Protein AF-0000000068879615 (afdb_homodimer)

Structure (mmCIF, N/CA/C/O backbone):
data_AF-0000000068879615-model_v1
#
loop_
_entity.id
_entity.type
_entity.pdbx_description
1 polymer 'Siderophore biosynthesis protein'
#
loop_
_atom_site.group_PDB
_atom_site.id
_atom_site.type_symbol
_atom_site.label_atom_id
_atom_site.label_alt_id
_atom_site.label_comp_id
_atom_site.label_asym_id
_atom_site.label_entity_id
_atom_site.label_seq_id
_atom_site.pdbx_PDB_ins_code
_atom_site.Cartn_x
_atom_site.Cartn_y
_atom_site.Cartn_z
_atom_site.occupancy
_atom_site.B_iso_or_equiv
_atom_site.auth_seq_id
_atom_site.auth_comp_id
_atom_site.auth_asym_id
_atom_site.auth_atom_id
_atom_site.pdbx_PDB_model_num
ATOM 1 N N . MET A 1 1 ? -31.531 -17.812 -1.772 1 46.62 1 MET A N 1
ATOM 2 C CA . MET A 1 1 ? -30.391 -17.125 -2.373 1 46.62 1 MET A CA 1
ATOM 3 C C . MET A 1 1 ? -29.141 -17.984 -2.314 1 46.62 1 MET A C 1
ATOM 5 O O . MET A 1 1 ? -28.875 -18.625 -1.299 1 46.62 1 MET A O 1
ATOM 9 N N . ALA A 1 2 ? -28.531 -18.219 -3.391 1 58.19 2 ALA A N 1
ATOM 10 C CA . ALA A 1 2 ? -27.438 -19.172 -3.559 1 58.19 2 ALA A CA 1
ATOM 11 C C . ALA A 1 2 ? -26.344 -18.922 -2.525 1 58.19 2 ALA A C 1
ATOM 13 O O . ALA A 1 2 ? -25.938 -17.766 -2.297 1 58.19 2 ALA A O 1
ATOM 14 N N . GLY A 1 3 ? -26.172 -19.922 -1.649 1 75.56 3 GLY A N 1
ATOM 15 C CA . GLY A 1 3 ? -24.969 -20.031 -0.838 1 75.56 3 GLY A CA 1
ATOM 16 C C . GLY A 1 3 ? -25.188 -19.641 0.61 1 75.56 3 GLY A C 1
ATOM 17 O O . GLY A 1 3 ? -24.234 -19.516 1.381 1 75.56 3 GLY A O 1
ATOM 18 N N . THR A 1 4 ? -26.547 -19.422 0.999 1 88.5 4 THR A N 1
ATOM 19 C CA . THR A 1 4 ? -26.797 -19.047 2.391 1 88.5 4 THR A CA 1
ATOM 20 C C . THR A 1 4 ? -26.781 -20.297 3.283 1 88.5 4 THR A C 1
ATOM 22 O O . THR A 1 4 ? -27.312 -21.328 2.912 1 88.5 4 THR A O 1
ATOM 25 N N . ILE A 1 5 ? -26.141 -20.188 4.406 1 91.69 5 ILE A N 1
ATOM 26 C CA . ILE A 1 5 ? -26.078 -21.25 5.395 1 91.69 5 ILE A CA 1
ATOM 27 C C . ILE A 1 5 ? -26.984 -20.922 6.578 1 91.69 5 ILE A C 1
ATOM 29 O O . ILE A 1 5 ? -26.859 -19.844 7.18 1 91.69 5 ILE A O 1
ATOM 33 N N . ASP A 1 6 ? -27.922 -21.766 6.887 1 92.88 6 ASP A N 1
ATOM 34 C CA . ASP A 1 6 ? -28.797 -21.609 8.047 1 92.88 6 ASP A CA 1
ATOM 35 C C . ASP A 1 6 ? -28.094 -22.062 9.328 1 92.88 6 ASP A C 1
ATOM 37 O O . ASP A 1 6 ? -27.859 -23.25 9.523 1 92.88 6 ASP A O 1
ATOM 41 N N . LEU A 1 7 ? -27.844 -21.188 10.195 1 93.69 7 LEU A N 1
ATOM 42 C CA . LEU A 1 7 ? -27.125 -21.469 11.43 1 93.69 7 LEU A CA 1
ATOM 43 C C . LEU A 1 7 ? -27.875 -22.469 12.281 1 93.69 7 LEU A C 1
ATOM 45 O O . LEU A 1 7 ? -27.266 -23.266 13.008 1 93.69 7 LEU A O 1
ATOM 49 N N . THR A 1 8 ? -29.156 -22.422 12.227 1 91 8 THR A N 1
ATOM 50 C CA . THR A 1 8 ? -30 -23.297 13.055 1 91 8 THR A CA 1
ATOM 51 C C . THR A 1 8 ? -29.906 -24.734 12.562 1 91 8 THR A C 1
ATOM 53 O O . THR A 1 8 ? -30.219 -25.672 13.305 1 91 8 THR A O 1
ATOM 56 N N . ALA A 1 9 ? -29.578 -24.875 11.352 1 90.81 9 ALA A N 1
ATOM 57 C CA . ALA A 1 9 ? -29.516 -26.203 10.75 1 90.81 9 ALA A CA 1
ATOM 58 C C . ALA A 1 9 ? -28.141 -26.844 10.938 1 90.81 9 ALA A C 1
ATOM 60 O O . ALA A 1 9 ? -27.953 -28.016 10.625 1 90.81 9 ALA A O 1
ATOM 61 N N . LEU A 1 10 ? -27.188 -26.109 11.484 1 91.5 10 LEU A N 1
ATOM 62 C CA . LEU A 1 10 ? -25.828 -26.625 11.641 1 91.5 10 LEU A CA 1
ATOM 63 C C . LEU A 1 10 ? -25.719 -27.484 12.891 1 91.5 10 LEU A C 1
ATOM 65 O O . LEU A 1 10 ? -26.219 -27.125 13.953 1 91.5 10 LEU A O 1
ATOM 69 N N . ALA A 1 11 ? -25.062 -28.625 12.734 1 91.62 11 ALA A N 1
ATOM 70 C CA . ALA A 1 11 ? -24.719 -29.422 13.906 1 91.62 11 ALA A CA 1
ATOM 71 C C . ALA A 1 11 ? -23.578 -28.766 14.695 1 91.62 11 ALA A C 1
ATOM 73 O O . ALA A 1 11 ? -22.781 -28.016 14.133 1 91.62 11 ALA A O 1
ATOM 74 N N . PRO A 1 12 ? -23.531 -29.031 15.969 1 88.69 12 PRO A N 1
ATOM 75 C CA . PRO A 1 12 ? -22.5 -28.422 16.812 1 88.69 12 PRO A CA 1
ATOM 76 C C . PRO A 1 12 ? -21.078 -28.75 16.344 1 88.69 12 PRO A C 1
ATOM 78 O O . PRO A 1 12 ? -20.125 -28.031 16.672 1 88.69 12 PRO A O 1
ATOM 81 N N . THR A 1 13 ? -20.938 -29.797 15.586 1 92.12 13 THR A N 1
ATOM 82 C CA . THR A 1 13 ? -19.609 -30.234 15.164 1 92.12 13 THR A CA 1
ATOM 83 C C . THR A 1 13 ? -19.312 -29.734 13.75 1 92.12 13 THR A C 1
ATOM 85 O O . THR A 1 13 ? -18.188 -29.875 13.266 1 92.12 13 THR A O 1
ATOM 88 N N . ASP A 1 14 ? -20.25 -29.141 13.141 1 94.81 14 ASP A N 1
ATOM 89 C CA . ASP A 1 14 ? -20.062 -28.688 11.766 1 94.81 14 ASP A CA 1
ATOM 90 C C . ASP A 1 14 ? -19.156 -27.469 11.719 1 94.81 14 ASP A C 1
ATOM 92 O O . ASP A 1 14 ? -19.359 -26.5 12.453 1 94.81 14 ASP A O 1
ATOM 96 N N . THR A 1 15 ? -18.172 -27.547 10.891 1 96.56 15 THR A N 1
ATOM 97 C CA . THR A 1 15 ? -17.312 -26.391 10.664 1 96.56 15 THR A CA 1
ATOM 98 C C . THR A 1 15 ? -18.031 -25.312 9.875 1 96.56 15 THR A C 1
ATOM 100 O O . THR A 1 15 ? -18.578 -25.578 8.797 1 96.56 15 THR A O 1
ATOM 103 N N . VAL A 1 16 ? -18.094 -24.141 10.422 1 96.56 16 VAL A N 1
ATOM 104 C CA . VAL A 1 16 ? -18.703 -23.031 9.703 1 96.56 16 VAL A CA 1
ATOM 105 C C . VAL A 1 16 ? -17.625 -22.281 8.914 1 96.56 16 VAL A C 1
ATOM 107 O O . VAL A 1 16 ? -17.859 -21.875 7.777 1 96.56 16 VAL A O 1
ATOM 110 N N . ILE A 1 17 ? -16.484 -22.047 9.539 1 97.56 17 ILE A N 1
ATOM 111 C CA . ILE A 1 17 ? -15.352 -21.469 8.828 1 97.56 17 ILE A CA 1
ATOM 112 C C . ILE A 1 17 ? -14.07 -22.172 9.266 1 97.56 17 ILE A C 1
ATOM 114 O O . ILE A 1 17 ? -14.023 -22.797 10.336 1 97.56 17 ILE A O 1
ATOM 118 N N . LYS A 1 18 ? -13.141 -22.094 8.477 1 98.31 18 LYS A N 1
ATOM 119 C CA . LYS A 1 18 ? -11.773 -22.547 8.711 1 98.31 18 LYS A CA 1
ATOM 120 C C . LYS A 1 18 ? -10.773 -21.438 8.367 1 98.31 18 LYS A C 1
ATOM 122 O O . LYS A 1 18 ? -10.867 -20.812 7.305 1 98.31 18 LYS A O 1
ATOM 127 N N . LEU A 1 19 ? -9.875 -21.078 9.32 1 98.38 19 LEU A N 1
ATOM 128 C CA . LEU A 1 19 ? -8.859 -20.062 9.047 1 98.38 19 LEU A CA 1
ATOM 129 C C . LEU A 1 19 ? -7.906 -20.531 7.953 1 98.38 19 LEU A C 1
ATOM 131 O O . LEU A 1 19 ? -7.703 -21.734 7.77 1 98.38 19 LEU A O 1
ATOM 135 N N . PRO A 1 20 ? -7.359 -19.625 7.199 1 97.88 20 PRO A N 1
ATOM 136 C CA . PRO A 1 20 ? -6.363 -19.984 6.188 1 97.88 20 PRO A CA 1
ATOM 137 C C . PRO A 1 20 ? -5.07 -20.516 6.797 1 97.88 20 PRO A C 1
ATOM 139 O O . PRO A 1 20 ? -4.902 -20.484 8.023 1 97.88 20 PRO A O 1
ATOM 142 N N . HIS A 1 21 ? -4.246 -21.125 5.941 1 97.25 21 HIS A N 1
ATOM 143 C CA . HIS A 1 21 ? -2.871 -21.422 6.32 1 97.25 21 HIS A CA 1
ATOM 144 C C . HIS A 1 21 ? -2.199 -20.219 6.973 1 97.25 21 HIS A C 1
ATOM 146 O O . HIS A 1 21 ? -2.457 -19.078 6.586 1 97.25 21 HIS A O 1
ATOM 152 N N . PRO A 1 22 ? -1.321 -20.469 7.957 1 96.44 22 PRO A N 1
ATOM 153 C CA . PRO A 1 22 ? -0.826 -21.781 8.375 1 96.44 22 PRO A CA 1
ATOM 154 C C . PRO A 1 22 ? -1.655 -22.391 9.508 1 96.44 22 PRO A C 1
ATOM 156 O O . PRO A 1 22 ? -1.322 -23.469 10.008 1 96.44 22 PRO A O 1
ATOM 159 N N . TYR A 1 23 ? -2.725 -21.766 9.93 1 97.5 23 TYR A N 1
ATOM 160 C CA . TYR A 1 23 ? -3.424 -22.172 11.148 1 97.5 23 TYR A CA 1
ATOM 161 C C . TYR A 1 23 ? -4.406 -23.297 10.867 1 97.5 23 TYR A C 1
ATOM 163 O O . TYR A 1 23 ? -4.355 -24.359 11.508 1 97.5 23 TYR A O 1
ATOM 171 N N . LEU A 1 24 ? -5.262 -23.094 9.891 1 97.88 24 LEU A N 1
ATOM 172 C CA . LEU A 1 24 ? -6.297 -24.031 9.477 1 97.88 24 LEU A CA 1
ATOM 173 C C . LEU A 1 24 ? -7.223 -24.375 10.641 1 97.88 24 LEU A C 1
ATOM 175 O O . LEU A 1 24 ? -7.668 -25.516 10.773 1 97.88 24 LEU A O 1
ATOM 179 N N . THR A 1 25 ? -7.34 -23.422 11.508 1 97.94 25 THR A N 1
ATOM 180 C CA . THR A 1 25 ? -8.203 -23.562 12.68 1 97.94 25 THR A CA 1
ATOM 181 C C . THR A 1 25 ? -9.68 -23.547 12.266 1 97.94 25 THR A C 1
ATOM 183 O O . THR A 1 25 ? -10.102 -22.656 11.516 1 97.94 25 THR A O 1
ATOM 186 N N . GLU A 1 26 ? -10.438 -24.438 12.773 1 98.25 26 GLU A N 1
ATOM 187 C CA . GLU A 1 26 ? -11.852 -24.531 12.453 1 98.25 26 GLU A CA 1
ATOM 188 C C . GLU A 1 26 ? -12.719 -23.984 13.578 1 98.25 26 GLU A C 1
ATOM 190 O O . GLU A 1 26 ? -12.406 -24.172 14.758 1 98.25 26 GLU A O 1
ATOM 195 N N . TYR A 1 27 ? -13.742 -23.328 13.195 1 98 27 TYR A N 1
ATOM 196 C CA . TYR A 1 27 ? -14.711 -22.812 14.164 1 98 27 TYR A CA 1
ATOM 197 C C . TYR A 1 27 ? -16.109 -23.359 13.883 1 98 27 TYR A C 1
ATOM 199 O O . TYR A 1 27 ? -16.469 -23.594 12.727 1 98 27 TYR A O 1
ATOM 207 N N . THR A 1 28 ? -16.859 -23.578 14.922 1 97.06 28 THR A N 1
ATOM 208 C CA . THR A 1 28 ? -18.25 -24.047 14.898 1 97.06 28 THR A CA 1
ATOM 209 C C . THR A 1 28 ? -19.156 -23.031 15.578 1 97.06 28 THR A C 1
ATOM 211 O O . THR A 1 28 ? -18.688 -22.031 16.125 1 97.06 28 THR A O 1
ATOM 214 N N . VAL A 1 29 ? -20.453 -23.25 15.383 1 95.38 29 VAL A N 1
ATOM 215 C CA . VAL A 1 29 ? -21.438 -22.359 16 1 95.38 29 VAL A CA 1
ATOM 216 C C . VAL A 1 29 ? -22.312 -23.156 16.969 1 95.38 29 VAL A C 1
ATOM 218 O O . VAL A 1 29 ? -22.734 -24.266 16.672 1 95.38 29 VAL A O 1
ATOM 221 N N . LYS A 1 30 ? -22.469 -22.609 18.125 1 93.62 30 LYS A N 1
ATOM 222 C CA . LYS A 1 30 ? -23.344 -23.188 19.156 1 93.62 30 LYS A CA 1
ATOM 223 C C . LYS A 1 30 ? -24.516 -22.25 19.469 1 93.62 30 LYS A C 1
ATOM 225 O O . LYS A 1 30 ? -24.344 -21.031 19.531 1 93.62 30 LYS A O 1
ATOM 230 N N . ARG A 1 31 ? -25.625 -22.875 19.641 1 93.12 31 ARG A N 1
ATOM 231 C CA . ARG A 1 31 ? -26.797 -22.094 20.031 1 93.12 31 ARG A CA 1
ATOM 232 C C . ARG A 1 31 ? -26.75 -21.734 21.5 1 93.12 31 ARG A C 1
ATOM 234 O O . ARG A 1 31 ? -26.578 -22.609 22.359 1 93.12 31 ARG A O 1
ATOM 241 N N . ALA A 1 32 ? -26.797 -20.5 21.812 1 89.56 32 ALA A N 1
ATOM 242 C CA . ALA A 1 32 ? -26.781 -20.031 23.188 1 89.56 32 ALA A CA 1
ATOM 243 C C . ALA A 1 32 ? -28.203 -19.891 23.719 1 89.56 32 ALA A C 1
ATOM 245 O O . ALA A 1 32 ? -28.484 -20.25 24.875 1 89.56 32 ALA A O 1
ATOM 246 N N . ASP A 1 33 ? -29.016 -19.312 22.953 1 85.12 33 ASP A N 1
ATOM 247 C CA . ASP A 1 33 ? -30.438 -19.156 23.25 1 85.12 33 ASP A CA 1
ATOM 248 C C . ASP A 1 33 ? -31.281 -19.25 21.984 1 85.12 33 ASP A C 1
ATOM 250 O O . ASP A 1 33 ? -30.797 -19.719 20.938 1 85.12 33 ASP A O 1
ATOM 254 N N . ASP A 1 34 ? -32.562 -18.844 22.047 1 81.88 34 ASP A N 1
ATOM 255 C CA . ASP A 1 34 ? -33.5 -19.062 20.938 1 81.88 34 ASP A CA 1
ATOM 256 C C . ASP A 1 34 ? -33 -18.375 19.672 1 81.88 34 ASP A C 1
ATOM 258 O O . ASP A 1 34 ? -33.062 -18.953 18.578 1 81.88 34 ASP A O 1
ATOM 262 N N . ASN A 1 35 ? -32.312 -17.25 19.734 1 88.62 35 ASN A N 1
ATOM 263 C CA . ASN A 1 35 ? -31.938 -16.578 18.5 1 88.62 35 ASN A CA 1
ATOM 264 C C . ASN A 1 35 ? -30.5 -16.078 18.547 1 88.62 35 ASN A C 1
ATOM 266 O O . ASN A 1 35 ? -30.109 -15.203 17.766 1 88.62 35 ASN A O 1
ATOM 270 N N . LEU A 1 36 ? -29.766 -16.609 19.516 1 94.69 36 LEU A N 1
ATOM 271 C CA . LEU A 1 36 ? -28.391 -16.156 19.641 1 94.69 36 LEU A CA 1
ATOM 272 C C . LEU A 1 36 ? -27.422 -17.328 19.531 1 94.69 36 LEU A C 1
ATOM 274 O O . LEU A 1 36 ? -27.719 -18.422 19.984 1 94.69 36 LEU A O 1
ATOM 278 N N . PHE A 1 37 ? -26.344 -17.016 18.984 1 96.31 37 PHE A N 1
ATOM 279 C CA . PHE A 1 37 ? -25.297 -18.016 18.734 1 96.31 37 PHE A CA 1
ATOM 280 C C . PHE A 1 37 ? -23.969 -17.562 19.297 1 96.31 37 PHE A C 1
ATOM 282 O O . PHE A 1 37 ? -23.781 -16.375 19.609 1 96.31 37 PHE A O 1
ATOM 289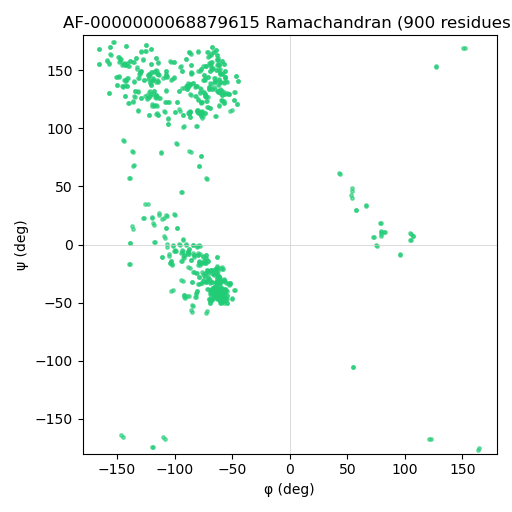 N N . GLN A 1 38 ? -23.094 -18.5 19.516 1 95.5 38 GLN A N 1
ATOM 290 C CA . GLN A 1 38 ? -21.719 -18.266 19.906 1 95.5 38 GLN A CA 1
ATOM 291 C C . GLN A 1 38 ? -20.75 -19.047 19.031 1 95.5 38 GLN A C 1
ATOM 293 O O . GLN A 1 38 ? -21.094 -20.109 18.516 1 95.5 38 GLN A O 1
ATOM 298 N N . LEU A 1 39 ? -19.562 -18.469 18.828 1 96.06 39 LEU A N 1
ATOM 299 C CA . LEU A 1 39 ? -18.531 -19.172 18.078 1 96.06 39 LEU A CA 1
ATOM 300 C C . LEU A 1 39 ? -17.672 -20.016 19.016 1 96.06 39 LEU A C 1
ATOM 302 O O . LEU A 1 39 ? -17.297 -19.562 20.109 1 96.06 39 LEU A O 1
ATOM 306 N N . ASP A 1 40 ? -17.406 -21.219 18.562 1 95.5 40 ASP A N 1
ATOM 307 C CA . ASP A 1 40 ? -16.578 -22.141 19.328 1 95.5 40 ASP A CA 1
ATOM 308 C C . ASP A 1 40 ? -15.43 -22.672 18.484 1 95.5 40 ASP A C 1
ATOM 310 O O . ASP A 1 40 ? -15.602 -22.969 17.297 1 95.5 40 ASP A O 1
ATOM 314 N N . LEU A 1 41 ? -14.312 -22.781 19.172 1 96.25 41 LEU A N 1
ATOM 315 C CA . LEU A 1 41 ? -13.172 -23.438 18.547 1 96.25 41 LEU A CA 1
ATOM 316 C C . LEU A 1 41 ? -13.391 -24.953 18.453 1 96.25 41 LEU A C 1
ATOM 318 O O . LEU A 1 41 ? -13.797 -25.578 19.422 1 96.25 41 LEU A O 1
ATOM 322 N N . LYS A 1 42 ? -13.234 -25.484 17.281 1 96.12 42 LYS A N 1
ATOM 323 C CA . LYS A 1 42 ? -13.25 -26.938 17.141 1 96.12 42 LYS A CA 1
ATOM 324 C C . LYS A 1 42 ? -11.961 -27.547 17.688 1 96.12 42 LYS A C 1
ATOM 326 O O . LYS A 1 42 ? -10.898 -27.422 17.062 1 96.12 42 LYS A O 1
ATOM 331 N N . LYS A 1 43 ? -12.047 -28.25 18.703 1 92.38 43 LYS A N 1
ATOM 332 C CA . LYS A 1 43 ? -10.883 -28.766 19.406 1 92.38 43 LYS A CA 1
ATOM 333 C C . LYS A 1 43 ? -10.039 -29.656 18.516 1 92.38 43 LYS A C 1
ATOM 335 O O . LYS A 1 43 ? -10.57 -30.516 17.797 1 92.38 43 LYS A O 1
ATOM 340 N N . GLY A 1 44 ? -8.742 -29.438 18.547 1 91.88 44 GLY A N 1
ATOM 341 C CA . GLY A 1 44 ? -7.785 -30.266 17.828 1 91.88 44 GLY A CA 1
ATOM 342 C C . GLY A 1 44 ? -7.699 -29.938 16.359 1 91.88 44 GLY A C 1
ATOM 343 O O . GLY A 1 44 ? -7 -30.609 15.602 1 91.88 44 GLY A O 1
ATOM 344 N N . SER A 1 45 ? -8.344 -28.891 15.945 1 91.88 45 SER A N 1
ATOM 345 C CA . SER A 1 45 ? -8.422 -28.609 14.516 1 91.88 45 SER A CA 1
ATOM 346 C C . SER A 1 45 ? -7.223 -27.797 14.047 1 91.88 45 SER A C 1
ATOM 348 O O . SER A 1 45 ? -6.863 -27.828 12.867 1 91.88 45 SER A O 1
ATOM 350 N N . SER A 1 46 ? -6.531 -27.125 14.891 1 90.94 46 SER A N 1
ATOM 351 C CA . SER A 1 46 ? -5.477 -26.203 14.492 1 90.94 46 SER A CA 1
ATOM 352 C C . SER A 1 46 ? -4.199 -26.953 14.117 1 90.94 46 SER A C 1
ATOM 354 O O . SER A 1 46 ? -3.715 -27.781 14.883 1 90.94 46 SER A O 1
ATOM 356 N N . VAL A 1 47 ? -3.697 -26.609 13.008 1 93.69 47 VAL A N 1
ATOM 357 C CA . VAL A 1 47 ? -2.416 -27.172 12.594 1 93.69 47 VAL A CA 1
ATOM 358 C C . VAL A 1 47 ? -1.276 -26.406 13.266 1 93.69 47 VAL A C 1
ATOM 360 O O . VAL A 1 47 ? -0.323 -27 13.758 1 93.69 47 VAL A O 1
ATOM 363 N N . GLN A 1 48 ? -1.332 -25.094 13.281 1 95.06 48 GLN A N 1
ATOM 364 C CA . GLN A 1 48 ? -0.441 -24.219 14.039 1 95.06 48 GLN A CA 1
ATOM 365 C C . GLN A 1 48 ? -1.203 -23.453 15.117 1 95.06 48 GLN A C 1
ATOM 367 O O . GLN A 1 48 ? -2.328 -23 14.891 1 95.06 48 GLN A O 1
ATOM 372 N N . PRO A 1 49 ? -0.539 -23.312 16.234 1 95 49 PRO A N 1
ATOM 373 C CA . PRO A 1 49 ? -1.208 -22.562 17.312 1 95 49 PRO A CA 1
ATOM 374 C C . PRO A 1 49 ? -1.443 -21.094 16.938 1 95 49 PRO A C 1
ATOM 376 O O . PRO A 1 49 ? -0.599 -20.484 16.297 1 95 49 PRO A O 1
ATOM 379 N N . LEU A 1 50 ? -2.553 -20.594 17.312 1 95.69 50 LEU A N 1
ATOM 380 C CA . LEU A 1 50 ? -2.857 -19.172 17.109 1 95.69 50 LEU A CA 1
ATOM 381 C C . LEU A 1 50 ? -2.064 -18.312 18.078 1 95.69 50 LEU A C 1
ATOM 383 O O . LEU A 1 50 ? -1.884 -18.672 19.25 1 95.69 50 LEU A O 1
ATOM 387 N N . PRO A 1 51 ? -1.602 -17.141 17.656 1 94.38 51 PRO A N 1
ATOM 388 C CA . PRO A 1 51 ? -0.87 -16.25 18.562 1 94.38 51 PRO A CA 1
ATOM 389 C C . PRO A 1 51 ? -1.752 -15.664 19.656 1 94.38 51 PRO A C 1
ATOM 391 O O . PRO A 1 51 ? -1.243 -15.203 20.688 1 94.38 51 PRO A O 1
ATOM 394 N N . PHE A 1 52 ? -3.031 -15.602 19.5 1 94.88 52 PHE A N 1
ATOM 395 C CA . PHE A 1 52 ? -4.02 -15.156 20.484 1 94.88 52 PHE A CA 1
ATOM 396 C C . PHE A 1 52 ? -5.387 -15.758 20.172 1 94.88 52 PHE A C 1
ATOM 398 O O . PHE A 1 52 ? -5.613 -16.266 19.078 1 94.88 52 PHE A O 1
ATOM 405 N N . GLU A 1 53 ? -6.238 -15.695 21.141 1 93.75 53 GLU A N 1
ATOM 406 C CA . GLU A 1 53 ? -7.57 -16.281 21 1 93.75 53 GLU A CA 1
ATOM 407 C C . GLU A 1 53 ? -8.461 -15.406 20.109 1 93.75 53 GLU A C 1
ATOM 409 O O . GLU A 1 53 ? -8.586 -14.203 20.359 1 93.75 53 GLU A O 1
ATOM 414 N N . LEU A 1 54 ? -9.117 -16 19.141 1 95.62 54 LEU A N 1
ATOM 415 C CA . LEU A 1 54 ? -9.945 -15.258 18.188 1 95.62 54 LEU A CA 1
ATOM 416 C C . LEU A 1 54 ? -11.422 -15.398 18.531 1 95.62 54 LEU A C 1
ATOM 418 O O . LEU A 1 54 ? -12.258 -14.641 18.016 1 95.62 54 LEU A O 1
ATOM 422 N N . HIS A 1 55 ? -11.812 -16.359 19.328 1 94.25 55 HIS A N 1
ATOM 423 C CA . HIS A 1 55 ? -13.203 -16.516 19.75 1 94.25 55 HIS A CA 1
ATOM 424 C C . HIS A 1 55 ? -13.398 -16.031 21.188 1 94.25 55 HIS A C 1
ATOM 426 O O . HIS A 1 55 ? -12.43 -15.844 21.922 1 94.25 55 HIS A O 1
ATOM 432 N N . SER A 1 56 ? -14.648 -15.695 21.484 1 92.25 56 SER A N 1
ATOM 433 C CA . SER A 1 56 ? -15.039 -15.312 22.828 1 92.25 56 SER A CA 1
ATOM 434 C C . SER A 1 56 ? -16.328 -16 23.25 1 92.25 56 SER A C 1
ATOM 436 O O . SER A 1 56 ? -17.328 -15.93 22.531 1 92.25 56 SER A O 1
ATOM 438 N N . SER A 1 57 ? -16.312 -16.562 24.438 1 89.06 57 SER A N 1
ATOM 439 C CA . SER A 1 57 ? -17.5 -17.234 24.953 1 89.06 57 SER A CA 1
ATOM 440 C C . SER A 1 57 ? -18.547 -16.219 25.391 1 89.06 57 SER A C 1
ATOM 442 O O . SER A 1 57 ? -19.719 -16.578 25.594 1 89.06 57 SER A O 1
ATOM 444 N N . GLN A 1 58 ? -18.125 -15.016 25.5 1 91.56 58 GLN A N 1
ATOM 445 C CA . GLN A 1 58 ? -19.047 -13.984 25.984 1 91.56 58 GLN A CA 1
ATOM 446 C C . GLN A 1 58 ? -19.719 -13.266 24.812 1 91.56 58 GLN A C 1
ATOM 448 O O . GLN A 1 58 ? -20.672 -12.5 25 1 91.56 58 GLN A O 1
ATOM 453 N N . LEU A 1 59 ? -19.188 -13.453 23.641 1 95 59 LEU A N 1
ATOM 454 C CA . LEU A 1 59 ? -19.703 -12.766 22.469 1 95 59 LEU A CA 1
ATOM 455 C C . LEU A 1 59 ? -20.844 -13.555 21.828 1 95 59 LEU A C 1
ATOM 457 O O . LEU A 1 59 ? -20.641 -14.672 21.359 1 95 59 LEU A O 1
ATOM 461 N N . LEU A 1 60 ? -22.016 -13 21.906 1 96.12 60 LEU A N 1
ATOM 462 C CA . LEU A 1 60 ? -23.219 -13.609 21.312 1 96.12 60 LEU A CA 1
ATOM 463 C C . LEU A 1 60 ? -23.672 -12.828 20.094 1 96.12 60 LEU A C 1
ATOM 465 O O . LEU A 1 60 ? -23.531 -11.602 20.031 1 96.12 60 LEU A O 1
ATOM 469 N N . PHE A 1 61 ? -24.172 -13.523 19.094 1 97.38 61 PHE A N 1
ATOM 470 C CA . PHE A 1 61 ? -24.641 -12.852 17.891 1 97.38 61 PHE A CA 1
ATOM 471 C C . PHE A 1 61 ? -25.875 -13.555 17.328 1 97.38 61 PHE A C 1
ATOM 473 O O . PHE A 1 61 ? -26.125 -14.719 17.625 1 97.38 61 PHE A O 1
ATOM 480 N N . SER A 1 62 ? -26.703 -12.891 16.594 1 97.5 62 SER A N 1
ATOM 481 C CA . SER A 1 62 ? -27.844 -13.477 15.891 1 97.5 62 SER A CA 1
ATOM 482 C C . SER A 1 62 ? -27.531 -13.703 14.414 1 97.5 62 SER A C 1
ATOM 484 O O . SER A 1 62 ? -26.594 -13.094 13.875 1 97.5 62 SER A O 1
ATOM 486 N N . ALA A 1 63 ? -28.25 -14.617 13.812 1 96.06 63 ALA A N 1
ATOM 487 C CA . ALA A 1 63 ? -28.203 -14.695 12.359 1 96.06 63 ALA A CA 1
ATOM 488 C C . ALA A 1 63 ? -28.656 -13.383 11.727 1 96.06 63 ALA A C 1
ATOM 490 O O . ALA A 1 63 ? -29.5 -12.672 12.281 1 96.06 63 ALA A O 1
ATOM 491 N N . PRO A 1 64 ? -28.078 -13.039 10.578 1 96.75 64 PRO A N 1
ATOM 492 C CA . PRO A 1 64 ? -28.531 -11.82 9.914 1 96.75 64 PRO A CA 1
ATOM 493 C C . PRO A 1 64 ? -30.016 -11.852 9.578 1 96.75 64 PRO A C 1
ATOM 495 O O . PRO A 1 64 ? -30.516 -12.852 9.055 1 96.75 64 PRO A O 1
ATOM 498 N N . ALA A 1 65 ? -30.656 -10.852 9.961 1 95.38 65 ALA A N 1
ATOM 499 C CA . ALA A 1 65 ? -32.094 -10.742 9.711 1 95.38 65 ALA A CA 1
ATOM 500 C C . ALA A 1 65 ? -32.406 -9.5 8.875 1 95.38 65 ALA A C 1
ATOM 502 O O . ALA A 1 65 ? -31.719 -8.492 8.961 1 95.38 65 ALA A O 1
ATOM 503 N N . ASP A 1 66 ? -33.438 -9.633 8.086 1 94.69 66 ASP A N 1
ATOM 504 C CA . ASP A 1 66 ? -33.906 -8.5 7.289 1 94.69 66 ASP A CA 1
ATOM 505 C C . ASP A 1 66 ? -35.031 -7.746 8.008 1 94.69 66 ASP A C 1
ATOM 507 O O . ASP A 1 66 ? -35.75 -8.32 8.828 1 94.69 66 ASP A O 1
ATOM 511 N N . LEU A 1 67 ? -35.125 -6.516 7.688 1 92.31 67 LEU A N 1
ATOM 512 C CA . LEU A 1 67 ? -36.25 -5.754 8.18 1 92.31 67 LEU A CA 1
ATOM 513 C C . LEU A 1 67 ? -37.531 -6.207 7.496 1 92.31 67 LEU A C 1
ATOM 515 O O . LEU A 1 67 ? -37.5 -6.715 6.375 1 92.31 67 LEU A O 1
ATOM 519 N N . LYS A 1 68 ? -38.656 -5.957 8.203 1 93.25 68 LYS A N 1
ATOM 520 C CA . LYS A 1 68 ? -39.938 -6.211 7.598 1 93.25 68 LYS A CA 1
ATOM 521 C C . LYS A 1 68 ? -40.219 -5.25 6.441 1 93.25 68 LYS A C 1
ATOM 523 O O . LYS A 1 68 ? -39.688 -4.133 6.422 1 93.25 68 LYS A O 1
ATOM 528 N N . SER A 1 69 ? -40.969 -5.719 5.531 1 91.75 69 SER A N 1
ATOM 529 C CA . SER A 1 69 ? -41.281 -4.93 4.344 1 91.75 69 SER A CA 1
ATOM 530 C C . SER A 1 69 ? -41.812 -3.555 4.719 1 91.75 69 SER A C 1
ATOM 532 O O . SER A 1 69 ? -41.531 -2.562 4.043 1 91.75 69 SER A O 1
ATOM 534 N N . SER A 1 70 ? -42.562 -3.514 5.832 1 91.56 70 SER A N 1
ATOM 535 C CA . SER A 1 70 ? -43.188 -2.268 6.266 1 91.56 70 SER A CA 1
ATOM 536 C C . SER A 1 70 ? -42.156 -1.3 6.832 1 91.56 70 SER A C 1
ATOM 538 O O . SER A 1 70 ? -42.406 -0.1 6.945 1 91.56 70 SER A O 1
ATOM 540 N N . GLU A 1 71 ? -41 -1.803 7.145 1 89.88 71 GLU A N 1
ATOM 541 C CA . GLU A 1 71 ? -39.969 -0.987 7.789 1 89.88 71 GLU A CA 1
ATOM 542 C C . GLU A 1 71 ? -38.906 -0.522 6.785 1 89.88 71 GLU A C 1
ATOM 544 O O . GLU A 1 71 ? -38.031 0.275 7.121 1 89.88 71 GLU A O 1
ATOM 549 N N . LEU A 1 72 ? -39.031 -1.008 5.586 1 91.06 72 LEU A N 1
ATOM 550 C CA . LEU A 1 72 ? -38 -0.712 4.578 1 91.06 72 LEU A CA 1
ATOM 551 C C . LEU A 1 72 ? -38.281 0.64 3.926 1 91.06 72 LEU A C 1
ATOM 553 O O . LEU A 1 72 ? -39.438 0.995 3.664 1 91.06 72 LEU A O 1
ATOM 557 N N . PRO A 1 73 ? -37.188 1.341 3.736 1 89.19 73 PRO A N 1
ATOM 558 C CA . PRO A 1 73 ? -37.375 2.539 2.91 1 89.19 73 PRO A CA 1
ATOM 559 C C . PRO A 1 73 ? -37.844 2.215 1.495 1 89.19 73 PRO A C 1
ATOM 561 O O . PRO A 1 73 ? -37.688 1.088 1.025 1 89.19 73 PRO A O 1
ATOM 564 N N . GLU A 1 74 ? -38.438 3.205 0.838 1 89.62 74 GLU A N 1
ATOM 565 C CA . GLU A 1 74 ? -38.906 3.037 -0.533 1 89.62 74 GLU A CA 1
ATOM 566 C C . GLU A 1 74 ? -37.781 2.582 -1.454 1 89.62 74 GLU A C 1
ATOM 568 O O . GLU A 1 74 ? -36.625 3.027 -1.312 1 89.62 74 GLU A O 1
ATOM 573 N N . SER A 1 75 ? -38.156 1.774 -2.342 1 89.12 75 SER A N 1
ATOM 574 C CA . SER A 1 75 ? -37.156 1.209 -3.252 1 89.12 75 SER A CA 1
ATOM 575 C C . SER A 1 75 ? -36.5 2.295 -4.094 1 89.12 75 SER A C 1
ATOM 577 O O . SER A 1 75 ? -35.344 2.15 -4.512 1 89.12 75 SER A O 1
ATOM 579 N N . ALA A 1 76 ? -37.188 3.395 -4.293 1 91.25 76 ALA A N 1
ATOM 580 C CA . ALA A 1 76 ? -36.688 4.484 -5.121 1 91.25 76 ALA A CA 1
ATOM 581 C C . ALA A 1 76 ? -35.688 5.328 -4.348 1 91.25 76 ALA A C 1
ATOM 583 O O . ALA A 1 76 ? -34.938 6.109 -4.941 1 91.25 76 ALA A O 1
ATOM 584 N N . ASN A 1 77 ? -35.688 5.223 -3.025 1 89.94 77 ASN A N 1
ATOM 585 C CA . ASN A 1 77 ? -34.688 5.906 -2.205 1 89.94 77 ASN A CA 1
ATOM 586 C C . ASN A 1 77 ? -33.375 5.133 -2.152 1 89.94 77 ASN A C 1
ATOM 588 O O . ASN A 1 77 ? -33.25 4.156 -1.413 1 89.94 77 ASN A O 1
ATOM 592 N N . ASN A 1 78 ? -32.438 5.578 -2.906 1 91.56 78 ASN A N 1
ATOM 593 C CA . ASN A 1 78 ? -31.141 4.879 -2.969 1 91.56 78 ASN A CA 1
ATOM 594 C C . ASN A 1 78 ? -30.047 5.652 -2.24 1 91.56 78 ASN A C 1
ATOM 596 O O . ASN A 1 78 ? -28.875 5.539 -2.584 1 91.56 78 ASN A O 1
ATOM 600 N N . SER A 1 79 ? -30.453 6.492 -1.27 1 89.38 79 SER A N 1
ATOM 601 C CA . SER A 1 79 ? -29.484 7.188 -0.433 1 89.38 79 SER A CA 1
ATOM 602 C C . SER A 1 79 ? -28.656 6.203 0.382 1 89.38 79 SER A C 1
ATOM 604 O O . SER A 1 79 ? -29.047 5.055 0.569 1 89.38 79 SER A O 1
ATOM 606 N N . PRO A 1 80 ? -27.516 6.672 0.839 1 90.38 80 PRO A N 1
ATOM 607 C CA . PRO A 1 80 ? -26.719 5.793 1.696 1 90.38 80 PRO A CA 1
ATOM 608 C C . PRO A 1 80 ? -27.484 5.289 2.91 1 90.38 80 PRO A C 1
ATOM 610 O O . PRO A 1 80 ? -27.344 4.133 3.307 1 90.38 80 PRO A O 1
ATOM 613 N N . TRP A 1 81 ? -28.281 6.129 3.477 1 91.81 81 TRP A N 1
ATOM 614 C CA . TRP A 1 81 ? -29.109 5.73 4.617 1 91.81 81 TRP A CA 1
ATOM 615 C C . TRP A 1 81 ? -30.062 4.605 4.234 1 91.81 81 TRP A C 1
ATOM 617 O O . TRP A 1 81 ? -30.156 3.6 4.938 1 91.81 81 TRP A O 1
ATOM 627 N N . ALA A 1 82 ? -30.719 4.781 3.125 1 92.06 82 ALA A N 1
ATOM 628 C CA . ALA A 1 82 ? -31.719 3.809 2.691 1 92.06 82 ALA A CA 1
ATOM 629 C C . ALA A 1 82 ? -31.062 2.465 2.373 1 92.06 82 ALA A C 1
ATOM 631 O O . ALA A 1 82 ? -31.609 1.409 2.701 1 92.06 82 ALA A O 1
ATOM 632 N N . ARG A 1 83 ? -29.922 2.504 1.75 1 93.31 83 ARG A N 1
ATOM 633 C CA . ARG A 1 83 ? -29.203 1.271 1.428 1 93.31 83 ARG A CA 1
ATOM 634 C C . ARG A 1 83 ? -28.781 0.537 2.693 1 93.31 83 ARG A C 1
ATOM 636 O O . ARG A 1 83 ? -28.906 -0.687 2.779 1 93.31 83 ARG A O 1
ATOM 643 N N . ALA A 1 84 ? -28.281 1.322 3.682 1 93.38 84 ALA A N 1
ATOM 644 C CA . ALA A 1 84 ? -27.891 0.721 4.957 1 93.38 84 ALA A CA 1
ATOM 645 C C . ALA A 1 84 ? -29.109 0.111 5.66 1 93.38 84 ALA A C 1
ATOM 647 O O . ALA A 1 84 ? -29.031 -1.012 6.164 1 93.38 84 ALA A O 1
ATOM 648 N N . ARG A 1 85 ? -30.203 0.773 5.605 1 92.62 85 ARG A N 1
ATOM 649 C CA . ARG A 1 85 ? -31.422 0.316 6.277 1 92.62 85 ARG A CA 1
ATOM 650 C C . ARG A 1 85 ? -31.953 -0.958 5.629 1 92.62 85 ARG A C 1
ATOM 652 O O . ARG A 1 85 ? -32.531 -1.812 6.309 1 92.62 85 ARG A O 1
ATOM 659 N N . ARG A 1 86 ? -31.734 -1.046 4.352 1 93.44 86 ARG A N 1
ATOM 660 C CA . ARG A 1 86 ? -32.219 -2.217 3.637 1 93.44 86 ARG A CA 1
ATOM 661 C C . ARG A 1 86 ? -31.328 -3.424 3.867 1 93.44 86 ARG A C 1
ATOM 663 O O . ARG A 1 86 ? -31.703 -4.555 3.559 1 93.44 86 ARG A O 1
ATOM 670 N N . SER A 1 87 ? -30.141 -3.182 4.367 1 95.25 87 SER A N 1
ATOM 671 C CA . SER A 1 87 ? -29.234 -4.293 4.629 1 95.25 87 SER A CA 1
ATOM 672 C C . SER A 1 87 ? -29.688 -5.105 5.84 1 95.25 87 SER A C 1
ATOM 674 O O . SER A 1 87 ? -30.406 -4.594 6.695 1 95.25 87 SER A O 1
ATOM 676 N N . PRO A 1 88 ? -29.328 -6.375 5.879 1 96.81 88 PRO A N 1
ATOM 677 C CA . PRO A 1 88 ? -29.625 -7.152 7.082 1 96.81 88 PRO A CA 1
ATOM 678 C C . PRO A 1 88 ? -28.906 -6.629 8.32 1 96.81 88 PRO A C 1
ATOM 680 O O . PRO A 1 88 ? -28.016 -5.785 8.203 1 96.81 88 PRO A O 1
ATOM 683 N N . PHE A 1 89 ? -29.391 -7.047 9.492 1 96.31 89 PHE A N 1
ATOM 684 C CA . PHE A 1 89 ? -28.719 -6.672 10.734 1 96.31 89 PHE A CA 1
ATOM 685 C C . PHE A 1 89 ? -28.469 -7.895 11.602 1 96.31 89 PHE A C 1
ATOM 687 O O . PHE A 1 89 ? -29.156 -8.914 11.469 1 96.31 89 PHE A O 1
ATOM 694 N N . SER A 1 90 ? -27.484 -7.914 12.352 1 97.44 90 SER A N 1
ATOM 695 C CA . SER A 1 90 ? -27.156 -8.898 13.375 1 97.44 90 SER A CA 1
ATOM 696 C C . SER A 1 90 ? -27.016 -8.242 14.75 1 97.44 90 SER A C 1
ATOM 698 O O . SER A 1 90 ? -26.328 -7.23 14.891 1 97.44 90 SER A O 1
ATOM 700 N N . ASN A 1 91 ? -27.734 -8.773 15.695 1 95.88 91 ASN A N 1
ATOM 70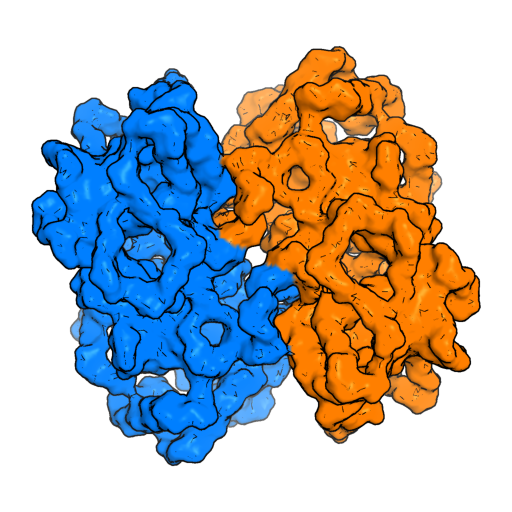1 C CA . ASN A 1 91 ? -27.547 -8.344 17.078 1 95.88 91 ASN A CA 1
ATOM 702 C C . ASN A 1 91 ? -26.328 -9 17.703 1 95.88 91 ASN A C 1
ATOM 704 O O . ASN A 1 91 ? -26.188 -10.227 17.672 1 95.88 91 ASN A O 1
ATOM 708 N N . VAL A 1 92 ? -25.453 -8.242 18.203 1 96.38 92 VAL A N 1
ATOM 709 C CA . VAL A 1 92 ? -24.219 -8.711 18.828 1 96.38 92 VAL A CA 1
ATOM 710 C C . VAL A 1 92 ? -24.125 -8.164 20.25 1 96.38 92 VAL A C 1
ATOM 712 O O . VAL A 1 92 ? -24.219 -6.953 20.469 1 96.38 92 VAL A O 1
ATOM 715 N N . SER A 1 93 ? -23.953 -9.039 21.219 1 95 93 SER A N 1
ATOM 716 C CA . SER A 1 93 ? -23.953 -8.594 22.609 1 95 93 SER A CA 1
ATOM 717 C C . SER A 1 93 ? -22.938 -9.375 23.438 1 95 93 SER A C 1
ATOM 719 O O . SER A 1 93 ? -22.547 -10.477 23.062 1 95 93 SER A O 1
ATOM 721 N N . TRP A 1 94 ? -22.469 -8.789 24.484 1 93.19 94 TRP A N 1
ATOM 722 C CA . TRP A 1 94 ? -21.594 -9.438 25.453 1 93.19 94 TRP A CA 1
ATOM 723 C C . TRP A 1 94 ? -21.891 -8.938 26.859 1 93.19 94 TRP A C 1
ATOM 725 O O . TRP A 1 94 ? -22.422 -7.84 27.047 1 93.19 94 TRP A O 1
ATOM 735 N N . GLY A 1 95 ? -21.969 -9.82 27.875 1 78.06 95 GLY A N 1
ATOM 736 C CA . GLY A 1 95 ? -22.531 -9.656 29.203 1 78.06 95 GLY A CA 1
ATOM 737 C C . GLY A 1 95 ? -21.703 -8.766 30.109 1 78.06 95 GLY A C 1
ATOM 738 O O . GLY A 1 95 ? -22.234 -7.844 30.734 1 78.06 95 GLY A O 1
ATOM 739 N N . ASP A 1 96 ? -20.422 -9.133 30.312 1 71.62 96 ASP A N 1
ATOM 740 C CA . ASP A 1 96 ? -19.656 -8.586 31.438 1 71.62 96 ASP A CA 1
ATOM 741 C C . ASP A 1 96 ? -18.859 -7.363 31.016 1 71.62 96 ASP A C 1
ATOM 743 O O . ASP A 1 96 ? -18.5 -7.219 29.844 1 71.62 96 ASP A O 1
ATOM 747 N N . ALA A 1 97 ? -18.672 -6.461 31.984 1 62.88 97 ALA A N 1
ATOM 748 C CA . ALA A 1 97 ? -17.969 -5.191 31.812 1 62.88 97 ALA A CA 1
ATOM 749 C C . ALA A 1 97 ? -16.594 -5.41 31.219 1 62.88 97 ALA A C 1
ATOM 751 O O . ALA A 1 97 ? -16.125 -4.613 30.391 1 62.88 97 ALA A O 1
ATOM 752 N N . ASP A 1 98 ? -15.992 -6.48 31.547 1 70.06 98 ASP A N 1
ATOM 753 C CA . ASP A 1 98 ? -14.602 -6.691 31.141 1 70.06 98 ASP A CA 1
ATOM 754 C C . ASP A 1 98 ? -14.516 -7.59 29.922 1 70.06 98 ASP A C 1
ATOM 756 O O . ASP A 1 98 ? -13.445 -8.102 29.594 1 70.06 98 ASP A O 1
ATOM 760 N N . SER A 1 99 ? -15.648 -7.523 29.203 1 81.75 99 SER A N 1
ATOM 761 C CA . SER A 1 99 ? -15.68 -8.539 28.156 1 81.75 99 SER A CA 1
ATOM 762 C C . SER A 1 99 ? -15.773 -7.914 26.766 1 81.75 99 SER A C 1
ATOM 764 O O . SER A 1 99 ? -16.281 -8.531 25.828 1 81.75 99 SER A O 1
ATOM 766 N N . THR A 1 100 ? -15.32 -6.629 26.641 1 89.69 100 THR A N 1
ATOM 767 C CA . THR A 1 100 ? -15.375 -6.035 25.297 1 89.69 100 THR A CA 1
ATOM 768 C C . THR A 1 100 ? -14.57 -6.863 24.312 1 89.69 100 THR A C 1
ATOM 770 O O . THR A 1 100 ? -13.398 -7.152 24.531 1 89.69 100 THR A O 1
ATOM 773 N N . PRO A 1 101 ? -15.25 -7.285 23.234 1 94.44 101 PRO A N 1
ATOM 774 C CA . PRO A 1 101 ? -14.508 -8.062 22.25 1 94.44 101 PRO A CA 1
ATOM 775 C C . PRO A 1 101 ? -13.359 -7.281 21.625 1 94.44 101 PRO A C 1
ATOM 777 O O . PRO A 1 101 ? -13.461 -6.066 21.438 1 94.44 101 PRO A O 1
ATOM 780 N N . THR A 1 102 ? -12.297 -7.977 21.406 1 95.19 102 THR A N 1
ATOM 781 C CA . THR A 1 102 ? -11.195 -7.383 20.641 1 95.19 102 THR A CA 1
ATOM 782 C C . THR A 1 102 ? -11.57 -7.223 19.172 1 95.19 102 THR A C 1
ATOM 784 O O . THR A 1 102 ? -12.539 -7.832 18.703 1 95.19 102 THR A O 1
ATOM 787 N N . LEU A 1 103 ? -10.859 -6.414 18.5 1 96.81 103 LEU A N 1
ATOM 788 C CA . LEU A 1 103 ? -11.055 -6.242 17.062 1 96.81 103 LEU A CA 1
ATOM 789 C C . LEU A 1 103 ? -10.906 -7.574 16.328 1 96.81 103 LEU A C 1
ATOM 791 O O . LEU A 1 103 ? -11.641 -7.848 15.383 1 96.81 103 LEU A O 1
ATOM 795 N N . ALA A 1 104 ? -9.969 -8.422 16.75 1 97.75 104 ALA A N 1
ATOM 796 C CA . ALA A 1 104 ? -9.742 -9.734 16.156 1 97.75 104 ALA A CA 1
ATOM 797 C C . ALA A 1 104 ? -10.969 -10.633 16.312 1 97.75 104 ALA A C 1
ATOM 799 O O . ALA A 1 104 ? -11.328 -11.367 15.391 1 97.75 104 ALA A O 1
ATOM 800 N N . GLN A 1 105 ? -11.547 -10.602 17.453 1 97.31 105 GLN A N 1
ATOM 801 C CA . GLN A 1 105 ? -12.742 -11.383 17.719 1 97.31 105 GLN A CA 1
ATOM 802 C C . GLN A 1 105 ? -13.914 -10.906 16.859 1 97.31 105 GLN A C 1
ATOM 804 O O . GLN A 1 105 ? -14.68 -11.719 16.344 1 97.31 105 GLN A O 1
ATOM 809 N N . ALA A 1 106 ? -14.055 -9.57 16.781 1 97.69 106 ALA A N 1
ATOM 810 C CA . ALA A 1 106 ? -15.07 -9.016 15.883 1 97.69 106 ALA A CA 1
ATOM 811 C C . ALA A 1 106 ? -14.82 -9.438 14.438 1 97.69 106 ALA A C 1
ATOM 813 O O . ALA A 1 106 ? -15.758 -9.766 13.711 1 97.69 106 ALA A O 1
ATOM 814 N N . TRP A 1 107 ? -13.555 -9.422 14.016 1 98.44 107 TRP A N 1
ATOM 815 C CA . TRP A 1 107 ? -13.18 -9.828 12.664 1 98.44 107 TRP A CA 1
ATOM 816 C C . TRP A 1 107 ? -13.625 -11.258 12.391 1 98.44 107 TRP A C 1
ATOM 818 O O . TRP A 1 107 ? -14.156 -11.555 11.32 1 98.44 107 TRP A O 1
ATOM 828 N N . LEU A 1 108 ? -13.391 -12.164 13.297 1 98.56 108 LEU A N 1
ATOM 829 C CA . LEU A 1 108 ? -13.797 -13.555 13.141 1 98.56 108 LEU A CA 1
ATOM 830 C C . LEU A 1 108 ? -15.305 -13.664 12.945 1 98.56 108 LEU A C 1
ATOM 832 O O . LEU A 1 108 ? -15.773 -14.43 12.094 1 98.56 108 LEU A O 1
ATOM 836 N N . LEU A 1 109 ? -16.047 -12.953 13.773 1 98.25 109 LEU A N 1
ATOM 837 C CA . LEU A 1 109 ? -17.5 -12.945 13.641 1 98.25 109 LEU A CA 1
ATOM 838 C C . LEU A 1 109 ? -17.906 -12.5 12.234 1 98.25 109 LEU A C 1
ATOM 840 O O . LEU A 1 109 ? -18.781 -13.109 11.617 1 98.25 109 LEU A O 1
ATOM 844 N N . LEU A 1 110 ? -17.281 -11.438 11.758 1 98.5 110 LEU A N 1
ATOM 845 C CA . LEU A 1 110 ? -17.609 -10.922 10.43 1 98.5 110 LEU A CA 1
ATOM 846 C C . LEU A 1 110 ? -17.266 -11.945 9.352 1 98.5 110 LEU A C 1
ATOM 848 O O . LEU A 1 110 ? -17.984 -12.062 8.352 1 98.5 110 LEU A O 1
ATOM 852 N N . TYR A 1 111 ? -16.141 -12.688 9.531 1 98.56 111 TYR A N 1
ATOM 853 C CA . TYR A 1 111 ? -15.797 -13.773 8.617 1 98.56 111 TYR A CA 1
ATOM 854 C C . TYR A 1 111 ? -16.922 -14.789 8.547 1 98.56 111 TYR A C 1
ATOM 856 O O . TYR A 1 111 ? -17.328 -15.219 7.461 1 98.56 111 TYR A O 1
ATOM 864 N N . VAL A 1 112 ? -17.516 -15.094 9.656 1 98 112 VAL A N 1
ATOM 865 C CA . VAL A 1 112 ? -18.625 -16.047 9.719 1 98 112 VAL A CA 1
ATOM 866 C C . VAL A 1 112 ? -19.859 -15.453 9.023 1 98 112 VAL A C 1
ATOM 868 O O . VAL A 1 112 ? -20.484 -16.109 8.195 1 98 112 VAL A O 1
ATOM 871 N N . LEU A 1 113 ? -20.188 -14.227 9.328 1 98.06 113 LEU A N 1
ATOM 872 C CA . LEU A 1 113 ? -21.391 -13.609 8.773 1 98.06 113 LEU A CA 1
ATOM 873 C C . LEU A 1 113 ? -21.312 -13.547 7.254 1 98.06 113 LEU A C 1
ATOM 875 O O . LEU A 1 113 ? -22.297 -13.867 6.57 1 98.06 113 LEU A O 1
ATOM 879 N N . PHE A 1 114 ? -20.156 -13.172 6.695 1 97.62 114 PHE A N 1
ATOM 880 C CA . PHE A 1 114 ? -20.031 -13.055 5.25 1 97.62 114 PHE A CA 1
ATOM 881 C C . PHE A 1 114 ? -19.859 -14.43 4.609 1 97.62 114 PHE A C 1
ATOM 883 O O . PHE A 1 114 ? -19.984 -14.57 3.389 1 97.62 114 PHE A O 1
ATOM 890 N N . THR A 1 115 ? -19.531 -15.453 5.43 1 96.69 115 THR A N 1
ATOM 891 C CA . THR A 1 115 ? -19.469 -16.812 4.922 1 96.69 115 THR A CA 1
ATOM 892 C C . THR A 1 115 ? -20.875 -17.422 4.836 1 96.69 115 THR A C 1
ATOM 894 O O . THR A 1 115 ? -21.203 -18.094 3.85 1 96.69 115 THR A O 1
ATOM 897 N N . ILE A 1 116 ? -21.734 -17.188 5.801 1 95.81 116 ILE A N 1
ATOM 898 C CA . ILE A 1 116 ? -23.031 -17.859 5.848 1 95.81 116 ILE A CA 1
ATOM 899 C C . ILE A 1 116 ? -24 -17.141 4.91 1 95.81 116 ILE A C 1
ATOM 901 O O . ILE A 1 116 ? -24.984 -17.734 4.457 1 95.81 116 ILE A O 1
ATOM 905 N N . ARG A 1 117 ? -23.766 -15.883 4.645 1 95.81 117 ARG A N 1
ATOM 906 C CA . ARG A 1 117 ? -24.547 -15.125 3.676 1 95.81 117 ARG A CA 1
ATOM 907 C C . ARG A 1 117 ? -23.656 -14.266 2.787 1 95.81 117 ARG A C 1
ATOM 909 O O . ARG A 1 117 ? -23.625 -13.039 2.912 1 95.81 117 ARG A O 1
ATOM 916 N N . PRO A 1 118 ? -23.062 -14.875 1.801 1 94.81 118 PRO A N 1
ATOM 917 C CA . PRO A 1 118 ? -22.047 -14.188 1.002 1 94.81 118 PRO A CA 1
ATOM 918 C C . PRO A 1 118 ? -22.625 -13.102 0.108 1 94.81 118 PRO A C 1
ATOM 920 O O . PRO A 1 118 ? -21.906 -12.227 -0.371 1 94.81 118 PRO A O 1
ATOM 923 N N . GLY A 1 119 ? -23.906 -13.07 -0.076 1 92.38 119 GLY A N 1
ATOM 924 C CA . GLY A 1 119 ? -24.547 -12.109 -0.966 1 92.38 119 GLY A CA 1
ATOM 925 C C . GLY A 1 119 ? -24.781 -10.766 -0.315 1 92.38 119 GLY A C 1
ATOM 926 O O . GLY A 1 119 ? -25.109 -9.789 -0.998 1 92.38 119 GLY A O 1
ATOM 927 N N . MET A 1 120 ? -24.594 -10.664 1.025 1 94.31 120 MET A N 1
ATOM 928 C CA . MET A 1 120 ? -24.797 -9.398 1.725 1 94.31 120 MET A CA 1
ATOM 929 C C . MET A 1 120 ? -23.688 -8.406 1.374 1 94.31 120 MET A C 1
ATOM 931 O O . MET A 1 120 ? -22.516 -8.641 1.67 1 94.31 120 MET A O 1
ATOM 935 N N . GLU A 1 121 ? -24.078 -7.316 0.79 1 95.5 121 GLU A N 1
ATOM 936 C CA . GLU A 1 121 ? -23.094 -6.285 0.495 1 95.5 121 GLU A CA 1
ATOM 937 C C . GLU A 1 121 ? -22.656 -5.566 1.766 1 95.5 121 GLU A C 1
ATOM 939 O O . GLU A 1 121 ? -21.516 -5.082 1.85 1 95.5 121 GLU A O 1
ATOM 944 N N . MET A 1 122 ? -23.594 -5.492 2.695 1 97.31 122 MET A N 1
ATOM 945 C CA . MET A 1 122 ? -23.375 -4.879 4.004 1 97.31 122 MET A CA 1
ATOM 946 C C . MET A 1 122 ? -24.203 -5.582 5.078 1 97.31 122 MET A C 1
ATOM 948 O O . MET A 1 122 ? -25.188 -6.266 4.766 1 97.31 122 MET A O 1
ATOM 952 N N . VAL A 1 123 ? -23.812 -5.418 6.266 1 98 123 VAL A N 1
ATOM 953 C CA . VAL A 1 123 ? -24.594 -5.902 7.402 1 98 123 VAL A CA 1
ATOM 954 C C . VAL A 1 123 ? -24.5 -4.914 8.562 1 98 123 VAL A C 1
ATOM 956 O O . VAL A 1 123 ? -23.406 -4.406 8.852 1 98 123 VAL A O 1
ATOM 959 N N . ARG A 1 124 ? -25.625 -4.508 9.094 1 96.81 124 ARG A N 1
ATOM 960 C CA . ARG A 1 124 ? -25.625 -3.639 10.266 1 96.81 124 ARG A CA 1
ATOM 961 C C . ARG A 1 124 ? -25.406 -4.438 11.539 1 96.81 124 ARG A C 1
ATOM 963 O O . ARG A 1 124 ? -26.203 -5.316 11.883 1 96.81 124 ARG A O 1
ATOM 970 N N . LEU A 1 125 ? -24.359 -4.215 12.203 1 96.75 125 LEU A N 1
ATOM 971 C CA . LEU A 1 125 ? -24.078 -4.816 13.5 1 96.75 125 LEU A CA 1
ATOM 972 C C . LEU A 1 125 ? -24.656 -3.973 14.625 1 96.75 125 LEU A C 1
ATOM 974 O O . LEU A 1 125 ? -24.25 -2.826 14.828 1 96.75 125 LEU A O 1
ATOM 978 N N . GLN A 1 126 ? -25.578 -4.504 15.258 1 95.62 126 GLN A N 1
ATOM 979 C CA . GLN A 1 126 ? -26.141 -3.855 16.438 1 95.62 126 GLN A CA 1
ATOM 980 C C . GLN A 1 126 ? -25.438 -4.324 17.703 1 95.62 126 GLN A C 1
ATOM 982 O O . GLN A 1 126 ? -25.75 -5.398 18.234 1 95.62 126 GLN A O 1
ATOM 987 N N . LEU A 1 127 ? -24.562 -3.504 18.203 1 95.38 127 LEU A N 1
ATOM 988 C CA . LEU A 1 127 ? -23.672 -3.859 19.312 1 95.38 127 LEU A CA 1
ATOM 989 C C . LEU A 1 127 ? -24.281 -3.449 20.641 1 95.38 127 LEU A C 1
ATOM 991 O O . LEU A 1 127 ? -24.828 -2.354 20.766 1 95.38 127 LEU A O 1
ATOM 995 N N . THR A 1 128 ? -24.234 -4.297 21.578 1 94.44 128 THR A N 1
ATOM 996 C CA . THR A 1 128 ? -24.672 -4.023 22.953 1 94.44 128 THR A CA 1
ATOM 997 C C . THR A 1 128 ? -23.672 -4.574 23.969 1 94.44 128 THR A C 1
ATOM 999 O O . THR A 1 128 ? -23.359 -5.766 23.938 1 94.44 128 THR A O 1
ATOM 1002 N N . GLY A 1 129 ? -23.188 -3.793 24.766 1 93.62 129 GLY A N 1
ATOM 1003 C CA . GLY A 1 129 ? -22.234 -4.164 25.797 1 93.62 129 GLY A CA 1
ATOM 1004 C C . GLY A 1 129 ? -21.312 -3.027 26.188 1 93.62 129 GLY A C 1
ATOM 1005 O O . GLY A 1 129 ? -21.297 -1.979 25.547 1 93.62 129 GLY A O 1
ATOM 1006 N N . ASN A 1 130 ? -20.578 -3.217 27.266 1 91.62 130 ASN A N 1
ATOM 1007 C CA . ASN A 1 130 ? -19.609 -2.215 27.688 1 91.62 130 ASN A CA 1
ATOM 1008 C C . ASN A 1 130 ? -18.469 -2.074 26.672 1 91.62 130 ASN A C 1
ATOM 1010 O O . ASN A 1 130 ? -18 -3.07 26.109 1 91.62 130 ASN A O 1
ATOM 1014 N N . GLY A 1 131 ? -18.062 -0.827 26.438 1 91.5 131 GLY A N 1
ATOM 1015 C CA . GLY A 1 131 ? -16.953 -0.59 25.531 1 91.5 131 GLY A CA 1
ATOM 1016 C C . GLY A 1 131 ? -17.359 -0.584 24.078 1 91.5 131 GLY A C 1
ATOM 1017 O O . GLY A 1 131 ? -16.5 -0.615 23.188 1 91.5 131 GLY A O 1
ATOM 1018 N N . THR A 1 132 ? -18.625 -0.563 23.844 1 92.75 132 THR A N 1
ATOM 1019 C CA . THR A 1 132 ? -19.156 -0.563 22.5 1 92.75 132 THR A CA 1
ATOM 1020 C C . THR A 1 132 ? -18.625 0.617 21.703 1 92.75 132 THR A C 1
ATOM 1022 O O . THR A 1 132 ? -18.328 0.486 20.5 1 92.75 132 THR A O 1
ATOM 1025 N N . ASN A 1 133 ? -18.516 1.705 22.328 1 91.19 133 ASN A N 1
ATOM 1026 C CA . ASN A 1 133 ? -18 2.896 21.656 1 91.19 133 ASN A CA 1
ATOM 1027 C C . ASN A 1 133 ? -16.578 2.688 21.156 1 91.19 133 ASN A C 1
ATOM 1029 O O . ASN A 1 133 ? -16.25 3.068 20.031 1 91.19 133 ASN A O 1
ATOM 1033 N N . VAL A 1 134 ? -15.781 2.07 21.953 1 92.62 134 VAL A N 1
ATOM 1034 C CA . VAL A 1 134 ? -14.391 1.826 21.578 1 92.62 134 VAL A CA 1
ATOM 1035 C C . VAL A 1 134 ? -14.32 0.832 20.422 1 92.62 134 VAL A C 1
ATOM 1037 O O . VAL A 1 134 ? -13.625 1.066 19.438 1 92.62 134 VAL A O 1
ATOM 1040 N N . LEU A 1 135 ? -15.039 -0.252 20.516 1 95.12 135 LEU A N 1
ATOM 1041 C CA . LEU A 1 135 ? -15.047 -1.256 19.453 1 95.12 135 LEU A CA 1
ATOM 1042 C C . LEU A 1 135 ? -15.562 -0.665 18.156 1 95.12 135 LEU A C 1
ATOM 1044 O O . LEU A 1 135 ? -15 -0.922 17.078 1 95.12 135 LEU A O 1
ATOM 1048 N N . SER A 1 136 ? -16.625 0.104 18.281 1 95.75 136 SER A N 1
ATOM 1049 C CA . SER A 1 136 ? -17.188 0.75 17.094 1 95.75 136 SER A CA 1
ATOM 1050 C C . SER A 1 136 ? -16.156 1.626 16.406 1 95.75 136 SER A C 1
ATOM 1052 O O . SER A 1 136 ? -16 1.553 15.18 1 95.75 136 SER A O 1
ATOM 1054 N N . LYS A 1 137 ? -15.469 2.414 17.156 1 95.56 137 LYS A N 1
ATOM 1055 C CA . LYS A 1 137 ? -14.438 3.291 16.609 1 95.56 137 LYS A CA 1
ATOM 1056 C C . LYS A 1 137 ? -13.32 2.482 15.953 1 95.56 137 LYS A C 1
ATOM 1058 O O . LYS A 1 137 ? -12.812 2.85 14.891 1 95.56 137 LYS A O 1
ATOM 1063 N N . GLN A 1 138 ? -12.93 1.419 16.562 1 97.56 138 GLN A N 1
ATOM 1064 C CA . GLN A 1 138 ? -11.883 0.562 16.016 1 97.56 138 GLN A CA 1
ATOM 1065 C C . GLN A 1 138 ? -12.312 -0.042 14.68 1 97.56 138 GLN A C 1
ATOM 1067 O O . GLN A 1 138 ? -11.531 -0.072 13.727 1 97.56 138 GLN A O 1
ATOM 1072 N N . LEU A 1 139 ? -13.562 -0.51 14.625 1 98.12 139 LEU A N 1
ATOM 1073 C CA . LEU A 1 139 ? -14.109 -1.057 13.391 1 98.12 139 LEU A CA 1
ATOM 1074 C C . LEU A 1 139 ? -14.078 -0.015 12.273 1 98.12 139 LEU A C 1
ATOM 1076 O O . LEU A 1 139 ? -13.758 -0.336 11.125 1 98.12 139 LEU A O 1
ATOM 1080 N N . HIS A 1 140 ? -14.352 1.22 12.617 1 97.5 140 HIS A N 1
ATOM 1081 C CA . HIS A 1 140 ? -14.305 2.314 11.656 1 97.5 140 HIS A CA 1
ATOM 1082 C C . HIS A 1 140 ? -12.875 2.588 11.203 1 97.5 140 HIS A C 1
ATOM 1084 O O . HIS A 1 140 ? -12.617 2.754 10.008 1 97.5 140 HIS A O 1
ATOM 1090 N N . ASN A 1 141 ? -11.977 2.547 12.133 1 97.56 141 ASN A N 1
ATOM 1091 C CA . ASN A 1 141 ? -10.617 3.027 11.891 1 97.56 141 ASN A CA 1
ATOM 1092 C C . ASN A 1 141 ? -9.828 2.051 11.023 1 97.56 141 ASN A C 1
ATOM 1094 O O . ASN A 1 141 ? -8.914 2.457 10.297 1 97.56 141 ASN A O 1
ATOM 1098 N N . VAL A 1 142 ? -10.18 0.759 11.062 1 98.25 142 VAL A N 1
ATOM 1099 C CA . VAL A 1 142 ? -9.531 -0.2 10.172 1 98.25 142 VAL A CA 1
ATOM 1100 C C . VAL A 1 142 ? -10.383 -0.401 8.922 1 98.25 142 VAL A C 1
ATOM 1102 O O . VAL A 1 142 ? -10.086 -1.268 8.094 1 98.25 142 VAL A O 1
ATOM 1105 N N . LEU A 1 143 ? -11.531 0.278 8.812 1 98.38 143 LEU A N 1
ATOM 1106 C CA . LEU A 1 143 ? -12.477 0.347 7.703 1 98.38 143 LEU A CA 1
ATOM 1107 C C . LEU A 1 143 ? -13.141 -1.004 7.477 1 98.38 143 LEU A C 1
ATOM 1109 O O . LEU A 1 143 ? -13.352 -1.414 6.332 1 98.38 143 LEU A O 1
ATOM 1113 N N . LEU A 1 144 ? -13.367 -1.739 8.516 1 98.5 144 LEU A N 1
ATOM 1114 C CA . LEU A 1 144 ? -14.281 -2.873 8.445 1 98.5 144 LEU A CA 1
ATOM 1115 C C . LEU A 1 144 ? -15.727 -2.398 8.32 1 98.5 144 LEU A C 1
ATOM 1117 O O . LEU A 1 144 ? -16.562 -3.105 7.762 1 98.5 144 LEU A O 1
ATOM 1121 N N . GLY A 1 145 ? -15.922 -1.263 8.844 1 97.88 145 GLY A N 1
ATOM 1122 C CA . GLY A 1 145 ? -17.266 -0.688 8.797 1 97.88 145 GLY A CA 1
ATOM 1123 C C . GLY A 1 145 ? -17.25 0.829 8.844 1 97.88 145 GLY A C 1
ATOM 1124 O O . GLY A 1 145 ? -16.203 1.451 8.961 1 97.88 145 GLY A O 1
ATOM 1125 N N . ILE A 1 146 ? -18.391 1.396 8.688 1 96.56 146 ILE A N 1
ATOM 1126 C CA . ILE A 1 146 ? -18.594 2.84 8.742 1 96.56 146 ILE A CA 1
ATOM 1127 C C . ILE A 1 146 ? -19.734 3.166 9.711 1 96.56 146 ILE A C 1
ATOM 1129 O O . ILE A 1 146 ? -20.469 2.273 10.133 1 96.56 146 ILE A O 1
ATOM 1133 N N . GLU A 1 147 ? -19.797 4.441 10.047 1 93.12 147 GLU A N 1
ATOM 1134 C CA . GLU A 1 147 ? -20.953 4.906 10.797 1 93.12 147 GLU A CA 1
ATOM 1135 C C . GLU A 1 147 ? -22.234 4.785 9.977 1 93.12 147 GLU A C 1
ATOM 1137 O O . GLU A 1 147 ? -22.203 4.953 8.75 1 93.12 147 GLU A O 1
ATOM 1142 N N . HIS A 1 148 ? -23.312 4.441 10.656 1 92.94 148 HIS A N 1
ATOM 1143 C CA . HIS A 1 148 ? -24.594 4.438 9.961 1 92.94 148 HIS A CA 1
ATOM 1144 C C . HIS A 1 148 ? -24.891 5.805 9.359 1 92.94 148 HIS A C 1
ATOM 1146 O O . HIS A 1 148 ? -24.906 6.812 10.07 1 92.94 148 HIS A O 1
ATOM 1152 N N . PRO A 1 149 ? -25.078 5.832 8.078 1 90.69 149 PRO A N 1
ATOM 1153 C CA . PRO A 1 149 ? -25.344 7.121 7.441 1 90.69 149 PRO A CA 1
ATOM 1154 C C . PRO A 1 149 ? -26.625 7.777 7.969 1 90.69 149 PRO A C 1
ATOM 1156 O O . PRO A 1 149 ? -27.562 7.086 8.344 1 90.69 149 PRO A O 1
ATOM 1159 N N . LYS A 1 150 ? -26.578 9.078 7.93 1 86.56 150 LYS A N 1
ATOM 1160 C CA . LYS A 1 150 ? -27.734 9.844 8.391 1 86.56 150 LYS A CA 1
ATOM 1161 C C . LYS A 1 150 ? -28.766 10.016 7.273 1 86.56 150 LYS A C 1
ATOM 1163 O O . LYS A 1 150 ? -28.406 10.062 6.094 1 86.56 150 LYS A O 1
ATOM 1168 N N . SER A 1 151 ? -30.016 10.031 7.723 1 86 151 SER A N 1
ATOM 1169 C CA . SER A 1 151 ? -31.062 10.312 6.75 1 86 151 SER A CA 1
ATOM 1170 C C . SER A 1 151 ? -31.156 11.805 6.438 1 86 151 SER A C 1
ATOM 1172 O O . SER A 1 151 ? -30.797 12.633 7.27 1 86 151 SER A O 1
ATOM 1174 N N . ALA A 1 152 ? -31.562 12.094 5.172 1 77.56 152 ALA A N 1
ATOM 1175 C CA . ALA A 1 152 ? -31.703 13.492 4.781 1 77.56 152 ALA A CA 1
ATOM 1176 C C . ALA A 1 152 ? -32.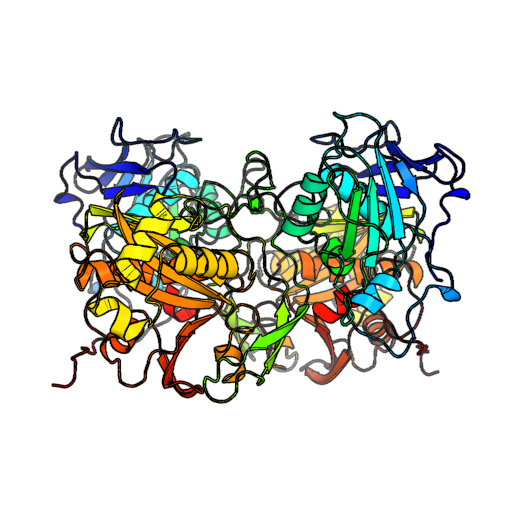688 14.219 5.707 1 77.56 152 ALA A C 1
ATOM 1178 O O . ALA A 1 152 ? -32.5 15.414 5.977 1 77.56 152 ALA A O 1
ATOM 1179 N N . ASN A 1 153 ? -33.625 13.531 6.203 1 74.62 153 ASN A N 1
ATOM 1180 C CA . ASN A 1 153 ? -34.656 14.148 7.031 1 74.62 153 ASN A CA 1
ATOM 1181 C C . ASN A 1 153 ? -34.375 13.977 8.516 1 74.62 153 ASN A C 1
ATOM 1183 O O . ASN A 1 153 ? -35.219 14.227 9.367 1 74.62 153 ASN A O 1
ATOM 1187 N N . GLY A 1 154 ? -33.125 13.578 8.82 1 68 154 GLY A N 1
ATOM 1188 C CA . GLY A 1 154 ? -32.656 13.5 10.195 1 68 154 GLY A CA 1
ATOM 1189 C C . GLY A 1 154 ? -33.125 12.242 10.914 1 68 154 GLY A C 1
ATOM 1190 O O . GLY A 1 154 ? -33.156 12.195 12.141 1 68 154 GLY A O 1
ATOM 1191 N N . ALA A 1 155 ? -33.656 11.344 10.227 1 63.16 155 ALA A N 1
ATOM 1192 C CA . ALA A 1 155 ? -34.094 10.094 10.852 1 63.16 155 ALA A CA 1
ATOM 1193 C C . ALA A 1 155 ? -32.938 9.391 11.531 1 63.16 155 ALA A C 1
ATOM 1195 O O . ALA A 1 155 ? -31.828 9.344 10.992 1 63.16 155 ALA A O 1
ATOM 1196 N N . ALA A 1 156 ? -33.094 9.117 12.859 1 60.84 156 ALA A N 1
ATOM 1197 C CA . ALA A 1 156 ? -32.062 8.438 13.648 1 60.84 156 ALA A CA 1
ATOM 1198 C C . ALA A 1 156 ? -31.891 6.988 13.203 1 60.84 156 ALA A C 1
ATOM 1200 O O . ALA A 1 156 ? -32.812 6.395 12.648 1 60.84 156 ALA A O 1
ATOM 1201 N N . PRO A 1 157 ? -30.625 6.5 13.406 1 65.06 157 PRO A N 1
ATOM 1202 C CA . PRO A 1 157 ? -30.5 5.051 13.227 1 65.06 157 PRO A CA 1
ATOM 1203 C C . PRO A 1 157 ? -31.438 4.262 14.125 1 65.06 157 PRO A C 1
ATOM 1205 O O . PRO A 1 157 ? -32 4.812 15.07 1 65.06 157 PRO A O 1
ATOM 1208 N N . GLU A 1 158 ? -31.766 3.105 13.742 1 66.12 158 GLU A N 1
ATOM 1209 C CA . GLU A 1 158 ? -32.688 2.242 14.484 1 66.12 158 GLU A CA 1
ATOM 1210 C C . GLU A 1 158 ? -32.312 2.178 15.961 1 66.12 158 GLU A C 1
ATOM 1212 O O . GLU A 1 158 ? -33.188 2.195 16.828 1 66.12 158 GLU A O 1
ATOM 1217 N N . ILE A 1 159 ? -30.969 2.137 16.125 1 68.81 159 ILE A N 1
ATOM 1218 C CA . ILE A 1 159 ? -30.484 2.115 17.5 1 68.81 159 ILE A CA 1
ATOM 1219 C C . ILE A 1 159 ? -29.609 3.34 17.766 1 68.81 159 ILE A C 1
ATOM 1221 O O . ILE A 1 159 ? -28.641 3.588 17.047 1 68.81 159 ILE A O 1
ATOM 1225 N N . ALA A 1 160 ? -30.141 4.043 18.703 1 66.75 160 ALA A N 1
ATOM 1226 C CA . ALA A 1 160 ? -29.344 5.207 19.094 1 66.75 160 ALA A CA 1
ATOM 1227 C C . ALA A 1 160 ? -27.984 4.781 19.656 1 66.75 160 ALA A C 1
ATOM 1229 O O . ALA A 1 160 ? -27.906 3.793 20.391 1 66.75 160 ALA A O 1
ATOM 1230 N N . SER A 1 161 ? -27.016 5.414 19.156 1 70.5 161 SER A N 1
ATOM 1231 C CA . SER A 1 161 ? -25.672 5.121 19.656 1 70.5 161 SER A CA 1
ATOM 1232 C C . SER A 1 161 ? -25.438 5.73 21.031 1 70.5 161 SER A C 1
ATOM 1234 O O . SER A 1 161 ? -25.531 6.945 21.203 1 70.5 161 SER A O 1
ATOM 1236 N N . ILE A 1 162 ? -25.344 4.938 22.016 1 77.5 162 ILE A N 1
ATOM 1237 C CA . ILE A 1 162 ? -24.906 5.328 23.359 1 77.5 162 ILE A CA 1
ATOM 1238 C C . ILE A 1 162 ? -23.656 4.547 23.75 1 77.5 162 ILE A C 1
ATOM 1240 O O . ILE A 1 162 ? -23.062 3.865 22.922 1 77.5 162 ILE A O 1
ATOM 1244 N N . ASP A 1 163 ? -23.219 4.695 24.938 1 78 163 ASP A N 1
ATOM 1245 C CA . ASP A 1 163 ? -21.953 4.102 25.359 1 78 163 ASP A CA 1
ATOM 1246 C C . ASP A 1 163 ? -22.031 2.578 25.312 1 78 163 ASP A C 1
ATOM 1248 O O . ASP A 1 163 ? -21.016 1.917 25.062 1 78 163 ASP A O 1
ATOM 1252 N N . THR A 1 164 ? -23.203 2.119 25.578 1 85.56 164 THR A N 1
ATOM 1253 C CA . THR A 1 164 ? -23.328 0.67 25.703 1 85.56 164 THR A CA 1
ATOM 1254 C C . THR A 1 164 ? -24.047 0.079 24.5 1 85.56 164 THR A C 1
ATOM 1256 O O . THR A 1 164 ? -24.281 -1.127 24.438 1 85.56 164 THR A O 1
ATOM 1259 N N . ARG A 1 165 ? -24.438 0.882 23.531 1 90.81 165 ARG A N 1
ATOM 1260 C CA . ARG A 1 165 ? -25.125 0.414 22.328 1 90.81 165 ARG A CA 1
ATOM 1261 C C . ARG A 1 165 ? -24.703 1.23 21.109 1 90.81 165 ARG A C 1
ATOM 1263 O O . ARG A 1 165 ? -24.547 2.449 21.203 1 90.81 165 ARG A O 1
ATOM 1270 N N . SER A 1 166 ? -24.453 0.595 20.016 1 91.88 166 SER A N 1
ATOM 1271 C CA . SER A 1 166 ? -24.109 1.285 18.766 1 91.88 166 SER A CA 1
ATOM 1272 C C . SER A 1 166 ? -24.406 0.415 17.547 1 91.88 166 SER A C 1
ATOM 1274 O O . SER A 1 166 ? -24.578 -0.798 17.672 1 91.88 166 SER A O 1
ATOM 1276 N N . THR A 1 167 ? -24.594 1.061 16.469 1 94.12 167 THR A N 1
ATOM 1277 C CA . THR A 1 167 ? -24.734 0.373 15.188 1 94.12 167 THR A CA 1
ATOM 1278 C C . THR A 1 167 ? -23.562 0.687 14.273 1 94.12 167 THR A C 1
ATOM 1280 O O . THR A 1 167 ? -23.203 1.852 14.094 1 94.12 167 THR A O 1
ATOM 1283 N N . VAL A 1 168 ? -22.938 -0.305 13.805 1 96.19 168 VAL A N 1
ATOM 1284 C CA . VAL A 1 168 ? -21.891 -0.167 12.812 1 96.19 168 VAL A CA 1
ATOM 1285 C C . VAL A 1 168 ? -22.297 -0.847 11.508 1 96.19 168 VAL A C 1
ATOM 1287 O O . VAL A 1 168 ? -22.797 -1.977 11.523 1 96.19 168 VAL A O 1
ATOM 1290 N N . VAL A 1 169 ? -22.203 -0.141 10.359 1 97.31 169 VAL A N 1
ATOM 1291 C CA . VAL A 1 169 ? -22.469 -0.744 9.055 1 97.31 169 VAL A CA 1
ATOM 1292 C C . VAL A 1 169 ? -21.188 -1.399 8.516 1 97.31 169 VAL A C 1
ATOM 1294 O O . VAL A 1 169 ? -20.25 -0.709 8.117 1 97.31 169 VAL A O 1
ATOM 1297 N N . ILE A 1 170 ? -21.188 -2.689 8.492 1 98.5 170 ILE A N 1
ATOM 1298 C CA . ILE A 1 170 ? -20.031 -3.461 8.078 1 98.5 170 ILE A CA 1
ATOM 1299 C C . ILE A 1 170 ? -20.047 -3.645 6.562 1 98.5 170 ILE A C 1
ATOM 1301 O O . ILE A 1 170 ? -21.094 -3.926 5.977 1 98.5 170 ILE A O 1
ATOM 1305 N N . LEU A 1 171 ? -18.891 -3.506 5.922 1 98.62 171 LEU A N 1
ATOM 1306 C CA . LEU A 1 171 ? -18.781 -3.549 4.469 1 98.62 171 LEU A CA 1
ATOM 1307 C C . LEU A 1 171 ? -18.125 -4.848 4.012 1 98.62 171 LEU A C 1
ATOM 1309 O O . LEU A 1 171 ? -16.984 -5.125 4.371 1 98.62 171 LEU A O 1
ATOM 1313 N N . ARG A 1 172 ? -18.797 -5.605 3.178 1 98.44 172 ARG A N 1
ATOM 1314 C CA . ARG A 1 172 ? -18.25 -6.855 2.652 1 98.44 172 ARG A CA 1
ATOM 1315 C C . ARG A 1 172 ? -17.016 -6.598 1.801 1 98.44 172 ARG A C 1
ATOM 1317 O O . ARG A 1 172 ? -16.016 -7.324 1.899 1 98.44 172 ARG A O 1
ATOM 1324 N N . SER A 1 173 ? -17.094 -5.566 1.015 1 98.44 173 SER A N 1
ATOM 1325 C CA . SER A 1 173 ? -16 -5.23 0.094 1 98.44 173 SER A CA 1
ATOM 1326 C C . SER A 1 173 ? -14.688 -5.023 0.837 1 98.44 173 SER A C 1
ATOM 1328 O O . SER A 1 173 ? -13.664 -5.602 0.469 1 98.44 173 SER A O 1
ATOM 1330 N N . THR A 1 174 ? -14.719 -4.234 1.902 1 98.69 174 THR A N 1
ATOM 1331 C CA . THR A 1 174 ? -13.484 -3.949 2.635 1 98.69 174 THR A CA 1
ATOM 1332 C C . THR A 1 174 ? -13.031 -5.172 3.43 1 98.69 174 THR A C 1
ATOM 1334 O O . THR A 1 174 ? -11.836 -5.406 3.584 1 98.69 174 THR A O 1
ATOM 1337 N N . PHE A 1 175 ? -14.016 -6 3.928 1 98.75 175 PHE A N 1
ATOM 1338 C CA . PHE A 1 175 ? -13.672 -7.23 4.629 1 98.75 175 PHE A CA 1
ATOM 1339 C C . PHE A 1 175 ? -12.828 -8.141 3.74 1 98.75 175 PHE A C 1
ATOM 1341 O O . PHE A 1 175 ? -11.75 -8.586 4.145 1 98.75 175 PHE A O 1
ATOM 1348 N N . TRP A 1 176 ? -13.242 -8.344 2.531 1 98.75 176 TRP A N 1
ATOM 1349 C CA . TRP A 1 176 ? -12.586 -9.305 1.657 1 98.75 176 TRP A CA 1
ATOM 1350 C C . TRP A 1 176 ? -11.328 -8.719 1.044 1 98.75 176 TRP A C 1
ATOM 1352 O O . TRP A 1 176 ? -10.531 -9.43 0.424 1 98.75 176 TRP A O 1
ATOM 1362 N N . GLN A 1 177 ? -11.133 -7.43 1.237 1 98.62 177 GLN A N 1
ATOM 1363 C CA . GLN A 1 177 ? -9.859 -6.832 0.857 1 98.62 177 GLN A CA 1
ATOM 1364 C C . GLN A 1 177 ? -8.844 -6.934 1.992 1 98.62 177 GLN A C 1
ATOM 1366 O O . GLN A 1 177 ? -7.699 -6.496 1.85 1 98.62 177 GLN A O 1
ATOM 1371 N N . GLY A 1 178 ? -9.281 -7.457 3.125 1 98.38 178 GLY A N 1
ATOM 1372 C CA . GLY A 1 178 ? -8.352 -7.754 4.203 1 98.38 178 GLY A CA 1
ATOM 1373 C C . GLY A 1 178 ? -8.461 -6.789 5.371 1 98.38 178 GLY A C 1
ATOM 1374 O O . GLY A 1 178 ? -7.688 -6.871 6.324 1 98.38 178 GLY A O 1
ATOM 1375 N N . ALA A 1 179 ? -9.461 -5.887 5.387 1 98.56 179 ALA A N 1
ATOM 1376 C CA . ALA A 1 179 ? -9.617 -4.918 6.469 1 98.56 179 ALA A CA 1
ATOM 1377 C C . ALA A 1 179 ? -9.633 -5.613 7.828 1 98.56 179 ALA A C 1
ATOM 1379 O O . ALA A 1 179 ? -10.367 -6.582 8.031 1 98.56 179 ALA A O 1
ATOM 1380 N N . GLY A 1 180 ? -8.812 -5.137 8.742 1 97.94 180 GLY A N 1
ATOM 1381 C CA . GLY A 1 180 ? -8.844 -5.598 10.125 1 97.94 180 GLY A CA 1
ATOM 1382 C C . GLY A 1 180 ? -8.289 -6.996 10.297 1 97.94 180 GLY A C 1
ATOM 1383 O O . GLY A 1 180 ? -8.352 -7.562 11.398 1 97.94 180 GLY A O 1
ATOM 1384 N N . SER A 1 181 ? -7.688 -7.656 9.234 1 97.19 181 SER A N 1
ATOM 1385 C CA . SER A 1 181 ? -7.062 -8.969 9.391 1 97.19 181 SER A CA 1
ATOM 1386 C C . SER A 1 181 ? -6.129 -8.992 10.602 1 97.19 181 SER A C 1
ATOM 1388 O O . SER A 1 181 ? -5.289 -8.109 10.758 1 97.19 181 SER A O 1
ATOM 1390 N N . PRO A 1 182 ? -6.191 -9.945 11.461 1 96.5 182 PRO A N 1
ATOM 1391 C CA . PRO A 1 182 ? -5.594 -9.836 12.789 1 96.5 182 PRO A CA 1
ATOM 1392 C C . PRO A 1 182 ? -4.145 -10.32 12.828 1 96.5 182 PRO A C 1
ATOM 1394 O O . PRO A 1 182 ? -3.492 -10.25 13.875 1 96.5 182 PRO A O 1
ATOM 1397 N N . PHE A 1 183 ? -3.51 -10.781 11.75 1 95.62 183 PHE A N 1
ATOM 1398 C CA . PHE A 1 183 ? -2.229 -11.461 11.859 1 95.62 183 PHE A CA 1
ATOM 1399 C C . PHE A 1 183 ? -1.119 -10.648 11.203 1 95.62 183 PHE A C 1
ATOM 1401 O O . PHE A 1 183 ? -0.152 -11.211 10.688 1 95.62 183 PHE A O 1
ATOM 1408 N N . GLY A 1 184 ? -1.291 -9.305 11.148 1 94.19 184 GLY A N 1
ATOM 1409 C CA . GLY A 1 184 ? -0.224 -8.492 10.594 1 94.19 184 GLY A CA 1
ATOM 1410 C C . GLY A 1 184 ? -0.662 -7.668 9.398 1 94.19 184 GLY A C 1
ATOM 1411 O O . GLY A 1 184 ? -1.856 -7.566 9.109 1 94.19 184 GLY A O 1
ATOM 1412 N N . PRO A 1 185 ? 0.336 -7.113 8.688 1 95.5 185 PRO A N 1
ATOM 1413 C CA . PRO A 1 185 ? 0.041 -6.117 7.656 1 95.5 185 PRO A CA 1
ATOM 1414 C C . PRO A 1 185 ? -0.455 -6.746 6.355 1 95.5 185 PRO A C 1
ATOM 1416 O O . PRO A 1 185 ? -0.771 -6.035 5.402 1 95.5 185 PRO A O 1
ATOM 1419 N N . ARG A 1 186 ? -0.55 -8.055 6.289 1 96.5 186 ARG A N 1
ATOM 1420 C CA . ARG A 1 186 ? -1.088 -8.727 5.105 1 96.5 186 ARG A CA 1
ATOM 1421 C C . ARG A 1 186 ? -2.477 -9.289 5.383 1 96.5 186 ARG A C 1
ATOM 1423 O O . ARG A 1 186 ? -2.779 -9.688 6.512 1 96.5 186 ARG A O 1
ATOM 1430 N N . PRO A 1 187 ? -3.316 -9.336 4.34 1 97.81 187 PRO A N 1
ATOM 1431 C CA . PRO A 1 187 ? -4.586 -10.039 4.527 1 97.81 187 PRO A CA 1
ATOM 1432 C C . PRO A 1 187 ? -4.391 -11.5 4.93 1 97.81 187 PRO A C 1
ATOM 1434 O O . PRO A 1 187 ? -3.449 -12.156 4.469 1 97.81 187 PRO A O 1
ATOM 1437 N N . VAL A 1 188 ? -5.25 -12.031 5.707 1 97.88 188 VAL A N 1
ATOM 1438 C CA . VAL A 1 188 ? -5.121 -13.359 6.305 1 97.88 188 VAL A CA 1
ATOM 1439 C C . VAL A 1 188 ? -5.055 -14.414 5.203 1 97.88 188 VAL A C 1
ATOM 1441 O O . VAL A 1 188 ? -4.426 -15.461 5.375 1 97.88 188 VAL A O 1
ATOM 1444 N N . TRP A 1 189 ? -5.637 -14.164 4.039 1 98.69 189 TRP A N 1
ATOM 1445 C CA . TRP A 1 189 ? -5.707 -15.156 2.971 1 98.69 189 TRP A CA 1
ATOM 1446 C C . TRP A 1 189 ? -4.387 -15.242 2.219 1 98.69 189 TRP A C 1
ATOM 1448 O O . TRP A 1 189 ? -4.18 -16.156 1.412 1 98.69 189 TRP A O 1
ATOM 1458 N N . CYS A 1 190 ? -3.469 -14.266 2.402 1 98.19 190 CYS A N 1
ATOM 1459 C CA . CYS A 1 190 ? -2.133 -14.258 1.819 1 98.19 190 CYS A CA 1
ATOM 1460 C C . CYS A 1 190 ? -1.066 -14.422 2.896 1 98.19 190 CYS A C 1
ATOM 1462 O O . CYS A 1 190 ? -0.367 -13.469 3.232 1 98.19 190 CYS A O 1
ATOM 1464 N N . PRO A 1 191 ? -0.831 -15.625 3.383 1 94.69 191 PRO A N 1
ATOM 1465 C CA . PRO A 1 191 ? -0.026 -15.844 4.586 1 94.69 191 PRO A CA 1
ATOM 1466 C C . PRO A 1 191 ? 1.451 -15.523 4.375 1 94.69 191 PRO A C 1
ATOM 1468 O O . PRO A 1 191 ? 2.137 -15.109 5.312 1 94.69 191 PRO A O 1
ATOM 1471 N N . THR A 1 192 ? 1.994 -15.75 3.105 1 92.44 192 THR A N 1
ATOM 1472 C CA . THR A 1 192 ? 3.424 -15.516 2.928 1 92.44 192 THR A CA 1
ATOM 1473 C C . THR A 1 192 ? 3.709 -14.93 1.547 1 92.44 192 THR A C 1
ATOM 1475 O O . THR A 1 192 ? 3.029 -15.266 0.574 1 92.44 192 THR A O 1
ATOM 1478 N N . GLU A 1 193 ? 4.648 -14.008 1.516 1 92.38 193 GLU A N 1
ATOM 1479 C CA . GLU A 1 193 ? 5.156 -13.477 0.254 1 92.38 193 GLU A CA 1
ATOM 1480 C C . GLU A 1 193 ? 6.672 -13.305 0.299 1 92.38 193 GLU A C 1
ATOM 1482 O O . GLU A 1 193 ? 7.285 -12.891 -0.689 1 92.38 193 GLU A O 1
ATOM 1487 N N . SER A 1 194 ? 7.293 -13.664 1.421 1 95.56 194 SER A N 1
ATOM 1488 C CA . SER A 1 194 ? 8.695 -13.352 1.687 1 95.56 194 SER A CA 1
ATOM 1489 C C . SER A 1 194 ? 9.625 -14.281 0.924 1 95.56 194 SER A C 1
ATOM 1491 O O . SER A 1 194 ? 9.383 -15.492 0.855 1 95.56 194 SER A O 1
ATOM 1493 N N . PRO A 1 195 ? 10.625 -13.672 0.304 1 96.5 195 PRO A N 1
ATOM 1494 C CA . PRO A 1 195 ? 11.641 -14.516 -0.342 1 96.5 195 PRO A CA 1
ATOM 1495 C C . PRO A 1 195 ? 12.469 -15.312 0.66 1 96.5 195 PRO A C 1
ATOM 1497 O O . PRO A 1 195 ? 12.43 -15.039 1.862 1 96.5 195 PRO A O 1
ATOM 1500 N N . SER A 1 196 ? 13.234 -16.219 0.162 1 93.94 196 SER A N 1
ATOM 1501 C CA . SER A 1 196 ? 14.016 -17.109 1.013 1 93.94 196 SER A CA 1
ATOM 1502 C C . SER A 1 196 ? 15.18 -16.375 1.672 1 93.94 196 SER A C 1
ATOM 1504 O O . SER A 1 196 ? 15.664 -16.797 2.725 1 93.94 196 SER A O 1
ATOM 1506 N N . SER A 1 197 ? 15.578 -15.281 1.098 1 93.81 197 SER A N 1
ATOM 1507 C CA . SER A 1 197 ? 16.766 -14.594 1.583 1 93.81 197 SER A CA 1
ATOM 1508 C C . SER A 1 197 ? 16.484 -13.836 2.877 1 93.81 197 SER A C 1
ATOM 1510 O O . SER A 1 197 ? 17.406 -13.531 3.641 1 93.81 197 SER A O 1
ATOM 1512 N N . LEU A 1 198 ? 15.25 -13.484 3.119 1 95.94 198 LEU A N 1
ATOM 1513 C CA . LEU A 1 198 ? 14.883 -12.797 4.352 1 95.94 198 LEU A CA 1
ATOM 1514 C C . LEU A 1 198 ? 14.539 -13.797 5.449 1 95.94 198 LEU A C 1
ATOM 1516 O O . LEU A 1 198 ? 13.898 -14.82 5.191 1 95.94 198 LEU A O 1
ATOM 1520 N N . PRO A 1 199 ? 15 -13.531 6.602 1 93.88 199 PRO A N 1
ATOM 1521 C CA . PRO A 1 199 ? 14.703 -14.453 7.695 1 93.88 199 PRO A CA 1
ATOM 1522 C C . PRO A 1 199 ? 13.227 -14.461 8.078 1 93.88 199 PRO A C 1
ATOM 1524 O O . PRO A 1 199 ? 12.523 -13.469 7.879 1 93.88 199 PRO A O 1
ATOM 1527 N N . ALA A 1 200 ? 12.766 -15.531 8.695 1 91.94 200 ALA A N 1
ATOM 1528 C CA . ALA A 1 200 ? 11.383 -15.688 9.117 1 91.94 200 ALA A CA 1
ATOM 1529 C C . ALA A 1 200 ? 11 -14.633 10.148 1 91.94 200 ALA A C 1
ATOM 1531 O O . ALA A 1 200 ? 9.844 -14.219 10.234 1 91.94 200 ALA A O 1
ATOM 1532 N N . SER A 1 201 ? 11.977 -14.164 10.875 1 92.31 201 SER A N 1
ATOM 1533 C CA . SER A 1 201 ? 11.734 -13.164 11.914 1 92.31 201 SER A CA 1
ATOM 1534 C C . SER A 1 201 ? 11.445 -11.797 11.312 1 92.31 201 SER A C 1
ATOM 1536 O O . SER A 1 201 ? 10.805 -10.953 11.945 1 92.31 201 SER A O 1
ATOM 1538 N N . ASN A 1 202 ? 11.914 -11.562 10.109 1 94.5 202 ASN A N 1
ATOM 1539 C CA . ASN A 1 202 ? 11.703 -10.305 9.406 1 94.5 202 ASN A CA 1
ATOM 1540 C C . ASN A 1 202 ? 11.312 -10.539 7.945 1 94.5 202 ASN A C 1
ATOM 1542 O O . ASN A 1 202 ? 12.055 -10.172 7.035 1 94.5 202 ASN A O 1
ATOM 1546 N N . PRO A 1 203 ? 10.102 -11.086 7.832 1 96.5 203 PRO A N 1
ATOM 1547 C CA . PRO A 1 203 ? 9.648 -11.305 6.453 1 96.5 203 PRO A CA 1
ATOM 1548 C C . PRO A 1 203 ? 9.469 -10.008 5.676 1 96.5 203 PRO A C 1
ATOM 1550 O O . PRO A 1 203 ? 9.562 -8.922 6.258 1 96.5 203 PRO A O 1
ATOM 1553 N N . LEU A 1 204 ? 9.312 -10.102 4.414 1 97.25 204 LEU A N 1
ATOM 1554 C CA . LEU A 1 204 ? 9.211 -8.953 3.527 1 97.25 204 LEU A CA 1
ATOM 1555 C C . LEU A 1 204 ? 8.148 -7.973 4.027 1 97.25 204 LEU A C 1
ATOM 1557 O O . LEU A 1 204 ? 8.32 -6.754 3.908 1 97.25 204 LEU A O 1
ATOM 1561 N N . SER A 1 205 ? 7.07 -8.461 4.645 1 95.75 205 SER A N 1
ATOM 1562 C CA . SER A 1 205 ? 5.969 -7.633 5.125 1 95.75 205 SER A CA 1
ATOM 1563 C C . SER A 1 205 ? 6.375 -6.84 6.359 1 95.75 205 SER A C 1
ATOM 1565 O O . SER A 1 205 ? 5.633 -5.969 6.816 1 95.75 205 SER A O 1
ATOM 1567 N N . SER A 1 206 ? 7.531 -7.113 6.93 1 95.31 206 SER A N 1
ATOM 1568 C CA . SER A 1 206 ? 8.07 -6.355 8.055 1 95.31 206 SER A CA 1
ATOM 1569 C C . SER A 1 206 ? 8.734 -5.066 7.586 1 95.31 206 SER A C 1
ATOM 1571 O O . SER A 1 206 ? 9.25 -4.297 8.398 1 95.31 206 SER A O 1
ATOM 1573 N N . TYR A 1 207 ? 8.789 -4.809 6.34 1 97.06 207 TYR A N 1
ATOM 1574 C CA . TYR A 1 207 ? 9.32 -3.6 5.727 1 97.06 207 TYR A CA 1
ATOM 1575 C C . TYR A 1 207 ? 8.227 -2.832 4.992 1 97.06 207 TYR A C 1
ATOM 1577 O O . TYR A 1 207 ? 7.152 -3.375 4.727 1 97.06 207 TYR A O 1
ATOM 1585 N N . PRO A 1 208 ? 8.484 -1.516 4.727 1 96.19 208 PRO A N 1
ATOM 1586 C CA . PRO A 1 208 ? 7.523 -0.786 3.9 1 96.19 208 PRO A CA 1
ATOM 1587 C C . PRO A 1 208 ? 7.297 -1.441 2.539 1 96.19 208 PRO A C 1
ATOM 1589 O O . PRO A 1 208 ? 8.172 -2.16 2.045 1 96.19 208 PRO A O 1
ATOM 1592 N N . LEU A 1 209 ? 6.074 -1.259 2.023 1 96.44 209 LEU A N 1
ATOM 1593 C CA . LEU A 1 209 ? 5.734 -1.751 0.692 1 96.44 209 LEU A CA 1
ATOM 1594 C C . LEU A 1 209 ? 6.84 -1.431 -0.307 1 96.44 209 LEU A C 1
ATOM 1596 O O . LEU A 1 209 ? 7.434 -0.35 -0.258 1 96.44 209 LEU A O 1
ATOM 1600 N N . THR A 1 210 ? 7.133 -2.357 -1.218 1 96.94 210 THR A N 1
ATOM 1601 C CA . THR A 1 210 ? 8.156 -2.15 -2.236 1 96.94 210 THR A CA 1
ATOM 1602 C C . THR A 1 210 ? 7.965 -0.802 -2.926 1 96.94 210 THR A C 1
ATOM 1604 O O . THR A 1 210 ? 6.891 -0.517 -3.457 1 96.94 210 THR A O 1
ATOM 1607 N N . PRO A 1 211 ? 8.992 0.033 -2.92 1 97.19 211 PRO A N 1
ATOM 1608 C CA . PRO A 1 211 ? 8.844 1.37 -3.5 1 97.19 211 PRO A CA 1
ATOM 1609 C C . PRO A 1 211 ? 8.672 1.34 -5.016 1 97.19 211 PRO A C 1
ATOM 1611 O O . PRO A 1 211 ? 8.977 0.329 -5.656 1 97.19 211 PRO A O 1
ATOM 1614 N N . LEU A 1 212 ? 8.195 2.455 -5.531 1 96.94 212 LEU A N 1
ATOM 1615 C CA . LEU A 1 212 ? 8.031 2.596 -6.977 1 96.94 212 LEU A CA 1
ATOM 1616 C C . LEU A 1 212 ? 9.32 3.086 -7.625 1 96.94 212 LEU A C 1
ATOM 1618 O O . LEU A 1 212 ? 9.812 4.168 -7.297 1 96.94 212 LEU A O 1
ATOM 1622 N N . GLN A 1 213 ? 9.906 2.309 -8.422 1 97.12 213 GLN A N 1
ATOM 1623 C CA . GLN A 1 213 ? 11.031 2.641 -9.289 1 97.12 213 GLN A CA 1
ATOM 1624 C C . GLN A 1 213 ? 10.883 1.983 -10.656 1 97.12 213 GLN A C 1
ATOM 1626 O O . GLN A 1 213 ? 10.758 0.761 -10.758 1 97.12 213 GLN A O 1
ATOM 1631 N N . HIS A 1 214 ? 10.875 2.789 -11.664 1 96.75 214 HIS A N 1
ATOM 1632 C CA . HIS A 1 214 ? 10.648 2.238 -12.992 1 96.75 214 HIS A CA 1
ATOM 1633 C C . HIS A 1 214 ? 11.961 1.755 -13.609 1 96.75 214 HIS A C 1
ATOM 1635 O O . HIS A 1 214 ? 13.039 2.213 -13.234 1 96.75 214 HIS A O 1
ATOM 1641 N N . THR A 1 215 ? 11.875 0.87 -14.461 1 95.38 215 THR A N 1
ATOM 1642 C CA . THR A 1 215 ? 12.945 0.329 -15.289 1 95.38 215 THR A CA 1
ATOM 1643 C C . THR A 1 215 ? 12.445 0.02 -16.703 1 95.38 215 THR A C 1
ATOM 1645 O O . THR A 1 215 ? 11.266 0.207 -17 1 95.38 215 THR A O 1
ATOM 1648 N N . ILE A 1 216 ? 13.344 -0.29 -17.594 1 93.94 216 ILE A N 1
ATOM 1649 C CA . ILE A 1 216 ? 13.023 -0.68 -18.969 1 93.94 216 ILE A CA 1
ATOM 1650 C C . ILE A 1 216 ? 13.445 -2.127 -19.203 1 93.94 216 ILE A C 1
ATOM 1652 O O . ILE A 1 216 ? 14.555 -2.523 -18.828 1 93.94 216 ILE A O 1
ATOM 1656 N N . SER A 1 217 ? 12.555 -2.904 -19.688 1 93.38 217 SER A N 1
ATOM 1657 C CA . SER A 1 217 ? 12.898 -4.254 -20.109 1 93.38 217 SER A CA 1
ATOM 1658 C C . SER A 1 217 ? 12.656 -4.434 -21.609 1 93.38 217 SER A C 1
ATOM 1660 O O . SER A 1 217 ? 11.859 -3.703 -22.203 1 93.38 217 SER A O 1
ATOM 1662 N N . ILE A 1 218 ? 13.469 -5.273 -22.203 1 91.56 218 ILE A N 1
ATOM 1663 C CA . ILE A 1 218 ? 13.305 -5.703 -23.578 1 91.56 218 ILE A CA 1
ATOM 1664 C C . ILE A 1 218 ? 13.086 -7.215 -23.625 1 91.56 218 ILE A C 1
ATOM 1666 O O . ILE A 1 218 ? 13.906 -7.984 -23.141 1 91.56 218 ILE A O 1
ATOM 1670 N N . ALA A 1 219 ? 11.969 -7.625 -24.141 1 90.88 219 ALA A N 1
ATOM 1671 C CA . ALA A 1 219 ? 11.633 -9.047 -24.219 1 90.88 219 ALA A CA 1
ATOM 1672 C C . ALA A 1 219 ? 11.109 -9.422 -25.594 1 90.88 219 ALA A C 1
ATOM 1674 O O . ALA A 1 219 ? 10.703 -8.555 -26.375 1 90.88 219 ALA A O 1
ATOM 1675 N N . SER A 1 220 ? 11.18 -10.711 -25.828 1 90.25 220 SER A N 1
ATOM 1676 C CA . SER A 1 220 ? 10.617 -11.211 -27.078 1 90.25 220 SER A CA 1
ATOM 1677 C C . SER A 1 220 ? 9.133 -10.898 -27.188 1 90.25 220 SER A C 1
ATOM 1679 O O . SER A 1 220 ? 8.398 -11.016 -26.203 1 90.25 220 SER A O 1
ATOM 1681 N N . ALA A 1 221 ? 8.727 -10.531 -28.391 1 88.94 221 ALA A N 1
ATOM 1682 C CA . ALA A 1 221 ? 7.316 -10.242 -28.625 1 88.94 221 ALA A CA 1
ATOM 1683 C C . ALA A 1 221 ? 6.52 -11.531 -28.797 1 88.94 221 ALA A C 1
ATOM 1685 O O . ALA A 1 221 ? 5.293 -11.5 -28.922 1 88.94 221 ALA A O 1
ATOM 1686 N N . GLY A 1 222 ? 7.191 -12.617 -28.859 1 85.56 222 GLY A N 1
ATOM 1687 C CA . GLY A 1 222 ? 6.531 -13.914 -28.922 1 85.56 222 GLY A CA 1
ATOM 1688 C C . GLY A 1 222 ? 5.992 -14.25 -30.297 1 85.56 222 GLY A C 1
ATOM 1689 O O . GLY A 1 222 ? 5.074 -15.07 -30.422 1 85.56 222 GLY A O 1
ATOM 1690 N N . ASP A 1 223 ? 6.469 -13.578 -31.359 1 87.62 223 ASP A N 1
ATOM 1691 C CA . ASP A 1 223 ? 6.074 -13.891 -32.719 1 87.62 223 ASP A CA 1
ATOM 1692 C C . ASP A 1 223 ? 6.789 -15.141 -33.25 1 87.62 223 ASP A C 1
ATOM 1694 O O . ASP A 1 223 ? 8.008 -15.125 -33.469 1 87.62 223 ASP A O 1
ATOM 1698 N N . PRO A 1 224 ? 6.062 -16.203 -33.469 1 86.19 224 PRO A N 1
ATOM 1699 C CA . PRO A 1 224 ? 6.719 -17.422 -33.938 1 86.19 224 PRO A CA 1
ATOM 1700 C C . PRO A 1 224 ? 7.352 -17.266 -35.312 1 86.19 224 PRO A C 1
ATOM 1702 O O . PRO A 1 224 ? 8.266 -18.016 -35.656 1 86.19 224 PRO A O 1
ATOM 1705 N N . GLN A 1 225 ? 6.898 -16.281 -36.125 1 89.19 225 GLN A N 1
ATOM 1706 C CA . GLN A 1 225 ? 7.387 -16.078 -37.469 1 89.19 225 GLN A CA 1
ATOM 1707 C C . GLN A 1 225 ? 8.531 -15.07 -37.5 1 89.19 225 GLN A C 1
ATOM 1709 O O . GLN A 1 225 ? 9.219 -14.922 -38.5 1 89.19 225 GLN A O 1
ATOM 1714 N N . ASP A 1 226 ? 8.734 -14.414 -36.438 1 90.75 226 ASP A N 1
ATOM 1715 C CA . ASP A 1 226 ? 9.805 -13.43 -36.281 1 90.75 226 ASP A CA 1
ATOM 1716 C C . ASP A 1 226 ? 10.383 -13.445 -34.875 1 90.75 226 ASP A C 1
ATOM 1718 O O . ASP A 1 226 ? 10.094 -12.555 -34.062 1 90.75 226 ASP A O 1
ATOM 1722 N N . ARG A 1 227 ? 11.32 -14.211 -34.656 1 87.94 227 ARG A N 1
ATOM 1723 C CA . ARG A 1 227 ? 11.875 -14.43 -33.312 1 87.94 227 ARG A CA 1
ATOM 1724 C C . ARG A 1 227 ? 12.727 -13.25 -32.875 1 87.94 227 ARG A C 1
ATOM 1726 O O . ARG A 1 227 ? 13.023 -13.102 -31.688 1 87.94 227 ARG A O 1
ATOM 1733 N N . SER A 1 228 ? 13.016 -12.383 -33.75 1 90.44 228 SER A N 1
ATOM 1734 C CA . SER A 1 228 ? 13.883 -11.25 -33.438 1 90.44 228 SER A CA 1
ATOM 1735 C C . SER A 1 228 ? 13.07 -10.031 -33.031 1 90.44 228 SER A C 1
ATOM 1737 O O . SER A 1 228 ? 13.641 -9.031 -32.594 1 90.44 228 SER A O 1
ATOM 1739 N N . ARG A 1 229 ? 11.805 -10.188 -33.156 1 88.81 229 ARG A N 1
ATOM 1740 C CA . ARG A 1 229 ? 10.961 -9.062 -32.781 1 88.81 229 ARG A CA 1
ATOM 1741 C C . ARG A 1 229 ? 10.922 -8.914 -31.25 1 88.81 229 ARG A C 1
ATOM 1743 O O . ARG A 1 229 ? 10.711 -9.891 -30.531 1 88.81 229 ARG A O 1
ATOM 1750 N N . TYR A 1 230 ? 11.227 -7.676 -30.812 1 91.25 230 TYR A N 1
ATOM 1751 C CA . TYR A 1 230 ? 11.266 -7.434 -29.375 1 91.25 230 TYR A CA 1
ATOM 1752 C C . TYR A 1 230 ? 10.273 -6.344 -28.969 1 91.25 230 TYR A C 1
ATOM 1754 O O . TYR A 1 230 ? 9.812 -5.578 -29.828 1 91.25 230 TYR A O 1
ATOM 1762 N N . GLN A 1 231 ? 9.898 -6.418 -27.781 1 91.25 231 GLN A N 1
ATOM 1763 C CA . GLN A 1 231 ? 9.055 -5.41 -27.156 1 91.25 231 GLN A CA 1
ATOM 1764 C C . GLN A 1 231 ? 9.773 -4.723 -26 1 91.25 231 GLN A C 1
ATOM 1766 O O . GLN A 1 231 ? 10.398 -5.383 -25.172 1 91.25 231 GLN A O 1
ATOM 1771 N N . GLN A 1 232 ? 9.789 -3.404 -26.062 1 93.19 232 GLN A N 1
ATOM 1772 C CA . GLN A 1 232 ? 10.32 -2.602 -24.969 1 93.19 232 GLN A CA 1
ATOM 1773 C C . GLN A 1 232 ? 9.195 -2.127 -24.047 1 93.19 232 GLN A C 1
ATOM 1775 O O . GLN A 1 232 ? 8.125 -1.729 -24.516 1 93.19 232 GLN A O 1
ATOM 1780 N N . SER A 1 233 ? 9.383 -2.287 -22.781 1 95.56 233 SER A N 1
ATOM 1781 C CA . SER A 1 233 ? 8.367 -1.854 -21.812 1 95.56 233 SER A CA 1
ATOM 1782 C C . SER A 1 233 ? 8.992 -1.044 -20.688 1 95.56 233 SER A C 1
ATOM 1784 O O . SER A 1 233 ? 10.07 -1.386 -20.188 1 95.56 233 SER A O 1
ATOM 1786 N N . TRP A 1 234 ? 8.406 0.106 -20.375 1 96.19 234 TRP A N 1
ATOM 1787 C CA . TRP A 1 234 ? 8.703 0.912 -19.188 1 96.19 234 TRP A CA 1
ATOM 1788 C C . TRP A 1 234 ? 7.766 0.556 -18.031 1 96.19 234 TRP A C 1
ATOM 1790 O O . TRP A 1 234 ? 6.547 0.727 -18.141 1 96.19 234 TRP A O 1
ATOM 1800 N N . HIS A 1 235 ? 8.289 -0.061 -16.984 1 97.69 235 HIS A N 1
ATOM 1801 C CA . HIS A 1 235 ? 7.461 -0.582 -15.906 1 97.69 235 HIS A CA 1
ATOM 1802 C C . HIS A 1 235 ? 8.203 -0.528 -14.57 1 97.69 235 HIS A C 1
ATOM 1804 O O . HIS A 1 235 ? 9.422 -0.358 -14.539 1 97.69 235 HIS A O 1
ATOM 1810 N N . PRO A 1 236 ? 7.469 -0.599 -13.398 1 97.88 236 PRO A N 1
ATOM 1811 C CA . PRO A 1 236 ? 8.141 -0.655 -12.094 1 97.88 236 PRO A CA 1
ATOM 1812 C C . PRO A 1 236 ? 9.039 -1.881 -11.953 1 97.88 236 PRO A C 1
ATOM 1814 O O . PRO A 1 236 ? 8.742 -2.939 -12.516 1 97.88 236 PRO A O 1
ATOM 1817 N N . ILE A 1 237 ? 10.164 -1.715 -11.195 1 97.88 237 ILE A N 1
ATOM 1818 C CA . ILE A 1 237 ? 10.859 -2.9 -10.703 1 97.88 237 ILE A CA 1
ATOM 1819 C C . ILE A 1 237 ? 9.922 -3.703 -9.797 1 97.88 237 ILE A C 1
ATOM 1821 O O . ILE A 1 237 ? 9.242 -3.137 -8.938 1 97.88 237 ILE A O 1
ATOM 1825 N N . ARG A 1 238 ? 9.844 -4.965 -10.039 1 98 238 ARG A N 1
ATOM 1826 C CA . ARG A 1 238 ? 8.828 -5.781 -9.383 1 98 238 ARG A CA 1
ATOM 1827 C C . ARG A 1 238 ? 9.312 -6.258 -8.016 1 98 238 ARG A C 1
ATOM 1829 O O . ARG A 1 238 ? 10.508 -6.449 -7.805 1 98 238 ARG A O 1
ATOM 1836 N N . PRO A 1 239 ? 8.367 -6.426 -7.051 1 96.5 239 PRO A N 1
ATOM 1837 C CA . PRO A 1 239 ? 8.727 -6.973 -5.738 1 96.5 239 PRO A CA 1
ATOM 1838 C C . PRO A 1 239 ? 9.344 -8.367 -5.832 1 96.5 239 PRO A C 1
ATOM 1840 O O . PRO A 1 239 ? 9.125 -9.078 -6.812 1 96.5 239 PRO A O 1
ATOM 1843 N N . ALA A 1 240 ? 10.078 -8.68 -4.789 1 97.12 240 ALA A N 1
ATOM 1844 C CA . ALA A 1 240 ? 10.664 -10.008 -4.684 1 97.12 240 ALA A CA 1
ATOM 1845 C C . ALA A 1 240 ? 9.586 -11.086 -4.766 1 97.12 240 ALA A C 1
ATOM 1847 O O . ALA A 1 240 ? 8.484 -10.914 -4.242 1 97.12 240 ALA A O 1
ATOM 1848 N N . LYS A 1 241 ? 9.922 -12.172 -5.375 1 97.19 241 LYS A N 1
ATOM 1849 C CA . LYS A 1 241 ? 9.016 -13.312 -5.457 1 97.19 241 LYS A CA 1
ATOM 1850 C C . LYS A 1 241 ? 8.977 -14.078 -4.133 1 97.19 241 LYS A C 1
ATOM 1852 O O . LYS A 1 241 ? 9.953 -14.078 -3.383 1 97.19 241 LYS A O 1
ATOM 1857 N N . PRO A 1 242 ? 7.816 -14.719 -3.842 1 97.75 242 PRO A N 1
ATOM 1858 C CA . PRO A 1 242 ? 7.793 -15.578 -2.656 1 97.75 242 PRO A CA 1
ATOM 1859 C C . PRO A 1 242 ? 8.781 -16.734 -2.75 1 97.75 242 PRO A C 1
ATOM 1861 O O . PRO A 1 242 ? 9.156 -17.141 -3.85 1 97.75 242 PRO A O 1
ATOM 1864 N N . ALA A 1 243 ? 9.211 -17.234 -1.618 1 97.94 243 ALA A N 1
ATOM 1865 C CA . ALA A 1 243 ? 10.102 -18.391 -1.579 1 97.94 243 ALA A CA 1
ATOM 1866 C C . ALA A 1 243 ? 9.484 -19.578 -2.303 1 97.94 243 ALA A C 1
ATOM 1868 O O . ALA A 1 243 ? 8.289 -19.844 -2.174 1 97.94 243 ALA A O 1
ATOM 1869 N N . PRO A 1 244 ? 10.289 -20.344 -3.076 1 97.75 244 PRO A N 1
ATOM 1870 C CA . PRO A 1 244 ? 9.766 -21.578 -3.672 1 97.75 244 PRO A CA 1
ATOM 1871 C C . PRO A 1 244 ? 9.211 -22.547 -2.631 1 97.75 244 PRO A C 1
ATOM 1873 O O . PRO A 1 244 ? 9.852 -22.781 -1.599 1 97.75 244 PRO A O 1
ATOM 1876 N N . GLY A 1 245 ? 8.008 -23 -2.869 1 97.88 245 GLY A N 1
ATOM 1877 C CA . GLY A 1 245 ? 7.387 -23.953 -1.962 1 97.88 245 GLY A CA 1
ATOM 1878 C C . GLY A 1 245 ? 6.48 -23.297 -0.939 1 97.88 245 GLY A C 1
ATOM 1879 O O . GLY A 1 245 ? 5.738 -23.969 -0.231 1 97.88 245 GLY A O 1
ATOM 1880 N N . ALA A 1 246 ? 6.473 -22 -0.861 1 97.75 246 ALA A N 1
ATOM 1881 C CA . ALA A 1 246 ? 5.68 -21.297 0.138 1 97.75 246 ALA A CA 1
ATOM 1882 C C . ALA A 1 246 ? 4.199 -21.297 -0.228 1 97.75 246 ALA A C 1
ATOM 1884 O O . ALA A 1 246 ? 3.842 -21.156 -1.4 1 97.75 246 ALA A O 1
ATOM 1885 N N . VAL A 1 247 ? 3.297 -21.438 0.763 1 98.38 247 VAL A N 1
ATOM 1886 C CA . VAL A 1 247 ? 1.864 -21.234 0.573 1 98.38 247 VAL A CA 1
ATOM 1887 C C . VAL A 1 247 ? 1.551 -19.75 0.522 1 98.38 247 VAL A C 1
ATOM 1889 O O . VAL A 1 247 ? 1.632 -19.062 1.539 1 98.38 247 VAL A O 1
ATOM 1892 N N . ILE A 1 248 ? 1.1 -19.266 -0.63 1 98.56 248 ILE A N 1
ATOM 1893 C CA . ILE A 1 248 ? 0.99 -17.828 -0.809 1 98.56 248 ILE A CA 1
ATOM 1894 C C . ILE A 1 248 ? -0.473 -17.391 -0.698 1 98.56 248 ILE A C 1
ATOM 1896 O O . ILE A 1 248 ? -0.771 -16.203 -0.552 1 98.56 248 ILE A O 1
ATOM 1900 N N . TYR A 1 249 ? -1.405 -18.297 -0.788 1 98.81 249 TYR A N 1
ATOM 1901 C CA . TYR A 1 249 ? -2.836 -18.047 -0.665 1 98.81 249 TYR A CA 1
ATOM 1902 C C . TYR A 1 249 ? -3.547 -19.25 -0.049 1 98.81 249 TYR A C 1
ATOM 1904 O O . TYR A 1 249 ? -3.191 -20.406 -0.323 1 98.81 249 TYR A O 1
ATOM 1912 N N . SER A 1 250 ? -4.57 -19.047 0.761 1 98.75 250 SER A N 1
ATOM 1913 C CA . SER A 1 250 ? -5.363 -20.094 1.404 1 98.75 250 SER A CA 1
ATOM 1914 C C . SER A 1 250 ? -6.746 -19.578 1.788 1 98.75 250 SER A C 1
ATOM 1916 O O . SER A 1 250 ? -6.871 -18.5 2.395 1 98.75 250 SER A O 1
ATOM 1918 N N . ARG A 1 251 ? -7.785 -20.297 1.434 1 98.5 251 ARG A N 1
ATOM 1919 C CA . ARG A 1 251 ? -9.141 -19.859 1.752 1 98.5 251 ARG A CA 1
ATOM 1920 C C . ARG A 1 251 ? -10.07 -21.047 1.943 1 98.5 251 ARG A C 1
ATOM 1922 O O . ARG A 1 251 ? -10.016 -22.016 1.184 1 98.5 251 ARG A O 1
ATOM 1929 N N . TRP A 1 252 ? -10.898 -21 2.926 1 98.06 252 TRP A N 1
ATOM 1930 C CA . TRP A 1 252 ? -11.961 -21.969 3.162 1 98.06 252 TRP A CA 1
ATOM 1931 C C . TRP A 1 252 ? -13.094 -21.797 2.162 1 98.06 252 TRP A C 1
ATOM 1933 O O . TRP A 1 252 ? -13.562 -20.672 1.944 1 98.06 252 TRP A O 1
ATOM 1943 N N . ILE A 1 253 ? -13.461 -22.875 1.492 1 97.38 253 ILE A N 1
ATOM 1944 C CA . ILE A 1 253 ? -14.586 -22.859 0.555 1 97.38 253 ILE A CA 1
ATOM 1945 C C . ILE A 1 253 ? -15.781 -23.578 1.179 1 97.38 253 ILE A C 1
ATOM 1947 O O . ILE A 1 253 ? -15.883 -24.812 1.109 1 97.38 253 ILE A O 1
ATOM 1951 N N . PRO A 1 254 ? -16.719 -22.859 1.618 1 94.62 254 PRO A N 1
ATOM 1952 C CA . PRO A 1 254 ? -17.766 -23.438 2.453 1 94.62 254 PRO A CA 1
ATOM 1953 C C . PRO A 1 254 ? -18.609 -24.484 1.706 1 94.62 254 PRO A C 1
ATOM 1955 O O . PRO A 1 254 ? -18.922 -25.531 2.254 1 94.62 254 PRO A O 1
ATOM 1958 N N . HIS A 1 255 ? -19.016 -24.234 0.45 1 91.75 255 HIS A N 1
ATOM 1959 C CA . HIS A 1 255 ? -19.938 -25.125 -0.258 1 91.75 255 HIS A CA 1
ATOM 1960 C C . HIS A 1 255 ? -19.25 -26.406 -0.694 1 91.75 255 HIS A C 1
ATOM 1962 O O . HIS A 1 255 ? -19.906 -27.391 -1.043 1 91.75 255 HIS A O 1
ATOM 1968 N N . LEU A 1 256 ? -17.906 -26.406 -0.684 1 94.75 256 LEU A N 1
ATOM 1969 C CA . LEU A 1 256 ? -17.141 -27.609 -1.001 1 94.75 256 LEU A CA 1
ATOM 1970 C C . LEU A 1 256 ? -16.594 -28.25 0.266 1 94.75 256 LEU A C 1
ATOM 1972 O O . LEU A 1 256 ? -16.125 -29.406 0.237 1 94.75 256 LEU A O 1
ATOM 1976 N N . LYS A 1 257 ? -16.625 -27.531 1.352 1 95 257 LYS A N 1
ATOM 1977 C CA . LYS A 1 257 ? -16.062 -27.953 2.629 1 95 257 LYS A CA 1
ATOM 1978 C C . LYS A 1 257 ? -14.609 -28.375 2.479 1 95 257 LYS A C 1
ATOM 1980 O O . LYS A 1 257 ? -14.195 -29.422 2.994 1 95 257 LYS A O 1
ATOM 1985 N N . GLU A 1 258 ? -13.859 -27.609 1.708 1 97.12 258 GLU A N 1
ATOM 1986 C CA . GLU A 1 258 ? -12.438 -27.812 1.473 1 97.12 258 GLU A CA 1
ATOM 1987 C C . GLU A 1 258 ? -11.672 -26.484 1.548 1 97.12 258 GLU A C 1
ATOM 1989 O O . GLU A 1 258 ? -12.273 -25.422 1.427 1 97.12 258 GLU A O 1
ATOM 1994 N N . THR A 1 259 ? -10.414 -26.625 1.815 1 98.19 259 THR A N 1
ATOM 1995 C CA . THR A 1 259 ? -9.523 -25.453 1.762 1 98.19 259 THR A CA 1
ATOM 1996 C C . THR A 1 259 ? -8.789 -25.406 0.427 1 98.19 259 THR A C 1
ATOM 1998 O O . THR A 1 259 ? -8.203 -26.391 -0.006 1 98.19 259 THR A O 1
ATOM 2001 N N . PHE A 1 260 ? -8.961 -24.312 -0.268 1 98.5 260 PHE A N 1
ATOM 2002 C CA . PHE A 1 260 ? -8.195 -24.047 -1.479 1 98.5 260 PHE A CA 1
ATOM 2003 C C . PHE A 1 260 ? -6.898 -23.312 -1.151 1 98.5 260 PHE A C 1
ATOM 2005 O O . PHE A 1 260 ? -6.898 -22.359 -0.375 1 98.5 260 PHE A O 1
ATOM 2012 N N . SER A 1 261 ? -5.77 -23.734 -1.706 1 98.75 261 SER A N 1
ATOM 2013 C CA . SER A 1 261 ? -4.496 -23.062 -1.456 1 98.75 261 SER A CA 1
ATOM 2014 C C . SER A 1 261 ? -3.658 -22.984 -2.727 1 98.75 261 SER A C 1
ATOM 2016 O O . SER A 1 261 ? -3.875 -23.75 -3.672 1 98.75 261 SER A O 1
ATOM 2018 N N . MET A 1 262 ? -2.826 -22.031 -2.795 1 98.81 262 MET A N 1
ATOM 2019 C CA . MET A 1 262 ? -1.843 -21.859 -3.861 1 98.81 262 MET A CA 1
ATOM 2020 C C . MET A 1 262 ? -0.425 -21.844 -3.297 1 98.81 262 MET A C 1
ATOM 2022 O O . MET A 1 262 ? -0.178 -21.266 -2.242 1 98.81 262 MET A O 1
ATOM 2026 N N . VAL A 1 263 ? 0.471 -22.516 -3.951 1 98.75 263 VAL A N 1
ATOM 2027 C CA . VAL A 1 263 ? 1.857 -22.703 -3.533 1 98.75 263 VAL A CA 1
ATOM 2028 C C . VAL A 1 263 ? 2.797 -22.172 -4.617 1 98.75 263 VAL A C 1
ATOM 2030 O O . VAL A 1 263 ? 2.611 -22.469 -5.801 1 98.75 263 VAL A O 1
ATOM 2033 N N . SER A 1 264 ? 3.783 -21.344 -4.195 1 98.75 264 SER A N 1
ATOM 2034 C CA . SER A 1 264 ? 4.832 -20.938 -5.133 1 98.75 264 SER A CA 1
ATOM 2035 C C . SER A 1 264 ? 5.621 -22.156 -5.625 1 98.75 264 SER A C 1
ATOM 2037 O O . SER A 1 264 ? 6.246 -22.859 -4.832 1 98.75 264 SER A O 1
ATOM 2039 N N . LEU A 1 265 ? 5.605 -22.359 -6.895 1 98.75 265 LEU A N 1
ATOM 2040 C CA . LEU A 1 265 ? 6.203 -23.562 -7.449 1 98.75 265 LEU A CA 1
ATOM 2041 C C . LEU A 1 265 ? 7.719 -23.562 -7.281 1 98.75 265 LEU A C 1
ATOM 2043 O O . LEU A 1 265 ? 8.359 -22.531 -7.508 1 98.75 265 LEU A O 1
ATOM 2047 N N . ASP A 1 266 ? 8.289 -24.656 -6.832 1 98.56 266 ASP A N 1
ATOM 2048 C CA . ASP A 1 266 ? 9.727 -24.891 -6.727 1 98.56 266 ASP A CA 1
ATOM 2049 C C . ASP A 1 266 ? 10.203 -25.844 -7.82 1 98.56 266 ASP A C 1
ATOM 2051 O O . ASP A 1 266 ? 10.016 -27.062 -7.719 1 98.56 266 ASP A O 1
ATOM 2055 N N . TYR A 1 267 ? 10.922 -25.328 -8.789 1 97.88 267 TYR A N 1
ATOM 2056 C CA . TYR A 1 267 ? 11.328 -26.125 -9.938 1 97.88 267 TYR A CA 1
ATOM 2057 C C . TYR A 1 267 ? 12.414 -27.125 -9.555 1 97.88 267 TYR A C 1
ATOM 2059 O O . TYR A 1 267 ? 12.727 -28.031 -10.32 1 97.88 267 TYR A O 1
ATOM 2067 N N . THR A 1 268 ? 12.984 -26.938 -8.367 1 97.69 268 THR A N 1
ATOM 2068 C CA . THR A 1 268 ? 14 -27.875 -7.891 1 97.69 268 THR A CA 1
ATOM 2069 C C . THR A 1 268 ? 13.367 -29 -7.078 1 97.69 268 THR A C 1
ATOM 2071 O O . THR A 1 268 ? 14.039 -29.953 -6.691 1 97.69 268 THR A O 1
ATOM 2074 N N . ASP A 1 269 ? 12.094 -28.906 -6.758 1 98.19 269 ASP A N 1
ATOM 2075 C CA . ASP A 1 269 ? 11.352 -29.938 -6.051 1 98.19 269 ASP A CA 1
ATOM 2076 C C . ASP A 1 269 ? 10.875 -31.031 -7.016 1 98.19 269 ASP A C 1
ATOM 2078 O O . ASP A 1 269 ? 10.172 -30.734 -7.984 1 98.19 269 ASP A O 1
ATOM 2082 N N . ALA A 1 270 ? 11.133 -32.25 -6.754 1 98.12 270 ALA A N 1
ATOM 2083 C CA . ALA A 1 270 ? 10.852 -33.344 -7.664 1 98.12 270 ALA A CA 1
ATOM 2084 C C . ALA A 1 270 ? 9.352 -33.531 -7.879 1 98.12 270 ALA A C 1
ATOM 2086 O O . ALA A 1 270 ? 8.906 -33.812 -8.992 1 98.12 270 ALA A O 1
ATOM 2087 N N . GLU A 1 271 ? 8.602 -33.344 -6.863 1 98.19 271 GLU A N 1
ATOM 2088 C CA . GLU A 1 271 ? 7.152 -33.5 -6.988 1 98.19 271 GLU A CA 1
ATOM 2089 C C . GLU A 1 271 ? 6.547 -32.406 -7.836 1 98.19 271 GLU A C 1
ATOM 2091 O O . GLU A 1 271 ? 5.711 -32.656 -8.703 1 98.19 271 GLU A O 1
ATOM 2096 N N . HIS A 1 272 ? 6.93 -31.141 -7.516 1 98.56 272 HIS A N 1
ATOM 2097 C CA . HIS A 1 272 ? 6.441 -30.016 -8.305 1 98.56 272 HIS A CA 1
ATOM 2098 C C . HIS A 1 272 ? 6.742 -30.219 -9.789 1 98.56 272 HIS A C 1
ATOM 2100 O O . HIS A 1 272 ? 5.867 -30.031 -10.633 1 98.56 272 HIS A O 1
ATOM 2106 N N . LEU A 1 273 ? 7.992 -30.609 -10.047 1 98.5 273 LEU A N 1
ATOM 2107 C CA . LEU A 1 273 ? 8.422 -30.797 -11.43 1 98.5 273 LEU A CA 1
ATOM 2108 C C . LEU A 1 273 ? 7.645 -31.938 -12.086 1 98.5 273 LEU A C 1
ATOM 2110 O O . LEU A 1 273 ? 7.234 -31.828 -13.242 1 98.5 273 LEU A O 1
ATOM 2114 N N . ARG A 1 274 ? 7.473 -33.062 -11.375 1 98.44 274 ARG A N 1
ATOM 2115 C CA . ARG A 1 274 ? 6.738 -34.188 -11.898 1 98.44 274 ARG A CA 1
ATOM 2116 C C . ARG A 1 274 ? 5.316 -33.812 -12.281 1 98.44 274 ARG A C 1
ATOM 2118 O O . ARG A 1 274 ? 4.836 -34.156 -13.359 1 98.44 274 ARG A O 1
ATOM 2125 N N . LEU A 1 275 ? 4.637 -33.125 -11.359 1 98.44 275 LEU A N 1
ATOM 2126 C CA . LEU A 1 275 ? 3.266 -32.719 -11.617 1 98.44 275 LEU A CA 1
ATOM 2127 C C . LEU A 1 275 ? 3.186 -31.859 -12.883 1 98.44 275 LEU A C 1
ATOM 2129 O O . LEU A 1 275 ? 2.357 -32.125 -13.758 1 98.44 275 LEU A O 1
ATOM 2133 N N . PHE A 1 276 ? 4.07 -30.875 -12.977 1 98.38 276 PHE A N 1
ATOM 2134 C CA . PHE A 1 276 ? 4.094 -30.031 -14.156 1 98.38 276 PHE A CA 1
ATOM 2135 C C . PHE A 1 276 ? 4.336 -30.844 -15.414 1 98.38 276 PHE A C 1
ATOM 2137 O O . PHE A 1 276 ? 3.643 -30.672 -16.422 1 98.38 276 PHE A O 1
ATOM 2144 N N . HIS A 1 277 ? 5.297 -31.719 -15.383 1 98.25 277 HIS A N 1
ATOM 2145 C CA . HIS A 1 277 ? 5.668 -32.562 -16.5 1 98.25 277 HIS A CA 1
ATOM 2146 C C . HIS A 1 277 ? 4.492 -33.438 -16.969 1 98.25 277 HIS A C 1
ATOM 2148 O O . HIS A 1 277 ? 4.184 -33.469 -18.156 1 98.25 277 HIS A O 1
ATOM 2154 N N . GLU A 1 278 ? 3.855 -34.062 -16.016 1 98.06 278 GLU A N 1
ATOM 2155 C CA . GLU A 1 278 ? 2.725 -34.938 -16.328 1 98.06 278 GLU A CA 1
ATOM 2156 C C . GLU A 1 278 ? 1.56 -34.125 -16.906 1 98.06 278 GLU A C 1
ATOM 2158 O O . GLU A 1 278 ? 0.973 -34.531 -17.922 1 98.06 278 GLU A O 1
ATOM 2163 N N . TRP A 1 279 ? 1.24 -33.031 -16.312 1 97.81 279 TRP A N 1
ATOM 2164 C CA . TRP A 1 279 ? 0.077 -32.25 -16.719 1 97.81 279 TRP A CA 1
ATOM 2165 C C . TRP A 1 279 ? 0.301 -31.625 -18.078 1 97.81 279 TRP A C 1
ATOM 2167 O O . TRP A 1 279 ? -0.601 -31.609 -18.922 1 97.81 279 TRP A O 1
ATOM 2177 N N . GLN A 1 280 ? 1.511 -31.078 -18.328 1 97.12 280 GLN A N 1
ATOM 2178 C CA . GLN A 1 280 ? 1.801 -30.438 -19.594 1 97.12 280 GLN A CA 1
ATOM 2179 C C . GLN A 1 280 ? 1.805 -31.438 -20.75 1 97.12 280 GLN A C 1
ATOM 2181 O O . GLN A 1 280 ? 1.58 -31.078 -21.906 1 97.12 280 GLN A O 1
ATOM 2186 N N . ASN A 1 281 ? 2.08 -32.719 -20.453 1 97.19 281 ASN A N 1
ATOM 2187 C CA . ASN A 1 281 ? 2.125 -33.75 -21.484 1 97.19 281 ASN A CA 1
ATOM 2188 C C . ASN A 1 281 ? 0.78 -34.438 -21.641 1 97.19 281 ASN A C 1
ATOM 2190 O O . ASN A 1 281 ? 0.626 -35.312 -22.484 1 97.19 281 ASN A O 1
ATOM 2194 N N . ASP A 1 282 ? -0.195 -34.125 -20.797 1 95.44 282 ASP A N 1
ATOM 2195 C CA . ASP A 1 282 ? -1.56 -34.594 -20.984 1 95.44 282 ASP A CA 1
ATOM 2196 C C . ASP A 1 282 ? -2.143 -34.094 -22.297 1 95.44 282 ASP A C 1
ATOM 2198 O O . ASP A 1 282 ? -2.084 -32.875 -22.578 1 95.44 282 ASP A O 1
ATOM 2202 N N . PRO A 1 283 ? -2.744 -34.906 -23.141 1 93.06 283 PRO A N 1
ATOM 2203 C CA . PRO A 1 283 ? -3.227 -34.5 -24.453 1 93.06 283 PRO A CA 1
ATOM 2204 C C . PRO A 1 283 ? -4.273 -33.375 -24.391 1 93.06 283 PRO A C 1
ATOM 2206 O O . PRO A 1 283 ? -4.309 -32.5 -25.25 1 93.06 283 PRO A O 1
ATOM 2209 N N . ARG A 1 284 ? -5.098 -33.406 -23.484 1 89.88 284 ARG A N 1
ATOM 2210 C CA . ARG A 1 284 ? -6.113 -32.375 -23.344 1 89.88 284 ARG A CA 1
ATOM 2211 C C . ARG A 1 284 ? -5.484 -31.031 -22.984 1 89.88 284 ARG A C 1
ATOM 2213 O O . ARG A 1 284 ? -5.871 -29.984 -23.516 1 89.88 284 ARG A O 1
ATOM 2220 N N . VAL A 1 285 ? -4.547 -31 -22.031 1 90.44 285 VAL A N 1
ATOM 2221 C CA . VAL A 1 285 ? -3.863 -29.797 -21.578 1 90.44 285 VAL A CA 1
ATOM 2222 C C . VAL A 1 285 ? -2.99 -29.25 -22.703 1 90.44 285 VAL A C 1
ATOM 2224 O O . VAL A 1 285 ? -2.969 -28.047 -22.953 1 90.44 285 VAL A O 1
ATOM 2227 N N . SER A 1 286 ? -2.342 -30.109 -23.391 1 90.5 286 SER A N 1
ATOM 2228 C CA . SER A 1 286 ? -1.365 -29.688 -24.391 1 90.5 286 SER A CA 1
ATOM 2229 C C . SER A 1 286 ? -2.043 -29 -25.578 1 90.5 286 SER A C 1
ATOM 2231 O O . SER A 1 286 ? -1.407 -28.234 -26.297 1 90.5 286 SER A O 1
ATOM 2233 N N . GLN A 1 287 ? -3.311 -29.234 -25.812 1 84.94 287 GLN A N 1
ATOM 2234 C CA . GLN A 1 287 ? -4.055 -28.562 -26.875 1 84.94 287 GLN A CA 1
ATOM 2235 C C . GLN A 1 287 ? -4.125 -27.047 -26.625 1 84.94 287 GLN A C 1
ATOM 2237 O O . GLN A 1 287 ? -4.141 -26.266 -27.578 1 84.94 287 GLN A O 1
ATOM 2242 N N . GLY A 1 288 ? -4.09 -26.672 -25.391 1 82.81 288 GLY A N 1
ATOM 2243 C CA . GLY A 1 288 ? -4.191 -25.266 -25.062 1 82.81 288 GLY A CA 1
ATOM 2244 C C . GLY A 1 288 ? -2.855 -24.625 -24.719 1 82.81 288 GLY A C 1
ATOM 2245 O O . GLY A 1 288 ? -2.592 -23.484 -25.109 1 82.81 288 GLY A O 1
ATOM 2246 N N . TRP A 1 289 ? -1.972 -25.219 -24.047 1 85.75 289 TRP A N 1
ATOM 2247 C CA . TRP A 1 289 ? -0.734 -24.641 -23.516 1 85.75 289 TRP A CA 1
ATOM 2248 C C . TRP A 1 289 ? 0.424 -24.875 -24.484 1 85.75 289 TRP A C 1
ATOM 2250 O O . TRP A 1 289 ? 1.35 -24.062 -24.562 1 85.75 289 TRP A O 1
ATOM 2260 N N . ASN A 1 290 ? 0.392 -25.969 -25.234 1 84.38 290 ASN A N 1
ATOM 2261 C CA . ASN A 1 290 ? 1.42 -26.297 -26.219 1 84.38 290 ASN A CA 1
ATOM 2262 C C . ASN A 1 290 ? 2.812 -26.297 -25.594 1 84.38 290 ASN A C 1
ATOM 2264 O O . ASN A 1 290 ? 3.727 -25.656 -26.109 1 84.38 290 ASN A O 1
ATOM 2268 N N . GLU A 1 291 ? 3.047 -26.969 -24.422 1 92.94 291 GLU A N 1
ATOM 2269 C CA . GLU A 1 291 ? 4.324 -27.031 -23.703 1 92.94 291 GLU A CA 1
ATOM 2270 C C . GLU A 1 291 ? 4.734 -28.484 -23.453 1 92.94 291 GLU A C 1
ATOM 2272 O O . GLU A 1 291 ? 5.219 -28.812 -22.375 1 92.94 291 GLU A O 1
ATOM 2277 N N . THR A 1 292 ? 4.418 -29.359 -24.391 1 96.25 292 THR A N 1
ATOM 2278 C CA . THR A 1 292 ? 4.891 -30.734 -24.266 1 96.25 292 THR A CA 1
ATOM 2279 C C . THR A 1 292 ? 6.414 -30.781 -24.312 1 96.25 292 THR A C 1
ATOM 2281 O O . THR A 1 292 ? 7.059 -29.891 -24.859 1 96.25 292 THR A O 1
ATOM 2284 N N . GLY A 1 293 ? 6.969 -31.844 -23.688 1 97.38 293 GLY A N 1
ATOM 2285 C CA . GLY A 1 293 ? 8.422 -31.953 -23.719 1 97.38 293 GLY A CA 1
ATOM 2286 C C . GLY A 1 293 ? 8.961 -32.938 -22.703 1 97.38 293 GLY A C 1
ATOM 2287 O O . GLY A 1 293 ? 8.195 -33.719 -22.094 1 97.38 293 GLY A O 1
ATOM 2288 N N . THR A 1 294 ? 10.234 -33 -22.609 1 98.19 294 THR A N 1
ATOM 2289 C CA . THR A 1 294 ? 10.922 -33.844 -21.656 1 98.19 294 THR A CA 1
ATOM 2290 C C . THR A 1 294 ? 10.945 -33.219 -20.266 1 98.19 294 THR A C 1
ATOM 2292 O O . THR A 1 294 ? 10.617 -32.031 -20.125 1 98.19 294 THR A O 1
ATOM 2295 N N . LEU A 1 295 ? 11.289 -34.062 -19.297 1 97.94 295 LEU A N 1
ATOM 2296 C CA . LEU A 1 295 ? 11.398 -33.562 -17.938 1 97.94 295 LEU A CA 1
ATOM 2297 C C . LEU A 1 295 ? 12.406 -32.406 -17.844 1 97.94 295 LEU A C 1
ATOM 2299 O O . LEU A 1 295 ? 12.164 -31.422 -17.156 1 97.94 295 LEU A O 1
ATOM 2303 N N . GLU A 1 296 ? 13.5 -32.531 -18.516 1 97.81 296 GLU A N 1
ATOM 2304 C CA . GLU A 1 296 ? 14.547 -31.516 -18.484 1 97.81 296 GLU A CA 1
ATOM 2305 C C . GLU A 1 296 ? 14.094 -30.234 -19.172 1 97.81 296 GLU A C 1
ATOM 2307 O O . GLU A 1 296 ? 14.438 -29.125 -18.734 1 97.81 296 GLU A O 1
ATOM 2312 N N . GLN A 1 297 ? 13.391 -30.375 -20.25 1 97.81 297 GLN A N 1
ATOM 2313 C CA . GLN A 1 297 ? 12.828 -29.203 -20.906 1 97.81 297 GLN A CA 1
ATOM 2314 C C . GLN A 1 297 ? 11.867 -28.453 -19.984 1 97.81 297 GLN A C 1
ATOM 2316 O O . GLN A 1 297 ? 11.867 -27.219 -19.938 1 97.81 297 GLN A O 1
ATOM 2321 N N . HIS A 1 298 ? 11.062 -29.203 -19.312 1 98.38 298 HIS A N 1
ATOM 2322 C CA . HIS A 1 298 ? 10.109 -28.609 -18.391 1 98.38 298 HIS A CA 1
ATOM 2323 C C . HIS A 1 298 ? 10.828 -27.969 -17.203 1 98.38 298 HIS A C 1
ATOM 2325 O O . HIS A 1 298 ? 10.414 -26.906 -16.719 1 98.38 298 HIS A O 1
ATOM 2331 N N . ARG A 1 299 ? 11.852 -28.562 -16.688 1 98.19 299 ARG A N 1
ATOM 2332 C CA . ARG A 1 299 ? 12.656 -27.938 -15.641 1 98.19 299 ARG A CA 1
ATOM 2333 C C . ARG A 1 299 ? 13.211 -26.594 -16.094 1 98.19 299 ARG A C 1
ATOM 2335 O O . ARG A 1 299 ? 13.164 -25.609 -15.352 1 98.19 299 ARG A O 1
ATOM 2342 N N . GLU A 1 300 ? 13.766 -26.578 -17.281 1 98.06 300 GLU A N 1
ATOM 2343 C CA . GLU A 1 300 ? 14.312 -25.344 -17.828 1 98.06 300 GLU A CA 1
ATOM 2344 C C . GLU A 1 300 ? 13.227 -24.281 -18 1 98.06 300 GLU A C 1
ATOM 2346 O O . GLU A 1 300 ? 13.453 -23.094 -17.703 1 98.06 300 GLU A O 1
ATOM 2351 N N . TYR A 1 301 ? 12.086 -24.703 -18.5 1 97.56 301 TYR A N 1
ATOM 2352 C CA . TYR A 1 301 ? 10.945 -23.812 -18.641 1 97.56 301 TYR A CA 1
ATOM 2353 C C . TYR A 1 301 ? 10.609 -23.156 -17.312 1 97.56 301 TYR A C 1
ATOM 2355 O O . TYR A 1 301 ? 10.492 -21.922 -17.234 1 97.56 301 TYR A O 1
ATOM 2363 N N . LEU A 1 302 ? 10.492 -23.938 -16.281 1 98.5 302 LEU A N 1
ATOM 2364 C CA . LEU A 1 302 ? 10.117 -23.453 -14.953 1 98.5 302 LEU A CA 1
ATOM 2365 C C . LEU A 1 302 ? 11.227 -22.594 -14.352 1 98.5 302 LEU A C 1
ATOM 2367 O O . LEU A 1 302 ? 10.953 -21.625 -13.656 1 98.5 302 LEU A O 1
ATOM 2371 N N . ARG A 1 303 ? 12.469 -23 -14.562 1 98.12 303 ARG A N 1
ATOM 2372 C CA . ARG A 1 303 ? 13.602 -22.188 -14.117 1 98.12 303 ARG A CA 1
ATOM 2373 C C . ARG A 1 303 ? 13.562 -20.797 -14.734 1 98.12 303 ARG A C 1
ATOM 2375 O O . ARG A 1 303 ? 13.789 -19.797 -14.047 1 98.12 303 ARG A O 1
ATOM 2382 N N . ASN A 1 304 ? 13.289 -20.734 -16.031 1 97 304 ASN A N 1
ATOM 2383 C CA . ASN A 1 304 ? 13.188 -19.453 -16.703 1 97 304 ASN A CA 1
ATOM 2384 C C . ASN A 1 304 ? 12.102 -18.578 -16.094 1 97 304 ASN A C 1
ATOM 2386 O O . ASN A 1 304 ? 12.297 -17.375 -15.914 1 97 304 ASN A O 1
ATOM 2390 N N . ILE A 1 305 ? 10.961 -19.156 -15.805 1 97.44 305 ILE A N 1
ATOM 2391 C CA . ILE A 1 305 ? 9.883 -18.422 -15.148 1 97.44 305 ILE A CA 1
ATOM 2392 C C . ILE A 1 305 ? 10.352 -17.938 -13.781 1 97.44 305 ILE A C 1
ATOM 2394 O O . ILE A 1 305 ? 10.078 -16.797 -13.406 1 97.44 305 ILE A O 1
ATOM 2398 N N . HIS A 1 306 ? 11.047 -18.797 -13.047 1 97.19 306 HIS A N 1
ATOM 2399 C CA . HIS A 1 306 ? 11.547 -18.453 -11.727 1 97.19 306 HIS A CA 1
ATOM 2400 C C . HIS A 1 306 ? 12.492 -17.25 -11.789 1 97.19 306 HIS A C 1
ATOM 2402 O O . HIS A 1 306 ? 12.461 -16.391 -10.914 1 97.19 306 HIS A O 1
ATOM 2408 N N . GLU A 1 307 ? 13.273 -17.188 -12.805 1 95.56 307 GLU A N 1
ATOM 2409 C CA . GLU A 1 307 ? 14.297 -16.141 -12.922 1 95.56 307 GLU A CA 1
ATOM 2410 C C . GLU A 1 307 ? 13.711 -14.859 -13.484 1 95.56 307 GLU A C 1
ATOM 2412 O O . GLU A 1 307 ? 14.305 -13.789 -13.344 1 95.56 307 GLU A O 1
ATOM 2417 N N . ASP A 1 308 ? 12.609 -14.953 -14.203 1 95.75 308 ASP A N 1
ATOM 2418 C CA . ASP A 1 308 ? 11.938 -13.805 -14.789 1 95.75 308 ASP A CA 1
ATOM 2419 C C . ASP A 1 308 ? 11.07 -13.086 -13.758 1 95.75 308 ASP A C 1
ATOM 2421 O O . ASP A 1 308 ? 10.039 -13.617 -13.336 1 95.75 308 ASP A O 1
ATOM 2425 N N . PRO A 1 309 ? 11.367 -11.836 -13.391 1 95.31 309 PRO A N 1
ATOM 2426 C CA . PRO A 1 309 ? 10.641 -11.148 -12.32 1 95.31 309 PRO A CA 1
ATOM 2427 C C . PRO A 1 309 ? 9.172 -10.906 -12.664 1 95.31 309 PRO A C 1
ATOM 2429 O O . PRO A 1 309 ? 8.359 -10.656 -11.773 1 95.31 309 PRO A O 1
ATOM 2432 N N . HIS A 1 310 ? 8.781 -10.914 -13.898 1 95.94 310 HIS A N 1
ATOM 2433 C CA . HIS A 1 310 ? 7.441 -10.484 -14.281 1 95.94 310 HIS A CA 1
ATOM 2434 C C . HIS A 1 310 ? 6.43 -11.617 -14.102 1 95.94 310 HIS A C 1
ATOM 2436 O O . HIS A 1 310 ? 5.223 -11.391 -14.18 1 95.94 310 HIS A O 1
ATOM 2442 N N . GLN A 1 311 ? 6.949 -12.883 -13.805 1 97.06 311 GLN A N 1
ATOM 2443 C CA . GLN A 1 311 ? 6.035 -14.016 -13.711 1 97.06 311 GLN A CA 1
ATOM 2444 C C . GLN A 1 311 ? 6.301 -14.844 -12.453 1 97.06 311 GLN A C 1
ATOM 2446 O O . GLN A 1 311 ? 7.426 -14.867 -11.953 1 97.06 311 GLN A O 1
ATOM 2451 N N . VAL A 1 312 ? 5.25 -15.5 -11.977 1 97.94 312 VAL A N 1
ATOM 2452 C CA . VAL A 1 312 ? 5.352 -16.469 -10.891 1 97.94 312 VAL A CA 1
ATOM 2453 C C . VAL A 1 312 ? 4.543 -17.719 -11.234 1 97.94 312 VAL A C 1
ATOM 2455 O O . VAL A 1 312 ? 3.383 -17.625 -11.633 1 97.94 312 VAL A O 1
ATOM 2458 N N . ALA A 1 313 ? 5.211 -18.844 -11.133 1 98.75 313 ALA A N 1
ATOM 2459 C CA . ALA A 1 313 ? 4.543 -20.125 -11.32 1 98.75 313 ALA A CA 1
ATOM 2460 C C . ALA A 1 313 ? 3.959 -20.641 -10 1 98.75 313 ALA A C 1
ATOM 2462 O O . ALA A 1 313 ? 4.625 -20.594 -8.961 1 98.75 313 ALA A O 1
ATOM 2463 N N . LEU A 1 314 ? 2.707 -21.125 -10.102 1 98.81 314 LEU A N 1
ATOM 2464 C CA . LEU A 1 314 ? 2.006 -21.578 -8.906 1 98.81 314 LEU A CA 1
ATOM 2465 C C . LEU A 1 314 ? 1.41 -22.969 -9.117 1 98.81 314 LEU A C 1
ATOM 2467 O O . LEU A 1 314 ? 1.027 -23.312 -10.234 1 98.81 314 LEU A O 1
ATOM 2471 N N . LEU A 1 315 ? 1.381 -23.703 -8.07 1 98.81 315 LEU A N 1
ATOM 2472 C CA . LEU A 1 315 ? 0.536 -24.891 -7.977 1 98.81 315 LEU A CA 1
ATOM 2473 C C . LEU A 1 315 ? -0.644 -24.641 -7.043 1 98.81 315 LEU A C 1
ATOM 2475 O O . LEU A 1 315 ? -0.529 -23.891 -6.078 1 98.81 315 LEU A O 1
ATOM 2479 N N . ALA A 1 316 ? -1.73 -25.234 -7.352 1 98.69 316 ALA A N 1
ATOM 2480 C CA . ALA A 1 316 ? -2.918 -25.078 -6.516 1 98.69 316 ALA A CA 1
ATOM 2481 C C . ALA A 1 316 ? -3.328 -26.406 -5.895 1 98.69 316 ALA A C 1
ATOM 2483 O O . ALA A 1 316 ? -3.123 -27.469 -6.492 1 98.69 316 ALA A O 1
ATOM 2484 N N . LYS A 1 317 ? -3.908 -26.297 -4.746 1 97.88 317 LYS A N 1
ATOM 2485 C CA . LYS A 1 317 ? -4.305 -27.469 -3.979 1 97.88 317 LYS A CA 1
ATOM 2486 C C . LYS A 1 317 ? -5.746 -27.344 -3.49 1 97.88 317 LYS A C 1
ATOM 2488 O O . LYS A 1 317 ? -6.199 -26.266 -3.143 1 97.88 317 LYS A O 1
ATOM 2493 N N . TRP A 1 318 ? -6.406 -28.453 -3.502 1 97.94 318 TRP A N 1
ATOM 2494 C CA . TRP A 1 318 ? -7.539 -28.688 -2.609 1 97.94 318 TRP A CA 1
ATOM 2495 C C . TRP A 1 318 ? -7.117 -29.516 -1.399 1 97.94 318 TRP A C 1
ATOM 2497 O O . TRP A 1 318 ? -6.711 -30.672 -1.538 1 97.94 318 TRP A O 1
ATOM 2507 N N . ASP A 1 319 ? -7.191 -28.812 -0.213 1 96.69 319 ASP A N 1
ATOM 2508 C CA . ASP A 1 319 ? -6.609 -29.422 0.981 1 96.69 319 ASP A CA 1
ATOM 2509 C C . ASP A 1 319 ? -5.148 -29.797 0.748 1 96.69 319 ASP A C 1
ATOM 2511 O O . ASP A 1 319 ? -4.297 -28.922 0.561 1 96.69 319 ASP A O 1
ATOM 2515 N N . ASP A 1 320 ? -4.809 -31.062 0.567 1 95.38 320 ASP A N 1
ATOM 2516 C CA . ASP A 1 320 ? -3.4 -31.422 0.435 1 95.38 320 ASP A CA 1
ATOM 2517 C C . ASP A 1 320 ? -3.119 -32.062 -0.931 1 95.38 320 ASP A C 1
ATOM 2519 O O . ASP A 1 320 ? -2.07 -32.656 -1.136 1 95.38 320 ASP A O 1
ATOM 2523 N N . THR A 1 321 ? -4.023 -31.844 -1.844 1 97.75 321 THR A N 1
ATOM 2524 C CA . THR A 1 321 ? -3.861 -32.469 -3.158 1 97.75 321 THR A CA 1
ATOM 2525 C C . THR A 1 321 ? -3.672 -31.391 -4.23 1 97.75 321 THR A C 1
ATOM 2527 O O . THR A 1 321 ? -4.562 -30.562 -4.461 1 97.75 321 THR A O 1
ATOM 2530 N N . TYR A 1 322 ? -2.539 -31.469 -4.887 1 98.5 322 TYR A N 1
ATOM 2531 C CA . TYR A 1 322 ? -2.307 -30.578 -6.02 1 98.5 322 TYR A CA 1
ATOM 2532 C C . TYR A 1 322 ? -3.209 -30.938 -7.191 1 98.5 322 TYR A C 1
ATOM 2534 O O . TYR A 1 322 ? -3.418 -32.125 -7.477 1 98.5 322 TYR A O 1
ATOM 2542 N N . PHE A 1 323 ? -3.76 -29.953 -7.871 1 98.19 323 PHE A N 1
ATOM 2543 C CA . PHE A 1 323 ? -4.66 -30.312 -8.961 1 98.19 323 PHE A CA 1
ATOM 2544 C C . PHE A 1 323 ? -4.441 -29.406 -10.164 1 98.19 323 PHE A C 1
ATOM 2546 O O . PHE A 1 323 ? -4.902 -29.703 -11.266 1 98.19 323 PHE A O 1
ATOM 2553 N N . ALA A 1 324 ? -3.775 -28.25 -9.969 1 98.44 324 ALA A N 1
ATOM 2554 C CA . ALA A 1 324 ? -3.723 -27.266 -11.039 1 98.44 324 ALA A CA 1
ATOM 2555 C C . ALA A 1 324 ? -2.408 -26.5 -11.016 1 98.44 324 ALA A C 1
ATOM 2557 O O . ALA A 1 324 ? -1.704 -26.5 -10 1 98.44 324 ALA A O 1
ATOM 2558 N N . TYR A 1 325 ? -2.07 -25.922 -12.18 1 98.5 325 TYR A N 1
ATOM 2559 C CA . TYR A 1 325 ? -0.922 -25.062 -12.406 1 98.5 325 TYR A CA 1
ATOM 2560 C C . TYR A 1 325 ? -1.368 -23.688 -12.898 1 98.5 325 TYR A C 1
ATOM 2562 O O . TYR A 1 325 ? -2.221 -23.578 -13.781 1 98.5 325 TYR A O 1
ATOM 2570 N N . PHE A 1 326 ? -0.875 -22.609 -12.266 1 98.62 326 PHE A N 1
ATOM 2571 C CA . PHE A 1 326 ? -1.164 -21.234 -12.672 1 98.62 326 PHE A CA 1
ATOM 2572 C C . PHE A 1 326 ? 0.123 -20.469 -12.961 1 98.62 326 PHE A C 1
ATOM 2574 O O . PHE A 1 326 ? 1.155 -20.719 -12.336 1 98.62 326 PHE A O 1
ATOM 2581 N N . GLU A 1 327 ? 0.127 -19.578 -13.891 1 98.44 327 GLU A N 1
ATOM 2582 C CA . GLU A 1 327 ? 1.125 -18.531 -14.094 1 98.44 327 GLU A CA 1
ATOM 2583 C C . GLU A 1 327 ? 0.514 -17.141 -13.922 1 98.44 327 GLU A C 1
ATOM 2585 O O . GLU A 1 327 ? -0.382 -16.75 -14.672 1 98.44 327 GLU A O 1
ATOM 2590 N N . VAL A 1 328 ? 0.919 -16.484 -12.914 1 98.5 328 VAL A N 1
ATOM 2591 C CA . VAL A 1 328 ? 0.475 -15.102 -12.758 1 98.5 328 VAL A CA 1
ATOM 2592 C C . VAL A 1 328 ? 1.575 -14.148 -13.219 1 98.5 328 VAL A C 1
ATOM 2594 O O . VAL A 1 328 ? 2.764 -14.453 -13.086 1 98.5 328 VAL A O 1
ATOM 2597 N N . TYR A 1 329 ? 1.202 -13.039 -13.82 1 98.44 329 TYR A N 1
ATOM 2598 C CA . TYR A 1 329 ? 2.213 -12.172 -14.406 1 98.44 329 TYR A CA 1
ATOM 2599 C C . TYR A 1 329 ? 1.813 -10.703 -14.273 1 98.44 329 TYR A C 1
ATOM 2601 O O . TYR A 1 329 ? 0.64 -10.391 -14.055 1 98.44 329 TYR A O 1
ATOM 2609 N N . TRP A 1 330 ? 2.791 -9.812 -14.266 1 98.62 330 TRP A N 1
ATOM 2610 C CA . TRP A 1 330 ? 2.598 -8.375 -14.438 1 98.62 330 TRP A CA 1
ATOM 2611 C C . TRP A 1 330 ? 2.346 -8.031 -15.898 1 98.62 330 TRP A C 1
ATOM 2613 O O . TRP A 1 330 ? 3.184 -8.312 -16.766 1 98.62 330 TRP A O 1
ATOM 2623 N N . ALA A 1 331 ? 1.263 -7.402 -16.219 1 98.38 331 ALA A N 1
ATOM 2624 C CA . ALA A 1 331 ? 0.757 -7.312 -17.594 1 98.38 331 ALA A CA 1
ATOM 2625 C C . ALA A 1 331 ? 1.542 -6.285 -18.391 1 98.38 331 ALA A C 1
ATOM 2627 O O . ALA A 1 331 ? 1.713 -6.438 -19.609 1 98.38 331 ALA A O 1
ATOM 2628 N N . LYS A 1 332 ? 1.991 -5.23 -17.719 1 97.94 332 LYS A N 1
ATOM 2629 C CA . LYS A 1 332 ? 2.564 -4.098 -18.438 1 97.94 332 LYS A CA 1
ATOM 2630 C C . LYS A 1 332 ? 3.783 -4.523 -19.25 1 97.94 332 LYS A C 1
ATOM 2632 O O . LYS A 1 332 ? 3.977 -4.059 -20.375 1 97.94 332 LYS A O 1
ATOM 2637 N N . GLU A 1 333 ? 4.633 -5.41 -18.703 1 97.19 333 GLU A N 1
ATOM 2638 C CA . GLU A 1 333 ? 5.832 -5.84 -19.406 1 97.19 333 GLU A CA 1
ATOM 2639 C C . GLU A 1 333 ? 5.641 -7.219 -20.031 1 97.19 333 GLU A C 1
ATOM 2641 O O . GLU A 1 333 ? 6.555 -7.754 -20.656 1 97.19 333 GLU A O 1
ATOM 2646 N N . ASP A 1 334 ? 4.484 -7.805 -19.844 1 96.62 334 ASP A N 1
ATOM 2647 C CA . ASP A 1 334 ? 4.105 -8.992 -20.594 1 96.62 334 ASP A CA 1
ATOM 2648 C C . ASP A 1 334 ? 3.807 -8.641 -22.047 1 96.62 334 ASP A C 1
ATOM 2650 O O . ASP A 1 334 ? 3.602 -7.477 -22.391 1 96.62 334 ASP A O 1
ATOM 2654 N N . ARG A 1 335 ? 3.742 -9.656 -22.875 1 93.69 335 ARG A N 1
ATOM 2655 C CA . ARG A 1 335 ? 3.428 -9.43 -24.281 1 93.69 335 ARG A CA 1
ATOM 2656 C C . ARG A 1 335 ? 2.129 -8.648 -24.438 1 93.69 335 ARG A C 1
ATOM 2658 O O . ARG A 1 335 ? 2.041 -7.734 -25.266 1 93.69 335 ARG A O 1
ATOM 2665 N N . LEU A 1 336 ? 1.149 -8.953 -23.641 1 95.62 336 LEU A N 1
ATOM 2666 C CA . LEU A 1 336 ? -0.168 -8.336 -23.719 1 95.62 336 LEU A CA 1
ATOM 2667 C C . LEU A 1 336 ? -0.072 -6.828 -23.484 1 95.62 336 LEU A C 1
ATOM 2669 O O . LEU A 1 336 ? -0.876 -6.062 -24.016 1 95.62 336 LEU A O 1
ATOM 2673 N N . GLY A 1 337 ? 0.904 -6.359 -22.672 1 95.94 337 GLY A N 1
ATOM 2674 C CA . GLY A 1 337 ? 1.031 -4.965 -22.297 1 95.94 337 GLY A CA 1
ATOM 2675 C C . GLY A 1 337 ? 1.207 -4.035 -23.484 1 95.94 337 GLY A C 1
ATOM 2676 O O . GLY A 1 337 ? 0.905 -2.842 -23.391 1 95.94 337 GLY A O 1
ATOM 2677 N N . GLY A 1 338 ? 1.635 -4.543 -24.609 1 94.25 338 GLY A N 1
ATOM 2678 C CA . GLY A 1 338 ? 1.85 -3.754 -25.812 1 94.25 338 GLY A CA 1
ATOM 2679 C C . GLY A 1 338 ? 0.585 -3.551 -26.625 1 94.25 338 GLY A C 1
ATOM 2680 O O . GLY A 1 338 ? 0.593 -2.828 -27.625 1 94.25 338 GLY A O 1
ATOM 2681 N N . TYR A 1 339 ? -0.495 -4.074 -26.203 1 95.38 339 TYR A N 1
ATOM 2682 C CA . TYR A 1 339 ? -1.699 -4.078 -27.031 1 95.38 339 TYR A CA 1
ATOM 2683 C C . TYR A 1 339 ? -2.812 -3.27 -26.375 1 95.38 339 TYR A C 1
ATOM 2685 O O . TYR A 1 339 ? -3.938 -3.225 -26.875 1 95.38 339 TYR A O 1
ATOM 2693 N N . TYR A 1 340 ? -2.607 -2.652 -25.234 1 95.88 340 TYR A N 1
ATOM 2694 C CA . TYR A 1 340 ? -3.535 -1.755 -24.547 1 95.88 340 TYR A CA 1
ATOM 2695 C C . TYR A 1 340 ? -2.791 -0.799 -23.625 1 95.88 340 TYR A C 1
ATOM 2697 O O . TYR A 1 340 ? -1.571 -0.897 -23.469 1 95.88 340 TYR A O 1
ATOM 2705 N N . ASP A 1 341 ? -3.449 0.198 -23.094 1 95.44 341 ASP A N 1
ATOM 2706 C CA . ASP A 1 341 ? -2.844 1.143 -22.156 1 95.44 341 ASP A CA 1
ATOM 2707 C C . ASP A 1 341 ? -2.713 0.531 -20.766 1 95.44 341 ASP A C 1
ATOM 2709 O O . ASP A 1 341 ? -3.457 0.891 -19.844 1 95.44 341 ASP A O 1
ATOM 2713 N N . ALA A 1 342 ? -1.726 -0.327 -20.656 1 96.94 342 ALA A N 1
ATOM 2714 C CA . ALA A 1 342 ? -1.521 -1.092 -19.422 1 96.94 342 ALA A CA 1
ATOM 2715 C C . ALA A 1 342 ? -1.042 -0.19 -18.281 1 96.94 342 ALA A C 1
ATOM 2717 O O . ALA A 1 342 ? -0.151 0.64 -18.484 1 96.94 342 ALA A O 1
ATOM 2718 N N . GLU A 1 343 ? -1.628 -0.364 -17.109 1 97.12 343 GLU A N 1
ATOM 2719 C CA . GLU A 1 343 ? -1.185 0.347 -15.914 1 97.12 343 GLU A CA 1
ATOM 2720 C C . GLU A 1 343 ? -0.067 -0.411 -15.203 1 97.12 343 GLU A C 1
ATOM 2722 O O . GLU A 1 343 ? 0.174 -1.585 -15.492 1 97.12 343 GLU A O 1
ATOM 2727 N N . ASP A 1 344 ? 0.587 0.239 -14.328 1 97.75 344 ASP A N 1
ATOM 2728 C CA . ASP A 1 344 ? 1.837 -0.2 -13.711 1 97.75 344 ASP A CA 1
ATOM 2729 C C . ASP A 1 344 ? 1.647 -1.514 -12.961 1 97.75 344 ASP A C 1
ATOM 2731 O O . ASP A 1 344 ? 2.582 -2.309 -12.844 1 97.75 344 ASP A O 1
ATOM 2735 N N . PHE A 1 345 ? 0.441 -1.808 -12.43 1 98.38 345 PHE A N 1
ATOM 2736 C CA . PHE A 1 345 ? 0.306 -2.939 -11.523 1 98.38 345 PHE A CA 1
ATOM 2737 C C . PHE A 1 345 ? -0.803 -3.877 -11.984 1 98.38 345 PHE A C 1
ATOM 2739 O O . PHE A 1 345 ? -1.399 -4.59 -11.172 1 98.38 345 PHE A O 1
ATOM 2746 N N . ASP A 1 346 ? -1.134 -3.824 -13.344 1 98.69 346 ASP A N 1
ATOM 2747 C CA . ASP A 1 346 ? -2.066 -4.797 -13.906 1 98.69 346 ASP A CA 1
ATOM 2748 C C . ASP A 1 346 ? -1.518 -6.219 -13.781 1 98.69 346 ASP A C 1
ATOM 2750 O O . ASP A 1 346 ? -0.326 -6.449 -13.992 1 98.69 346 ASP A O 1
ATOM 2754 N N . ARG A 1 347 ? -2.414 -7.152 -13.398 1 98.69 347 ARG A N 1
ATOM 2755 C CA . ARG A 1 347 ? -2.018 -8.547 -13.227 1 98.69 347 ARG A CA 1
ATOM 2756 C C . ARG A 1 347 ? -2.787 -9.461 -14.172 1 98.69 347 ARG A C 1
ATOM 2758 O O . ARG A 1 347 ? -3.977 -9.25 -14.414 1 98.69 347 ARG A O 1
ATOM 2765 N N . GLY A 1 348 ? -2.125 -10.43 -14.688 1 98.5 348 GLY A N 1
ATOM 2766 C CA . GLY A 1 348 ? -2.766 -11.445 -15.516 1 98.5 348 GLY A CA 1
ATOM 2767 C C . GLY A 1 348 ? -2.521 -12.859 -15.023 1 98.5 348 GLY A C 1
ATOM 2768 O O . GLY A 1 348 ? -1.756 -13.07 -14.078 1 98.5 348 GLY A O 1
ATOM 2769 N N . ARG A 1 349 ? -3.215 -13.805 -15.625 1 97.56 349 ARG A N 1
ATOM 2770 C CA . ARG A 1 349 ? -3.119 -15.188 -15.164 1 97.56 349 ARG A CA 1
ATOM 2771 C C . ARG A 1 349 ? -3.355 -16.172 -16.312 1 97.56 349 ARG A C 1
ATOM 2773 O O . ARG A 1 349 ? -4.121 -15.875 -17.234 1 97.56 349 ARG A O 1
ATOM 2780 N N . HIS A 1 350 ? -2.697 -17.234 -16.328 1 96.38 350 HIS A N 1
ATOM 2781 C CA . HIS A 1 350 ? -2.943 -18.453 -17.078 1 96.38 350 HIS A CA 1
ATOM 2782 C C . HIS A 1 350 ? -3.174 -19.641 -16.156 1 96.38 350 HIS A C 1
ATOM 2784 O O . HIS A 1 350 ? -2.582 -19.703 -15.07 1 96.38 350 HIS A O 1
ATOM 2790 N N . SER A 1 351 ? -4.082 -20.5 -16.562 1 96.62 351 SER A N 1
ATOM 2791 C CA . SER A 1 351 ? -4.395 -21.609 -15.664 1 96.62 351 SER A CA 1
ATOM 2792 C C . SER A 1 351 ? -4.605 -22.906 -16.438 1 96.62 351 SER A C 1
ATOM 2794 O O . SER A 1 351 ? -5.113 -22.891 -17.562 1 96.62 351 SER A O 1
ATOM 2796 N N . LEU A 1 352 ? -4.191 -23.984 -15.914 1 95.25 352 LEU A N 1
ATOM 2797 C CA . LEU A 1 352 ? -4.562 -25.312 -16.391 1 95.25 352 LEU A CA 1
ATOM 2798 C C . LEU A 1 352 ? -4.914 -26.219 -15.211 1 95.25 352 LEU A C 1
ATOM 2800 O O . LEU A 1 352 ? -4.305 -26.125 -14.141 1 95.25 352 LEU A O 1
ATOM 2804 N N . VAL A 1 353 ? -5.91 -27.016 -15.359 1 95.75 353 VAL A N 1
ATOM 2805 C CA . VAL A 1 353 ? -6.273 -28.047 -14.398 1 95.75 353 VAL A CA 1
ATOM 2806 C C . VAL A 1 353 ? -5.664 -29.391 -14.812 1 95.75 353 VAL A C 1
ATOM 2808 O O . VAL A 1 353 ? -5.984 -29.906 -15.883 1 95.75 353 VAL A O 1
ATOM 2811 N N . GLY A 1 354 ? -4.781 -29.891 -14.016 1 95.31 354 GLY A N 1
ATOM 2812 C CA . GLY A 1 354 ? -4.062 -31.109 -14.344 1 95.31 354 GLY A CA 1
ATOM 2813 C C . GLY A 1 354 ? -4.781 -32.375 -13.898 1 95.31 354 GLY A C 1
ATOM 2814 O O . GLY A 1 354 ? -4.848 -33.344 -14.641 1 95.31 354 GLY A O 1
ATOM 2815 N N . ASP A 1 355 ? -5.266 -32.344 -12.727 1 94.06 355 ASP A N 1
ATOM 2816 C CA . ASP A 1 355 ? -5.957 -33.5 -12.18 1 94.06 355 ASP A CA 1
ATOM 2817 C C . ASP A 1 355 ? -7.438 -33.469 -12.555 1 94.06 355 ASP A C 1
ATOM 2819 O O . ASP A 1 355 ? -8.203 -32.656 -12.055 1 94.06 355 ASP A O 1
ATOM 2823 N N . ILE A 1 356 ? -7.859 -34.375 -13.336 1 91.12 356 ILE A N 1
ATOM 2824 C CA . ILE A 1 356 ? -9.18 -34.438 -13.953 1 91.12 356 ILE A CA 1
ATOM 2825 C C . ILE A 1 356 ? -10.242 -34.625 -12.867 1 91.12 356 ILE A C 1
ATOM 2827 O O . ILE A 1 356 ? -11.414 -34.281 -13.07 1 91.12 356 ILE A O 1
ATOM 2831 N N . ARG A 1 357 ? -9.891 -35.219 -11.719 1 91.44 357 ARG A N 1
ATOM 2832 C CA . ARG A 1 357 ? -10.828 -35.469 -10.633 1 91.44 357 ARG A CA 1
ATOM 2833 C C . ARG A 1 357 ? -11.367 -34.156 -10.062 1 91.44 357 ARG A C 1
ATOM 2835 O O . ARG A 1 357 ? -12.391 -34.156 -9.383 1 91.44 357 ARG A O 1
ATOM 2842 N N . PHE A 1 358 ? -10.641 -33.062 -10.32 1 93.44 358 PHE A N 1
ATOM 2843 C CA . PHE A 1 358 ? -10.992 -31.781 -9.695 1 93.44 358 PHE A CA 1
ATOM 2844 C C . PHE A 1 358 ? -11.555 -30.812 -10.727 1 93.44 358 PHE A C 1
ATOM 2846 O O . PHE A 1 358 ? -11.516 -29.594 -10.523 1 93.44 358 PHE A O 1
ATOM 2853 N N . ARG A 1 359 ? -12.016 -31.406 -11.734 1 89.56 359 ARG A N 1
ATOM 2854 C CA . ARG A 1 359 ? -12.703 -30.578 -12.719 1 89.56 359 ARG A CA 1
ATOM 2855 C C . ARG A 1 359 ? -14.172 -30.406 -12.367 1 89.56 359 ARG A C 1
ATOM 2857 O O . ARG A 1 359 ? -14.672 -31.047 -11.438 1 89.56 359 ARG A O 1
ATOM 2864 N N . GLY A 1 360 ? -14.922 -29.422 -12.969 1 89.19 360 GLY A N 1
ATOM 2865 C CA . GLY A 1 360 ? -16.328 -29.141 -12.711 1 89.19 360 GLY A CA 1
ATOM 2866 C C . GLY A 1 360 ? -16.594 -27.688 -12.367 1 89.19 360 GLY A C 1
ATOM 2867 O O . GLY A 1 360 ? -15.727 -27 -11.797 1 89.19 360 GLY A O 1
ATOM 2868 N N . PRO A 1 361 ? -17.75 -27.297 -12.656 1 88.19 361 PRO A N 1
ATOM 2869 C CA . PRO A 1 361 ? -18.047 -25.859 -12.555 1 88.19 361 PRO A CA 1
ATOM 2870 C C . PRO A 1 361 ? -17.969 -25.344 -11.117 1 88.19 361 PRO A C 1
ATOM 2872 O O . PRO A 1 361 ? -17.562 -24.203 -10.891 1 88.19 361 PRO A O 1
ATOM 2875 N N . HIS A 1 362 ? -18.375 -26.156 -10.117 1 89.44 362 HIS A N 1
ATOM 2876 C CA . HIS A 1 362 ? -18.391 -25.703 -8.727 1 89.44 362 HIS A CA 1
ATOM 2877 C C . HIS A 1 362 ? -16.969 -25.438 -8.234 1 89.44 362 HIS A C 1
ATOM 2879 O O . HIS A 1 362 ? -16.734 -24.5 -7.477 1 89.44 362 HIS A O 1
ATOM 2885 N N . ARG A 1 363 ? -16.062 -26.266 -8.672 1 93.69 363 ARG A N 1
ATOM 2886 C CA . ARG A 1 363 ? -14.672 -26.078 -8.258 1 93.69 363 ARG A CA 1
ATOM 2887 C C . ARG A 1 363 ? -14.016 -24.969 -9.07 1 93.69 363 ARG A C 1
ATOM 2889 O O . ARG A 1 363 ? -13.203 -24.203 -8.539 1 93.69 363 ARG A O 1
ATOM 2896 N N . VAL A 1 364 ? -14.406 -24.844 -10.328 1 94.56 364 VAL A N 1
ATOM 2897 C CA . VAL A 1 364 ? -13.797 -23.828 -11.188 1 94.56 364 VAL A CA 1
ATOM 2898 C C . VAL A 1 364 ? -14.125 -22.438 -10.641 1 94.56 364 VAL A C 1
ATOM 2900 O O . VAL A 1 364 ? -13.234 -21.594 -10.516 1 94.56 364 VAL A O 1
ATOM 2903 N N . THR A 1 365 ? -15.383 -22.234 -10.281 1 94.38 365 THR A N 1
ATOM 2904 C CA . THR A 1 365 ? -15.758 -20.922 -9.773 1 94.38 365 THR A CA 1
ATOM 2905 C C . THR A 1 365 ? -15.031 -20.609 -8.469 1 94.38 365 THR A C 1
ATOM 2907 O O . THR A 1 365 ? -14.664 -19.469 -8.211 1 94.38 365 THR A O 1
ATOM 2910 N N . ALA A 1 366 ? -14.758 -21.641 -7.676 1 96.56 366 ALA A N 1
ATOM 2911 C CA . ALA A 1 366 ? -14.086 -21.469 -6.395 1 96.56 366 ALA A CA 1
ATOM 2912 C C . ALA A 1 366 ? -12.633 -21.062 -6.594 1 96.56 366 ALA A C 1
ATOM 2914 O O . ALA A 1 366 ? -12.164 -20.078 -6.004 1 96.56 366 ALA A O 1
ATOM 2915 N N . TRP A 1 367 ? -11.914 -21.828 -7.449 1 97.75 367 TRP A N 1
ATOM 2916 C CA . TRP A 1 367 ? -10.5 -21.5 -7.566 1 97.75 367 TRP A CA 1
ATOM 2917 C C . TRP A 1 367 ? -10.281 -20.297 -8.461 1 97.75 367 TRP A C 1
ATOM 2919 O O . TRP A 1 367 ? -9.328 -19.531 -8.273 1 97.75 367 TRP A O 1
ATOM 2929 N N . TRP A 1 368 ? -11.227 -20.031 -9.477 1 97.56 368 TRP A N 1
ATOM 2930 C CA . TRP A 1 368 ? -11.141 -18.859 -10.336 1 97.56 368 TRP A CA 1
ATOM 2931 C C . TRP A 1 368 ? -11.211 -17.578 -9.516 1 97.56 368 TRP A C 1
ATOM 2933 O O . TRP A 1 368 ? -10.344 -16.703 -9.641 1 97.56 368 TRP A O 1
ATOM 2943 N N . SER A 1 369 ? -12.211 -17.484 -8.648 1 97.69 369 SER A N 1
ATOM 2944 C CA . SER A 1 369 ? -12.383 -16.328 -7.789 1 97.69 369 SER A CA 1
ATOM 2945 C C . SER A 1 369 ? -11.234 -16.203 -6.789 1 97.69 369 SER A C 1
ATOM 2947 O O . SER A 1 369 ? -10.797 -15.094 -6.477 1 97.69 369 SER A O 1
ATOM 2949 N N . SER A 1 370 ? -10.734 -17.312 -6.273 1 98.62 370 SER A N 1
ATOM 2950 C CA . SER A 1 370 ? -9.625 -17.297 -5.324 1 98.62 370 SER A CA 1
ATOM 2951 C C . SER A 1 370 ? -8.352 -16.766 -5.969 1 98.62 370 SER A C 1
ATOM 2953 O O . SER A 1 370 ? -7.625 -15.977 -5.352 1 98.62 370 SER A O 1
ATOM 2955 N N . LEU A 1 371 ? -8.094 -17.203 -7.195 1 98.69 371 LEU A N 1
ATOM 2956 C CA . LEU A 1 371 ? -6.93 -16.719 -7.926 1 98.69 371 LEU A CA 1
ATOM 2957 C C . LEU A 1 371 ? -7.008 -15.211 -8.133 1 98.69 371 LEU A C 1
ATOM 2959 O O . LEU A 1 371 ? -6.031 -14.492 -7.902 1 98.69 371 LEU A O 1
ATOM 2963 N N . MET A 1 372 ? -8.164 -14.734 -8.523 1 98.62 372 MET A N 1
ATOM 2964 C CA . MET A 1 372 ? -8.367 -13.297 -8.688 1 98.62 372 MET A CA 1
ATOM 2965 C C . MET A 1 372 ? -8.203 -12.57 -7.359 1 98.62 372 MET A C 1
ATOM 2967 O O . MET A 1 372 ? -7.586 -11.5 -7.301 1 98.62 372 MET A O 1
ATOM 2971 N N . HIS A 1 373 ? -8.797 -13.141 -6.297 1 98.88 373 HIS A N 1
ATOM 2972 C CA . HIS A 1 373 ? -8.672 -12.57 -4.957 1 98.88 373 HIS A CA 1
ATOM 2973 C C . HIS A 1 373 ? -7.211 -12.391 -4.566 1 98.88 373 HIS A C 1
ATOM 2975 O O . HIS A 1 373 ? -6.816 -11.312 -4.098 1 98.88 373 HIS A O 1
ATOM 2981 N N . TYR A 1 374 ? -6.414 -13.344 -4.836 1 98.81 374 TYR A N 1
ATOM 2982 C CA . TYR A 1 374 ? -4.984 -13.266 -4.551 1 98.81 374 TYR A CA 1
ATOM 2983 C C . TYR A 1 374 ? -4.336 -12.109 -5.305 1 98.81 374 TYR A C 1
ATOM 2985 O O . TYR A 1 374 ? -3.566 -11.336 -4.727 1 98.81 374 TYR A O 1
ATOM 2993 N N . LEU A 1 375 ? -4.621 -12.031 -6.586 1 98.69 375 LEU A N 1
ATOM 2994 C CA . LEU A 1 375 ? -3.99 -11.016 -7.426 1 98.69 375 LEU A CA 1
ATOM 2995 C C . LEU A 1 375 ? -4.277 -9.617 -6.898 1 98.69 375 LEU A C 1
ATOM 2997 O O . LEU A 1 375 ? -3.389 -8.758 -6.883 1 98.69 375 LEU A O 1
ATOM 3001 N N . PHE A 1 376 ? -5.496 -9.359 -6.434 1 98.69 376 PHE A N 1
ATOM 3002 C CA . PHE A 1 376 ? -5.848 -8.039 -5.914 1 98.69 376 PHE A CA 1
ATOM 3003 C C . PHE A 1 376 ? -5.242 -7.824 -4.531 1 98.69 376 PHE A C 1
ATOM 3005 O O . PHE A 1 376 ? -4.895 -6.699 -4.172 1 98.69 376 PHE A O 1
ATOM 3012 N N . LEU A 1 377 ? -5.062 -8.898 -3.723 1 98.5 377 LEU A N 1
ATOM 3013 C CA . LEU A 1 377 ? -4.621 -8.758 -2.34 1 98.5 377 LEU A CA 1
ATOM 3014 C C . LEU A 1 377 ? -3.1 -8.672 -2.262 1 98.5 377 LEU A C 1
ATOM 3016 O O . LEU A 1 377 ? -2.559 -8.016 -1.365 1 98.5 377 LEU A O 1
ATOM 3020 N N . ASP A 1 378 ? -2.424 -9.344 -3.164 1 97.56 378 ASP A N 1
ATOM 3021 C CA . ASP A 1 378 ? -0.975 -9.492 -3.09 1 97.56 378 ASP A CA 1
ATOM 3022 C C . ASP A 1 378 ? -0.275 -8.141 -3.139 1 97.56 378 ASP A C 1
ATOM 3024 O O . ASP A 1 378 ? 0.703 -7.914 -2.424 1 97.56 378 ASP A O 1
ATOM 3028 N N . ASP A 1 379 ? -0.737 -7.266 -3.969 1 96.62 379 ASP A N 1
ATOM 3029 C CA . ASP A 1 379 ? -0.294 -5.875 -4.051 1 96.62 379 ASP A CA 1
ATOM 3030 C C . ASP A 1 379 ? -1.484 -4.922 -4.086 1 96.62 379 ASP A C 1
ATOM 3032 O O . ASP A 1 379 ? -2.299 -4.969 -5.012 1 96.62 379 ASP A O 1
ATOM 3036 N N . PRO A 1 380 ? -1.582 -4.105 -3.029 1 95.31 380 PRO A N 1
ATOM 3037 C CA . PRO A 1 380 ? -2.766 -3.25 -2.922 1 95.31 380 PRO A CA 1
ATOM 3038 C C . PRO A 1 380 ? -2.871 -2.242 -4.062 1 95.31 380 PRO A C 1
ATOM 3040 O O . PRO A 1 380 ? -3.91 -1.598 -4.227 1 95.31 380 PRO A O 1
ATOM 3043 N N . ARG A 1 381 ? -1.86 -2.037 -4.91 1 96.5 381 ARG A N 1
ATOM 3044 C CA . ARG A 1 381 ? -1.855 -1.079 -6.012 1 96.5 381 ARG A CA 1
ATOM 3045 C C . ARG A 1 381 ? -2.424 -1.704 -7.281 1 96.5 381 ARG A C 1
ATOM 3047 O O . ARG A 1 381 ? -2.641 -1.011 -8.281 1 96.5 381 ARG A O 1
ATOM 3054 N N . THR A 1 382 ? -2.705 -3.014 -7.262 1 98.31 382 THR A N 1
ATOM 3055 C CA . THR A 1 382 ? -3.365 -3.656 -8.391 1 98.31 382 THR A CA 1
ATOM 3056 C C . THR A 1 382 ? -4.812 -3.193 -8.508 1 98.31 382 THR A C 1
ATOM 3058 O O . THR A 1 382 ? -5.625 -3.447 -7.617 1 98.31 382 THR A O 1
ATOM 3061 N N . MET A 1 383 ? -5.125 -2.545 -9.633 1 98.06 383 MET A N 1
ATOM 3062 C CA . MET A 1 383 ? -6.473 -2.014 -9.836 1 98.06 383 MET A CA 1
ATOM 3063 C C . MET A 1 383 ? -7.203 -2.785 -10.93 1 98.06 383 MET A C 1
ATOM 3065 O O . MET A 1 383 ? -8.414 -2.648 -11.086 1 98.06 383 MET A O 1
ATOM 3069 N N . TRP A 1 384 ? -6.395 -3.664 -11.664 1 98.5 384 TRP A N 1
ATOM 3070 C CA . TRP A 1 384 ? -6.973 -4.426 -12.766 1 98.5 384 TRP A CA 1
ATOM 3071 C C . TRP A 1 384 ? -6.402 -5.84 -12.812 1 98.5 384 TRP A C 1
ATOM 3073 O O . TRP A 1 384 ? -5.199 -6.035 -12.633 1 98.5 384 TRP A O 1
ATOM 3083 N N . VAL A 1 385 ? -7.273 -6.777 -13.016 1 98.75 385 VAL A N 1
ATOM 3084 C CA . VAL A 1 385 ? -6.887 -8.109 -13.461 1 98.75 385 VAL A CA 1
ATOM 3085 C C . VAL A 1 385 ? -7.289 -8.312 -14.914 1 98.75 385 VAL A C 1
ATOM 3087 O O . VAL A 1 385 ? -8.406 -7.984 -15.305 1 98.75 385 VAL A O 1
ATOM 3090 N N . VAL A 1 386 ? -6.375 -8.82 -15.758 1 98.69 386 VAL A N 1
ATOM 3091 C CA . VAL A 1 386 ? -6.602 -8.867 -17.188 1 98.69 386 VAL A CA 1
ATOM 3092 C C . VAL A 1 386 ? -6.43 -10.297 -17.703 1 98.69 386 VAL A C 1
ATOM 3094 O O . VAL A 1 386 ? -5.977 -11.172 -16.953 1 98.69 386 VAL A O 1
ATOM 3097 N N . GLY A 1 387 ? -6.867 -10.562 -18.906 1 97.5 387 GLY A N 1
ATOM 3098 C CA . GLY A 1 387 ? -6.707 -11.828 -19.594 1 97.5 387 GLY A CA 1
ATOM 3099 C C . GLY A 1 387 ? -6.828 -11.703 -21.109 1 97.5 387 GLY A C 1
ATOM 3100 O O . GLY A 1 387 ? -7.363 -10.711 -21.609 1 97.5 387 GLY A O 1
ATOM 3101 N N . GLU A 1 388 ? -6.285 -12.648 -21.797 1 96.38 388 GLU A N 1
ATOM 3102 C CA . GLU A 1 388 ? -6.324 -12.656 -23.25 1 96.38 388 GLU A CA 1
ATOM 3103 C C . GLU A 1 388 ? -6.598 -14.062 -23.797 1 96.38 388 GLU A C 1
ATOM 3105 O O . GLU A 1 388 ? -5.844 -14.57 -24.625 1 96.38 388 GLU A O 1
ATOM 3110 N N . PRO A 1 389 ? -7.684 -14.664 -23.406 1 94.75 389 PRO A N 1
ATOM 3111 C CA . PRO A 1 389 ? -8.016 -15.977 -23.984 1 94.75 389 PRO A CA 1
ATOM 3112 C C . PRO A 1 389 ? -8.242 -15.914 -25.484 1 94.75 389 PRO A C 1
ATOM 3114 O O . PRO A 1 389 ? -8.555 -14.852 -26.031 1 94.75 389 PRO A O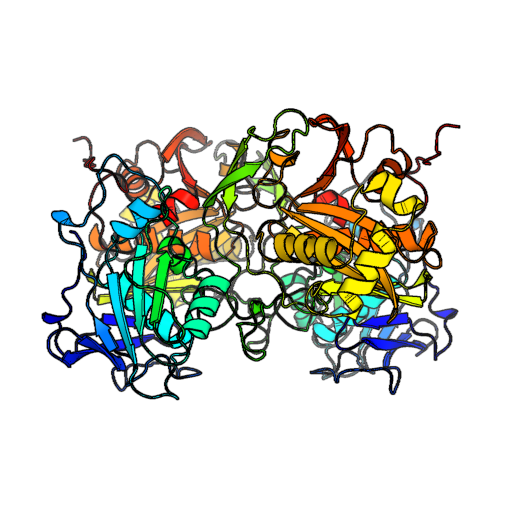 1
ATOM 3117 N N . LYS A 1 390 ? -8.023 -17.078 -26.047 1 92.44 390 LYS A N 1
ATOM 3118 C CA . LYS A 1 390 ? -8.391 -17.172 -27.453 1 92.44 390 LYS A CA 1
ATOM 3119 C C . LYS A 1 390 ? -9.844 -16.766 -27.672 1 92.44 390 LYS A C 1
ATOM 3121 O O . LYS A 1 390 ? -10.727 -17.141 -26.891 1 92.44 390 LYS A O 1
ATOM 3126 N N . ASP A 1 391 ? -10.102 -16.031 -28.781 1 90.12 391 ASP A N 1
ATOM 3127 C CA . ASP A 1 391 ? -11.438 -15.5 -29.016 1 90.12 391 ASP A CA 1
ATOM 3128 C C . ASP A 1 391 ? -12.453 -16.625 -29.188 1 90.12 391 ASP A C 1
ATOM 3130 O O . ASP A 1 391 ? -13.648 -16.422 -28.938 1 90.12 391 ASP A O 1
ATOM 3134 N N . SER A 1 392 ? -11.969 -17.859 -29.547 1 88.5 392 SER A N 1
ATOM 3135 C CA . SER A 1 392 ? -12.867 -19 -29.766 1 88.5 392 SER A CA 1
ATOM 3136 C C . SER A 1 392 ? -13.125 -19.75 -28.469 1 88.5 392 SER A C 1
ATOM 3138 O O . SER A 1 392 ? -13.953 -20.656 -28.422 1 88.5 392 SER A O 1
ATOM 3140 N N . ASN A 1 393 ? -12.406 -19.391 -27.422 1 88.81 393 ASN A N 1
ATOM 3141 C CA . ASN A 1 393 ? -12.555 -20.078 -26.156 1 88.81 393 ASN A CA 1
ATOM 3142 C C . ASN A 1 393 ? -13.672 -19.469 -25.312 1 88.81 393 ASN A C 1
ATOM 3144 O O . ASN A 1 393 ? -13.406 -18.844 -24.297 1 88.81 393 ASN A O 1
ATOM 3148 N N . SER A 1 394 ? -14.859 -19.812 -25.594 1 90.31 394 SER A N 1
ATOM 3149 C CA . SER A 1 394 ? -16.047 -19.219 -24.984 1 90.31 394 SER A CA 1
ATOM 3150 C C . SER A 1 394 ? -16.172 -19.609 -23.516 1 90.31 394 SER A C 1
ATOM 3152 O O . SER A 1 394 ? -16.672 -18.844 -22.703 1 90.31 394 SER A O 1
ATOM 3154 N N . THR A 1 395 ? -15.695 -20.766 -23.219 1 89.12 395 THR A N 1
ATOM 3155 C CA . THR A 1 395 ? -15.812 -21.25 -21.844 1 89.12 395 THR A CA 1
ATOM 3156 C C . THR A 1 395 ? -15.031 -20.359 -20.891 1 89.12 395 THR A C 1
ATOM 3158 O O . THR A 1 395 ? -15.555 -19.953 -19.844 1 89.12 395 THR A O 1
ATOM 3161 N N . VAL A 1 396 ? -13.828 -20.047 -21.266 1 92 396 VAL A N 1
ATOM 3162 C CA . VAL A 1 396 ? -12.984 -19.203 -20.438 1 92 396 VAL A CA 1
ATOM 3163 C C . VAL A 1 396 ? -13.602 -17.812 -20.312 1 92 396 VAL A C 1
ATOM 3165 O O . VAL A 1 396 ? -13.656 -17.25 -19.219 1 92 396 VAL A O 1
ATOM 3168 N N . VAL A 1 397 ? -14.125 -17.281 -21.359 1 92.06 397 VAL A N 1
ATOM 3169 C CA . VAL A 1 397 ? -14.742 -15.961 -21.375 1 92.06 397 VAL A CA 1
ATOM 3170 C C . VAL A 1 397 ? -15.992 -15.969 -20.5 1 92.06 397 VAL A C 1
ATOM 3172 O O . VAL A 1 397 ? -16.266 -15 -19.781 1 92.06 397 VAL A O 1
ATOM 3175 N N . MET A 1 398 ? -16.719 -17.047 -20.531 1 93.06 398 MET A N 1
ATOM 3176 C CA . MET A 1 398 ? -17.891 -17.172 -19.688 1 93.06 398 MET A CA 1
ATOM 3177 C C . MET A 1 398 ? -17.531 -17.078 -18.219 1 93.06 398 MET A C 1
ATOM 3179 O O . MET A 1 398 ? -18.172 -16.359 -17.453 1 93.06 398 MET A O 1
ATOM 3183 N N . TYR A 1 399 ? -16.516 -17.828 -17.781 1 93.81 399 TYR A N 1
ATOM 3184 C CA . TYR A 1 399 ? -16.094 -17.766 -16.391 1 93.81 399 TYR A CA 1
ATOM 3185 C C . TYR A 1 399 ? -15.586 -16.375 -16.031 1 93.81 399 TYR A C 1
ATOM 3187 O O . TYR A 1 399 ? -15.773 -15.922 -14.898 1 93.81 399 TYR A O 1
ATOM 3195 N N . ASP A 1 400 ? -14.938 -15.703 -17.016 1 95.75 400 ASP A N 1
ATOM 3196 C CA . ASP A 1 400 ? -14.531 -14.32 -16.797 1 95.75 400 ASP A CA 1
ATOM 3197 C C . ASP A 1 400 ? -15.742 -13.422 -16.531 1 95.75 400 ASP A C 1
ATOM 3199 O O . ASP A 1 400 ? -15.742 -12.641 -15.57 1 95.75 400 ASP A O 1
ATOM 3203 N N . LEU A 1 401 ? -16.797 -13.609 -17.266 1 94 401 LEU A N 1
ATOM 3204 C CA . LEU A 1 401 ? -18 -12.805 -17.109 1 94 401 LEU A CA 1
ATOM 3205 C C . LEU A 1 401 ? -18.672 -13.094 -15.773 1 94 401 LEU A C 1
ATOM 3207 O O . LEU A 1 401 ? -19.219 -12.18 -15.141 1 94 401 LEU A O 1
ATOM 3211 N N . ILE A 1 402 ? -18.656 -14.328 -15.344 1 94 402 ILE A N 1
ATOM 3212 C CA . ILE A 1 402 ? -19.219 -14.734 -14.062 1 94 402 ILE A CA 1
ATOM 3213 C C . ILE A 1 402 ? -18.531 -13.992 -12.922 1 94 402 ILE A C 1
ATOM 3215 O O . ILE A 1 402 ? -19.156 -13.641 -11.922 1 94 402 ILE A O 1
ATOM 3219 N N . HIS A 1 403 ? -17.25 -13.68 -13.141 1 96.44 403 HIS A N 1
ATOM 3220 C CA . HIS A 1 403 ? -16.422 -13.18 -12.039 1 96.44 403 HIS A CA 1
ATOM 3221 C C . HIS A 1 403 ? -16.141 -11.688 -12.203 1 96.44 403 HIS A C 1
ATOM 3223 O O . HIS A 1 403 ? -15.227 -11.148 -11.57 1 96.44 403 HIS A O 1
ATOM 3229 N N . GLY A 1 404 ? -16.859 -11.016 -13.07 1 96.31 404 GLY A N 1
ATOM 3230 C CA . GLY A 1 404 ? -16.844 -9.562 -13.07 1 96.31 404 GLY A CA 1
ATOM 3231 C C . GLY A 1 404 ? -16.031 -8.969 -14.211 1 96.31 404 GLY A C 1
ATOM 3232 O O . GLY A 1 404 ? -15.984 -7.75 -14.383 1 96.31 404 GLY A O 1
ATOM 3233 N N . PHE A 1 405 ? -15.492 -9.781 -15.125 1 97.12 405 PHE A N 1
ATOM 3234 C CA . PHE A 1 405 ? -14.75 -9.266 -16.266 1 97.12 405 PHE A CA 1
ATOM 3235 C C . PHE A 1 405 ? -15.695 -8.656 -17.297 1 97.12 405 PHE A C 1
ATOM 3237 O O . PHE A 1 405 ? -16.828 -9.125 -17.453 1 97.12 405 PHE A O 1
ATOM 3244 N N . GLY A 1 406 ? -15.219 -7.613 -17.938 1 95.12 406 GLY A N 1
ATOM 3245 C CA . GLY A 1 406 ? -15.797 -7.125 -19.188 1 95.12 406 GLY A CA 1
ATOM 3246 C C . GLY A 1 406 ? -14.938 -7.434 -20.406 1 95.12 406 GLY A C 1
ATOM 3247 O O . GLY A 1 406 ? -13.711 -7.504 -20.297 1 95.12 406 GLY A O 1
ATOM 3248 N N . LEU A 1 407 ? -15.586 -7.703 -21.469 1 93.38 407 LEU A N 1
ATOM 3249 C CA . LEU A 1 407 ? -14.867 -7.793 -22.734 1 93.38 407 LEU A CA 1
ATOM 3250 C C . LEU A 1 407 ? -14.508 -6.406 -23.266 1 93.38 407 LEU A C 1
ATOM 3252 O O . LEU A 1 407 ? -15.398 -5.605 -23.562 1 93.38 407 LEU A O 1
ATOM 3256 N N . ASP A 1 408 ? -13.266 -6.105 -23.328 1 93.88 408 ASP A N 1
ATOM 3257 C CA . ASP A 1 408 ? -12.828 -4.77 -23.719 1 93.88 408 ASP A CA 1
ATOM 3258 C C . ASP A 1 408 ? -12.75 -4.648 -25.25 1 93.88 408 ASP A C 1
ATOM 3260 O O . ASP A 1 408 ? -13.406 -3.793 -25.844 1 93.88 408 ASP A O 1
ATOM 3264 N N . LYS A 1 409 ? -11.93 -5.531 -25.953 1 95.06 409 LYS A N 1
ATOM 3265 C CA . LYS A 1 409 ? -11.742 -5.59 -27.391 1 95.06 409 LYS A CA 1
ATOM 3266 C C . LYS A 1 409 ? -11.062 -6.891 -27.812 1 95.06 409 LYS A C 1
ATOM 3268 O O . LYS A 1 409 ? -10.68 -7.695 -26.953 1 95.06 409 LYS A O 1
ATOM 3273 N N . PHE A 1 410 ? -11.078 -7.113 -29.062 1 93.69 410 PHE A N 1
ATOM 3274 C CA . PHE A 1 410 ? -10.25 -8.188 -29.609 1 93.69 410 PHE A CA 1
ATOM 3275 C C . PHE A 1 410 ? -8.844 -7.68 -29.906 1 93.69 410 PHE A C 1
ATOM 3277 O O . PHE A 1 410 ? -8.672 -6.555 -30.391 1 93.69 410 PHE A O 1
ATOM 3284 N N . VAL A 1 411 ? -7.836 -8.469 -29.562 1 94.75 411 VAL A N 1
ATOM 3285 C CA . VAL A 1 411 ? -6.441 -8.148 -29.859 1 94.75 411 VAL A CA 1
ATOM 3286 C C . VAL A 1 411 ? -5.816 -9.25 -30.703 1 94.75 411 VAL A C 1
ATOM 3288 O O . VAL A 1 411 ? -6.082 -10.43 -30.5 1 94.75 411 VAL A O 1
ATOM 3291 N N . ASP A 1 412 ? -5.016 -8.828 -31.672 1 93.5 412 ASP A N 1
ATOM 3292 C CA . ASP A 1 412 ? -4.324 -9.773 -32.531 1 93.5 412 ASP A CA 1
ATOM 3293 C C . ASP A 1 412 ? -2.885 -9.992 -32.062 1 93.5 412 ASP A C 1
ATOM 3295 O O . ASP A 1 412 ? -1.969 -9.312 -32.562 1 93.5 412 ASP A O 1
ATOM 3299 N N . LEU A 1 413 ? -2.684 -10.891 -31.172 1 91.75 413 LEU A N 1
ATOM 3300 C CA . LEU A 1 413 ? -1.332 -11.336 -30.844 1 91.75 413 LEU A CA 1
ATOM 3301 C C . LEU A 1 413 ? -0.714 -12.109 -32 1 91.75 413 LEU A C 1
ATOM 3303 O O . LEU A 1 413 ? -1.433 -12.695 -32.812 1 91.75 413 LEU A O 1
ATOM 3307 N N . PRO A 1 414 ? 0.56 -12.117 -32.062 1 88.25 414 PRO A N 1
ATOM 3308 C CA . PRO A 1 414 ? 1.171 -12.758 -33.25 1 88.25 414 PRO A CA 1
ATOM 3309 C C . PRO A 1 414 ? 0.728 -14.203 -33.406 1 88.25 414 PRO A C 1
ATOM 3311 O O . PRO A 1 414 ? 0.571 -14.672 -34.562 1 88.25 414 PRO A O 1
ATOM 3314 N N . HIS A 1 415 ? 0.432 -14.898 -32.375 1 86.81 415 HIS A N 1
ATOM 3315 C CA . HIS A 1 415 ? 0.171 -16.328 -32.438 1 86.81 415 HIS A CA 1
ATOM 3316 C C . HIS A 1 415 ? -1.319 -16.625 -32.312 1 86.81 415 HIS A C 1
ATOM 3318 O O . HIS A 1 415 ? -1.752 -17.766 -32.531 1 86.81 415 HIS A O 1
ATOM 3324 N N . LYS A 1 416 ? -2.129 -15.609 -31.969 1 89.38 416 LYS A N 1
ATOM 3325 C CA . LYS A 1 416 ? -3.564 -15.844 -31.844 1 89.38 416 LYS A CA 1
ATOM 3326 C C . LYS A 1 416 ? -4.336 -14.531 -31.797 1 89.38 416 LYS A C 1
ATOM 3328 O O . LYS A 1 416 ? -3.807 -13.508 -31.359 1 89.38 416 LYS A O 1
ATOM 3333 N N . ARG A 1 417 ? -5.652 -14.633 -32.219 1 92.06 417 ARG A N 1
ATOM 3334 C CA . ARG A 1 417 ? -6.617 -13.594 -31.875 1 92.06 417 ARG A CA 1
ATOM 3335 C C . ARG A 1 417 ? -7.246 -13.859 -30.516 1 92.06 417 ARG A C 1
ATOM 3337 O O . ARG A 1 417 ? -7.66 -14.984 -30.219 1 92.06 417 ARG A O 1
ATOM 3344 N N . SER A 1 418 ? -7.188 -12.766 -29.688 1 94.88 418 SER A N 1
ATOM 3345 C CA . SER A 1 418 ? -7.625 -12.945 -28.312 1 94.88 418 SER A CA 1
ATOM 3346 C C . SER A 1 418 ? -8.75 -11.984 -27.953 1 94.88 418 SER A C 1
ATOM 3348 O O . SER A 1 418 ? -8.836 -10.891 -28.516 1 94.88 418 SER A O 1
ATOM 3350 N N . ALA A 1 419 ? -9.68 -12.461 -27.156 1 95.12 419 ALA A N 1
ATOM 3351 C CA . ALA A 1 419 ? -10.578 -11.562 -26.438 1 95.12 419 ALA A CA 1
ATOM 3352 C C . ALA A 1 419 ? -9.883 -10.93 -25.234 1 95.12 419 ALA A C 1
ATOM 3354 O O . ALA A 1 419 ? -9.555 -11.617 -24.266 1 95.12 419 ALA A O 1
ATOM 3355 N N . PHE A 1 420 ? -9.648 -9.648 -25.344 1 97.31 420 PHE A N 1
ATOM 3356 C CA . PHE A 1 420 ? -9.047 -8.953 -24.219 1 97.31 420 PHE A CA 1
ATOM 3357 C C . PHE A 1 420 ? -10.094 -8.633 -23.156 1 97.31 420 PHE A C 1
ATOM 3359 O O . PHE A 1 420 ? -11.047 -7.898 -23.422 1 97.31 420 PHE A O 1
ATOM 3366 N N . VAL A 1 421 ? -9.945 -9.281 -22 1 97.31 421 VAL A N 1
ATOM 3367 C CA . VAL A 1 421 ? -10.898 -9.109 -20.906 1 97.31 421 VAL A CA 1
ATOM 3368 C C . VAL A 1 421 ? -10.203 -8.414 -19.734 1 97.31 421 VAL A C 1
ATOM 3370 O O . VAL A 1 421 ? -9.008 -8.602 -19.5 1 97.31 421 VAL A O 1
ATOM 3373 N N . ARG A 1 422 ? -10.898 -7.57 -18.969 1 97.38 422 ARG A N 1
ATOM 3374 C CA . ARG A 1 422 ? -10.375 -6.887 -17.781 1 97.38 422 ARG A CA 1
ATOM 3375 C C . ARG A 1 422 ? -11.43 -6.797 -16.688 1 97.38 422 ARG A C 1
ATOM 3377 O O . ARG A 1 422 ? -12.617 -6.633 -16.969 1 97.38 422 ARG A O 1
ATOM 3384 N N . CYS A 1 423 ? -11.055 -6.957 -15.477 1 98.44 423 CYS A N 1
ATOM 3385 C CA . CYS A 1 423 ? -11.891 -6.789 -14.297 1 98.44 423 CYS A CA 1
ATOM 3386 C C . CYS A 1 423 ? -11.297 -5.746 -13.352 1 98.44 423 CYS A C 1
ATOM 3388 O O . CYS A 1 423 ? -10.203 -5.934 -12.82 1 98.44 423 CYS A O 1
ATOM 3390 N N . PRO A 1 424 ? -11.992 -4.531 -13.211 1 97.94 424 PRO A N 1
ATOM 3391 C CA . PRO A 1 424 ? -11.477 -3.553 -12.25 1 97.94 424 PRO A CA 1
ATOM 3392 C C . PRO A 1 424 ? -11.648 -4.012 -10.805 1 97.94 424 PRO A C 1
ATOM 3394 O O . PRO A 1 424 ? -12.602 -4.719 -10.484 1 97.94 424 PRO A O 1
ATOM 3397 N N . ARG A 1 425 ? -10.766 -3.619 -9.938 1 98.31 425 ARG A N 1
ATOM 3398 C CA . ARG A 1 425 ? -10.789 -3.92 -8.508 1 98.31 425 ARG A CA 1
ATOM 3399 C C . ARG A 1 425 ? -12.148 -3.609 -7.902 1 98.31 425 ARG A C 1
ATOM 3401 O O . ARG A 1 425 ? -12.719 -4.43 -7.18 1 98.31 425 ARG A O 1
ATOM 3408 N N . GLY A 1 426 ? -12.719 -2.453 -8.211 1 96.88 426 GLY A N 1
ATOM 3409 C CA . GLY A 1 426 ? -14 -2.043 -7.656 1 96.88 426 GLY A CA 1
ATOM 3410 C C . GLY A 1 426 ? -15.125 -3.008 -7.98 1 96.88 426 GLY A C 1
ATOM 3411 O O . GLY A 1 426 ? -15.961 -3.301 -7.129 1 96.88 426 GLY A O 1
ATOM 3412 N N . ARG A 1 427 ? -15.102 -3.506 -9.172 1 96.88 427 ARG A N 1
ATOM 3413 C CA . ARG A 1 427 ? -16.141 -4.438 -9.609 1 96.88 427 ARG A CA 1
ATOM 3414 C C . ARG A 1 427 ? -16.016 -5.777 -8.891 1 96.88 427 ARG A C 1
ATOM 3416 O O . ARG A 1 427 ? -17 -6.328 -8.414 1 96.88 427 ARG A O 1
ATOM 3423 N N . PHE A 1 428 ? -14.828 -6.301 -8.836 1 98.31 428 PHE A N 1
ATOM 3424 C CA . PHE A 1 428 ? -14.602 -7.586 -8.18 1 98.31 428 PHE A CA 1
ATOM 3425 C C . PHE A 1 428 ? -15.078 -7.543 -6.727 1 98.31 428 PHE A C 1
ATOM 3427 O O . PHE A 1 428 ? -15.766 -8.453 -6.27 1 98.31 428 PHE A O 1
ATOM 3434 N N . PHE A 1 429 ? -14.742 -6.441 -6.016 1 98.12 429 PHE A N 1
ATOM 3435 C CA . PHE A 1 429 ? -15.039 -6.398 -4.59 1 98.12 429 PHE A CA 1
ATOM 3436 C C . PHE A 1 429 ? -16.469 -5.902 -4.348 1 98.12 429 PHE A C 1
ATOM 3438 O O . PHE A 1 429 ? -16.969 -6 -3.23 1 98.12 429 PHE A O 1
ATOM 3445 N N . GLN A 1 430 ? -17.078 -5.367 -5.344 1 95.81 430 GLN A N 1
ATOM 3446 C CA . GLN A 1 430 ? -18.531 -5.156 -5.277 1 95.81 430 GLN A CA 1
ATOM 3447 C C . GLN A 1 430 ? -19.281 -6.48 -5.359 1 95.81 430 GLN A C 1
ATOM 3449 O O . GLN A 1 430 ? -20.266 -6.688 -4.645 1 95.81 430 GLN A O 1
ATOM 3454 N N . LEU A 1 431 ? -18.781 -7.375 -6.188 1 95.5 431 LEU A N 1
ATOM 3455 C CA . LEU A 1 431 ? -19.406 -8.672 -6.395 1 95.5 431 LEU A CA 1
ATOM 3456 C C . LEU A 1 431 ? -19.016 -9.648 -5.285 1 95.5 431 LEU A C 1
ATOM 3458 O O . LEU A 1 431 ? -19.875 -10.352 -4.742 1 95.5 431 LEU A O 1
ATOM 3462 N N . CYS A 1 432 ? -17.734 -9.633 -4.902 1 95 432 CYS A N 1
ATOM 3463 C CA . CYS A 1 432 ? -17.156 -10.609 -3.992 1 95 432 CYS A CA 1
ATOM 3464 C C . CYS A 1 432 ? -17.609 -12.023 -4.328 1 95 432 CYS A C 1
ATOM 3466 O O . CYS A 1 432 ? -18.203 -12.703 -3.486 1 95 432 CYS A O 1
ATOM 3468 N N . PRO A 1 433 ? -17.266 -12.43 -5.535 1 94.38 433 PRO A N 1
ATOM 3469 C CA . PRO A 1 433 ? -17.734 -13.75 -5.949 1 94.38 433 PRO A CA 1
ATOM 3470 C C . PRO A 1 433 ? -17.016 -14.891 -5.238 1 94.38 433 PRO A C 1
ATOM 3472 O O . PRO A 1 433 ? -16.531 -15.82 -5.891 1 94.38 433 PRO A O 1
ATOM 3475 N N . LEU A 1 434 ? -17.031 -14.922 -3.953 1 94.12 434 LEU A N 1
ATOM 3476 C CA . LEU A 1 434 ? -16.219 -15.82 -3.133 1 94.12 434 LEU A CA 1
ATOM 3477 C C . LEU A 1 434 ? -17.094 -16.906 -2.492 1 94.12 434 LEU A C 1
ATOM 3479 O O . LEU A 1 434 ? -16.625 -17.641 -1.629 1 94.12 434 LEU A O 1
ATOM 3483 N N . GLY A 1 435 ? -18.375 -16.938 -2.863 1 89.81 435 GLY A N 1
ATOM 3484 C CA . GLY A 1 435 ? -19.281 -18.031 -2.562 1 89.81 435 GLY A CA 1
ATOM 3485 C C . GLY A 1 435 ? -19.641 -18.859 -3.781 1 89.81 435 GLY A C 1
ATOM 3486 O O . GLY A 1 435 ? -18.969 -18.797 -4.809 1 89.81 435 GLY A O 1
ATOM 3487 N N . GLU A 1 436 ? -20.609 -19.656 -3.629 1 87.62 436 GLU A N 1
ATOM 3488 C CA . GLU A 1 436 ? -21.094 -20.406 -4.773 1 87.62 436 GLU A CA 1
ATOM 3489 C C . GLU A 1 436 ? -21.688 -19.5 -5.84 1 87.62 436 GLU A C 1
ATOM 3491 O O . GLU A 1 436 ? -22.406 -18.547 -5.52 1 87.62 436 GLU A O 1
ATOM 3496 N N . GLN A 1 437 ? -21.312 -19.75 -7.105 1 86.69 437 GLN A N 1
ATOM 3497 C CA . GLN A 1 437 ? -21.734 -18.859 -8.172 1 86.69 437 GLN A CA 1
ATOM 3498 C C . GLN A 1 437 ? -22.672 -19.578 -9.141 1 86.69 437 GLN A C 1
ATOM 3500 O O . GLN A 1 437 ? -22.5 -20.766 -9.422 1 86.69 437 GLN A O 1
ATOM 3505 N N . GLU A 1 438 ? -23.547 -18.781 -9.617 1 83.75 438 GLU A N 1
ATOM 3506 C CA . GLU A 1 438 ? -24.406 -19.234 -10.703 1 83.75 438 GLU A CA 1
ATOM 3507 C C . GLU A 1 438 ? -23.781 -18.922 -12.062 1 83.75 438 GLU A C 1
ATOM 3509 O O . GLU A 1 438 ? -22.875 -18.109 -12.164 1 83.75 438 GLU A O 1
ATOM 3514 N N . LYS A 1 439 ? -24.281 -19.656 -13 1 88.31 439 LYS A N 1
ATOM 3515 C CA . LYS A 1 439 ? -23.812 -19.422 -14.359 1 88.31 439 LYS A CA 1
ATOM 3516 C C . LYS A 1 439 ? -24.484 -18.203 -14.969 1 88.31 439 LYS A C 1
ATOM 3518 O O . LYS A 1 439 ? -25.266 -18.312 -15.914 1 88.31 439 LYS A O 1
ATOM 3523 N N . ALA A 1 440 ? -24.156 -17.094 -14.43 1 90.31 440 ALA A N 1
ATOM 3524 C CA . ALA A 1 440 ? -24.703 -15.812 -14.859 1 90.31 440 ALA A CA 1
ATOM 3525 C C . ALA A 1 440 ? -23.641 -14.719 -14.82 1 90.31 440 ALA A C 1
ATOM 3527 O O . ALA A 1 440 ? -22.625 -14.852 -14.125 1 90.31 440 ALA A O 1
ATOM 3528 N N . VAL A 1 441 ? -23.859 -13.719 -15.617 1 85.19 441 VAL A N 1
ATOM 3529 C CA . VAL A 1 441 ? -22.969 -12.555 -15.555 1 85.19 441 VAL A CA 1
ATOM 3530 C C . VAL A 1 441 ? -22.906 -12.031 -14.117 1 85.19 441 VAL A C 1
ATOM 3532 O O . VAL A 1 441 ? -23.953 -11.828 -13.484 1 85.19 441 VAL A O 1
ATOM 3535 N N . GLY A 1 442 ? -21.797 -11.844 -13.656 1 86.81 442 GLY A N 1
ATOM 3536 C CA . GLY A 1 442 ? -21.609 -11.438 -12.273 1 86.81 442 GLY A CA 1
ATOM 3537 C C . GLY A 1 442 ? -22.531 -10.32 -11.836 1 86.81 442 GLY A C 1
ATOM 3538 O O . GLY A 1 442 ? -22.5 -9.227 -12.398 1 86.81 442 GLY A O 1
ATOM 3539 N N . GLY A 1 443 ? -23.359 -10.602 -10.789 1 85.19 443 GLY A N 1
ATOM 3540 C CA . GLY A 1 443 ? -24.234 -9.602 -10.211 1 85.19 443 GLY A CA 1
ATOM 3541 C C . GLY A 1 443 ? -25.453 -9.305 -11.062 1 85.19 443 GLY A C 1
ATOM 3542 O O . GLY A 1 443 ? -26.281 -8.461 -10.711 1 85.19 443 GLY A O 1
ATOM 3543 N N . MET A 1 444 ? -25.516 -9.992 -12.219 1 83.75 444 MET A N 1
ATOM 3544 C CA . MET A 1 444 ? -26.641 -9.766 -13.117 1 83.75 444 MET A CA 1
ATOM 3545 C C . MET A 1 444 ? -27.5 -11.023 -13.234 1 83.75 444 MET A C 1
ATOM 3547 O O . MET A 1 444 ? -27.047 -12.125 -12.914 1 83.75 444 MET A O 1
ATOM 3551 N N . ARG A 1 445 ? -28.766 -10.828 -13.602 1 85.62 445 ARG A N 1
ATOM 3552 C CA . ARG A 1 445 ? -29.672 -11.938 -13.836 1 85.62 445 ARG A CA 1
ATOM 3553 C C . ARG A 1 445 ? -29.688 -12.328 -15.312 1 85.62 445 ARG A C 1
ATOM 3555 O O . ARG A 1 445 ? -30.75 -12.484 -15.906 1 85.62 445 ARG A O 1
ATOM 3562 N N . ILE A 1 446 ? -28.484 -12.398 -15.828 1 83.19 446 ILE A N 1
ATOM 3563 C CA . ILE A 1 446 ? -28.312 -12.812 -17.219 1 83.19 446 ILE A CA 1
ATOM 3564 C C . ILE A 1 446 ? -27.562 -14.141 -17.281 1 83.19 446 ILE A C 1
ATOM 3566 O O . ILE A 1 446 ? -26.375 -14.203 -16.984 1 83.19 446 ILE A O 1
ATOM 3570 N N . GLY A 1 447 ? -28.266 -15.148 -17.688 1 88.75 447 GLY A N 1
ATOM 3571 C CA . GLY A 1 447 ? -27.672 -16.484 -17.781 1 88.75 447 GLY A CA 1
ATOM 3572 C C . GLY A 1 447 ? -26.672 -16.594 -18.906 1 88.75 447 GLY A C 1
ATOM 3573 O O . GLY A 1 447 ? -26.812 -15.961 -19.953 1 88.75 447 GLY A O 1
ATOM 3574 N N . LEU A 1 448 ? -25.625 -17.359 -18.672 1 85.75 448 LEU A N 1
ATOM 3575 C CA . LEU A 1 448 ? -24.578 -17.609 -19.656 1 85.75 448 LEU A CA 1
ATOM 3576 C C . LEU A 1 448 ? -24.656 -19.031 -20.188 1 85.75 448 LEU A C 1
ATOM 3578 O O . LEU A 1 448 ? -24.562 -20 -19.422 1 85.75 448 LEU A O 1
ATOM 3582 N N . VAL A 1 449 ? -24.969 -19.188 -21.469 1 82.25 449 VAL A N 1
ATOM 3583 C CA . VAL A 1 449 ? -25.078 -20.484 -22.125 1 82.25 449 VAL A CA 1
ATOM 3584 C C . VAL A 1 449 ? -24.156 -20.531 -23.344 1 82.25 449 VAL A C 1
ATOM 3586 O O . VAL A 1 449 ? -24.078 -19.578 -24.109 1 82.25 449 VAL A O 1
ATOM 3589 N N . PRO A 1 450 ? -23.344 -21.656 -23.328 1 69.44 450 PRO A N 1
ATOM 3590 C CA . PRO A 1 450 ? -22.547 -21.766 -24.547 1 69.44 450 PRO A CA 1
ATOM 3591 C C . PRO A 1 450 ? -23.406 -21.844 -25.797 1 69.44 450 PRO A C 1
ATOM 3593 O O . PRO A 1 450 ? -24.516 -22.375 -25.766 1 69.44 450 PRO A O 1
ATOM 3596 N N . LYS A 1 451 ? -23.031 -21.016 -26.812 1 62.59 451 LYS A N 1
ATOM 3597 C CA . LYS A 1 451 ? -23.797 -21.172 -28.047 1 62.59 451 LYS A CA 1
ATOM 3598 C C . LYS A 1 451 ? -23.562 -22.547 -28.656 1 62.59 451 LYS A C 1
ATOM 3600 O O . LYS A 1 451 ? -22.422 -22.984 -28.781 1 62.59 451 LYS A O 1
ATOM 3605 N N . LEU A 1 452 ? -24.562 -23.469 -28.656 1 49.25 452 LEU A N 1
ATOM 3606 C CA . LEU A 1 452 ? -24.562 -24.719 -29.406 1 49.25 452 LEU A CA 1
ATOM 3607 C C . LEU A 1 452 ? -24.297 -24.469 -30.891 1 49.25 452 LEU A C 1
ATOM 3609 O O . LEU A 1 452 ? -24.688 -23.438 -31.422 1 49.25 452 LEU A O 1
ATOM 3613 N N . MET B 1 1 ? 29.828 20.5 -5.199 1 46.59 1 MET B N 1
ATOM 3614 C CA . MET B 1 1 ? 28.422 20.141 -5.387 1 46.59 1 MET B CA 1
ATOM 3615 C C . MET B 1 1 ? 27.625 20.375 -4.102 1 46.59 1 MET B C 1
ATOM 3617 O O . MET B 1 1 ? 28.094 20.016 -3.016 1 46.59 1 MET B O 1
ATOM 3621 N N . ALA B 1 2 ? 26.641 21.156 -4.137 1 57.97 2 ALA B N 1
ATOM 3622 C CA . ALA B 1 2 ? 25.875 21.625 -2.988 1 57.97 2 ALA B CA 1
ATOM 3623 C C . ALA B 1 2 ? 25.453 20.469 -2.094 1 57.97 2 ALA B C 1
ATOM 3625 O O . ALA B 1 2 ? 24.969 19.438 -2.584 1 57.97 2 ALA B O 1
ATOM 3626 N N . GLY B 1 3 ? 25.984 20.484 -0.865 1 75.75 3 GLY B N 1
ATOM 3627 C CA . GLY B 1 3 ? 25.438 19.703 0.225 1 75.75 3 GLY B CA 1
ATOM 3628 C C . GLY B 1 3 ? 26.266 18.469 0.548 1 75.75 3 GLY B C 1
ATOM 3629 O O . GLY B 1 3 ? 25.844 17.625 1.329 1 75.75 3 GLY B O 1
ATOM 3630 N N . THR B 1 4 ? 27.547 18.391 -0.11 1 88.62 4 THR B N 1
ATOM 3631 C CA . THR B 1 4 ? 28.375 17.219 0.2 1 88.62 4 THR B CA 1
ATOM 3632 C C . THR B 1 4 ? 29.125 17.422 1.515 1 88.62 4 THR B C 1
ATOM 3634 O O . THR B 1 4 ? 29.641 18.516 1.781 1 88.62 4 THR B O 1
ATOM 3637 N N . ILE B 1 5 ? 29.156 16.422 2.328 1 91.75 5 ILE B N 1
ATOM 3638 C CA . ILE B 1 5 ? 29.875 16.438 3.598 1 91.75 5 ILE B CA 1
ATOM 3639 C C . ILE B 1 5 ? 31.141 15.602 3.477 1 91.75 5 ILE B C 1
ATOM 3641 O O . ILE B 1 5 ? 31.094 14.43 3.096 1 91.75 5 ILE B O 1
ATOM 3645 N N . ASP B 1 6 ? 32.281 16.188 3.73 1 92.94 6 ASP B N 1
ATOM 3646 C CA . ASP B 1 6 ? 33.562 15.492 3.744 1 92.94 6 ASP B CA 1
ATOM 3647 C C . ASP B 1 6 ? 33.75 14.727 5.051 1 92.94 6 ASP B C 1
ATOM 3649 O O . ASP B 1 6 ? 33.969 15.336 6.105 1 92.94 6 ASP B O 1
ATOM 3653 N N . LEU B 1 7 ? 33.781 13.461 5 1 93.75 7 LEU B N 1
ATOM 3654 C CA . LEU B 1 7 ? 33.906 12.609 6.18 1 93.75 7 LEU B CA 1
ATOM 3655 C C . LEU B 1 7 ? 35.219 12.875 6.914 1 93.75 7 LEU B C 1
ATOM 3657 O O . LEU B 1 7 ? 35.281 12.758 8.141 1 93.75 7 LEU B O 1
ATOM 3661 N N . THR B 1 8 ? 36.219 13.195 6.18 1 91 8 THR B N 1
ATOM 3662 C CA . THR B 1 8 ? 37.531 13.406 6.766 1 91 8 THR B CA 1
ATOM 3663 C C . THR B 1 8 ? 37.562 14.703 7.574 1 91 8 THR B C 1
ATOM 3665 O O . THR B 1 8 ? 38.438 14.883 8.43 1 91 8 THR B O 1
ATOM 3668 N N . ALA B 1 9 ? 36.688 15.555 7.258 1 90.88 9 ALA B N 1
ATOM 3669 C CA . ALA B 1 9 ? 36.656 16.859 7.918 1 90.88 9 ALA B CA 1
ATOM 3670 C C . ALA B 1 9 ? 35.812 16.828 9.164 1 90.88 9 ALA B C 1
ATOM 3672 O O . ALA B 1 9 ? 35.75 17.781 9.938 1 90.88 9 ALA B O 1
ATOM 3673 N N . LEU B 1 10 ? 35.125 15.719 9.422 1 91.5 10 LEU B N 1
ATOM 3674 C CA . LEU B 1 10 ? 34.219 15.617 10.555 1 91.5 10 LEU B CA 1
ATOM 3675 C C . LEU B 1 10 ? 35 15.305 11.836 1 91.5 10 LEU B C 1
ATOM 3677 O O . LEU B 1 10 ? 35.844 14.43 11.844 1 91.5 10 LEU B O 1
ATOM 3681 N N . ALA B 1 11 ? 34.625 16.016 12.898 1 91.56 11 ALA B N 1
ATOM 3682 C CA . ALA B 1 11 ? 35.156 15.656 14.219 1 91.56 11 ALA B CA 1
ATOM 3683 C C . ALA B 1 11 ? 34.469 14.391 14.734 1 91.56 11 ALA B C 1
ATOM 3685 O O . ALA B 1 11 ? 33.344 14.078 14.359 1 91.56 11 ALA B O 1
ATOM 3686 N N . PRO B 1 12 ? 35.156 13.664 15.578 1 88.69 12 PRO B N 1
ATOM 3687 C CA . PRO B 1 12 ? 34.594 12.414 16.109 1 88.69 12 PRO B CA 1
ATOM 3688 C C . PRO B 1 12 ? 33.281 12.625 16.844 1 88.69 12 PRO B C 1
ATOM 3690 O O . PRO B 1 12 ? 32.5 11.68 16.984 1 88.69 12 PRO B O 1
ATOM 3693 N N . THR B 1 13 ? 33.031 13.82 17.25 1 92.12 13 THR B N 1
ATOM 3694 C CA . THR B 1 13 ? 31.812 14.086 18.031 1 92.12 13 THR B CA 1
ATOM 3695 C C . THR B 1 13 ? 30.719 14.664 17.156 1 92.12 13 THR B C 1
ATOM 3697 O O . THR B 1 13 ? 29.578 14.828 17.594 1 92.12 13 THR B O 1
ATOM 3700 N N . ASP B 1 14 ? 31.031 14.914 15.953 1 94.75 14 ASP B N 1
ATOM 3701 C CA . ASP B 1 14 ? 30.047 15.516 15.055 1 94.75 14 ASP B CA 1
ATOM 3702 C C . ASP B 1 14 ? 28.984 14.508 14.648 1 94.75 14 ASP B C 1
ATOM 3704 O O . ASP B 1 14 ? 29.297 13.398 14.227 1 94.75 14 ASP B O 1
ATOM 3708 N N . THR B 1 1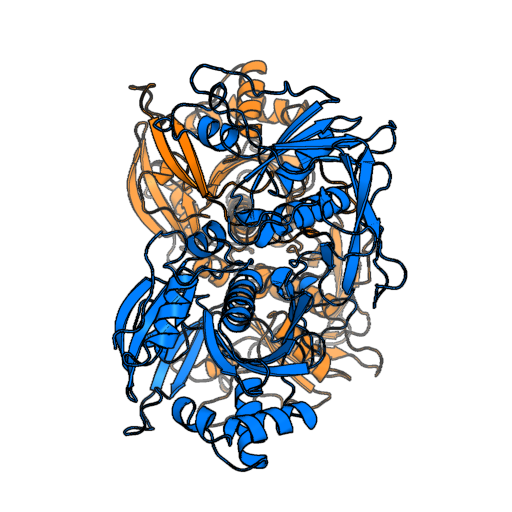5 ? 27.781 14.922 14.797 1 96.56 15 THR B N 1
ATOM 3709 C CA . THR B 1 15 ? 26.672 14.094 14.336 1 96.56 15 THR B CA 1
ATOM 3710 C C . THR B 1 15 ? 26.594 14.094 12.812 1 96.56 15 THR B C 1
ATOM 3712 O O . THR B 1 15 ? 26.547 15.148 12.18 1 96.56 15 THR B O 1
ATOM 3715 N N . VAL B 1 16 ? 26.641 12.938 12.242 1 96.56 16 VAL B N 1
ATOM 3716 C CA . VAL B 1 16 ? 26.5 12.836 10.789 1 96.56 16 VAL B CA 1
ATOM 3717 C C . VAL B 1 16 ? 25.031 12.617 10.43 1 96.56 16 VAL B C 1
ATOM 3719 O O . VAL B 1 16 ? 24.531 13.195 9.461 1 96.56 16 VAL B O 1
ATOM 3722 N N . ILE B 1 17 ? 24.359 11.75 11.164 1 97.56 17 ILE B N 1
ATOM 3723 C CA . ILE B 1 17 ? 22.922 11.586 11.008 1 97.56 17 ILE B CA 1
ATOM 3724 C C . ILE B 1 17 ? 22.266 11.438 12.375 1 97.56 17 ILE B C 1
ATOM 3726 O O . ILE B 1 17 ? 22.938 11.102 13.359 1 97.56 17 ILE B O 1
ATOM 3730 N N . LYS B 1 18 ? 21.078 11.711 12.414 1 98.31 18 LYS B N 1
ATOM 3731 C CA . LYS B 1 18 ? 20.188 11.508 13.547 1 98.31 18 LYS B CA 1
ATOM 3732 C C . LYS B 1 18 ? 18.922 10.766 13.125 1 98.31 18 LYS B C 1
ATOM 3734 O O . LYS B 1 18 ? 18.297 11.117 12.125 1 98.31 18 LYS B O 1
ATOM 3739 N N . LEU B 1 19 ? 18.594 9.641 13.812 1 98.38 19 LEU B N 1
ATOM 3740 C CA . LEU B 1 19 ? 17.375 8.898 13.5 1 98.38 19 LEU B CA 1
ATOM 3741 C C . LEU B 1 19 ? 16.125 9.742 13.773 1 98.38 19 LEU B C 1
ATOM 3743 O O . LEU B 1 19 ? 16.156 10.633 14.633 1 98.38 19 LEU B O 1
ATOM 3747 N N . PRO B 1 20 ? 15.07 9.523 13.055 1 97.88 20 PRO B N 1
ATOM 3748 C CA . PRO B 1 20 ? 13.812 10.227 13.32 1 97.88 20 PRO B CA 1
ATOM 3749 C C . PRO B 1 20 ? 13.195 9.852 14.664 1 97.88 20 PRO B C 1
ATOM 3751 O O . PRO B 1 20 ? 13.688 8.938 15.336 1 97.88 20 PRO B O 1
ATOM 3754 N N . HIS B 1 21 ? 12.242 10.656 15.094 1 97.25 21 HIS B N 1
ATOM 3755 C CA . HIS B 1 21 ? 11.383 10.266 16.203 1 97.25 21 HIS B CA 1
ATOM 3756 C C . HIS B 1 21 ? 10.875 8.836 16.031 1 97.25 21 HIS B C 1
ATOM 3758 O O . HIS B 1 21 ? 10.617 8.391 14.914 1 97.25 21 HIS B O 1
ATOM 3764 N N . PRO B 1 22 ? 10.727 8.094 17.141 1 96.44 22 PRO B N 1
ATOM 3765 C CA . PRO B 1 22 ? 10.859 8.562 18.531 1 96.44 22 PRO B CA 1
ATOM 3766 C C . PRO B 1 22 ? 12.273 8.375 19.078 1 96.44 22 PRO B C 1
ATOM 3768 O O . PRO B 1 22 ? 12.523 8.672 20.25 1 96.44 22 PRO B O 1
ATOM 3771 N N . TYR B 1 23 ? 13.211 7.934 18.297 1 97.44 23 TYR B N 1
ATOM 3772 C CA . TYR B 1 23 ? 14.516 7.52 18.812 1 97.44 23 TYR B CA 1
ATOM 3773 C C . TYR B 1 23 ? 15.445 8.719 18.969 1 97.44 23 TYR B C 1
ATOM 3775 O O . TYR B 1 23 ? 16 8.953 20.047 1 97.44 23 TYR B O 1
ATOM 3783 N N . LEU B 1 24 ? 15.586 9.477 17.891 1 97.88 24 LEU B N 1
ATOM 3784 C CA . LEU B 1 24 ? 16.453 10.648 17.812 1 97.88 24 LEU B CA 1
ATOM 3785 C C . LEU B 1 24 ? 17.891 10.289 18.141 1 97.88 24 LEU B C 1
ATOM 3787 O O . LEU B 1 24 ? 18.609 11.07 18.781 1 97.88 24 LEU B O 1
ATOM 3791 N N . THR B 1 25 ? 18.219 9.07 17.844 1 97.94 25 THR B N 1
ATOM 3792 C CA . THR B 1 25 ? 19.578 8.562 18.062 1 97.94 25 THR B CA 1
ATOM 3793 C C . THR B 1 25 ? 20.562 9.195 17.078 1 97.94 25 THR B C 1
ATOM 3795 O O . THR B 1 25 ? 20.297 9.227 15.875 1 97.94 25 THR B O 1
ATOM 3798 N N . GLU B 1 26 ? 21.656 9.625 17.562 1 98.19 26 GLU B N 1
ATOM 3799 C CA . GLU B 1 26 ? 22.672 10.266 16.75 1 98.19 26 GLU B CA 1
ATOM 3800 C C . GLU B 1 26 ? 23.828 9.305 16.453 1 98.19 26 GLU B C 1
ATOM 3802 O O . GLU B 1 26 ? 24.234 8.531 17.328 1 98.19 26 GLU B O 1
ATOM 3807 N N . TYR B 1 27 ? 24.328 9.391 15.289 1 98 27 TYR B N 1
ATOM 3808 C CA . TYR B 1 27 ? 25.484 8.602 14.906 1 98 27 TYR B CA 1
ATOM 3809 C C . TYR B 1 27 ? 26.625 9.508 14.422 1 98 27 TYR B C 1
ATOM 3811 O O . TYR B 1 27 ? 26.375 10.555 13.828 1 98 27 TYR B O 1
ATOM 3819 N N . THR B 1 28 ? 27.828 9.109 14.703 1 97.06 28 THR B N 1
ATOM 3820 C CA . THR B 1 28 ? 29.062 9.773 14.297 1 97.06 28 THR B CA 1
ATOM 3821 C C . THR B 1 28 ? 29.922 8.844 13.445 1 97.06 28 THR B C 1
ATOM 3823 O O . THR B 1 28 ? 29.578 7.672 13.266 1 97.06 28 THR B O 1
ATOM 3826 N N . VAL B 1 29 ? 30.938 9.438 12.828 1 95.38 29 VAL B N 1
ATOM 3827 C CA . VAL B 1 29 ? 31.844 8.648 12 1 95.38 29 VAL B CA 1
ATOM 3828 C C . VAL B 1 29 ? 33.25 8.711 12.586 1 95.38 29 VAL B C 1
ATOM 3830 O O . VAL B 1 29 ? 33.719 9.773 12.992 1 95.38 29 VAL B O 1
ATOM 3833 N N . LYS B 1 30 ? 33.844 7.57 12.703 1 93.69 30 LYS B N 1
ATOM 3834 C CA . LYS B 1 30 ? 35.219 7.453 13.164 1 93.69 30 LYS B CA 1
ATOM 3835 C C . LYS B 1 30 ? 36.125 6.902 12.055 1 93.69 30 LYS B C 1
ATOM 3837 O O . LYS B 1 30 ? 35.719 5.992 11.32 1 93.69 30 LYS B O 1
ATOM 3842 N N . ARG B 1 31 ? 37.25 7.457 12 1 93.06 31 ARG B N 1
ATOM 3843 C CA . ARG B 1 31 ? 38.25 6.949 11.039 1 93.06 31 ARG B CA 1
ATOM 3844 C C . ARG B 1 31 ? 38.875 5.66 11.531 1 93.06 31 ARG B C 1
ATOM 3846 O O . ARG B 1 31 ? 39.406 5.609 12.656 1 93.06 31 ARG B O 1
ATOM 3853 N N . ALA B 1 32 ? 38.781 4.645 10.789 1 89.56 32 ALA B N 1
ATOM 3854 C CA . ALA B 1 32 ? 39.375 3.361 11.148 1 89.56 32 ALA B CA 1
ATOM 3855 C C . ALA B 1 32 ? 40.781 3.244 10.578 1 89.56 32 ALA B C 1
ATOM 3857 O O . ALA B 1 32 ? 41.688 2.75 11.25 1 89.56 32 ALA B O 1
ATOM 3858 N N . ASP B 1 33 ? 40.906 3.604 9.391 1 85.44 33 ASP B N 1
ATOM 3859 C CA . ASP B 1 33 ? 42.219 3.66 8.703 1 85.44 33 ASP B CA 1
ATOM 3860 C C . ASP B 1 33 ? 42.25 4.805 7.695 1 85.44 33 ASP B C 1
ATOM 3862 O O . ASP B 1 33 ? 41.406 5.723 7.762 1 85.44 33 ASP B O 1
ATOM 3866 N N . ASP B 1 34 ? 43.219 4.797 6.777 1 81.88 34 ASP B N 1
ATOM 3867 C CA . ASP B 1 34 ? 43.469 5.945 5.902 1 81.88 34 ASP B CA 1
ATOM 3868 C C . ASP B 1 34 ? 42.219 6.234 5.051 1 81.88 34 ASP B C 1
ATOM 3870 O O . ASP B 1 34 ? 41.875 7.398 4.84 1 81.88 34 ASP B O 1
ATOM 3874 N N . ASN B 1 35 ? 41.438 5.262 4.652 1 88.88 35 ASN B N 1
ATOM 3875 C CA . ASN B 1 35 ? 40.344 5.559 3.754 1 88.88 35 ASN B CA 1
ATOM 3876 C C . ASN B 1 35 ? 39.062 4.844 4.184 1 88.88 35 ASN B C 1
ATOM 3878 O O . ASN B 1 35 ? 38.125 4.719 3.398 1 88.88 35 ASN B O 1
ATOM 3882 N N . LEU B 1 36 ? 39.094 4.34 5.402 1 94.69 36 LEU B N 1
ATOM 3883 C CA . LEU B 1 36 ? 37.906 3.607 5.867 1 94.69 36 LEU B CA 1
ATOM 3884 C C . LEU B 1 36 ? 37.344 4.238 7.137 1 94.69 36 LEU B C 1
ATOM 3886 O O . LEU B 1 36 ? 38.094 4.738 7.973 1 94.69 36 LEU B O 1
ATOM 3890 N N . PHE B 1 37 ? 36.094 4.156 7.211 1 96.31 37 PHE B N 1
ATOM 3891 C CA . PHE B 1 37 ? 35.375 4.754 8.312 1 96.31 37 PHE B CA 1
ATOM 3892 C C . PHE B 1 37 ? 34.469 3.725 8.969 1 96.31 37 PHE B C 1
ATOM 3894 O O . PHE B 1 37 ? 34.188 2.674 8.391 1 96.31 37 PHE B O 1
ATOM 3901 N N . GLN B 1 38 ? 34.094 3.996 10.18 1 95.5 38 GLN B N 1
ATOM 3902 C CA . GLN B 1 38 ? 33.094 3.221 10.93 1 95.5 38 GLN B CA 1
ATOM 3903 C C . GLN B 1 38 ? 32.031 4.129 11.555 1 95.5 38 GLN B C 1
ATOM 3905 O O . GLN B 1 38 ? 32.312 5.293 11.852 1 95.5 38 GLN B O 1
ATOM 3910 N N . LEU B 1 39 ? 30.828 3.586 11.664 1 96.06 39 LEU B N 1
ATOM 3911 C CA . LEU B 1 39 ? 29.766 4.332 12.32 1 96.06 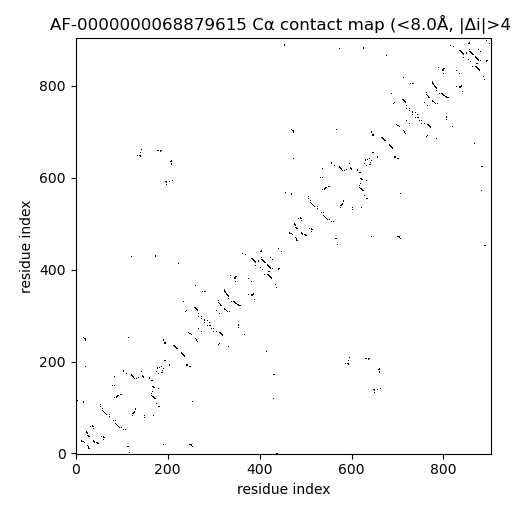39 LEU B CA 1
ATOM 3912 C C . LEU B 1 39 ? 29.734 4.039 13.812 1 96.06 39 LEU B C 1
ATOM 3914 O O . LEU B 1 39 ? 29.891 2.887 14.227 1 96.06 39 LEU B O 1
ATOM 3918 N N . ASP B 1 40 ? 29.578 5.113 14.555 1 95.5 40 ASP B N 1
ATOM 3919 C CA . ASP B 1 40 ? 29.531 4.984 16 1 95.5 40 ASP B CA 1
ATOM 3920 C C . ASP B 1 40 ? 28.266 5.66 16.562 1 95.5 40 ASP B C 1
ATOM 3922 O O . ASP B 1 40 ? 27.875 6.723 16.094 1 95.5 40 ASP B O 1
ATOM 3926 N N . LEU B 1 41 ? 27.734 4.984 17.562 1 96.19 41 LEU B N 1
ATOM 3927 C CA . LEU B 1 41 ? 26.625 5.59 18.297 1 96.19 41 LEU B CA 1
ATOM 3928 C C . LEU B 1 41 ? 27.125 6.715 19.188 1 96.19 41 LEU B C 1
ATOM 3930 O O . LEU B 1 41 ? 28.125 6.555 19.906 1 96.19 41 LEU B O 1
ATOM 3934 N N . LYS B 1 42 ? 26.531 7.863 19.078 1 96.06 42 LYS B N 1
ATOM 3935 C CA . LYS B 1 42 ? 26.828 8.938 20.016 1 96.06 42 LYS B CA 1
ATOM 3936 C C . LYS B 1 42 ? 26.203 8.664 21.375 1 96.06 42 LYS B C 1
ATOM 3938 O O . LYS B 1 42 ? 24.984 8.742 21.531 1 96.06 42 LYS B O 1
ATOM 3943 N N . LYS B 1 43 ? 26.984 8.453 22.328 1 92.25 43 LYS B N 1
ATOM 3944 C CA . LYS B 1 43 ? 26.531 8.023 23.641 1 92.25 43 LYS B CA 1
ATOM 3945 C C . LYS B 1 43 ? 25.578 9.039 24.266 1 92.25 43 LYS B C 1
ATOM 3947 O O . LYS B 1 43 ? 25.844 10.25 24.219 1 92.25 43 LYS B O 1
ATOM 3952 N N . GLY B 1 44 ? 24.484 8.531 24.781 1 91.69 44 GLY B N 1
ATOM 3953 C CA . GLY B 1 44 ? 23.516 9.352 25.5 1 91.69 44 GLY B CA 1
ATOM 3954 C C . GLY B 1 44 ? 22.609 10.141 24.594 1 91.69 44 GLY B C 1
ATOM 3955 O O . GLY B 1 44 ? 21.812 10.953 25.062 1 91.69 44 GLY B O 1
ATOM 3956 N N . SER B 1 45 ? 22.656 9.883 23.344 1 91.69 45 SER B N 1
ATOM 3957 C CA . SER B 1 45 ? 21.922 10.719 22.406 1 91.69 45 SER B CA 1
ATOM 3958 C C . SER B 1 45 ? 20.5 10.195 22.219 1 91.69 45 SER B C 1
ATOM 3960 O O . SER B 1 45 ? 19.594 10.953 21.844 1 91.69 45 SER B O 1
ATOM 3962 N N . SER B 1 46 ? 20.219 8.992 22.531 1 90.75 46 SER B N 1
ATOM 3963 C CA . SER B 1 46 ? 18.922 8.398 22.234 1 90.75 46 SER B CA 1
ATOM 3964 C C . SER B 1 46 ? 17.859 8.852 23.234 1 90.75 46 SER B C 1
ATOM 3966 O O . SER B 1 46 ? 18.062 8.758 24.438 1 90.75 46 SER B O 1
ATOM 3968 N N . VAL B 1 47 ? 16.781 9.258 22.703 1 93.62 47 VAL B N 1
ATOM 3969 C CA . VAL B 1 47 ? 15.648 9.617 23.547 1 93.62 47 VAL B CA 1
ATOM 3970 C C . VAL B 1 47 ? 14.875 8.359 23.938 1 93.62 47 VAL B C 1
ATOM 3972 O O . VAL B 1 47 ? 14.5 8.18 25.094 1 93.62 47 VAL B O 1
ATOM 3975 N N . GLN B 1 48 ? 14.617 7.48 23 1 94.94 48 GLN B N 1
ATOM 3976 C CA . GLN B 1 48 ? 14.062 6.148 23.203 1 94.94 48 GLN B CA 1
ATOM 3977 C C . GLN B 1 48 ? 15.062 5.062 22.812 1 94.94 48 GLN B C 1
ATOM 3979 O O . GLN B 1 48 ? 15.758 5.191 21.812 1 94.94 48 GLN B O 1
ATOM 3984 N N . PRO B 1 49 ? 15.062 4.02 23.609 1 94.88 49 PRO B N 1
ATOM 3985 C CA . PRO B 1 49 ? 15.984 2.93 23.281 1 94.88 49 PRO B CA 1
ATOM 3986 C C . PRO B 1 49 ? 15.633 2.256 21.953 1 94.88 49 PRO B C 1
ATOM 3988 O O . PRO B 1 49 ? 14.453 2.088 21.625 1 94.88 49 PRO B O 1
ATOM 3991 N N . LEU B 1 50 ? 16.609 1.921 21.203 1 95.56 50 LEU B N 1
ATOM 3992 C CA . LEU B 1 50 ? 16.422 1.186 19.953 1 95.56 50 LEU B CA 1
ATOM 3993 C C . LEU B 1 50 ? 16.062 -0.27 20.234 1 95.56 50 LEU B C 1
ATOM 3995 O O . LEU B 1 50 ? 16.594 -0.882 21.156 1 95.56 50 LEU B O 1
ATOM 3999 N N . PRO B 1 51 ? 15.172 -0.86 19.453 1 94.31 51 PRO B N 1
ATOM 4000 C CA . PRO B 1 51 ? 14.82 -2.268 19.641 1 94.31 51 PRO B CA 1
ATOM 4001 C C . PRO B 1 51 ? 15.977 -3.215 19.328 1 94.31 51 PRO B C 1
ATOM 4003 O O . PRO B 1 51 ? 15.977 -4.367 19.766 1 94.31 51 PRO B O 1
ATOM 4006 N N . PHE B 1 52 ? 16.938 -2.85 18.531 1 94.75 52 PHE B N 1
ATOM 4007 C CA . PHE B 1 52 ? 18.141 -3.588 18.188 1 94.75 52 PHE B CA 1
ATOM 4008 C C . PHE B 1 52 ? 19.25 -2.637 17.75 1 94.75 52 PHE B C 1
ATOM 4010 O O . PHE B 1 52 ? 19 -1.467 17.453 1 94.75 52 PHE B O 1
ATOM 4017 N N . GLU B 1 53 ? 20.438 -3.135 17.75 1 93.62 53 GLU B N 1
ATOM 4018 C CA . GLU B 1 53 ? 21.594 -2.311 17.391 1 93.62 53 GLU B CA 1
ATOM 4019 C C . GLU B 1 53 ? 21.656 -2.068 15.891 1 93.62 53 GLU B C 1
ATOM 4021 O O . GLU B 1 53 ? 21.594 -3.014 15.102 1 93.62 53 GLU B O 1
ATOM 4026 N N . LEU B 1 54 ? 21.828 -0.825 15.484 1 95.56 54 LEU B N 1
ATOM 4027 C CA . LEU B 1 54 ? 21.828 -0.465 14.07 1 95.56 54 LEU B CA 1
ATOM 4028 C C . LEU B 1 54 ? 23.25 -0.246 13.562 1 95.56 54 LEU B C 1
ATOM 4030 O O . LEU B 1 54 ? 23.484 -0.194 12.359 1 95.56 54 LEU B O 1
ATOM 4034 N N . HIS B 1 55 ? 24.219 -0.064 14.43 1 94.19 55 HIS B N 1
ATOM 4035 C CA . HIS B 1 55 ? 25.625 0.084 14.023 1 94.19 55 HIS B CA 1
ATOM 4036 C C . HIS B 1 55 ? 26.406 -1.188 14.297 1 94.19 55 HIS B C 1
ATOM 4038 O O . HIS B 1 55 ? 25.953 -2.064 15.031 1 94.19 55 HIS B O 1
ATOM 4044 N N . SER B 1 56 ? 27.5 -1.322 13.57 1 92.19 56 SER B N 1
ATOM 4045 C CA . SER B 1 56 ? 28.422 -2.434 13.766 1 92.19 56 SER B CA 1
ATOM 4046 C C . SER B 1 56 ? 29.875 -1.95 13.781 1 92.19 56 SER B C 1
ATOM 4048 O O . SER B 1 56 ? 30.297 -1.247 12.867 1 92.19 56 SER B O 1
ATOM 4050 N N . SER B 1 57 ? 30.594 -2.406 14.766 1 89 57 SER B N 1
ATOM 4051 C CA . SER B 1 57 ? 32 -2.023 14.875 1 89 57 SER B CA 1
ATOM 4052 C C . SER B 1 57 ? 32.844 -2.758 13.844 1 89 57 SER B C 1
ATOM 4054 O O . SER B 1 57 ? 34 -2.377 13.594 1 89 57 SER B O 1
ATOM 4056 N N . GLN B 1 58 ? 32.281 -3.746 13.273 1 91.62 58 GLN B N 1
ATOM 4057 C CA . GLN B 1 58 ? 33.031 -4.539 12.312 1 91.62 58 GLN B CA 1
ATOM 4058 C C . GLN B 1 58 ? 32.812 -4.047 10.883 1 91.62 58 GLN B C 1
ATOM 4060 O O . GLN B 1 58 ? 33.5 -4.457 9.961 1 91.62 58 GLN B O 1
ATOM 4065 N N . LEU B 1 59 ? 31.797 -3.227 10.719 1 95.06 59 LEU B N 1
ATOM 4066 C CA . LEU B 1 59 ? 31.453 -2.744 9.391 1 95.06 59 LEU B CA 1
ATOM 4067 C C . LEU B 1 59 ? 32.25 -1.488 9.047 1 95.06 59 LEU B C 1
ATOM 4069 O O . LEU B 1 59 ? 32.094 -0.453 9.695 1 95.06 59 LEU B O 1
ATOM 4073 N N . LEU B 1 60 ? 33.094 -1.623 8.07 1 96.12 60 LEU B N 1
ATOM 4074 C CA . LEU B 1 60 ? 33.938 -0.516 7.594 1 96.12 60 LEU B CA 1
ATOM 4075 C C . LEU B 1 60 ? 33.469 -0.07 6.203 1 96.12 60 LEU B C 1
ATOM 4077 O O . LEU B 1 60 ? 33.062 -0.892 5.395 1 96.12 60 LEU B O 1
ATOM 4081 N N . PHE B 1 61 ? 33.531 1.216 5.945 1 97.38 61 PHE B N 1
ATOM 4082 C CA . PHE B 1 61 ? 33.156 1.719 4.641 1 97.38 61 PHE B CA 1
ATOM 4083 C C . PHE B 1 61 ? 34.031 2.885 4.211 1 97.38 61 PHE B C 1
ATOM 4085 O O . PHE B 1 61 ? 34.656 3.521 5.047 1 97.38 61 PHE B O 1
ATOM 4092 N N . SER B 1 62 ? 34.156 3.146 2.963 1 97.5 62 SER B N 1
ATOM 4093 C CA . SER B 1 62 ? 34.875 4.301 2.432 1 97.5 62 SER B CA 1
ATOM 4094 C C . SER B 1 62 ? 33.906 5.41 2.025 1 97.5 62 SER B C 1
ATOM 4096 O O . SER B 1 62 ? 32.719 5.16 1.814 1 97.5 62 SER B O 1
ATOM 4098 N N . ALA B 1 63 ? 34.438 6.613 1.993 1 96.12 63 ALA B N 1
ATOM 4099 C CA . ALA B 1 63 ? 33.656 7.676 1.354 1 96.12 63 ALA B CA 1
ATOM 4100 C C . ALA B 1 63 ? 33.375 7.348 -0.111 1 96.12 63 ALA B C 1
ATOM 4102 O O . ALA B 1 63 ? 34.188 6.68 -0.766 1 96.12 63 ALA B O 1
ATOM 4103 N N . PRO B 1 64 ? 32.219 7.781 -0.613 1 96.75 64 PRO B N 1
ATOM 4104 C CA . PRO B 1 64 ? 31.953 7.539 -2.031 1 96.75 64 PRO B CA 1
ATOM 4105 C C . PRO B 1 64 ? 33 8.156 -2.947 1 96.75 64 PRO B C 1
ATOM 4107 O O . PRO B 1 64 ? 33.375 9.32 -2.766 1 96.75 64 PRO B O 1
ATOM 4110 N N . ALA B 1 65 ? 33.5 7.371 -3.799 1 95.38 65 ALA B N 1
ATOM 4111 C CA . ALA B 1 65 ? 34.5 7.82 -4.742 1 95.38 65 ALA B CA 1
ATOM 4112 C C . ALA B 1 65 ? 34.031 7.645 -6.184 1 95.38 65 ALA B C 1
ATOM 4114 O O . ALA B 1 65 ? 33.25 6.73 -6.48 1 95.38 65 ALA B O 1
ATOM 4115 N N . ASP B 1 66 ? 34.5 8.531 -7.016 1 94.69 66 ASP B N 1
ATOM 4116 C CA . ASP B 1 66 ? 34.188 8.438 -8.438 1 94.69 66 ASP B CA 1
ATOM 4117 C C . ASP B 1 66 ? 35.312 7.703 -9.195 1 94.69 66 ASP B C 1
ATOM 4119 O O . ASP B 1 66 ? 36.469 7.695 -8.758 1 94.69 66 ASP B O 1
ATOM 4123 N N . LEU B 1 67 ? 34.906 7.105 -10.25 1 92.44 67 LEU B N 1
ATOM 4124 C CA . LEU B 1 67 ? 35.938 6.523 -11.125 1 92.44 67 LEU B CA 1
ATOM 4125 C C . LEU B 1 67 ? 36.75 7.613 -11.82 1 92.44 67 LEU B C 1
ATOM 4127 O O . LEU B 1 67 ? 36.25 8.734 -12 1 92.44 67 LEU B O 1
ATOM 4131 N N . LYS B 1 68 ? 37.938 7.234 -12.203 1 93.25 68 LYS B N 1
ATOM 4132 C CA . LYS B 1 68 ? 38.75 8.141 -13 1 93.25 68 LYS B CA 1
ATOM 4133 C C . LYS B 1 68 ? 38.125 8.367 -14.383 1 93.25 68 LYS B C 1
ATOM 4135 O O . LYS B 1 68 ? 37.438 7.5 -14.898 1 93.25 68 LYS B O 1
ATOM 4140 N N . SER B 1 69 ? 38.406 9.484 -14.906 1 91.81 69 SER B N 1
ATOM 4141 C CA . SER B 1 69 ? 37.844 9.859 -16.203 1 91.81 69 SER B CA 1
ATOM 4142 C C . SER B 1 69 ? 38.156 8.805 -17.266 1 91.81 69 SER B C 1
ATOM 4144 O O . SER B 1 69 ? 37.344 8.539 -18.141 1 91.81 69 SER B O 1
ATOM 4146 N N . SER B 1 70 ? 39.344 8.18 -17.125 1 91.5 70 SER B N 1
ATOM 4147 C CA . SER B 1 70 ? 39.75 7.188 -18.109 1 91.5 70 SER B CA 1
ATOM 4148 C C . SER B 1 70 ? 38.969 5.891 -17.969 1 91.5 70 SER B C 1
ATOM 4150 O O . SER B 1 70 ? 38.969 5.07 -18.891 1 91.5 70 SER B O 1
ATOM 4152 N N . GLU B 1 71 ? 38.312 5.734 -16.859 1 89.75 71 GLU B N 1
ATOM 4153 C CA . GLU B 1 71 ? 37.594 4.484 -16.578 1 89.75 71 GLU B CA 1
ATOM 4154 C C . GLU B 1 71 ? 36.094 4.625 -16.859 1 89.75 71 GLU B C 1
ATOM 4156 O O . GLU B 1 71 ? 35.375 3.641 -16.797 1 89.75 71 GLU B O 1
ATOM 4161 N N . LEU B 1 72 ? 35.688 5.809 -17.172 1 90.94 72 LEU B N 1
ATOM 4162 C CA . LEU B 1 72 ? 34.25 6.074 -17.344 1 90.94 72 LEU B CA 1
ATOM 4163 C C . LEU B 1 72 ? 33.812 5.691 -18.75 1 90.94 72 LEU B C 1
ATOM 4165 O O . LEU B 1 72 ? 34.531 5.918 -19.719 1 90.94 72 LEU B O 1
ATOM 4169 N N . PRO B 1 73 ? 32.656 5.102 -18.766 1 89.06 73 PRO B N 1
ATOM 4170 C CA . PRO B 1 73 ? 32.094 4.918 -20.109 1 89.06 73 PRO B CA 1
ATOM 4171 C C . PRO B 1 73 ? 31.812 6.242 -20.812 1 89.06 73 PRO B C 1
ATOM 4173 O O . PRO B 1 73 ? 31.703 7.285 -20.172 1 89.06 73 PRO B O 1
ATOM 4176 N N . GLU B 1 74 ? 31.719 6.184 -22.141 1 89.44 74 GLU B N 1
ATOM 4177 C CA . GLU B 1 74 ? 31.438 7.371 -22.938 1 89.44 74 GLU B CA 1
ATOM 4178 C C . GLU B 1 74 ? 30.141 8.047 -22.484 1 89.44 74 GLU B C 1
ATOM 4180 O O . GLU B 1 74 ? 29.172 7.371 -22.141 1 89.44 74 GLU B O 1
ATOM 4185 N N . SER B 1 75 ? 30.188 9.289 -22.547 1 88.94 75 SER B N 1
ATOM 4186 C CA . SER B 1 75 ? 29.031 10.062 -22.078 1 88.94 75 SER B CA 1
ATOM 4187 C C . SER B 1 75 ? 27.797 9.766 -22.922 1 88.94 75 SER B C 1
ATOM 4189 O O . SER B 1 75 ? 26.672 9.875 -22.422 1 88.94 75 SER B O 1
ATOM 4191 N N . ALA B 1 76 ? 28 9.352 -24.156 1 91.06 76 ALA B N 1
ATOM 4192 C CA . ALA B 1 76 ? 26.891 9.078 -25.047 1 91.06 76 ALA B CA 1
ATOM 4193 C C . ALA B 1 76 ? 26.25 7.723 -24.734 1 91.06 76 ALA B C 1
ATOM 4195 O O . ALA B 1 76 ? 25.141 7.438 -25.188 1 91.06 76 ALA B O 1
ATOM 4196 N N . ASN B 1 77 ? 26.953 6.871 -24.016 1 89.81 77 ASN B N 1
ATOM 4197 C CA . ASN B 1 77 ? 26.406 5.598 -23.578 1 89.81 77 ASN B CA 1
ATOM 4198 C C . ASN B 1 77 ? 25.531 5.758 -22.328 1 89.81 77 ASN B C 1
ATOM 4200 O O . ASN B 1 77 ? 26.062 5.879 -21.219 1 89.81 77 ASN B O 1
ATOM 4204 N N . ASN B 1 78 ? 24.266 5.75 -22.531 1 91.56 78 ASN B N 1
ATOM 4205 C CA . ASN B 1 78 ? 23.359 5.949 -21.406 1 91.56 78 ASN B CA 1
ATOM 4206 C C . ASN B 1 78 ? 22.641 4.656 -21.016 1 91.56 78 ASN B C 1
ATOM 4208 O O . ASN B 1 78 ? 21.531 4.684 -20.5 1 91.56 78 ASN B O 1
ATOM 4212 N N . SER B 1 79 ? 23.281 3.518 -21.344 1 89.31 79 SER B N 1
ATOM 4213 C CA . SER B 1 79 ? 22.75 2.229 -20.906 1 89.31 79 SER B CA 1
ATOM 4214 C C . SER B 1 79 ? 22.719 2.119 -19.391 1 89.31 79 SER B C 1
ATOM 4216 O O . SER B 1 79 ? 23.422 2.857 -18.703 1 89.31 79 SER B O 1
ATOM 4218 N N . PRO B 1 80 ? 21.922 1.202 -18.906 1 90.31 80 PRO B N 1
ATOM 4219 C CA . PRO B 1 80 ? 21.922 0.999 -17.453 1 90.31 80 PRO B CA 1
ATOM 4220 C C . PRO B 1 80 ? 23.312 0.678 -16.906 1 90.31 80 PRO B C 1
ATOM 4222 O O . PRO B 1 80 ? 23.672 1.14 -15.82 1 90.31 80 PRO B O 1
ATOM 4225 N N . TRP B 1 81 ? 24.047 -0.081 -17.625 1 91.75 81 TRP B N 1
ATOM 4226 C CA . TRP B 1 81 ? 25.406 -0.412 -17.219 1 91.75 81 TRP B CA 1
ATOM 4227 C C . TRP B 1 81 ? 26.266 0.845 -17.109 1 91.75 81 TRP B C 1
ATOM 4229 O O . TRP B 1 81 ? 26.969 1.053 -16.109 1 91.75 81 TRP B O 1
ATOM 4239 N N . ALA B 1 82 ? 26.188 1.666 -18.125 1 92 82 ALA B N 1
ATOM 4240 C CA . ALA B 1 82 ? 27.016 2.867 -18.172 1 92 82 ALA B CA 1
ATOM 4241 C C . ALA B 1 82 ? 26.656 3.836 -17.062 1 92 82 ALA B C 1
ATOM 4243 O O . ALA B 1 82 ? 27.531 4.449 -16.438 1 92 82 ALA B O 1
ATOM 4244 N N . ARG B 1 83 ? 25.375 3.959 -16.797 1 93.25 83 ARG B N 1
ATOM 4245 C CA . ARG B 1 83 ? 24.922 4.84 -15.719 1 93.25 83 ARG B CA 1
ATOM 4246 C C . ARG B 1 83 ? 25.406 4.344 -14.367 1 93.25 83 ARG B C 1
ATOM 4248 O O . ARG B 1 83 ? 25.859 5.133 -13.531 1 93.25 83 ARG B O 1
ATOM 4255 N N . ALA B 1 84 ? 25.312 3 -14.164 1 93.38 84 ALA B N 1
ATOM 4256 C CA . ALA B 1 84 ? 25.812 2.418 -12.922 1 93.38 84 ALA B CA 1
ATOM 4257 C C . ALA B 1 84 ? 27.312 2.637 -12.773 1 93.38 84 ALA B C 1
ATOM 4259 O O . ALA B 1 84 ? 27.797 3.023 -11.703 1 93.38 84 ALA B O 1
ATOM 4260 N N . ARG B 1 85 ? 28.047 2.504 -13.836 1 92.62 85 ARG B N 1
ATOM 4261 C CA . ARG B 1 85 ? 29.484 2.643 -13.82 1 92.62 85 ARG B CA 1
ATOM 4262 C C . ARG B 1 85 ? 29.906 4.082 -13.523 1 92.62 85 ARG B C 1
ATOM 4264 O O . ARG B 1 85 ? 30.938 4.324 -12.891 1 92.62 85 ARG B O 1
ATOM 4271 N N . ARG B 1 86 ? 29.078 4.973 -13.969 1 93.44 86 ARG B N 1
ATOM 4272 C CA . ARG B 1 86 ? 29.391 6.383 -13.758 1 93.44 86 ARG B CA 1
ATOM 4273 C C . ARG B 1 86 ? 29.062 6.816 -12.336 1 93.44 86 ARG B C 1
ATOM 4275 O O . ARG B 1 86 ? 29.469 7.887 -11.891 1 93.44 86 ARG B O 1
ATOM 4282 N N . SER B 1 87 ? 28.281 6 -11.641 1 95.25 87 SER B N 1
ATOM 4283 C CA . SER B 1 87 ? 27.953 6.344 -10.258 1 95.25 87 SER B CA 1
ATOM 4284 C C . SER B 1 87 ? 29.141 6.148 -9.336 1 95.25 87 SER B C 1
ATOM 4286 O O . SER B 1 87 ? 30.062 5.383 -9.648 1 95.25 87 SER B O 1
ATOM 4288 N N . PRO B 1 88 ? 29.188 6.887 -8.234 1 96.81 88 PRO B N 1
ATOM 4289 C CA . PRO B 1 88 ? 30.25 6.637 -7.258 1 96.81 88 PRO B CA 1
ATOM 4290 C C . PRO B 1 88 ? 30.172 5.246 -6.641 1 96.81 88 PRO B C 1
ATOM 4292 O O . PRO B 1 88 ? 29.172 4.539 -6.828 1 96.81 88 PRO B O 1
ATOM 4295 N N . PHE B 1 89 ? 31.266 4.816 -6.027 1 96.31 89 PHE B N 1
ATOM 4296 C CA . PHE B 1 89 ? 31.266 3.537 -5.328 1 96.31 89 PHE B CA 1
ATOM 4297 C C . PHE B 1 89 ? 31.812 3.689 -3.914 1 96.31 89 PHE B C 1
ATOM 4299 O O . PHE B 1 89 ? 32.562 4.633 -3.627 1 96.31 89 PHE B O 1
ATOM 4306 N N . SER B 1 90 ? 31.391 2.949 -3.025 1 97.38 90 SER B N 1
ATOM 4307 C CA . SER B 1 90 ? 31.906 2.812 -1.664 1 97.38 90 SER B CA 1
ATOM 4308 C C . SER B 1 90 ? 32.344 1.379 -1.378 1 97.38 90 SER B C 1
ATOM 4310 O O . SER B 1 90 ? 31.594 0.434 -1.652 1 97.38 90 SER B O 1
ATOM 4312 N N . ASN B 1 91 ? 33.562 1.245 -0.911 1 95.88 91 ASN B N 1
ATOM 4313 C CA . ASN B 1 91 ? 34 -0.055 -0.43 1 95.88 91 ASN B CA 1
ATOM 4314 C C . ASN B 1 91 ? 33.5 -0.349 0.974 1 95.88 91 ASN B C 1
ATOM 4316 O O . ASN B 1 91 ? 33.656 0.462 1.886 1 95.88 91 ASN B O 1
ATOM 4320 N N . VAL B 1 92 ? 32.844 -1.415 1.142 1 96.31 92 VAL B N 1
ATOM 4321 C CA . VAL B 1 92 ? 32.281 -1.838 2.416 1 96.31 92 VAL B CA 1
ATOM 4322 C C . VAL B 1 92 ? 32.812 -3.223 2.783 1 96.31 92 VAL B C 1
ATOM 4324 O O . VAL B 1 92 ? 32.719 -4.164 1.993 1 96.31 92 VAL B O 1
ATOM 4327 N N . SER B 1 93 ? 33.375 -3.35 3.967 1 94.94 93 SER B N 1
ATOM 4328 C CA . SER B 1 93 ? 34 -4.617 4.344 1 94.94 93 SER B CA 1
ATOM 4329 C C . SER B 1 93 ? 33.781 -4.922 5.82 1 94.94 93 SER B C 1
ATOM 4331 O O . SER B 1 93 ? 33.5 -4.016 6.613 1 94.94 93 SER B O 1
ATOM 4333 N N . TRP B 1 94 ? 33.812 -6.152 6.164 1 93.06 94 TRP B N 1
ATOM 4334 C CA . TRP B 1 94 ? 33.75 -6.609 7.547 1 93.06 94 TRP B CA 1
ATOM 4335 C C . TRP B 1 94 ? 34.594 -7.855 7.75 1 93.06 94 TRP B C 1
ATOM 4337 O O . TRP B 1 94 ? 34.875 -8.594 6.797 1 93.06 94 TRP B O 1
ATOM 4347 N N . GLY B 1 95 ? 35.375 -7.941 8.844 1 78.25 95 GLY B N 1
ATOM 4348 C CA . GLY B 1 95 ? 36.5 -8.836 9.094 1 78.25 95 GLY B CA 1
ATOM 4349 C C . GLY B 1 95 ? 36.062 -10.266 9.344 1 78.25 95 GLY B C 1
ATOM 4350 O O . GLY B 1 95 ? 36.594 -11.195 8.719 1 78.25 95 GLY B O 1
ATOM 4351 N N . ASP B 1 96 ? 35.219 -10.484 10.391 1 71.75 96 ASP B N 1
ATOM 4352 C CA . ASP B 1 96 ? 35.062 -11.82 10.961 1 71.75 96 ASP B CA 1
ATOM 4353 C C . ASP B 1 96 ? 33.875 -12.555 10.305 1 71.75 96 ASP B C 1
ATOM 4355 O O . ASP B 1 96 ? 32.969 -11.93 9.797 1 71.75 96 ASP B O 1
ATOM 4359 N N . ALA B 1 97 ? 34.062 -13.875 10.258 1 62.34 97 ALA B N 1
ATOM 4360 C CA . ALA B 1 97 ? 33.094 -14.789 9.641 1 62.34 97 ALA B CA 1
ATOM 4361 C C . ALA B 1 97 ? 31.688 -14.57 10.195 1 62.34 97 ALA B C 1
ATOM 4363 O O . ALA B 1 97 ? 30.703 -14.656 9.461 1 62.34 97 ALA B O 1
ATOM 4364 N N . ASP B 1 98 ? 31.594 -14.227 11.406 1 69.69 98 ASP B N 1
ATOM 4365 C CA . ASP B 1 98 ? 30.297 -14.156 12.047 1 69.69 98 ASP B CA 1
ATOM 4366 C C . ASP B 1 98 ? 29.797 -12.719 12.125 1 69.69 98 ASP B C 1
ATOM 4368 O O . ASP B 1 98 ? 28.859 -12.414 12.875 1 69.69 98 ASP B O 1
ATOM 4372 N N . SER B 1 99 ? 30.328 -11.977 11.141 1 81.69 99 SER B N 1
ATOM 4373 C CA . SER B 1 99 ? 30.062 -10.555 11.328 1 81.69 99 SER B CA 1
ATOM 4374 C C . SER B 1 99 ? 29.266 -9.984 10.164 1 81.69 99 SER B C 1
ATOM 4376 O O . SER B 1 99 ? 29.344 -8.789 9.883 1 81.69 99 SER B O 1
ATOM 4378 N N . THR B 1 100 ? 28.531 -10.859 9.422 1 89.5 100 THR B N 1
ATOM 4379 C CA . THR B 1 100 ? 27.734 -10.32 8.32 1 89.5 100 THR B CA 1
ATOM 4380 C C . THR B 1 100 ? 26.766 -9.258 8.828 1 89.5 100 THR B C 1
ATOM 4382 O O . THR B 1 100 ? 25.984 -9.516 9.75 1 89.5 100 THR B O 1
ATOM 4385 N N . PRO B 1 101 ? 26.875 -8.07 8.25 1 94.38 101 PRO B N 1
ATOM 4386 C CA . PRO B 1 101 ? 25.938 -7.031 8.688 1 94.38 101 PRO B CA 1
ATOM 4387 C C . PRO B 1 101 ? 24.484 -7.402 8.43 1 94.38 101 PRO B C 1
ATOM 4389 O O . PRO B 1 101 ? 24.172 -8.062 7.434 1 94.38 101 PRO B O 1
ATOM 4392 N N . THR B 1 102 ? 23.656 -7.039 9.359 1 95.12 102 THR B N 1
ATOM 4393 C CA . THR B 1 102 ? 22.219 -7.18 9.141 1 95.12 102 THR B CA 1
ATOM 4394 C C . THR B 1 102 ? 21.734 -6.168 8.109 1 95.12 102 THR B C 1
ATOM 4396 O O . THR B 1 102 ? 22.438 -5.195 7.805 1 95.12 102 THR B O 1
ATOM 4399 N N . LEU B 1 103 ? 20.609 -6.41 7.566 1 96.81 103 LEU B N 1
ATOM 4400 C CA . LEU B 1 103 ? 19.984 -5.477 6.641 1 96.81 103 LEU B CA 1
ATOM 4401 C C . LEU B 1 103 ? 19.812 -4.109 7.285 1 96.81 103 LEU B C 1
ATOM 4403 O O . LEU B 1 103 ? 19.984 -3.078 6.629 1 96.81 103 LEU B O 1
ATOM 4407 N N . ALA B 1 104 ? 19.453 -4.062 8.578 1 97.75 104 ALA B N 1
ATOM 4408 C CA . ALA B 1 104 ? 19.281 -2.814 9.312 1 97.75 104 ALA B CA 1
ATOM 4409 C C . ALA B 1 104 ? 20.578 -2.027 9.391 1 97.75 104 ALA B C 1
ATOM 4411 O O . ALA B 1 104 ? 20.578 -0.8 9.266 1 97.75 104 ALA B O 1
ATOM 4412 N N . GLN B 1 105 ? 21.641 -2.705 9.625 1 97.25 105 GLN B N 1
ATOM 4413 C CA . GLN B 1 105 ? 22.953 -2.062 9.68 1 97.25 105 GLN B CA 1
ATOM 4414 C C . GLN B 1 105 ? 23.359 -1.501 8.32 1 97.25 105 GLN B C 1
ATOM 4416 O O . GLN B 1 105 ? 23.906 -0.402 8.234 1 97.25 105 GLN B O 1
ATOM 4421 N N . ALA B 1 106 ? 23.094 -2.299 7.273 1 97.69 106 ALA B N 1
ATOM 4422 C CA . ALA B 1 106 ? 23.328 -1.798 5.918 1 97.69 106 ALA B CA 1
ATOM 4423 C C . ALA B 1 106 ? 22.484 -0.566 5.637 1 97.69 106 ALA B C 1
ATOM 4425 O O . ALA B 1 106 ? 22.953 0.394 5.02 1 97.69 106 ALA B O 1
ATOM 4426 N N . TRP B 1 107 ? 21.219 -0.595 6.066 1 98.44 107 TRP B N 1
ATOM 4427 C CA . TRP B 1 107 ? 20.312 0.532 5.883 1 98.44 107 TRP B CA 1
ATOM 4428 C C . TRP B 1 107 ? 20.875 1.797 6.52 1 98.44 107 TRP B C 1
ATOM 4430 O O . TRP B 1 107 ? 20.828 2.875 5.926 1 98.44 107 TRP B O 1
ATOM 4440 N N . LEU B 1 108 ? 21.391 1.721 7.719 1 98.56 108 LEU B N 1
ATOM 4441 C CA . LEU B 1 108 ? 21.969 2.865 8.406 1 98.56 108 LEU B CA 1
ATOM 4442 C C . LEU B 1 108 ? 23.141 3.441 7.605 1 98.56 108 LEU B C 1
ATOM 4444 O O . LEU B 1 108 ? 23.266 4.66 7.48 1 98.56 108 LEU B O 1
ATOM 4448 N N . LEU B 1 109 ? 24 2.553 7.125 1 98.25 109 LEU B N 1
ATOM 4449 C CA . LEU B 1 109 ? 25.109 3 6.297 1 98.25 109 LEU B CA 1
ATOM 4450 C C . LEU B 1 109 ? 24.609 3.779 5.086 1 98.25 109 LEU B C 1
ATOM 4452 O O . LEU B 1 109 ? 25.156 4.832 4.754 1 98.25 109 LEU B O 1
ATOM 4456 N N . LEU B 1 110 ? 23.594 3.246 4.434 1 98.5 110 LEU B N 1
ATOM 4457 C CA . LEU B 1 110 ? 23.047 3.904 3.252 1 98.5 110 LEU B CA 1
ATOM 4458 C C . LEU B 1 110 ? 22.453 5.266 3.611 1 98.5 110 LEU B C 1
ATOM 4460 O O . LEU B 1 110 ? 22.547 6.215 2.83 1 98.5 110 LEU B O 1
ATOM 4464 N N . TYR B 1 111 ? 21.797 5.359 4.801 1 98.56 111 TYR B N 1
ATOM 4465 C CA . TYR B 1 111 ? 21.312 6.648 5.289 1 98.56 111 TYR B CA 1
ATOM 4466 C C . TYR B 1 111 ? 22.438 7.66 5.383 1 98.56 111 TYR B C 1
ATOM 4468 O O . TYR B 1 111 ? 22.297 8.805 4.938 1 98.56 111 TYR B O 1
ATOM 4476 N N . VAL B 1 112 ? 23.578 7.238 5.832 1 98 112 VAL B N 1
ATOM 4477 C CA . VAL B 1 112 ? 24.75 8.102 5.949 1 98 112 VAL B CA 1
ATOM 4478 C C . VAL B 1 112 ? 25.25 8.492 4.562 1 98 112 VAL B C 1
ATOM 4480 O O . VAL B 1 112 ? 25.484 9.664 4.289 1 98 112 VAL B O 1
ATOM 4483 N N . LEU B 1 113 ? 25.375 7.531 3.691 1 98.06 113 LEU B N 1
ATOM 4484 C CA . LEU B 1 113 ? 25.938 7.789 2.367 1 98.06 113 LEU B CA 1
ATOM 4485 C C . LEU B 1 113 ? 25.078 8.797 1.606 1 98.06 113 LEU B C 1
ATOM 4487 O O . LEU B 1 113 ? 25.609 9.719 0.982 1 98.06 113 LEU B O 1
ATOM 4491 N N . PHE B 1 114 ? 23.734 8.648 1.662 1 97.62 114 PHE B N 1
ATOM 4492 C CA . PHE B 1 114 ? 22.844 9.547 0.938 1 97.62 114 PHE B CA 1
ATOM 4493 C C . PHE B 1 114 ? 22.719 10.883 1.664 1 97.62 114 PHE B C 1
ATOM 4495 O O . PHE B 1 114 ? 22.219 11.859 1.094 1 97.62 114 PHE B O 1
ATOM 4502 N N . THR B 1 115 ? 23.125 10.922 2.957 1 96.69 115 THR B N 1
ATOM 4503 C CA . THR B 1 115 ? 23.141 12.18 3.693 1 96.69 115 THR B CA 1
ATOM 4504 C C . THR B 1 115 ? 24.391 12.992 3.355 1 96.69 115 THR B C 1
ATOM 4506 O O . THR B 1 115 ? 24.312 14.203 3.156 1 96.69 115 THR B O 1
ATOM 4509 N N . ILE B 1 116 ? 25.547 12.367 3.219 1 95.81 116 ILE B N 1
ATOM 4510 C CA . ILE B 1 116 ? 26.797 13.094 3.029 1 95.81 116 ILE B CA 1
ATOM 4511 C C . ILE B 1 116 ? 26.938 13.508 1.566 1 95.81 116 ILE B C 1
ATOM 4513 O O . ILE B 1 116 ? 27.641 14.469 1.252 1 95.81 116 ILE B O 1
ATOM 4517 N N . ARG B 1 117 ? 26.281 12.781 0.677 1 95.81 117 ARG B N 1
ATOM 4518 C CA . ARG B 1 117 ? 26.234 13.141 -0.736 1 95.81 117 ARG B CA 1
ATOM 4519 C C . ARG B 1 117 ? 24.828 12.969 -1.305 1 95.81 117 ARG B C 1
ATOM 4521 O O . ARG B 1 117 ? 24.594 12.047 -2.088 1 95.81 117 ARG B O 1
ATOM 4528 N N . PRO B 1 118 ? 23.984 13.922 -1.066 1 94.81 118 PRO B N 1
ATOM 4529 C CA . PRO B 1 118 ? 22.578 13.773 -1.413 1 94.81 118 PRO B CA 1
ATOM 4530 C C . PRO B 1 118 ? 22.328 13.805 -2.92 1 94.81 118 PRO B C 1
ATOM 4532 O O . PRO B 1 118 ? 21.266 13.375 -3.387 1 94.81 118 PRO B O 1
ATOM 4535 N N . GLY B 1 119 ? 23.266 14.227 -3.689 1 92.31 119 GLY B N 1
ATOM 4536 C CA . GLY B 1 119 ? 23.094 14.359 -5.129 1 92.31 119 GLY B CA 1
ATOM 4537 C C . GLY B 1 119 ? 23.312 13.055 -5.875 1 92.31 119 GLY B C 1
ATOM 4538 O O . GLY B 1 119 ? 22.969 12.953 -7.055 1 92.31 119 GLY B O 1
ATOM 4539 N N . MET B 1 120 ? 23.812 12.008 -5.176 1 94.31 120 MET B N 1
ATOM 4540 C CA . MET B 1 120 ? 24.031 10.711 -5.82 1 94.31 120 MET B CA 1
ATOM 4541 C C . MET B 1 120 ? 22.719 10.016 -6.113 1 94.31 120 MET B C 1
ATOM 4543 O O . MET B 1 120 ? 21.969 9.672 -5.191 1 94.31 120 MET B O 1
ATOM 4547 N N . GLU B 1 121 ? 22.469 9.789 -7.363 1 95.56 121 GLU B N 1
ATOM 4548 C CA . GLU B 1 121 ? 21.25 9.062 -7.715 1 95.56 121 GLU B CA 1
ATOM 4549 C C . GLU B 1 121 ? 21.375 7.582 -7.363 1 95.56 121 GLU B C 1
ATOM 4551 O O . GLU B 1 121 ? 20.375 6.918 -7.066 1 95.56 121 GLU B O 1
ATOM 4556 N N . MET B 1 122 ? 22.625 7.117 -7.457 1 97.31 122 MET B N 1
ATOM 4557 C CA . MET B 1 122 ? 22.984 5.738 -7.137 1 97.31 122 MET B CA 1
ATOM 4558 C C . MET B 1 122 ? 24.375 5.664 -6.539 1 97.31 122 MET B C 1
ATOM 4560 O O . MET B 1 122 ? 25.188 6.574 -6.727 1 97.31 122 MET B O 1
ATOM 4564 N N . VAL B 1 123 ? 24.641 4.629 -5.863 1 98 123 VAL B N 1
ATOM 4565 C CA . VAL B 1 123 ? 25.984 4.352 -5.371 1 98 123 VAL B CA 1
ATOM 4566 C C . VAL B 1 123 ? 26.266 2.854 -5.438 1 98 123 VAL B C 1
ATOM 4568 O O . VAL B 1 123 ? 25.391 2.041 -5.094 1 98 123 VAL B O 1
ATOM 4571 N N . ARG B 1 124 ? 27.359 2.48 -6.039 1 96.81 124 ARG B N 1
ATOM 4572 C CA . ARG B 1 124 ? 27.766 1.077 -6.078 1 96.81 124 ARG B CA 1
ATOM 4573 C C . ARG B 1 124 ? 28.438 0.665 -4.77 1 96.81 124 ARG B C 1
ATOM 4575 O O . ARG B 1 124 ? 29.469 1.213 -4.402 1 96.81 124 ARG B O 1
ATOM 4582 N N . LEU B 1 125 ? 27.859 -0.207 -4.062 1 96.75 125 LEU B N 1
ATOM 4583 C CA . LEU B 1 125 ? 28.453 -0.776 -2.857 1 96.75 125 LEU B CA 1
ATOM 4584 C C . LEU B 1 125 ? 29.312 -1.988 -3.197 1 96.75 125 LEU B C 1
ATOM 4586 O O . LEU B 1 125 ? 28.812 -2.998 -3.689 1 96.75 125 LEU B O 1
ATOM 4590 N N . GLN B 1 126 ? 30.531 -1.839 -2.986 1 95.62 126 GLN B N 1
ATOM 4591 C CA . GLN B 1 126 ? 31.438 -2.959 -3.15 1 95.62 126 GLN B CA 1
ATOM 4592 C C . GLN B 1 126 ? 31.641 -3.707 -1.834 1 95.62 126 GLN B C 1
ATOM 4594 O O . GLN B 1 126 ? 32.438 -3.279 -0.981 1 95.62 126 GLN B O 1
ATOM 4599 N N . LEU B 1 127 ? 30.969 -4.82 -1.707 1 95.38 127 LEU B N 1
ATOM 4600 C CA . LEU B 1 127 ? 30.906 -5.57 -0.456 1 95.38 127 LEU B CA 1
ATOM 4601 C C . LEU B 1 127 ? 32 -6.629 -0.396 1 95.38 127 LEU B C 1
ATOM 4603 O O . LEU B 1 127 ? 32.25 -7.328 -1.383 1 95.38 127 LEU B O 1
ATOM 4607 N N . THR B 1 128 ? 32.656 -6.73 0.686 1 94.44 128 THR B N 1
ATOM 4608 C CA . THR B 1 128 ? 33.656 -7.758 0.935 1 94.44 128 THR B CA 1
ATOM 4609 C C . THR B 1 128 ? 33.5 -8.336 2.338 1 94.44 128 THR B C 1
ATOM 4611 O O . THR B 1 128 ? 33.5 -7.602 3.326 1 94.44 128 THR B O 1
ATOM 4614 N N . GLY B 1 129 ? 33.344 -9.555 2.443 1 93.56 129 GLY B N 1
ATOM 4615 C CA . GLY B 1 129 ? 33.188 -10.266 3.705 1 93.56 129 GLY B CA 1
ATOM 4616 C C . GLY B 1 129 ? 32.344 -11.523 3.586 1 93.56 129 GLY B C 1
ATOM 4617 O O . GLY B 1 129 ? 31.734 -11.781 2.541 1 93.56 129 GLY B O 1
ATOM 4618 N N . ASN B 1 130 ? 32.344 -12.328 4.625 1 91.56 130 ASN B N 1
ATOM 4619 C CA . ASN B 1 130 ? 31.516 -13.531 4.637 1 91.56 130 ASN B CA 1
ATOM 4620 C C . ASN B 1 130 ? 30.031 -13.188 4.617 1 91.56 130 ASN B C 1
ATOM 4622 O O . ASN B 1 130 ? 29.609 -12.242 5.273 1 91.56 130 ASN B O 1
ATOM 4626 N N . GLY B 1 131 ? 29.281 -13.969 3.848 1 91.44 131 GLY B N 1
ATOM 4627 C CA . GLY B 1 131 ? 27.844 -13.773 3.812 1 91.44 131 GLY B CA 1
ATOM 4628 C C . GLY B 1 131 ? 27.422 -12.656 2.877 1 91.44 131 GLY B C 1
ATOM 4629 O O . GLY B 1 131 ? 26.266 -12.219 2.902 1 91.44 131 GLY B O 1
ATOM 4630 N N . THR B 1 132 ? 28.328 -12.195 2.104 1 92.75 132 THR B N 1
ATOM 4631 C CA . THR B 1 132 ? 28.078 -11.109 1.158 1 92.75 132 THR B CA 1
ATOM 4632 C C . THR B 1 132 ? 26.922 -11.477 0.217 1 92.75 132 THR B C 1
ATOM 4634 O O . THR B 1 132 ? 26.109 -10.625 -0.126 1 92.75 132 THR B O 1
ATOM 4637 N N . ASN B 1 133 ? 26.906 -12.68 -0.173 1 91.19 133 ASN B N 1
ATOM 4638 C CA . ASN B 1 133 ? 25.844 -13.133 -1.074 1 91.19 133 ASN B CA 1
ATOM 4639 C C . ASN B 1 133 ? 24.469 -12.984 -0.442 1 91.19 133 ASN B C 1
ATOM 4641 O O . ASN B 1 133 ? 23.516 -12.531 -1.095 1 91.19 133 ASN B O 1
ATOM 4645 N N . VAL B 1 134 ? 24.375 -13.32 0.793 1 92.62 134 VAL B N 1
ATOM 4646 C CA . VAL B 1 134 ? 23.109 -13.25 1.507 1 92.62 134 VAL B CA 1
ATOM 4647 C C . VAL B 1 134 ? 22.688 -11.789 1.669 1 92.62 134 VAL B C 1
ATOM 4649 O O . VAL B 1 134 ? 21.547 -11.422 1.379 1 92.62 134 VAL B O 1
ATOM 4652 N N . LEU B 1 135 ? 23.578 -10.945 2.1 1 95.19 135 LEU B N 1
ATOM 4653 C CA . LEU B 1 135 ? 23.281 -9.523 2.277 1 95.19 135 LEU B CA 1
ATOM 4654 C C . LEU B 1 135 ? 22.875 -8.883 0.951 1 95.19 135 LEU B C 1
ATOM 4656 O O . LEU B 1 135 ? 21.938 -8.102 0.894 1 95.19 135 LEU B O 1
ATOM 4660 N N . SER B 1 136 ? 23.641 -9.234 -0.076 1 95.75 136 SER B N 1
ATOM 4661 C CA . SER B 1 136 ? 23.328 -8.711 -1.403 1 95.75 136 SER B CA 1
ATOM 4662 C C . SER B 1 136 ? 21.906 -9.062 -1.826 1 95.75 136 SER B C 1
ATOM 4664 O O . SER B 1 136 ? 21.172 -8.203 -2.297 1 95.75 136 SER B O 1
ATOM 4666 N N . LYS B 1 137 ? 21.547 -10.289 -1.643 1 95.62 137 LYS B N 1
ATOM 4667 C CA . LYS B 1 137 ? 20.203 -10.742 -1.998 1 95.62 137 LYS B CA 1
ATOM 4668 C C . LYS B 1 137 ? 19.141 -10.016 -1.171 1 95.62 137 LYS B C 1
ATOM 4670 O O . LYS B 1 137 ? 18.094 -9.648 -1.691 1 95.62 137 LYS B O 1
ATOM 4675 N N . GLN B 1 138 ? 19.391 -9.82 0.072 1 97.5 138 GLN B N 1
ATOM 4676 C CA . GLN B 1 138 ? 18.453 -9.117 0.941 1 97.5 138 GLN B CA 1
ATOM 4677 C C . GLN B 1 138 ? 18.266 -7.672 0.484 1 97.5 138 GLN B C 1
ATOM 4679 O O . GLN B 1 138 ? 17.141 -7.176 0.443 1 97.5 138 GLN B O 1
ATOM 4684 N N . LEU B 1 139 ? 19.375 -7.012 0.139 1 98.12 139 LEU B N 1
ATOM 4685 C CA . LEU B 1 139 ? 19.312 -5.648 -0.372 1 98.12 139 LEU B CA 1
ATOM 4686 C C . LEU B 1 139 ? 18.453 -5.582 -1.631 1 98.12 139 LEU B C 1
ATOM 4688 O O . LEU B 1 139 ? 17.672 -4.645 -1.806 1 98.12 139 LEU B O 1
ATOM 4692 N N . HIS B 1 140 ? 18.562 -6.582 -2.471 1 97.56 140 HIS B N 1
ATOM 4693 C CA . HIS B 1 140 ? 17.75 -6.66 -3.684 1 97.56 140 HIS B CA 1
ATOM 4694 C C . HIS B 1 140 ? 16.281 -6.879 -3.355 1 97.56 140 HIS B C 1
ATOM 4696 O O . HIS B 1 140 ? 15.406 -6.223 -3.93 1 97.56 140 HIS B O 1
ATOM 4702 N N . ASN B 1 141 ? 16.031 -7.715 -2.406 1 97.5 141 ASN B N 1
ATOM 4703 C CA . ASN B 1 141 ? 14.68 -8.195 -2.152 1 97.5 141 ASN B CA 1
ATOM 4704 C C . ASN B 1 141 ? 13.82 -7.125 -1.491 1 97.5 141 ASN B C 1
ATOM 4706 O O . ASN B 1 141 ? 12.594 -7.109 -1.665 1 97.5 141 ASN B O 1
ATOM 4710 N N . VAL B 1 142 ? 14.445 -6.199 -0.756 1 98.25 142 VAL B N 1
ATOM 4711 C CA . VAL B 1 142 ? 13.688 -5.09 -0.188 1 98.25 142 VAL B CA 1
ATOM 4712 C C . VAL B 1 142 ? 13.789 -3.871 -1.104 1 98.25 142 VAL B C 1
ATOM 4714 O O . VAL B 1 142 ? 13.328 -2.783 -0.75 1 98.25 142 VAL B O 1
ATOM 4717 N N . LEU B 1 143 ? 14.508 -3.977 -2.229 1 98.38 143 LEU B N 1
ATOM 4718 C CA . LEU B 1 143 ? 14.688 -3.018 -3.312 1 98.38 143 LEU B CA 1
ATOM 4719 C C . LEU B 1 143 ? 15.445 -1.786 -2.828 1 98.38 143 LEU B C 1
ATOM 4721 O O . LEU B 1 143 ? 15.117 -0.661 -3.215 1 98.38 143 LEU B O 1
ATOM 4725 N N . LEU B 1 144 ? 16.344 -1.957 -1.915 1 98.5 144 LEU B N 1
ATOM 4726 C CA . LEU B 1 144 ? 17.328 -0.924 -1.632 1 98.5 144 LEU B CA 1
ATOM 4727 C C . LEU B 1 144 ? 18.328 -0.804 -2.775 1 98.5 144 LEU B C 1
ATOM 4729 O O . LEU B 1 144 ? 18.906 0.265 -2.992 1 98.5 144 LEU B O 1
ATOM 4733 N N . GLY B 1 145 ? 18.5 -1.89 -3.408 1 97.88 145 GLY B N 1
ATOM 4734 C CA . GLY B 1 145 ? 19.422 -1.92 -4.527 1 97.88 145 GLY B CA 1
ATOM 4735 C C . GLY B 1 145 ? 19.078 -2.973 -5.562 1 97.88 145 GLY B C 1
ATOM 4736 O O . GLY B 1 145 ? 18.125 -3.727 -5.391 1 97.88 145 GLY B O 1
ATOM 4737 N N . ILE B 1 146 ? 19.781 -2.982 -6.621 1 96.56 146 ILE B N 1
ATOM 4738 C CA . ILE B 1 146 ? 19.625 -3.943 -7.707 1 96.56 146 ILE B CA 1
ATOM 4739 C C . ILE B 1 146 ? 20.984 -4.559 -8.055 1 96.56 146 ILE B C 1
ATOM 4741 O O . ILE B 1 146 ? 22.031 -4.078 -7.602 1 96.56 146 ILE B O 1
ATOM 4745 N N . GLU B 1 147 ? 20.906 -5.625 -8.82 1 93.19 147 GLU B N 1
ATOM 4746 C CA . GLU B 1 147 ? 22.141 -6.184 -9.375 1 93.19 147 GLU B CA 1
ATOM 4747 C C . GLU B 1 147 ? 22.781 -5.211 -10.359 1 93.19 147 GLU B C 1
ATOM 4749 O O . GLU B 1 147 ? 22.094 -4.477 -11.062 1 93.19 147 GLU B O 1
ATOM 4754 N N . HIS B 1 148 ? 24.109 -5.195 -10.336 1 93 148 HIS B N 1
ATOM 4755 C CA . HIS B 1 148 ? 24.797 -4.391 -11.336 1 93 148 HIS B CA 1
ATOM 4756 C C . HIS B 1 148 ? 24.391 -4.809 -12.75 1 93 148 HIS B C 1
ATOM 4758 O O . HIS B 1 148 ? 24.531 -5.98 -13.117 1 93 148 HIS B O 1
ATOM 4764 N N . PRO B 1 149 ? 23.875 -3.887 -13.492 1 90.75 149 PRO B N 1
ATOM 4765 C CA . PRO B 1 149 ? 23.453 -4.238 -14.852 1 90.75 149 PRO B CA 1
ATOM 4766 C C . PRO B 1 149 ? 24.625 -4.742 -15.711 1 90.75 149 PRO B C 1
ATOM 4768 O O . PRO B 1 149 ? 25.766 -4.312 -15.531 1 90.75 149 PRO B O 1
ATOM 4771 N N . LYS B 1 150 ? 24.25 -5.586 -16.641 1 86.56 150 LYS B N 1
ATOM 4772 C CA . LYS B 1 150 ? 25.25 -6.141 -17.547 1 86.56 150 LYS B CA 1
ATOM 4773 C C . LYS B 1 150 ? 25.484 -5.223 -18.734 1 86.56 150 LYS B C 1
ATOM 4775 O O . LYS B 1 150 ? 24.562 -4.512 -19.172 1 86.56 150 LYS B O 1
ATOM 4780 N N . SER B 1 151 ? 26.734 -5.262 -19.172 1 86.12 151 SER B N 1
ATOM 4781 C CA . SER B 1 151 ? 27.016 -4.508 -20.375 1 86.12 151 SER B CA 1
ATOM 4782 C C . SER B 1 151 ? 26.578 -5.27 -21.625 1 86.12 151 SER B C 1
ATOM 4784 O O . SER B 1 151 ? 26.516 -6.5 -21.625 1 86.12 151 SER B O 1
ATOM 4786 N N . ALA B 1 152 ? 26.188 -4.477 -22.656 1 77.62 152 ALA B N 1
ATOM 4787 C CA . ALA B 1 152 ? 25.781 -5.105 -23.906 1 77.62 152 ALA B CA 1
ATOM 4788 C C . ALA B 1 152 ? 26.875 -6 -24.469 1 77.62 152 ALA B C 1
ATOM 4790 O O . ALA B 1 152 ? 26.609 -7.027 -25.078 1 77.62 152 ALA B O 1
ATOM 4791 N N . ASN B 1 153 ? 28.094 -5.645 -24.219 1 74.62 153 ASN B N 1
ATOM 4792 C CA . ASN B 1 153 ? 29.219 -6.383 -24.781 1 74.62 153 ASN B CA 1
ATOM 4793 C C . ASN B 1 153 ? 29.781 -7.379 -23.766 1 74.62 153 ASN B C 1
ATOM 4795 O O . ASN B 1 153 ? 30.859 -7.93 -23.969 1 74.62 153 ASN B O 1
ATOM 4799 N N . GLY B 1 154 ? 29 -7.621 -22.703 1 68.12 154 GLY B N 1
ATOM 4800 C CA . GLY B 1 154 ? 29.359 -8.648 -21.75 1 68.12 154 GLY B CA 1
ATOM 4801 C C . GLY B 1 154 ? 30.438 -8.188 -20.766 1 68.12 154 GLY B C 1
ATOM 4802 O O . GLY B 1 154 ? 31.094 -9.016 -20.141 1 68.12 154 GLY B O 1
ATOM 4803 N N . ALA B 1 155 ? 30.719 -6.961 -20.734 1 63.59 155 ALA B N 1
ATOM 4804 C CA . ALA B 1 155 ? 31.703 -6.457 -19.781 1 63.59 155 ALA B CA 1
ATOM 4805 C C . ALA B 1 155 ? 31.281 -6.754 -18.344 1 63.59 155 ALA B C 1
ATOM 4807 O O . ALA B 1 155 ? 30.094 -6.633 -18 1 63.59 155 ALA B O 1
ATOM 4808 N N . ALA B 1 156 ? 32.188 -7.449 -17.594 1 60.97 156 ALA B N 1
ATOM 4809 C CA . ALA B 1 156 ? 31.922 -7.809 -16.203 1 60.97 156 ALA B CA 1
ATOM 4810 C C . ALA B 1 156 ? 31.891 -6.57 -15.32 1 60.97 156 ALA B C 1
ATOM 4812 O O . ALA B 1 156 ? 32.5 -5.547 -15.648 1 60.97 156 ALA B O 1
ATOM 4813 N N . PRO B 1 157 ? 31.078 -6.711 -14.211 1 65.19 157 PRO B N 1
ATOM 4814 C CA . PRO B 1 157 ? 31.234 -5.648 -13.211 1 65.19 157 PRO B CA 1
ATOM 4815 C C . PRO B 1 157 ? 32.656 -5.504 -12.711 1 65.19 157 PRO B C 1
ATOM 4817 O O . PRO B 1 157 ? 33.5 -6.398 -12.914 1 65.19 157 PRO B O 1
ATOM 4820 N N . GLU B 1 158 ? 33 -4.383 -12.258 1 66.81 158 GLU B N 1
ATOM 4821 C CA . GLU B 1 158 ? 34.344 -4.094 -11.75 1 66.81 158 GLU B CA 1
ATOM 4822 C C . GLU B 1 158 ? 34.812 -5.176 -10.789 1 66.81 158 GLU B C 1
ATOM 4824 O O . GLU B 1 158 ? 35.969 -5.574 -10.812 1 66.81 158 GLU B O 1
ATOM 4829 N N . ILE B 1 159 ? 33.781 -5.598 -9.977 1 68.94 159 ILE B N 1
ATOM 4830 C CA . ILE B 1 159 ? 34.125 -6.664 -9.039 1 68.94 159 ILE B CA 1
ATOM 4831 C C . ILE B 1 159 ? 33.25 -7.883 -9.32 1 68.94 159 ILE B C 1
ATOM 4833 O O . ILE B 1 159 ? 32 -7.773 -9.359 1 68.94 159 ILE B O 1
ATOM 4837 N N . ALA B 1 160 ? 34 -8.883 -9.594 1 66.06 160 ALA B N 1
ATOM 4838 C CA . ALA B 1 160 ? 33.281 -10.133 -9.805 1 66.06 160 ALA B CA 1
ATOM 4839 C C . ALA B 1 160 ? 32.562 -10.562 -8.531 1 66.06 160 ALA B C 1
ATOM 4841 O O . ALA B 1 160 ? 33.094 -10.43 -7.43 1 66.06 160 ALA B O 1
ATOM 4842 N N . SER B 1 161 ? 31.328 -10.891 -8.727 1 70.38 161 SER B N 1
ATOM 4843 C CA . SER B 1 161 ? 30.547 -11.352 -7.594 1 70.38 161 SER B CA 1
ATOM 4844 C C . SER B 1 161 ? 30.906 -12.781 -7.211 1 70.38 161 SER B C 1
ATOM 4846 O O . SER B 1 161 ? 30.781 -13.703 -8.023 1 70.38 161 SER B O 1
ATOM 4848 N N . ILE B 1 162 ? 31.547 -12.969 -6.121 1 77.31 162 ILE B N 1
ATOM 4849 C CA . ILE B 1 162 ? 31.797 -14.266 -5.508 1 77.31 162 ILE B CA 1
ATOM 4850 C C . ILE B 1 162 ? 31.156 -14.32 -4.121 1 77.31 162 ILE B C 1
ATOM 4852 O O . ILE B 1 162 ? 30.406 -13.422 -3.746 1 77.31 162 ILE B O 1
ATOM 4856 N N . ASP B 1 163 ? 31.391 -15.352 -3.428 1 78.06 163 ASP B N 1
ATOM 4857 C CA . ASP B 1 163 ? 30.719 -15.562 -2.15 1 78.06 163 ASP B CA 1
ATOM 4858 C C . ASP B 1 163 ? 31.109 -14.492 -1.138 1 78.06 163 ASP B C 1
ATOM 4860 O O . ASP B 1 163 ? 30.312 -14.117 -0.272 1 78.06 163 ASP B O 1
ATOM 4864 N N . THR B 1 164 ? 32.312 -14.078 -1.297 1 85.75 164 THR B N 1
ATOM 4865 C CA . THR B 1 164 ? 32.844 -13.164 -0.284 1 85.75 164 THR B CA 1
ATOM 4866 C C . THR B 1 164 ? 32.938 -11.742 -0.837 1 85.75 164 THR B C 1
ATOM 4868 O O . THR B 1 164 ? 33.406 -10.836 -0.147 1 85.75 164 THR B O 1
ATOM 4871 N N . ARG B 1 165 ? 32.594 -11.523 -2.07 1 90.88 165 ARG B N 1
ATOM 4872 C CA . ARG B 1 165 ? 32.625 -10.203 -2.691 1 90.88 165 ARG B CA 1
ATOM 4873 C C . ARG B 1 165 ? 31.453 -10.008 -3.643 1 90.88 165 ARG B C 1
ATOM 4875 O O . ARG B 1 165 ? 31.062 -10.93 -4.367 1 90.88 165 ARG B O 1
ATOM 4882 N N . SER B 1 166 ? 30.828 -8.867 -3.613 1 91.94 166 SER B N 1
ATOM 4883 C CA . SER B 1 166 ? 29.734 -8.555 -4.523 1 91.94 166 SER B CA 1
ATOM 4884 C C . SER B 1 166 ? 29.562 -7.043 -4.672 1 91.94 166 SER B C 1
ATOM 4886 O O . SER B 1 166 ? 30.047 -6.27 -3.854 1 91.94 166 SER B O 1
ATOM 4888 N N . THR B 1 167 ? 29 -6.672 -5.773 1 94.19 167 THR B N 1
ATOM 4889 C CA . THR B 1 167 ? 28.625 -5.281 -5.996 1 94.19 167 THR B CA 1
ATOM 4890 C C . THR B 1 167 ? 27.109 -5.141 -6.055 1 94.19 167 THR B C 1
ATOM 4892 O O . THR B 1 167 ? 26.438 -5.887 -6.77 1 94.19 167 THR B O 1
ATOM 4895 N N . VAL B 1 168 ? 26.594 -4.293 -5.281 1 96.19 168 VAL B N 1
ATOM 4896 C CA . VAL B 1 168 ? 25.172 -3.951 -5.312 1 96.19 168 VAL B CA 1
ATOM 4897 C C . VAL B 1 168 ? 25 -2.482 -5.699 1 96.19 168 VAL B C 1
ATOM 4899 O O . VAL B 1 168 ? 25.688 -1.61 -5.156 1 96.19 168 VAL B O 1
ATOM 4902 N N . VAL B 1 169 ? 24.156 -2.174 -6.707 1 97.25 169 VAL B N 1
ATOM 4903 C CA . VAL B 1 169 ? 23.844 -0.795 -7.066 1 97.25 169 VAL B CA 1
ATOM 4904 C C . VAL B 1 169 ? 22.672 -0.29 -6.211 1 97.25 169 VAL B C 1
ATOM 4906 O O . VAL B 1 169 ? 21.531 -0.704 -6.398 1 97.25 169 VAL B O 1
ATOM 4909 N N . ILE B 1 170 ? 22.984 0.591 -5.324 1 98.5 170 ILE B N 1
ATOM 4910 C CA . ILE B 1 170 ? 22 1.117 -4.383 1 98.5 170 ILE B CA 1
ATOM 4911 C C . ILE B 1 170 ? 21.266 2.303 -5.012 1 98.5 170 ILE B C 1
ATOM 4913 O O . ILE B 1 170 ? 21.891 3.156 -5.648 1 98.5 170 ILE B O 1
ATOM 4917 N N . LEU B 1 171 ? 19.953 2.379 -4.816 1 98.62 171 LEU B N 1
ATOM 4918 C CA . LEU B 1 171 ? 19.125 3.393 -5.445 1 98.62 171 LEU B CA 1
ATOM 4919 C C . LEU B 1 171 ? 18.656 4.426 -4.422 1 98.62 171 LEU B C 1
ATOM 4921 O O . LEU B 1 171 ? 17.969 4.086 -3.455 1 98.62 171 LEU B O 1
ATOM 4925 N N . ARG B 1 172 ? 18.953 5.684 -4.648 1 98.44 172 ARG B N 1
ATOM 4926 C CA . ARG B 1 172 ? 18.547 6.758 -3.75 1 98.44 172 ARG B CA 1
ATOM 4927 C C . ARG B 1 172 ? 17.016 6.879 -3.705 1 98.44 172 ARG B C 1
ATOM 4929 O O . ARG B 1 172 ? 16.438 7.062 -2.635 1 98.44 172 ARG B O 1
ATOM 4936 N N . SER B 1 173 ? 16.438 6.754 -4.859 1 98.44 173 SER B N 1
ATOM 4937 C CA . SER B 1 173 ? 14.992 6.914 -4.984 1 98.44 173 SER B CA 1
ATOM 4938 C C . SER B 1 173 ? 14.25 5.934 -4.082 1 98.44 173 SER B C 1
ATOM 4940 O O . SER B 1 173 ? 13.352 6.332 -3.328 1 98.44 173 SER B O 1
ATOM 4942 N N . THR B 1 174 ? 14.625 4.664 -4.117 1 98.69 174 THR B N 1
ATOM 4943 C CA . THR B 1 174 ? 13.93 3.662 -3.318 1 98.69 174 THR B CA 1
ATOM 4944 C C . THR B 1 174 ? 14.266 3.818 -1.839 1 98.69 174 THR B C 1
ATOM 4946 O O . THR B 1 174 ? 13.422 3.58 -0.975 1 98.69 174 THR B O 1
ATOM 4949 N N . PHE B 1 175 ? 15.523 4.27 -1.52 1 98.69 175 PHE B N 1
ATOM 4950 C CA . PHE B 1 175 ? 15.898 4.523 -0.135 1 98.69 175 PHE B CA 1
ATOM 4951 C C . PHE B 1 175 ? 14.969 5.551 0.5 1 98.69 175 PHE B C 1
ATOM 4953 O O . PHE B 1 175 ? 14.406 5.309 1.568 1 98.69 175 PHE B O 1
ATOM 4960 N N . TRP B 1 176 ? 14.742 6.633 -0.175 1 98.75 176 TRP B N 1
ATOM 4961 C CA . TRP B 1 176 ? 13.984 7.734 0.411 1 98.75 176 TRP B CA 1
ATOM 4962 C C . TRP B 1 176 ? 12.484 7.457 0.347 1 98.75 176 TRP B C 1
ATOM 4964 O O . TRP B 1 176 ? 11.688 8.18 0.952 1 98.75 176 TRP B O 1
ATOM 4974 N N . GLN B 1 177 ? 12.125 6.414 -0.358 1 98.62 177 GLN B N 1
ATOM 4975 C CA . GLN B 1 177 ? 10.734 5.969 -0.302 1 98.62 177 GLN B CA 1
ATOM 4976 C C . GLN B 1 177 ? 10.516 4.996 0.855 1 98.62 177 GLN B C 1
ATOM 4978 O O . GLN B 1 177 ? 9.391 4.531 1.077 1 98.62 177 GLN B O 1
ATOM 4983 N N . GLY B 1 178 ? 11.586 4.66 1.547 1 98.38 178 GLY B N 1
ATOM 4984 C CA . GLY B 1 178 ? 11.453 3.885 2.77 1 98.38 178 GLY B CA 1
ATOM 4985 C C . GLY B 1 178 ? 11.914 2.447 2.615 1 98.38 178 GLY B C 1
ATOM 4986 O O . GLY B 1 178 ? 11.797 1.649 3.549 1 98.38 178 GLY B O 1
ATOM 4987 N N . ALA B 1 179 ? 12.523 2.064 1.468 1 98.56 179 ALA B N 1
ATOM 4988 C CA . ALA B 1 179 ? 12.969 0.693 1.247 1 98.56 179 ALA B CA 1
ATOM 4989 C C . ALA B 1 179 ? 13.859 0.216 2.395 1 98.56 179 ALA B C 1
ATOM 4991 O O . ALA B 1 179 ? 14.797 0.909 2.791 1 98.56 179 ALA B O 1
ATOM 4992 N N . GLY B 1 180 ? 13.547 -0.94 2.945 1 98 180 GLY B N 1
ATOM 4993 C CA . GLY B 1 180 ? 14.398 -1.586 3.926 1 98 180 GLY B CA 1
ATOM 4994 C C . GLY B 1 180 ? 14.375 -0.905 5.281 1 98 180 GLY B C 1
ATOM 4995 O O . GLY B 1 180 ? 15.133 -1.273 6.184 1 98 180 GLY B O 1
ATOM 4996 N N . SER B 1 181 ? 13.492 0.145 5.527 1 97.19 181 SER B N 1
ATOM 4997 C CA . SER B 1 181 ? 13.367 0.758 6.844 1 97.19 181 SER B CA 1
ATOM 4998 C C . SER B 1 181 ? 13.234 -0.298 7.938 1 97.19 181 SER B C 1
ATOM 5000 O O . SER B 1 181 ? 12.414 -1.211 7.824 1 97.19 181 SER B O 1
ATOM 5002 N N . PRO B 1 182 ? 13.961 -0.221 8.984 1 96.56 182 PRO B N 1
ATOM 5003 C CA . PRO B 1 182 ? 14.148 -1.379 9.859 1 96.56 182 PRO B CA 1
ATOM 5004 C C . PRO B 1 182 ? 13.094 -1.453 10.969 1 96.56 182 PRO B C 1
ATOM 5006 O O . PRO B 1 182 ? 13.102 -2.396 11.766 1 96.56 182 PRO B O 1
ATOM 5009 N N . PHE B 1 183 ? 12.133 -0.552 11.102 1 95.62 183 PHE B N 1
ATOM 5010 C CA . PHE B 1 183 ? 11.32 -0.495 12.305 1 95.62 183 PHE B CA 1
ATOM 5011 C C . PHE B 1 183 ? 9.875 -0.863 12 1 95.62 183 PHE B C 1
ATOM 5013 O O . PHE B 1 183 ? 8.945 -0.373 12.648 1 95.62 183 PHE B O 1
ATOM 5020 N N . GLY B 1 184 ? 9.648 -1.656 10.922 1 94.12 184 GLY B N 1
ATOM 5021 C CA . GLY B 1 184 ? 8.289 -2.078 10.641 1 94.12 184 GLY B CA 1
ATOM 5022 C C . GLY B 1 184 ? 7.824 -1.686 9.25 1 94.12 184 GLY B C 1
ATOM 5023 O O . GLY B 1 184 ? 8.625 -1.26 8.414 1 94.12 184 GLY B O 1
ATOM 5024 N N . PRO B 1 185 ? 6.5 -1.81 9.031 1 95.5 185 PRO B N 1
ATOM 5025 C CA . PRO B 1 185 ? 5.961 -1.682 7.676 1 95.5 185 PRO B CA 1
ATOM 5026 C C . PRO B 1 185 ? 5.848 -0.229 7.219 1 95.5 185 PRO B C 1
ATOM 5028 O O . PRO B 1 185 ? 5.438 0.037 6.086 1 95.5 185 PRO B O 1
ATOM 5031 N N . ARG B 1 186 ? 6.211 0.729 8.055 1 96.5 186 ARG B N 1
ATOM 5032 C CA . ARG B 1 186 ? 6.203 2.135 7.656 1 96.5 186 ARG B CA 1
ATOM 5033 C C . ARG B 1 186 ? 7.621 2.658 7.473 1 96.5 186 ARG B C 1
ATOM 5035 O O . ARG B 1 186 ? 8.547 2.215 8.156 1 96.5 186 ARG B O 1
ATOM 5042 N N . PRO B 1 187 ? 7.785 3.617 6.559 1 97.81 187 PRO B N 1
ATOM 5043 C CA . PRO B 1 187 ? 9.094 4.273 6.488 1 97.81 187 PRO B CA 1
ATOM 5044 C C . PRO B 1 187 ? 9.5 4.93 7.805 1 97.81 187 PRO B C 1
ATOM 5046 O O . PRO B 1 187 ? 8.648 5.461 8.523 1 97.81 187 PRO B O 1
ATOM 5049 N N . VAL B 1 188 ? 10.734 4.961 8.102 1 97.88 188 VAL B N 1
ATOM 5050 C CA . VAL B 1 188 ? 11.258 5.406 9.391 1 97.88 188 VAL B CA 1
ATOM 5051 C C . VAL B 1 188 ? 10.883 6.871 9.625 1 97.88 188 VAL B C 1
ATOM 5053 O O . VAL B 1 188 ? 10.711 7.301 10.766 1 97.88 188 VAL B O 1
ATOM 5056 N N . TRP B 1 189 ? 10.703 7.652 8.578 1 98.69 189 TRP B N 1
ATOM 5057 C CA . TRP B 1 189 ? 10.445 9.078 8.703 1 98.69 189 TRP B CA 1
ATOM 5058 C C . TRP B 1 189 ? 8.992 9.344 9.086 1 98.69 189 TRP B C 1
ATOM 5060 O O . TRP B 1 189 ? 8.625 10.469 9.422 1 98.69 189 TRP B O 1
ATOM 5070 N N . CYS B 1 190 ? 8.094 8.328 8.961 1 98.12 190 CYS B N 1
ATOM 5071 C CA . CYS B 1 190 ? 6.695 8.406 9.367 1 98.12 190 CYS B CA 1
ATOM 5072 C C . CYS B 1 190 ? 6.422 7.504 10.562 1 98.12 190 CYS B C 1
ATOM 5074 O O . CYS B 1 190 ? 5.785 6.457 10.422 1 98.12 190 CYS B O 1
ATOM 5076 N N . PRO B 1 191 ? 6.77 7.926 11.766 1 94.44 191 PRO B N 1
ATOM 5077 C CA . PRO B 1 191 ? 6.785 7.035 12.93 1 94.44 191 PRO B CA 1
ATOM 5078 C C . PRO B 1 191 ? 5.387 6.613 13.367 1 94.44 191 PRO B C 1
ATOM 5080 O O . PRO B 1 191 ? 5.207 5.512 13.891 1 94.44 191 PRO B O 1
ATOM 5083 N N . THR B 1 192 ? 4.344 7.527 13.203 1 92.19 192 THR B N 1
ATOM 5084 C CA . THR B 1 192 ? 3.023 7.156 13.695 1 92.19 192 THR B CA 1
ATOM 5085 C C . THR B 1 192 ? 1.93 7.656 12.758 1 92.19 192 THR B C 1
ATOM 5087 O O . THR B 1 192 ? 2.057 8.734 12.164 1 92.19 192 THR B O 1
ATOM 5090 N N . GLU B 1 193 ? 0.924 6.812 12.578 1 92.19 193 GLU B N 1
ATOM 5091 C CA . GLU B 1 193 ? -0.271 7.215 11.844 1 92.19 193 GLU B CA 1
ATOM 5092 C C . GLU B 1 193 ? -1.536 6.695 12.516 1 92.19 193 GLU B C 1
ATOM 5094 O O . GLU B 1 193 ? -2.648 6.969 12.062 1 92.19 193 GLU B O 1
ATOM 5099 N N . SER B 1 194 ? -1.379 6 13.641 1 95.56 194 SER B N 1
ATOM 5100 C CA . SER B 1 194 ? -2.471 5.258 14.266 1 95.56 194 SER B CA 1
ATOM 5101 C C . SER B 1 194 ? -3.404 6.191 15.031 1 95.56 194 SER B C 1
ATOM 5103 O O . SER B 1 194 ? -2.947 7.102 15.727 1 95.56 194 SER B O 1
ATOM 5105 N N . PRO B 1 195 ? -4.695 5.969 14.82 1 96.44 195 PRO B N 1
ATOM 5106 C CA . PRO B 1 195 ? -5.652 6.738 15.617 1 96.44 195 PRO B CA 1
ATOM 5107 C C . PRO B 1 195 ? -5.621 6.375 17.094 1 96.44 195 PRO B C 1
ATOM 5109 O O . PRO B 1 195 ? -5.027 5.359 17.469 1 96.44 195 PRO B O 1
ATOM 5112 N N . SER B 1 196 ? -6.293 7.156 17.875 1 93.94 196 SER B N 1
ATOM 5113 C CA . SER B 1 196 ? -6.27 6.977 19.328 1 93.94 196 SER B CA 1
ATOM 5114 C C . SER B 1 196 ? -7.059 5.742 19.75 1 93.94 196 SER B C 1
ATOM 5116 O O . SER B 1 196 ? -6.812 5.168 20.812 1 93.94 196 SER B O 1
ATOM 5118 N N . SER B 1 197 ? -7.953 5.309 18.906 1 93.81 197 SER B N 1
ATOM 5119 C CA . SER B 1 197 ? -8.844 4.211 19.281 1 93.81 197 SER B CA 1
ATOM 5120 C C . SER B 1 197 ? -8.117 2.871 19.25 1 93.81 197 SER B C 1
ATOM 5122 O O . SER B 1 197 ? -8.547 1.909 19.891 1 93.81 197 SER B O 1
ATOM 5124 N N . LEU B 1 198 ? -7.066 2.76 18.469 1 95.88 198 LEU B N 1
ATOM 5125 C CA . LEU B 1 198 ? -6.289 1.525 18.422 1 95.88 198 LEU B CA 1
ATOM 5126 C C . LEU B 1 198 ? -5.195 1.519 19.484 1 95.88 198 LEU B C 1
ATOM 5128 O O . LEU B 1 198 ? -4.559 2.545 19.719 1 95.88 198 LEU B O 1
ATOM 5132 N N . PRO B 1 199 ? -5.023 0.429 20.094 1 93.94 199 PRO B N 1
ATOM 5133 C CA . PRO B 1 199 ? -3.988 0.363 21.125 1 93.94 199 PRO B CA 1
ATOM 5134 C C . PRO B 1 199 ? -2.576 0.457 20.562 1 93.94 199 PRO B C 1
ATOM 5136 O O . PRO B 1 199 ? -2.352 0.095 19.406 1 93.94 199 PRO B O 1
ATOM 5139 N N . ALA B 1 200 ? -1.628 0.854 21.359 1 92 200 ALA B N 1
ATOM 5140 C CA . ALA B 1 200 ? -0.233 0.996 20.953 1 92 200 ALA B CA 1
ATOM 5141 C C . ALA B 1 200 ? 0.354 -0.348 20.531 1 92 200 ALA B C 1
ATOM 5143 O O . ALA B 1 200 ? 1.249 -0.403 19.672 1 92 200 ALA B O 1
ATOM 5144 N N . SER B 1 201 ? -0.185 -1.406 21.078 1 92.31 201 SER B N 1
ATOM 5145 C CA . SER B 1 201 ? 0.31 -2.744 20.766 1 92.31 201 SER B CA 1
ATOM 5146 C C . SER B 1 201 ? -0.098 -3.176 19.359 1 92.31 201 SER B C 1
ATOM 5148 O O . SER B 1 201 ? 0.548 -4.035 18.766 1 92.31 201 SER B O 1
ATOM 5150 N N . ASN B 1 202 ? -1.159 -2.605 18.844 1 94.5 202 ASN B N 1
ATOM 5151 C CA . ASN B 1 202 ? -1.659 -2.912 17.516 1 94.5 202 ASN B CA 1
ATOM 5152 C C . ASN B 1 202 ? -2.041 -1.645 16.75 1 94.5 202 ASN B C 1
ATOM 5154 O O . ASN B 1 202 ? -3.213 -1.437 16.438 1 94.5 202 ASN B O 1
ATOM 5158 N N . PRO B 1 203 ? -0.983 -0.896 16.453 1 96.56 203 PRO B N 1
ATOM 5159 C CA . PRO B 1 203 ? -1.278 0.322 15.688 1 96.56 203 PRO B CA 1
ATOM 5160 C C . PRO B 1 203 ? -1.847 0.029 14.297 1 96.56 203 PRO B C 1
ATOM 5162 O O . PRO B 1 203 ? -1.882 -1.128 13.875 1 96.56 203 PRO B O 1
ATOM 5165 N N . LEU B 1 204 ? -2.352 1.019 13.664 1 97.25 204 LEU B N 1
ATOM 5166 C CA . LEU B 1 204 ? -3.008 0.887 12.367 1 97.25 204 LEU B CA 1
ATOM 5167 C C . LEU B 1 204 ? -2.119 0.138 11.383 1 97.25 204 LEU B C 1
ATOM 5169 O O . LEU B 1 204 ? -2.611 -0.643 10.57 1 97.25 204 LEU B O 1
ATOM 5173 N N . SER B 1 205 ? -0.798 0.295 11.469 1 95.75 205 SER B N 1
ATOM 5174 C CA . SER B 1 205 ? 0.152 -0.33 10.555 1 95.75 205 SER B CA 1
ATOM 5175 C C . SER B 1 205 ? 0.27 -1.827 10.82 1 95.75 205 SER B C 1
ATOM 5177 O O . SER B 1 205 ? 0.906 -2.551 10.055 1 95.75 205 SER B O 1
ATOM 5179 N N . SER B 1 206 ? -0.307 -2.318 11.898 1 95.31 206 SER B N 1
ATOM 5180 C CA . SER B 1 206 ? -0.342 -3.746 12.195 1 95.31 206 SER B CA 1
ATOM 5181 C C . SER B 1 206 ? -1.444 -4.449 11.414 1 95.31 206 SER B C 1
ATOM 5183 O O . SER B 1 206 ? -1.638 -5.66 11.555 1 95.31 206 SER B O 1
ATOM 5185 N N . TYR B 1 207 ? -2.195 -3.77 10.641 1 97.06 207 TYR B N 1
ATOM 5186 C CA . TYR B 1 207 ? -3.246 -4.285 9.766 1 97.06 207 TYR B CA 1
ATOM 5187 C C . TYR B 1 207 ? -2.916 -4.023 8.305 1 97.06 207 TYR B C 1
ATOM 5189 O O . TYR B 1 207 ? -2.045 -3.205 7.992 1 97.06 207 TYR B O 1
ATOM 5197 N N . PRO B 1 208 ? -3.584 -4.785 7.387 1 96.25 208 PRO B N 1
ATOM 5198 C CA . PRO B 1 208 ? -3.408 -4.461 5.973 1 96.25 208 PRO B CA 1
ATOM 5199 C C . PRO B 1 208 ? -3.771 -3.014 5.648 1 96.25 208 PRO B C 1
ATOM 5201 O O . PRO B 1 208 ? -4.566 -2.398 6.363 1 96.25 208 PRO B O 1
ATOM 5204 N N . LEU B 1 209 ? -3.086 -2.471 4.637 1 96.5 209 LEU B N 1
ATOM 5205 C CA . LEU B 1 209 ? -3.379 -1.124 4.152 1 96.5 209 LEU B CA 1
ATOM 5206 C C . LEU B 1 209 ? -4.883 -0.914 4.012 1 96.5 209 LEU B C 1
ATOM 5208 O O . LEU B 1 209 ? -5.602 -1.819 3.586 1 96.5 209 LEU B O 1
ATOM 5212 N N . THR B 1 210 ? -5.371 0.275 4.375 1 97 210 THR B N 1
ATOM 5213 C CA . THR B 1 210 ? -6.789 0.594 4.258 1 97 210 THR B CA 1
ATOM 5214 C C . THR B 1 210 ? -7.316 0.223 2.877 1 97 210 THR B C 1
ATOM 5216 O O . THR B 1 210 ? -6.781 0.674 1.861 1 97 210 THR B O 1
ATOM 5219 N N . PRO B 1 211 ? -8.352 -0.599 2.82 1 97.25 211 PRO B N 1
ATOM 5220 C CA . PRO B 1 211 ? -8.852 -1.052 1.521 1 97.25 211 PRO B CA 1
ATOM 5221 C C . PRO B 1 211 ? -9.492 0.072 0.71 1 97.25 211 PRO B C 1
ATOM 5223 O O . PRO B 1 211 ? -9.82 1.126 1.261 1 97.25 211 PRO B O 1
ATOM 5226 N N . LEU B 1 212 ? -9.648 -0.194 -0.579 1 97.06 212 LEU B N 1
ATOM 5227 C CA . LEU B 1 212 ? -10.297 0.765 -1.471 1 97.06 212 LEU B CA 1
ATOM 5228 C C . LEU B 1 212 ? -11.805 0.575 -1.474 1 97.06 212 LEU B C 1
ATOM 5230 O O . LEU B 1 212 ? -12.305 -0.499 -1.823 1 97.06 212 LEU B O 1
ATOM 5234 N N . GLN B 1 213 ? -12.508 1.503 -1.01 1 97.12 213 GLN B N 1
ATOM 5235 C CA . GLN B 1 213 ? -13.961 1.612 -1.087 1 97.12 213 GLN B CA 1
ATOM 5236 C C . GLN B 1 213 ? -14.391 3.047 -1.379 1 97.12 213 GLN B C 1
ATOM 5238 O O . GLN B 1 213 ? -14.039 3.969 -0.64 1 97.12 213 GLN B O 1
ATOM 5243 N N . HIS B 1 214 ? -15.102 3.213 -2.445 1 96.81 214 HIS B N 1
ATOM 5244 C CA . HIS B 1 214 ? -15.477 4.57 -2.828 1 96.81 214 HIS B CA 1
ATOM 5245 C C . HIS B 1 214 ? -16.75 5.016 -2.119 1 96.81 214 HIS B C 1
ATOM 5247 O O . HIS B 1 214 ? -17.547 4.18 -1.692 1 96.81 214 HIS B O 1
ATOM 5253 N N . THR B 1 215 ? -16.906 6.223 -1.957 1 95.31 215 THR B N 1
ATOM 5254 C CA . THR B 1 215 ? -18.078 6.902 -1.43 1 95.31 215 THR B CA 1
ATOM 5255 C C . THR B 1 215 ? -18.328 8.219 -2.168 1 95.31 215 THR B C 1
ATOM 5257 O O . THR B 1 215 ? -17.562 8.586 -3.059 1 95.31 215 THR B O 1
ATOM 5260 N N . ILE B 1 216 ? -19.453 8.844 -1.923 1 93.94 216 ILE B N 1
ATOM 5261 C CA . ILE B 1 216 ? -19.797 10.141 -2.494 1 93.94 216 ILE B CA 1
ATOM 5262 C C . ILE B 1 216 ? -19.922 11.18 -1.382 1 93.94 216 ILE B C 1
ATOM 5264 O O . ILE B 1 216 ? -20.531 10.914 -0.343 1 93.94 216 ILE B O 1
ATOM 5268 N N . SER B 1 217 ? -19.25 12.25 -1.531 1 93.38 217 SER B N 1
ATOM 5269 C CA . SER B 1 217 ? -19.438 13.375 -0.621 1 93.38 217 SER B CA 1
ATOM 5270 C C . SER B 1 217 ? -19.969 14.602 -1.357 1 93.38 217 SER B C 1
ATOM 5272 O O . SER B 1 217 ? -19.797 14.719 -2.574 1 93.38 217 SER B O 1
ATOM 5274 N N . ILE B 1 218 ? -20.734 15.383 -0.646 1 91.56 218 ILE B N 1
ATOM 5275 C CA . ILE B 1 218 ? -21.219 16.688 -1.109 1 91.56 218 ILE B CA 1
ATOM 5276 C C . ILE B 1 218 ? -20.688 17.781 -0.194 1 91.56 218 ILE B C 1
ATOM 5278 O O . ILE B 1 218 ? -20.922 17.766 1.018 1 91.56 218 ILE B O 1
ATOM 5282 N N . ALA B 1 219 ? -19.938 18.688 -0.743 1 90.81 219 ALA B N 1
ATOM 5283 C CA . ALA B 1 219 ? -19.344 19.766 0.041 1 90.81 219 ALA B CA 1
ATOM 5284 C C . ALA B 1 219 ? -19.547 21.109 -0.65 1 90.81 219 ALA B C 1
ATOM 5286 O O . ALA B 1 219 ? -19.828 21.172 -1.849 1 90.81 219 ALA B O 1
ATOM 5287 N N . SER B 1 220 ? -19.406 22.141 0.165 1 90.12 220 SER B N 1
ATOM 5288 C CA . SER B 1 220 ? -19.484 23.484 -0.39 1 90.12 220 SER B CA 1
ATOM 5289 C C . SER B 1 220 ? -18.391 23.719 -1.439 1 90.12 220 SER B C 1
ATOM 5291 O O . SER B 1 220 ? -17.25 23.281 -1.26 1 90.12 220 SER B O 1
ATOM 5293 N N . ALA B 1 221 ? -18.781 24.391 -2.5 1 88.81 221 ALA B N 1
ATOM 5294 C CA . ALA B 1 221 ? -17.812 24.719 -3.551 1 88.81 221 ALA B CA 1
ATOM 5295 C C . ALA B 1 221 ? -16.938 25.891 -3.15 1 88.81 221 ALA B C 1
ATOM 5297 O O . ALA B 1 221 ? -16.016 26.266 -3.877 1 88.81 221 ALA B O 1
ATOM 5298 N N . GLY B 1 222 ? -17.266 26.516 -2.064 1 85.31 222 GLY B N 1
ATOM 5299 C CA . GLY B 1 222 ? -16.438 27.578 -1.526 1 85.31 222 GLY B CA 1
ATOM 5300 C C . GLY B 1 222 ? -16.625 28.906 -2.248 1 85.31 222 GLY B C 1
ATOM 5301 O O . GLY B 1 222 ? -15.75 29.766 -2.217 1 85.31 222 GLY B O 1
ATOM 5302 N N . ASP B 1 223 ? -17.734 29.078 -2.998 1 87.25 223 ASP B N 1
ATOM 5303 C CA . ASP B 1 223 ? -18.047 30.328 -3.66 1 87.25 223 ASP B CA 1
ATOM 5304 C C . ASP B 1 223 ? -18.594 31.359 -2.664 1 87.25 223 ASP B C 1
ATOM 5306 O O . ASP B 1 223 ? -19.703 31.188 -2.146 1 87.25 223 ASP B O 1
ATOM 5310 N N . PRO B 1 224 ? -17.859 32.406 -2.412 1 85.94 224 PRO B N 1
ATOM 5311 C CA . PRO B 1 224 ? -18.328 33.406 -1.439 1 85.94 224 PRO B CA 1
ATOM 5312 C C . PRO B 1 224 ? -19.609 34.094 -1.889 1 85.94 224 PRO B C 1
ATOM 5314 O O . PRO B 1 224 ? -20.359 34.625 -1.058 1 85.94 224 PRO B O 1
ATOM 5317 N N . GLN B 1 225 ? -19.906 34.125 -3.205 1 88.88 225 GLN B N 1
ATOM 5318 C CA . GLN B 1 225 ? -21.062 34.812 -3.76 1 88.88 225 GLN B CA 1
ATOM 5319 C C . GLN B 1 225 ? -22.266 33.875 -3.879 1 88.88 225 GLN B C 1
ATOM 5321 O O . GLN B 1 225 ? -23.391 34.312 -4.121 1 88.88 225 GLN B O 1
ATOM 5326 N N . ASP B 1 226 ? -22.031 32.625 -3.709 1 90.62 226 ASP B N 1
ATOM 5327 C CA . ASP B 1 226 ? -23.078 31.609 -3.777 1 90.62 226 ASP B CA 1
ATOM 5328 C C . ASP B 1 226 ? -22.812 30.484 -2.781 1 90.62 226 ASP B C 1
ATOM 5330 O O . ASP B 1 226 ? -22.375 29.391 -3.164 1 90.62 226 ASP B O 1
ATOM 5334 N N . ARG B 1 227 ? -23.281 30.609 -1.654 1 87.81 227 ARG B N 1
ATOM 5335 C CA . ARG B 1 227 ? -22.984 29.688 -0.562 1 87.81 227 ARG B CA 1
ATOM 5336 C C . ARG B 1 227 ? -23.75 28.375 -0.737 1 87.81 227 ARG B C 1
ATOM 5338 O O . ARG B 1 227 ? -23.406 27.375 -0.103 1 87.81 227 ARG B O 1
ATOM 5345 N N . SER B 1 228 ? -24.641 28.328 -1.635 1 90.25 228 SER B N 1
ATOM 5346 C CA . SER B 1 228 ? -25.469 27.141 -1.828 1 90.25 228 SER B CA 1
ATOM 5347 C C . SER B 1 228 ? -24.875 26.234 -2.893 1 90.25 228 SER B C 1
ATOM 5349 O O . SER B 1 228 ? -25.344 25.109 -3.086 1 90.25 228 SER B O 1
ATOM 5351 N N . ARG B 1 229 ? -23.875 26.75 -3.506 1 88.75 229 ARG B N 1
ATOM 5352 C CA . ARG B 1 229 ? -23.234 25.922 -4.531 1 88.75 229 ARG B CA 1
ATOM 5353 C C . ARG B 1 229 ? -22.453 24.766 -3.904 1 88.75 229 ARG B C 1
ATOM 5355 O O . ARG B 1 229 ? -21.672 24.984 -2.973 1 88.75 229 ARG B O 1
ATOM 5362 N N . TYR B 1 230 ? -22.781 23.562 -4.395 1 91.12 230 TYR B N 1
ATOM 5363 C CA . TYR B 1 230 ? -22.125 22.391 -3.828 1 91.12 230 TYR B CA 1
ATOM 5364 C C . TYR B 1 230 ? -21.359 21.609 -4.898 1 91.12 230 TYR B C 1
ATOM 5366 O O . TYR B 1 230 ? -21.609 21.797 -6.094 1 91.12 230 TYR B O 1
ATOM 5374 N N . GLN B 1 231 ? -20.406 20.922 -4.457 1 91.25 231 GLN B N 1
ATOM 5375 C CA . GLN B 1 231 ? -19.625 20.016 -5.289 1 91.25 231 GLN B CA 1
ATOM 5376 C C . GLN B 1 231 ? -19.797 18.562 -4.824 1 91.25 231 GLN B C 1
ATOM 5378 O O . GLN B 1 231 ? -19.703 18.281 -3.627 1 91.25 231 GLN B O 1
ATOM 5383 N N . GLN B 1 232 ? -20.172 17.719 -5.766 1 93.19 232 GLN B N 1
ATOM 5384 C CA . GLN B 1 232 ? -20.219 16.281 -5.508 1 93.19 232 GLN B CA 1
ATOM 5385 C C . GLN B 1 232 ? -18.953 15.586 -5.973 1 93.19 232 GLN B C 1
ATOM 5387 O O . GLN B 1 232 ? -18.422 15.906 -7.039 1 93.19 232 GLN B O 1
ATOM 5392 N N . SER B 1 233 ? -18.406 14.766 -5.145 1 95.62 233 SER B N 1
ATOM 5393 C CA . SER B 1 233 ? -17.188 14.047 -5.5 1 95.62 233 SER B CA 1
ATOM 5394 C C . SER B 1 233 ? -17.312 12.562 -5.184 1 95.62 233 SER B C 1
ATOM 5396 O O . SER B 1 233 ? -17.844 12.188 -4.141 1 95.62 233 SER B O 1
ATOM 5398 N N . TRP B 1 234 ? -16.953 11.711 -6.133 1 96.19 234 TRP B N 1
ATOM 5399 C CA . TRP B 1 234 ? -16.766 10.273 -5.957 1 96.19 234 TRP B CA 1
ATOM 5400 C C . TRP B 1 234 ? -15.32 9.938 -5.629 1 96.19 234 TRP B C 1
ATOM 5402 O O . TRP B 1 234 ? -14.422 10.195 -6.43 1 96.19 234 TRP B O 1
ATOM 5412 N N . HIS B 1 235 ? -15.047 9.484 -4.414 1 97.75 235 HIS B N 1
ATOM 5413 C CA . HIS B 1 235 ? -13.68 9.281 -3.947 1 97.75 235 HIS B CA 1
ATOM 5414 C C . HIS B 1 235 ? -13.609 8.133 -2.945 1 97.75 235 HIS B C 1
ATOM 5416 O O . HIS B 1 235 ? -14.633 7.695 -2.416 1 97.75 235 HIS B O 1
ATOM 5422 N N . PRO B 1 236 ? -12.383 7.535 -2.691 1 97.88 236 PRO B N 1
ATOM 5423 C CA . PRO B 1 236 ? -12.25 6.504 -1.662 1 97.88 236 PRO B CA 1
ATOM 5424 C C . PRO B 1 236 ? -12.617 7.004 -0.268 1 97.88 236 PRO B C 1
ATOM 5426 O O . PRO B 1 236 ? -12.406 8.18 0.041 1 97.88 236 PRO B O 1
ATOM 5429 N N . ILE B 1 237 ? -13.18 6.098 0.57 1 97.88 237 ILE B N 1
ATOM 5430 C CA . ILE B 1 237 ? -13.203 6.379 2.002 1 97.88 237 ILE B CA 1
ATOM 5431 C C . ILE B 1 237 ? -11.773 6.52 2.521 1 97.88 237 ILE B C 1
ATOM 5433 O O . ILE B 1 237 ? -10.906 5.699 2.199 1 97.88 237 ILE B O 1
ATOM 5437 N N . ARG B 1 238 ? -11.523 7.562 3.238 1 98 238 ARG B N 1
ATOM 5438 C CA . ARG B 1 238 ? -10.156 7.898 3.607 1 98 238 ARG B CA 1
ATOM 5439 C C . ARG B 1 238 ? -9.727 7.145 4.863 1 98 238 ARG B C 1
ATOM 5441 O O . ARG B 1 238 ? -10.555 6.84 5.723 1 98 238 ARG B O 1
ATOM 5448 N N . PRO B 1 239 ? -8.414 6.805 4.965 1 96.5 239 PRO B N 1
ATOM 5449 C CA . PRO B 1 239 ? -7.898 6.168 6.176 1 96.5 239 PRO B CA 1
ATOM 5450 C C . PRO B 1 239 ? -8.109 7.02 7.426 1 96.5 239 PRO B C 1
ATOM 5452 O O . PRO B 1 239 ? -8.258 8.242 7.332 1 96.5 239 PRO B O 1
ATOM 5455 N N . ALA B 1 240 ? -8.094 6.32 8.539 1 97.12 240 ALA B N 1
ATOM 5456 C CA . ALA B 1 240 ? -8.195 7 9.828 1 97.12 240 ALA B CA 1
ATOM 5457 C C . ALA B 1 240 ? -7.09 8.039 9.984 1 97.12 240 ALA B C 1
ATOM 5459 O O . ALA B 1 240 ? -5.957 7.82 9.555 1 97.12 240 ALA B O 1
ATOM 5460 N N . LYS B 1 241 ? -7.418 9.109 10.617 1 97.12 241 LYS B N 1
ATOM 5461 C CA . LYS B 1 241 ? -6.438 10.156 10.906 1 97.12 241 LYS B CA 1
ATOM 5462 C C . LYS B 1 241 ? -5.539 9.75 12.07 1 97.12 241 LYS B C 1
ATOM 5464 O O . LYS B 1 241 ? -5.953 8.992 12.945 1 97.12 241 LYS B O 1
ATOM 5469 N N . PRO B 1 242 ? -4.281 10.258 12.062 1 97.69 242 PRO B N 1
ATOM 5470 C CA . PRO B 1 242 ? -3.439 10.016 13.234 1 97.69 242 PRO B CA 1
ATOM 5471 C C . PRO B 1 242 ? -4.02 10.609 14.508 1 97.69 242 PRO B C 1
ATOM 5473 O O . PRO B 1 242 ? -4.797 11.57 14.453 1 97.69 242 PRO B O 1
ATOM 5476 N N . ALA B 1 243 ? -3.662 10.055 15.641 1 97.88 243 ALA B N 1
ATOM 5477 C CA . ALA B 1 243 ? -4.09 10.586 16.922 1 97.88 243 ALA B CA 1
ATOM 5478 C C . ALA B 1 243 ? -3.67 12.047 17.094 1 97.88 243 ALA B C 1
ATOM 5480 O O . ALA B 1 243 ? -2.557 12.422 16.719 1 97.88 243 ALA B O 1
ATOM 5481 N N . PRO B 1 244 ? -4.543 12.906 17.656 1 97.75 244 PRO B N 1
ATOM 5482 C CA . PRO B 1 244 ? -4.129 14.273 17.953 1 97.75 244 PRO B CA 1
ATOM 5483 C C . PRO B 1 244 ? -2.898 14.328 18.859 1 97.75 244 PRO B C 1
ATOM 5485 O O . PRO B 1 244 ? -2.828 13.609 19.859 1 97.75 244 PRO B O 1
ATOM 5488 N N . GLY B 1 245 ? -1.925 15.094 18.438 1 97.88 245 GLY B N 1
ATOM 5489 C CA . GLY B 1 245 ? -0.714 15.25 19.234 1 97.88 245 GLY B CA 1
ATOM 5490 C C . GLY B 1 245 ? 0.401 14.312 18.797 1 97.88 245 GLY B C 1
ATOM 5491 O O . GLY B 1 245 ? 1.543 14.453 19.25 1 97.88 245 GLY B O 1
ATOM 5492 N N . ALA B 1 246 ? 0.137 13.398 17.938 1 97.69 246 ALA B N 1
ATOM 5493 C CA . ALA B 1 246 ? 1.131 12.406 17.516 1 97.69 246 ALA B CA 1
ATOM 5494 C C . ALA B 1 246 ? 2.158 13.031 16.578 1 97.69 246 ALA B C 1
ATOM 5496 O O . ALA B 1 246 ? 1.809 13.844 15.711 1 97.69 246 ALA B O 1
ATOM 5497 N N . VAL B 1 247 ? 3.453 12.656 16.688 1 98.31 247 VAL B N 1
ATOM 5498 C CA . VAL B 1 247 ? 4.48 13 15.711 1 98.31 247 VAL B CA 1
ATOM 5499 C C . VAL B 1 247 ? 4.348 12.109 14.477 1 98.31 247 VAL B C 1
ATOM 5501 O O . VAL B 1 247 ? 4.637 10.914 14.539 1 98.31 247 VAL B O 1
ATOM 5504 N N . ILE B 1 248 ? 3.998 12.703 13.336 1 98.56 248 ILE B N 1
ATOM 5505 C CA . ILE B 1 248 ? 3.643 11.883 12.188 1 98.56 248 ILE B CA 1
ATOM 5506 C C . ILE B 1 248 ? 4.797 11.883 11.188 1 98.56 248 ILE B C 1
ATOM 5508 O O . ILE B 1 248 ? 4.824 11.055 10.273 1 98.56 248 ILE B O 1
ATOM 5512 N N . TYR B 1 249 ? 5.727 12.773 11.289 1 98.81 249 TYR B N 1
ATOM 5513 C CA . TYR B 1 249 ? 6.906 12.867 10.43 1 98.81 249 TYR B CA 1
ATOM 5514 C C . TYR B 1 249 ? 8.094 13.422 11.203 1 98.81 249 TYR B C 1
ATOM 5516 O O . TYR B 1 249 ? 7.941 14.297 12.055 1 98.81 249 TYR B O 1
ATOM 5524 N N . SER B 1 250 ? 9.312 12.969 10.938 1 98.75 250 SER B N 1
ATOM 5525 C CA . SER B 1 250 ? 10.547 13.414 11.562 1 98.75 250 SER B CA 1
ATOM 5526 C C . SER B 1 250 ? 11.758 13.133 10.672 1 98.75 250 SER B C 1
ATOM 5528 O O . SER B 1 250 ? 11.906 12.023 10.156 1 98.75 250 SER B O 1
ATOM 5530 N N . ARG B 1 251 ? 12.602 14.117 10.461 1 98.5 251 ARG B N 1
ATOM 5531 C CA . ARG B 1 251 ? 13.773 13.93 9.609 1 98.5 251 ARG B CA 1
ATOM 5532 C C . ARG B 1 251 ? 14.922 14.82 10.055 1 98.5 251 ARG B C 1
ATOM 5534 O O . ARG B 1 251 ? 14.711 15.992 10.383 1 98.5 251 ARG B O 1
ATOM 5541 N N . TRP B 1 252 ? 16.094 14.312 10.078 1 98.06 252 TRP B N 1
ATOM 5542 C CA . TRP B 1 252 ? 17.328 15.062 10.32 1 98.06 252 TRP B CA 1
ATOM 5543 C C . TRP B 1 252 ? 17.688 15.914 9.109 1 98.06 252 TRP B C 1
ATOM 5545 O O . TRP B 1 252 ? 17.688 15.43 7.977 1 98.06 252 TRP B O 1
ATOM 5555 N N . ILE B 1 253 ? 17.906 17.188 9.344 1 97.38 253 ILE B N 1
ATOM 5556 C CA . ILE B 1 253 ? 18.344 18.109 8.305 1 97.38 253 ILE B CA 1
ATOM 5557 C C . ILE B 1 253 ? 19.812 18.453 8.492 1 97.38 253 ILE B C 1
ATOM 5559 O O . ILE B 1 253 ? 20.156 19.344 9.266 1 97.38 253 ILE B O 1
ATOM 5563 N N . PRO B 1 254 ? 20.641 17.891 7.723 1 94.56 254 PRO B N 1
ATOM 5564 C CA . PRO B 1 254 ? 22.078 17.969 7.988 1 94.56 254 PRO B CA 1
ATOM 5565 C C . PRO B 1 254 ? 22.625 19.391 7.91 1 94.56 254 PRO B C 1
ATOM 5567 O O . PRO B 1 254 ? 23.422 19.797 8.758 1 94.56 254 PRO B O 1
ATOM 5570 N N . HIS B 1 255 ? 22.234 20.203 6.922 1 91.69 255 HIS B N 1
ATOM 5571 C CA . HIS B 1 255 ? 22.844 21.516 6.711 1 91.69 255 HIS B CA 1
ATOM 5572 C C . HIS B 1 255 ? 22.359 22.516 7.758 1 91.69 255 HIS B C 1
ATOM 5574 O O . HIS B 1 255 ? 22.953 23.578 7.93 1 91.69 255 HIS B O 1
ATOM 5580 N N . LEU B 1 256 ? 21.266 22.172 8.461 1 94.69 256 LEU B N 1
ATOM 5581 C CA . LEU B 1 256 ? 20.766 23.016 9.547 1 94.69 256 LEU B CA 1
ATOM 5582 C C . LEU B 1 256 ? 21.125 22.438 10.906 1 94.69 256 LEU B C 1
ATOM 5584 O O . LEU B 1 256 ? 21.016 23.109 11.93 1 94.69 256 LEU B O 1
ATOM 5588 N N . LYS B 1 257 ? 21.547 21.188 10.898 1 95 257 LYS B N 1
ATOM 5589 C CA . LYS B 1 257 ? 21.859 20.453 12.117 1 95 257 LYS B CA 1
ATOM 5590 C C . LYS B 1 257 ? 20.688 20.469 13.094 1 95 257 LYS B C 1
ATOM 5592 O O . LYS B 1 257 ? 20.875 20.719 14.289 1 95 257 LYS B O 1
ATOM 5597 N N . GLU B 1 258 ? 19.5 20.328 12.57 1 97.12 258 GLU B N 1
ATOM 5598 C CA . GLU B 1 258 ? 18.25 20.266 13.336 1 97.12 258 GLU B CA 1
ATOM 5599 C C . GLU B 1 258 ? 17.344 19.141 12.844 1 97.12 258 GLU B C 1
ATOM 5601 O O . GLU B 1 258 ? 17.516 18.656 11.719 1 97.12 258 GLU B O 1
ATOM 5606 N N . THR B 1 259 ? 16.484 18.734 13.719 1 98.19 259 THR B N 1
ATOM 5607 C CA . THR B 1 259 ? 15.445 17.766 13.336 1 98.19 259 THR B CA 1
ATOM 5608 C C . THR B 1 259 ? 14.141 18.484 13.023 1 98.19 259 THR B C 1
ATOM 5610 O O . THR B 1 259 ? 13.672 19.312 13.812 1 98.19 259 THR B O 1
ATOM 5613 N N . PHE B 1 260 ? 13.656 18.281 11.836 1 98.5 260 PHE B N 1
ATOM 5614 C CA . PHE B 1 260 ? 12.336 18.766 11.453 1 98.5 260 PHE B CA 1
ATOM 5615 C C . PHE B 1 260 ? 11.266 17.734 11.773 1 98.5 260 PHE B C 1
ATOM 5617 O O . PHE B 1 260 ? 11.438 16.547 11.484 1 98.5 260 PHE B O 1
ATOM 5624 N N . SER B 1 261 ? 10.156 18.125 12.383 1 98.75 261 SER B N 1
ATOM 5625 C CA . SER B 1 261 ? 9.078 17.203 12.695 1 98.75 261 SER B CA 1
ATOM 5626 C C . SER B 1 261 ? 7.715 17.828 12.445 1 98.75 261 SER B C 1
ATOM 5628 O O . SER B 1 261 ? 7.586 19.047 12.406 1 98.75 261 SER B O 1
ATOM 5630 N N . MET B 1 262 ? 6.77 17.031 12.172 1 98.81 262 MET B N 1
ATOM 5631 C CA . MET B 1 262 ? 5.371 17.422 12.047 1 98.81 262 MET B CA 1
ATOM 5632 C C . MET B 1 262 ? 4.496 16.672 13.047 1 98.81 262 MET B C 1
ATOM 5634 O O . MET B 1 262 ? 4.699 15.477 13.281 1 98.81 262 MET B O 1
ATOM 5638 N N . VAL B 1 263 ? 3.588 17.375 13.664 1 98.75 263 VAL B N 1
ATOM 5639 C CA . VAL B 1 263 ? 2.711 16.859 14.711 1 98.75 263 VAL B CA 1
ATOM 5640 C C . VAL B 1 263 ? 1.252 17.031 14.297 1 98.75 263 VAL B C 1
ATOM 5642 O O . VAL B 1 263 ? 0.858 18.094 13.82 1 98.75 263 VAL B O 1
ATOM 5645 N N . SER B 1 264 ? 0.448 15.938 14.438 1 98.75 264 SER B N 1
ATOM 5646 C CA . SER B 1 264 ? -0.992 16.062 14.242 1 98.75 264 SER B CA 1
ATOM 5647 C C . SER B 1 264 ? -1.604 17.031 15.25 1 98.75 264 SER B C 1
ATOM 5649 O O . SER B 1 264 ? -1.531 16.797 16.453 1 98.75 264 SER B O 1
ATOM 5651 N N . LEU B 1 265 ? -2.193 18.062 14.758 1 98.75 265 LEU B N 1
ATOM 5652 C CA . LEU B 1 265 ? -2.678 19.125 15.641 1 98.75 265 LEU B CA 1
ATOM 5653 C C . LEU B 1 265 ? -3.834 18.625 16.5 1 98.75 265 LEU B C 1
ATOM 5655 O O . LEU B 1 265 ? -4.73 17.938 16.016 1 98.75 265 LEU B O 1
ATOM 5659 N N . ASP B 1 266 ? -3.801 18.922 17.797 1 98.56 266 ASP B N 1
ATOM 5660 C CA . ASP B 1 266 ? -4.867 18.656 18.75 1 98.56 266 ASP B CA 1
ATOM 5661 C C . ASP B 1 266 ? -5.598 19.938 19.125 1 98.56 266 ASP B C 1
ATOM 5663 O O . ASP B 1 266 ? -5.098 20.734 19.938 1 98.56 266 ASP B O 1
ATOM 5667 N N . TYR B 1 267 ? -6.809 20.094 18.672 1 97.88 267 TYR B N 1
ATOM 5668 C CA . TYR B 1 267 ? -7.543 21.328 18.875 1 97.88 267 TYR B CA 1
ATOM 5669 C C . TYR B 1 267 ? -8 21.469 20.312 1 97.88 267 TYR B C 1
ATOM 5671 O O . TYR B 1 267 ? -8.43 22.547 20.75 1 97.88 267 TYR B O 1
ATOM 5679 N N . THR B 1 268 ? -7.891 20.391 21.062 1 97.69 268 THR B N 1
ATOM 5680 C CA . THR B 1 268 ? -8.25 20.438 22.484 1 97.69 268 THR B CA 1
ATOM 5681 C C . THR B 1 268 ? -7.035 20.766 23.344 1 97.69 268 THR B C 1
ATOM 5683 O O . THR B 1 268 ? -7.16 20.969 24.547 1 97.69 268 THR B O 1
ATOM 5686 N N . ASP B 1 269 ? -5.852 20.781 22.766 1 98.19 269 ASP B N 1
ATOM 5687 C CA . ASP B 1 269 ? -4.625 21.172 23.453 1 98.19 269 ASP B CA 1
ATOM 5688 C C . ASP B 1 269 ? -4.469 22.688 23.5 1 98.19 269 ASP B C 1
ATOM 5690 O O . ASP B 1 269 ? -4.465 23.344 22.453 1 98.19 269 ASP B O 1
ATOM 5694 N N . ALA B 1 270 ? -4.25 23.25 24.609 1 98.12 270 ALA B N 1
ATOM 5695 C CA . ALA B 1 270 ? -4.227 24.703 24.797 1 98.12 270 ALA B CA 1
ATOM 5696 C C . ALA B 1 270 ? -3.066 25.344 24.031 1 98.12 270 ALA B C 1
ATOM 5698 O O . ALA B 1 270 ? -3.207 26.422 23.453 1 98.12 270 ALA B O 1
ATOM 5699 N N . GLU B 1 271 ? -1.962 24.688 24.016 1 98.19 271 GLU B N 1
ATOM 5700 C CA . GLU B 1 271 ? -0.804 25.234 23.312 1 98.19 271 GLU B CA 1
ATOM 5701 C C . GLU B 1 271 ? -1.016 25.234 21.812 1 98.19 271 GLU B C 1
ATOM 5703 O O . GLU B 1 271 ? -0.721 26.219 21.125 1 98.19 271 GLU B O 1
ATOM 5708 N N . HIS B 1 272 ? -1.473 24.078 21.297 1 98.56 272 HIS B N 1
ATOM 5709 C CA . HIS B 1 272 ? -1.754 24 19.859 1 98.56 272 HIS B CA 1
ATOM 5710 C C . HIS B 1 272 ? -2.725 25.094 19.438 1 98.56 272 HIS B C 1
ATOM 5712 O O . HIS B 1 272 ? -2.492 25.766 18.422 1 98.56 272 HIS B O 1
ATOM 5718 N N . LEU B 1 273 ? -3.785 25.234 20.219 1 98.5 273 LEU B N 1
ATOM 5719 C CA . LEU B 1 273 ? -4.805 26.219 19.906 1 98.5 273 LEU B CA 1
ATOM 5720 C C . LEU B 1 273 ? -4.234 27.641 19.969 1 98.5 273 LEU B C 1
ATOM 5722 O O . LEU B 1 273 ? -4.527 28.469 19.109 1 98.5 273 LEU B O 1
ATOM 5726 N N . ARG B 1 274 ? -3.451 27.922 21 1 98.44 274 ARG B N 1
ATOM 5727 C CA . ARG B 1 274 ? -2.842 29.234 21.172 1 98.44 274 ARG B CA 1
ATOM 5728 C C . ARG B 1 274 ? -1.968 29.594 19.969 1 98.44 274 ARG B C 1
ATOM 5730 O O . ARG B 1 274 ? -2.049 30.703 19.438 1 98.44 274 ARG B O 1
ATOM 5737 N N . LEU B 1 275 ? -1.102 28.656 19.594 1 98.44 275 LEU B N 1
ATOM 5738 C CA . LEU B 1 275 ? -0.212 28.891 18.453 1 98.44 275 LEU B CA 1
ATOM 5739 C C . LEU B 1 275 ? -1.008 29.219 17.203 1 98.44 275 LEU B C 1
ATOM 5741 O O . LEU B 1 275 ? -0.721 30.203 16.516 1 98.44 275 LEU B O 1
ATOM 5745 N N . PHE B 1 276 ? -2.023 28.406 16.938 1 98.38 276 PHE B N 1
ATOM 5746 C CA . PHE B 1 276 ? -2.863 28.656 15.766 1 98.38 276 PHE B CA 1
ATOM 5747 C C . PHE B 1 276 ? -3.514 30.031 15.852 1 98.38 276 PHE B C 1
ATOM 5749 O O . PHE B 1 276 ? -3.504 30.781 14.875 1 98.38 276 PHE B O 1
ATOM 5756 N N . HIS B 1 277 ? -4.07 30.359 16.969 1 98.25 277 HIS B N 1
ATOM 5757 C CA . HIS B 1 277 ? -4.75 31.625 17.219 1 98.25 277 HIS B CA 1
ATOM 5758 C C . HIS B 1 277 ? -3.816 32.812 16.969 1 98.25 277 HIS B C 1
ATOM 5760 O O . HIS B 1 277 ? -4.172 33.75 16.25 1 98.25 277 HIS B O 1
ATOM 5766 N N . GLU B 1 278 ? -2.646 32.75 17.562 1 98.12 278 GLU B N 1
ATOM 5767 C CA . GLU B 1 278 ? -1.666 33.812 17.438 1 98.12 278 GLU B CA 1
ATOM 5768 C C . GLU B 1 278 ? -1.206 33.969 15.984 1 98.12 278 GLU B C 1
ATOM 5770 O O . GLU B 1 278 ? -1.146 35.094 15.461 1 98.12 278 GLU B O 1
ATOM 5775 N N . TRP B 1 279 ? -0.9 32.875 15.344 1 97.81 279 TRP B N 1
ATOM 5776 C CA . TRP B 1 279 ? -0.346 32.938 13.992 1 97.81 279 TRP B CA 1
ATOM 5777 C C . TRP B 1 279 ? -1.392 33.406 12.992 1 97.81 279 TRP B C 1
ATOM 5779 O O . TRP B 1 279 ? -1.09 34.188 12.102 1 97.81 279 TRP B O 1
ATOM 5789 N N . GLN B 1 280 ? -2.648 32.938 13.117 1 97.12 280 GLN B N 1
ATOM 5790 C CA . GLN B 1 280 ? -3.701 33.312 12.18 1 97.12 280 GLN B CA 1
ATOM 5791 C C . GLN B 1 280 ? -4.059 34.781 12.328 1 97.12 280 GLN B C 1
ATOM 5793 O O . GLN B 1 280 ? -4.566 35.406 11.383 1 97.12 280 GLN B O 1
ATOM 5798 N N . ASN B 1 281 ? -3.812 35.344 13.5 1 97.25 281 ASN B N 1
ATOM 5799 C CA . ASN B 1 281 ? -4.137 36.75 13.734 1 97.25 281 ASN B CA 1
ATOM 5800 C C . ASN B 1 281 ? -2.939 37.656 13.461 1 97.25 281 ASN B C 1
ATOM 5802 O O . ASN B 1 281 ? -3.039 38.875 13.578 1 97.25 281 ASN B O 1
ATOM 5806 N N . ASP B 1 282 ? -1.774 37.094 13.156 1 95.5 282 ASP B N 1
ATOM 5807 C CA . ASP B 1 282 ? -0.641 37.906 12.688 1 95.5 282 ASP B CA 1
ATOM 5808 C C . ASP B 1 282 ? -0.967 38.594 11.375 1 95.5 282 ASP B C 1
ATOM 5810 O O . ASP B 1 282 ? -1.445 37.969 10.43 1 95.5 282 ASP B O 1
ATOM 5814 N N . PRO B 1 283 ? -0.714 39.875 11.227 1 93.12 283 PRO B N 1
ATOM 5815 C CA . PRO B 1 283 ? -1.1 40.656 10.039 1 93.12 283 PRO B CA 1
ATOM 5816 C C . PRO B 1 283 ? -0.469 40.125 8.758 1 93.12 283 PRO B C 1
ATOM 5818 O O . PRO B 1 283 ? -1.099 40.156 7.695 1 93.12 283 PRO B O 1
ATOM 5821 N N . ARG B 1 284 ? 0.678 39.688 8.797 1 90.06 284 ARG B N 1
ATOM 5822 C CA . ARG B 1 284 ? 1.335 39.156 7.609 1 90.06 284 ARG B CA 1
ATOM 5823 C C . ARG B 1 284 ? 0.682 37.844 7.172 1 90.06 284 ARG B C 1
ATOM 5825 O O . ARG B 1 284 ? 0.467 37.625 5.98 1 90.06 284 ARG B O 1
ATOM 5832 N N . VAL B 1 285 ? 0.396 36.938 8.125 1 90.56 285 VAL B N 1
ATOM 5833 C CA . VAL B 1 285 ? -0.228 35.656 7.848 1 90.56 285 VAL B CA 1
ATOM 5834 C C . VAL B 1 285 ? -1.658 35.844 7.359 1 90.56 285 VAL B C 1
ATOM 5836 O O . VAL B 1 285 ? -2.092 35.219 6.398 1 90.56 285 VAL B O 1
ATOM 5839 N N . SER B 1 286 ? -2.332 36.75 7.953 1 90.62 286 SER B N 1
ATOM 5840 C CA . SER B 1 286 ? -3.752 36.938 7.676 1 90.62 286 SER B CA 1
ATOM 5841 C C . SER B 1 286 ? -3.971 37.469 6.258 1 90.62 286 SER B C 1
ATOM 5843 O O . SER B 1 286 ? -5.055 37.281 5.691 1 90.62 286 SER B O 1
ATOM 5845 N N . GLN B 1 287 ? -3 38.094 5.637 1 85.06 287 GLN B N 1
ATOM 5846 C CA . GLN B 1 287 ? -3.1 38.562 4.262 1 85.06 287 GLN B CA 1
ATOM 5847 C C . GLN B 1 287 ? -3.285 37.406 3.291 1 85.06 287 GLN B C 1
ATOM 5849 O O . GLN B 1 287 ? -3.955 37.531 2.264 1 85.06 287 GLN B O 1
ATOM 5854 N N . GLY B 1 288 ? -2.77 36.25 3.654 1 82.88 288 GLY B N 1
ATOM 5855 C CA . GLY B 1 288 ? -2.857 35.125 2.775 1 82.88 288 GLY B CA 1
ATOM 5856 C C . GLY B 1 288 ? -3.938 34.125 3.189 1 82.88 288 GLY B C 1
ATOM 5857 O O . GLY B 1 288 ? -4.629 33.562 2.338 1 82.88 288 GLY B O 1
ATOM 5858 N N . TRP B 1 289 ? -4.168 33.812 4.391 1 85.56 289 TRP B N 1
ATOM 5859 C CA . TRP B 1 289 ? -5.051 32.781 4.895 1 85.56 289 TRP B CA 1
ATOM 5860 C C . TRP B 1 289 ? -6.441 33.344 5.18 1 85.56 289 TRP B C 1
ATOM 5862 O O . TRP B 1 289 ? -7.441 32.625 5.043 1 85.56 289 TRP B O 1
ATOM 5872 N N . ASN B 1 290 ? -6.543 34.594 5.555 1 84.12 290 ASN B N 1
ATOM 5873 C CA . ASN B 1 290 ? -7.809 35.25 5.836 1 84.12 290 ASN B CA 1
ATOM 5874 C C . ASN B 1 290 ? -8.633 34.5 6.859 1 84.12 290 ASN B C 1
ATOM 5876 O O . ASN B 1 290 ? -9.812 34.219 6.629 1 84.12 290 ASN B O 1
ATOM 5880 N N . GLU B 1 291 ? -8.047 34.031 8.031 1 92.94 291 GLU B N 1
ATOM 5881 C CA . GLU B 1 291 ? -8.711 33.281 9.086 1 92.94 291 GLU B CA 1
ATOM 5882 C C . GLU B 1 291 ? -8.562 34 10.438 1 92.94 291 GLU B C 1
ATOM 5884 O O . GLU B 1 291 ? -8.328 33.344 11.453 1 92.94 291 GLU B O 1
ATOM 5889 N N . THR B 1 292 ? -8.57 35.312 10.43 1 96.38 292 THR B N 1
ATOM 5890 C CA . THR B 1 292 ? -8.562 36.031 11.688 1 96.38 292 THR B CA 1
ATOM 5891 C C . THR B 1 292 ? -9.82 35.719 12.5 1 96.38 292 THR B C 1
ATOM 5893 O O . THR B 1 292 ? -10.852 35.344 11.93 1 96.38 292 THR B O 1
ATOM 5896 N N . GLY B 1 293 ? -9.703 35.875 13.836 1 97.38 293 GLY B N 1
ATOM 5897 C CA . GLY B 1 293 ? -10.875 35.594 14.648 1 97.38 293 GLY B CA 1
ATOM 5898 C C . GLY B 1 293 ? -10.555 35.406 16.125 1 97.38 293 GLY B C 1
ATOM 5899 O O . GLY B 1 293 ? -9.43 35.688 16.547 1 97.38 293 GLY B O 1
ATOM 5900 N N . THR B 1 294 ? -11.555 35.094 16.859 1 98.19 294 THR B N 1
ATOM 5901 C CA . THR B 1 294 ? -11.414 34.844 18.281 1 98.19 294 THR B CA 1
ATOM 5902 C C . THR B 1 294 ? -10.875 33.438 18.531 1 98.19 294 THR B C 1
ATOM 5904 O O . THR B 1 294 ? -10.812 32.594 17.609 1 98.19 294 THR B O 1
ATOM 5907 N N . LEU B 1 295 ? -10.453 33.25 19.766 1 97.94 295 LEU B N 1
ATOM 5908 C CA . LEU B 1 295 ? -9.953 31.922 20.172 1 97.94 295 LEU B CA 1
ATOM 5909 C C . LEU B 1 295 ? -11.008 30.844 19.938 1 97.94 295 LEU B C 1
ATOM 5911 O O . LEU B 1 295 ? -10.695 29.75 19.469 1 97.94 295 LEU B O 1
ATOM 5915 N N . GLU B 1 296 ? -12.234 31.125 20.25 1 97.81 296 GLU B N 1
ATOM 5916 C CA . GLU B 1 296 ? -13.32 30.172 20.094 1 97.81 296 GLU B CA 1
ATOM 5917 C C . GLU B 1 296 ? -13.609 29.891 18.625 1 97.81 296 GLU B C 1
ATOM 5919 O O . GLU B 1 296 ? -13.945 28.766 18.25 1 97.81 296 GLU B O 1
ATOM 5924 N N . GLN B 1 297 ? -13.555 30.906 17.828 1 97.81 297 GLN B N 1
ATOM 5925 C CA . GLN B 1 297 ? -13.719 30.719 16.391 1 97.81 297 GLN B CA 1
ATOM 5926 C C . GLN B 1 297 ? -12.633 29.797 15.836 1 97.81 297 GLN B C 1
ATOM 5928 O O . GLN B 1 297 ? -12.906 28.953 14.984 1 97.81 297 GLN B O 1
ATOM 5933 N N . HIS B 1 298 ? -11.445 30.047 16.266 1 98.38 298 HIS B N 1
ATOM 5934 C CA . HIS B 1 298 ? -10.328 29.219 15.82 1 98.38 298 HIS B CA 1
ATOM 5935 C C . HIS B 1 298 ? -10.461 27.781 16.328 1 98.38 298 HIS B C 1
ATOM 5937 O O . HIS B 1 298 ? -10.125 26.844 15.609 1 98.38 298 HIS B O 1
ATOM 5943 N N . ARG B 1 299 ? -10.891 27.562 17.531 1 98.19 299 ARG B N 1
ATOM 5944 C CA . ARG B 1 299 ? -11.164 26.219 18.031 1 98.19 299 ARG B CA 1
ATOM 5945 C C . ARG B 1 299 ? -12.18 25.5 17.141 1 98.19 299 ARG B C 1
ATOM 5947 O O . ARG B 1 299 ? -11.992 24.328 16.797 1 98.19 299 ARG B O 1
ATOM 5954 N N . GLU B 1 300 ? -13.25 26.188 16.828 1 98.06 300 GLU B N 1
ATOM 5955 C CA . GLU B 1 300 ? -14.281 25.609 15.977 1 98.06 300 GLU B CA 1
ATOM 5956 C C . GLU B 1 300 ? -13.734 25.266 14.594 1 98.06 300 GLU B C 1
ATOM 5958 O O . GLU B 1 300 ? -14.062 24.219 14.031 1 98.06 300 GLU B O 1
ATOM 5963 N N . TYR B 1 301 ? -12.953 26.188 14.055 1 97.56 301 TYR B N 1
ATOM 5964 C CA . TYR B 1 301 ? -12.305 25.969 12.773 1 97.56 301 TYR B CA 1
ATOM 5965 C C . TYR B 1 301 ? -11.5 24.672 12.789 1 97.56 301 TYR B C 1
ATOM 5967 O O . TYR B 1 301 ? -11.664 23.812 11.914 1 97.56 301 TYR B O 1
ATOM 5975 N N . LEU B 1 302 ? -10.68 24.5 13.789 1 98.5 302 LEU B N 1
ATOM 5976 C CA . LEU B 1 302 ? -9.805 23.344 13.898 1 98.5 302 LEU B CA 1
ATOM 5977 C C . LEU B 1 302 ? -10.617 22.078 14.172 1 98.5 302 LEU B C 1
ATOM 5979 O O . LEU B 1 302 ? -10.266 21 13.688 1 98.5 302 LEU B O 1
ATOM 5983 N N . ARG B 1 303 ? -11.641 22.188 14.992 1 98.12 303 ARG B N 1
ATOM 5984 C CA . ARG B 1 303 ? -12.531 21.062 15.234 1 98.12 303 ARG B CA 1
ATOM 5985 C C . ARG B 1 303 ? -13.156 20.562 13.938 1 98.12 303 ARG B C 1
ATOM 5987 O O . ARG B 1 303 ? -13.234 19.359 13.695 1 98.12 303 ARG B O 1
ATOM 5994 N N . ASN B 1 304 ? -13.625 21.5 13.125 1 97 304 ASN B N 1
ATOM 5995 C CA . ASN B 1 304 ? -14.203 21.141 11.836 1 97 304 ASN B CA 1
ATOM 5996 C C . ASN B 1 304 ? -13.211 20.375 10.961 1 97 304 ASN B C 1
ATOM 5998 O O . ASN B 1 304 ? -13.57 19.406 10.305 1 97 304 ASN B O 1
ATOM 6002 N N . ILE B 1 305 ? -11.984 20.844 10.922 1 97.44 305 ILE B N 1
ATOM 6003 C CA . ILE B 1 305 ? -10.938 20.172 10.172 1 97.44 305 ILE B CA 1
ATOM 6004 C C . ILE B 1 305 ? -10.734 18.766 10.734 1 97.44 305 ILE B C 1
ATOM 6006 O O . ILE B 1 305 ? -10.586 17.797 9.977 1 97.44 305 ILE B O 1
ATOM 6010 N N . HIS B 1 306 ? -10.711 18.656 12.062 1 97.12 306 HIS B N 1
ATOM 6011 C CA . HIS B 1 306 ? -10.516 17.375 12.727 1 97.12 306 HIS B CA 1
ATOM 6012 C C . HIS B 1 306 ? -11.617 16.375 12.352 1 97.12 306 HIS B C 1
ATOM 6014 O O . HIS B 1 306 ? -11.352 15.195 12.156 1 97.12 306 HIS B O 1
ATOM 6020 N N . GLU B 1 307 ? -12.797 16.859 12.203 1 95.56 307 GLU B N 1
ATOM 6021 C CA . GLU B 1 307 ? -13.953 16 11.953 1 95.56 307 GLU B CA 1
ATOM 6022 C C . GLU B 1 307 ? -14.078 15.68 10.469 1 95.56 307 GLU B C 1
ATOM 6024 O O . GLU B 1 307 ? -14.742 14.711 10.102 1 95.56 307 GLU B O 1
ATOM 6029 N N . ASP B 1 308 ? -13.531 16.516 9.609 1 95.69 308 ASP B N 1
ATOM 6030 C CA . ASP B 1 308 ? -13.562 16.312 8.164 1 95.69 308 ASP B CA 1
ATOM 6031 C C . ASP B 1 308 ? -12.492 15.312 7.727 1 95.69 308 ASP B C 1
ATOM 6033 O O . ASP B 1 308 ? -11.297 15.617 7.777 1 95.69 308 ASP B O 1
ATOM 6037 N N . PRO B 1 309 ? -12.852 14.148 7.18 1 95.25 309 PRO B N 1
ATOM 6038 C CA . PRO B 1 309 ? -11.875 13.109 6.852 1 95.25 309 PRO B CA 1
ATOM 6039 C C . PRO B 1 309 ? -10.898 13.539 5.758 1 95.25 309 PRO B C 1
ATOM 6041 O O . PRO B 1 309 ? -9.828 12.945 5.609 1 95.25 309 PRO B O 1
ATOM 6044 N N . HIS B 1 310 ? -11.211 14.508 4.938 1 96 310 HIS B N 1
ATOM 6045 C CA . HIS B 1 310 ? -10.391 14.789 3.764 1 96 310 HIS B CA 1
ATOM 6046 C C . HIS B 1 310 ? -9.203 15.68 4.121 1 96 310 HIS B C 1
ATOM 6048 O O . HIS B 1 310 ? -8.305 15.883 3.299 1 96 310 HIS B O 1
ATOM 6054 N N . GLN B 1 311 ? -9.172 16.203 5.43 1 97.06 311 GLN B N 1
ATOM 6055 C CA . GLN B 1 311 ? -8.102 17.141 5.797 1 97.06 311 GLN B CA 1
ATOM 6056 C C . GLN B 1 311 ? -7.473 16.75 7.133 1 97.06 311 GLN B C 1
ATOM 6058 O O . GLN B 1 311 ? -8.133 16.141 7.984 1 97.06 311 GLN B O 1
ATOM 6063 N N . VAL B 1 312 ? -6.207 17.094 7.281 1 97.94 312 VAL B N 1
ATOM 6064 C CA . VAL B 1 312 ? -5.488 16.953 8.539 1 97.94 312 VAL B CA 1
ATOM 6065 C C . VAL B 1 312 ? -4.699 18.234 8.828 1 97.94 312 VAL B C 1
ATOM 6067 O O . VAL B 1 312 ? -3.977 18.734 7.965 1 97.94 312 VAL B O 1
ATOM 6070 N N . ALA B 1 313 ? -4.918 18.766 10.016 1 98.69 313 ALA B N 1
ATOM 6071 C CA . ALA B 1 313 ? -4.148 19.922 10.469 1 98.69 313 ALA B CA 1
ATOM 6072 C C . ALA B 1 313 ? -2.867 19.484 11.172 1 98.69 313 ALA B C 1
ATOM 6074 O O . ALA B 1 313 ? -2.883 18.562 11.992 1 98.69 313 ALA B O 1
ATOM 6075 N N . LEU B 1 314 ? -1.777 20.188 10.812 1 98.81 314 LEU B N 1
ATOM 6076 C CA . LEU B 1 314 ? -0.472 19.812 11.359 1 98.81 314 LEU B CA 1
ATOM 6077 C C . LEU B 1 314 ? 0.245 21.047 11.914 1 98.81 314 LEU B C 1
ATOM 6079 O O . LEU B 1 314 ? 0.065 22.156 11.414 1 98.81 314 LEU B O 1
ATOM 6083 N N . LEU B 1 315 ? 0.991 20.812 12.938 1 98.81 315 LEU B N 1
ATOM 6084 C CA . LEU B 1 315 ? 2.02 21.75 13.375 1 98.81 315 LEU B CA 1
ATOM 6085 C C . LEU B 1 315 ? 3.412 21.219 13.055 1 98.81 315 LEU B C 1
ATOM 6087 O O . LEU B 1 315 ? 3.637 20.016 13.062 1 98.81 315 LEU B O 1
ATOM 6091 N N . ALA B 1 316 ? 4.285 22.094 12.742 1 98.69 316 ALA B N 1
ATOM 6092 C CA . ALA B 1 316 ? 5.652 21.703 12.43 1 98.69 316 ALA B CA 1
ATOM 6093 C C . ALA B 1 316 ? 6.637 22.266 13.453 1 98.69 316 ALA B C 1
ATOM 6095 O O . ALA B 1 316 ? 6.414 23.344 14.008 1 98.69 316 ALA B O 1
ATOM 6096 N N . LYS B 1 317 ? 7.68 21.516 13.633 1 97.94 317 LYS B N 1
ATOM 6097 C CA . LYS B 1 317 ? 8.688 21.875 14.625 1 97.94 317 LYS B CA 1
ATOM 6098 C C . LYS B 1 317 ? 10.094 21.812 14.039 1 97.94 317 LYS B C 1
ATOM 6100 O O . LYS B 1 317 ? 10.383 20.938 13.203 1 97.94 317 LYS B O 1
ATOM 6105 N N . TRP B 1 318 ? 10.891 22.719 14.461 1 97.94 318 TRP B N 1
ATOM 6106 C CA . TRP B 1 318 ? 12.344 22.516 14.477 1 97.94 318 TRP B CA 1
ATOM 6107 C C . TRP B 1 318 ? 12.828 22.125 15.867 1 97.94 318 TRP B C 1
ATOM 6109 O O . TRP B 1 318 ? 12.703 22.906 16.812 1 97.94 318 TRP B O 1
ATOM 6119 N N . ASP B 1 319 ? 13.328 20.844 15.922 1 96.69 319 ASP B N 1
ATOM 6120 C CA . ASP B 1 319 ? 13.617 20.281 17.234 1 96.69 319 ASP B CA 1
ATOM 6121 C C . ASP B 1 319 ? 12.391 20.344 18.141 1 96.69 319 ASP B C 1
ATOM 6123 O O . ASP B 1 319 ? 11.383 19.672 17.875 1 96.69 319 ASP B O 1
ATOM 6127 N N . ASP B 1 320 ? 12.328 21.219 19.109 1 95.38 320 ASP B N 1
ATOM 6128 C CA . ASP B 1 320 ? 11.195 21.219 20.031 1 95.38 320 ASP B CA 1
ATOM 6129 C C . ASP B 1 320 ? 10.414 22.531 19.938 1 95.38 320 ASP B C 1
ATOM 6131 O O . ASP B 1 320 ? 9.594 22.828 20.812 1 95.38 320 ASP B O 1
ATOM 6135 N N . THR B 1 321 ? 10.625 23.25 18.891 1 97.75 321 THR B N 1
ATOM 6136 C CA . THR B 1 321 ? 9.961 24.531 18.75 1 97.75 321 THR B CA 1
ATOM 6137 C C . THR B 1 321 ? 8.992 24.531 17.578 1 97.75 321 THR B C 1
ATOM 6139 O O . THR B 1 321 ? 9.398 24.359 16.422 1 97.75 321 THR B O 1
ATOM 6142 N N . TYR B 1 322 ? 7.73 24.766 17.891 1 98.5 322 TYR B N 1
ATOM 6143 C CA . TYR B 1 322 ? 6.734 24.906 16.844 1 98.5 322 TYR B CA 1
ATOM 6144 C C . TYR B 1 322 ? 6.957 26.188 16.047 1 98.5 322 TYR B C 1
ATOM 6146 O O . TYR B 1 322 ? 7.273 27.234 16.625 1 98.5 322 TYR B O 1
ATOM 6154 N N . PHE B 1 323 ? 6.82 26.125 14.734 1 98.25 323 PHE B N 1
ATOM 6155 C CA . PHE B 1 323 ? 7.082 27.344 13.984 1 98.25 323 PHE B CA 1
ATOM 6156 C C . PHE B 1 323 ? 6.059 27.531 12.867 1 98.25 323 PHE B C 1
ATOM 6158 O O . PHE B 1 323 ? 5.934 28.609 12.297 1 98.25 323 PHE B O 1
ATOM 6165 N N . ALA B 1 324 ? 5.332 26.453 12.508 1 98.44 324 ALA B N 1
ATOM 6166 C CA . ALA B 1 324 ? 4.496 26.531 11.32 1 98.44 324 ALA B CA 1
ATOM 6167 C C . ALA B 1 324 ? 3.244 25.672 11.469 1 98.44 324 ALA B C 1
ATOM 6169 O O . ALA B 1 324 ? 3.189 24.797 12.336 1 98.44 324 ALA B O 1
ATOM 6170 N N . TYR B 1 325 ? 2.219 26.031 10.68 1 98.5 325 TYR B N 1
ATOM 6171 C CA . TYR B 1 325 ? 0.949 25.328 10.555 1 98.5 325 TYR B CA 1
ATOM 6172 C C . TYR B 1 325 ? 0.729 24.844 9.117 1 98.5 325 TYR B C 1
ATOM 6174 O O . TYR B 1 325 ? 0.941 25.609 8.172 1 98.5 325 TYR B O 1
ATOM 6182 N N . PHE B 1 326 ? 0.399 23.547 8.93 1 98.62 326 PHE B N 1
ATOM 6183 C CA . PHE B 1 326 ? 0.094 22.984 7.621 1 98.62 326 PHE B CA 1
ATOM 6184 C C . PHE B 1 326 ? -1.299 22.359 7.613 1 98.62 326 PHE B C 1
ATOM 6186 O O . PHE B 1 326 ? -1.76 21.844 8.633 1 98.62 326 PHE B O 1
ATOM 6193 N N . GLU B 1 327 ? -2.008 22.422 6.531 1 98.38 327 GLU B N 1
ATOM 6194 C CA . GLU B 1 327 ? -3.188 21.609 6.219 1 98.38 327 GLU B CA 1
ATOM 6195 C C . GLU B 1 327 ? -2.932 20.703 5.016 1 98.38 327 GLU B C 1
ATOM 6197 O O . GLU B 1 327 ? -2.682 21.188 3.91 1 98.38 327 GLU B O 1
ATOM 6202 N N . VAL B 1 328 ? -2.906 19.453 5.266 1 98.5 328 VAL B N 1
ATOM 6203 C CA . VAL B 1 328 ? -2.795 18.516 4.148 1 98.5 328 VAL B CA 1
ATOM 6204 C C . VAL B 1 328 ? -4.168 17.938 3.824 1 98.5 328 VAL B C 1
ATOM 6206 O O . VAL B 1 328 ? -5 17.766 4.719 1 98.5 328 VAL B O 1
ATOM 6209 N N . TYR B 1 329 ? -4.438 17.719 2.551 1 98.44 329 TYR B N 1
ATOM 6210 C CA . TYR B 1 329 ? -5.785 17.297 2.178 1 98.44 329 TYR B CA 1
ATOM 6211 C C . TYR B 1 329 ? -5.742 16.312 1.012 1 98.44 329 TYR B C 1
ATOM 6213 O O . TYR B 1 329 ? -4.746 16.25 0.29 1 98.44 329 TYR B O 1
ATOM 6221 N N . TRP B 1 330 ? -6.766 15.477 0.893 1 98.69 330 TRP B N 1
ATOM 6222 C CA . TRP B 1 330 ? -7.047 14.68 -0.295 1 98.69 330 TRP B CA 1
ATOM 6223 C C . TRP B 1 330 ? -7.684 15.531 -1.388 1 98.69 330 TRP B C 1
ATOM 6225 O O . TRP B 1 330 ? -8.75 16.109 -1.186 1 98.69 330 TRP B O 1
ATOM 6235 N N . ALA B 1 331 ? -7.105 15.609 -2.543 1 98.38 331 ALA B N 1
ATOM 6236 C CA . ALA B 1 331 ? -7.422 16.625 -3.541 1 98.38 331 ALA B CA 1
ATOM 6237 C C . ALA B 1 331 ? -8.734 16.312 -4.254 1 98.38 331 ALA B C 1
ATOM 6239 O O . ALA B 1 331 ? -9.461 17.219 -4.656 1 98.38 331 ALA B O 1
ATOM 6240 N N . LYS B 1 332 ? -9.008 15.016 -4.418 1 97.94 332 LYS B N 1
ATOM 6241 C CA . LYS B 1 332 ? -10.125 14.617 -5.27 1 97.94 332 LYS B CA 1
ATOM 6242 C C . LYS B 1 332 ? -11.445 15.172 -4.738 1 97.94 332 LYS B C 1
ATOM 6244 O O . LYS B 1 332 ? -12.297 15.602 -5.52 1 97.94 332 LYS B O 1
ATOM 6249 N N . GLU B 1 333 ? -11.641 15.172 -3.41 1 97.19 333 GLU B N 1
ATOM 6250 C CA . GLU B 1 333 ? -12.891 15.656 -2.836 1 97.19 333 GLU B CA 1
ATOM 6251 C C . GLU B 1 333 ? -12.719 17.078 -2.281 1 97.19 333 GLU B C 1
ATOM 6253 O O . GLU B 1 333 ? -13.672 17.656 -1.751 1 97.19 333 GLU B O 1
ATOM 6258 N N . ASP B 1 334 ? -11.531 17.609 -2.367 1 96.56 334 ASP B N 1
ATOM 6259 C CA . ASP B 1 334 ? -11.328 19.031 -2.105 1 96.56 334 ASP B CA 1
ATOM 6260 C C . ASP B 1 334 ? -11.922 19.891 -3.227 1 96.56 334 ASP B C 1
ATOM 6262 O O . ASP B 1 334 ? -12.203 19.391 -4.316 1 96.56 334 ASP B O 1
ATOM 6266 N N . ARG B 1 335 ? -12.047 21.156 -2.961 1 93.69 335 ARG B N 1
ATOM 6267 C CA . ARG B 1 335 ? -12.578 22.062 -3.977 1 93.69 335 ARG B CA 1
ATOM 6268 C C . ARG B 1 335 ? -11.773 21.969 -5.27 1 93.69 335 ARG B C 1
ATOM 6270 O O . ARG B 1 335 ? -12.352 21.938 -6.359 1 93.69 335 ARG B O 1
ATOM 6277 N N . LEU B 1 336 ? -10.484 21.844 -5.172 1 95.56 336 LEU B N 1
ATOM 6278 C CA . LEU B 1 336 ? -9.586 21.797 -6.32 1 95.56 336 LEU B CA 1
ATOM 6279 C C . LEU B 1 336 ? -9.906 20.609 -7.211 1 95.56 336 LEU B C 1
ATOM 6281 O O . LEU B 1 336 ? -9.711 20.656 -8.422 1 95.56 336 LEU B O 1
ATOM 6285 N N . GLY B 1 337 ? -10.414 19.484 -6.633 1 95.94 337 GLY B N 1
ATOM 6286 C CA . GLY B 1 337 ? -10.656 18.25 -7.359 1 95.94 337 GLY B CA 1
ATOM 6287 C C . GLY B 1 337 ? -11.648 18.422 -8.5 1 95.94 337 GLY B C 1
ATOM 6288 O O . GLY B 1 337 ? -11.648 17.625 -9.445 1 95.94 337 GLY B O 1
ATOM 6289 N N . GLY B 1 338 ? -12.461 19.453 -8.477 1 94.25 338 GLY B N 1
ATOM 6290 C CA . GLY B 1 338 ? -13.453 19.719 -9.508 1 94.25 338 GLY B CA 1
ATOM 6291 C C . GLY B 1 338 ? -12.883 20.453 -10.703 1 94.25 338 GLY B C 1
ATOM 6292 O O . GLY B 1 338 ? -13.586 20.656 -11.695 1 94.25 338 GLY B O 1
ATOM 6293 N N . TYR B 1 339 ? -11.648 20.766 -10.703 1 95.38 339 TYR B N 1
ATOM 6294 C CA . TYR B 1 339 ? -11.086 21.641 -11.727 1 95.38 339 TYR B CA 1
ATOM 6295 C C . TYR B 1 339 ? -10.023 20.906 -12.539 1 95.38 339 TYR B C 1
ATOM 6297 O O . TYR B 1 339 ? -9.383 21.5 -13.406 1 95.38 339 TYR B O 1
ATOM 6305 N N . TYR B 1 340 ? -9.742 19.641 -12.312 1 95.88 340 TYR B N 1
ATOM 6306 C CA . TYR B 1 340 ? -8.852 18.781 -13.086 1 95.88 340 TYR B CA 1
ATOM 6307 C C . TYR B 1 340 ? -9.211 17.312 -12.914 1 95.88 340 TYR B C 1
ATOM 6309 O O . TYR B 1 340 ? -10.117 16.984 -12.133 1 95.88 340 TYR B O 1
ATOM 6317 N N . ASP B 1 341 ? -8.648 16.438 -13.68 1 95.44 341 ASP B N 1
ATOM 6318 C CA . ASP B 1 341 ? -8.891 15 -13.57 1 95.44 341 ASP B CA 1
ATOM 6319 C C . ASP B 1 341 ? -8.125 14.398 -12.391 1 95.44 341 ASP B C 1
ATOM 6321 O O . ASP B 1 341 ? -7.129 13.703 -12.578 1 95.44 341 ASP B O 1
ATOM 6325 N N . ALA B 1 342 ? -8.664 14.656 -11.227 1 97 342 ALA B N 1
ATOM 6326 C CA . ALA B 1 342 ? -8.008 14.258 -9.977 1 97 342 ALA B CA 1
ATOM 6327 C C . ALA B 1 342 ? -8.039 12.742 -9.805 1 97 342 ALA B C 1
ATOM 6329 O O . ALA B 1 342 ? -9.07 12.102 -10.016 1 97 342 ALA B O 1
ATOM 6330 N N . GLU B 1 343 ? -6.902 12.18 -9.406 1 97.12 343 GLU B N 1
ATOM 6331 C CA . GLU B 1 343 ? -6.82 10.758 -9.086 1 97.12 343 GLU B CA 1
ATOM 6332 C C . GLU B 1 343 ? -7.188 10.5 -7.629 1 97.12 343 GLU B C 1
ATOM 6334 O O . GLU B 1 343 ? -7.25 11.43 -6.828 1 97.12 343 GLU B O 1
ATOM 6339 N N . ASP B 1 344 ? -7.422 9.289 -7.305 1 97.75 344 ASP B N 1
ATOM 6340 C CA . ASP B 1 344 ? -8.023 8.852 -6.051 1 97.75 344 ASP B CA 1
ATOM 6341 C C . ASP B 1 344 ? -7.16 9.25 -4.859 1 97.75 344 ASP B C 1
ATOM 6343 O O . ASP B 1 344 ? -7.672 9.477 -3.76 1 97.75 344 ASP B O 1
ATOM 6347 N N . PHE B 1 345 ? -5.832 9.375 -5.012 1 98.38 345 PHE B N 1
ATOM 6348 C CA . PHE B 1 345 ? -4.977 9.531 -3.844 1 98.38 345 PHE B CA 1
ATOM 6349 C C . PHE B 1 345 ? -4.078 10.758 -3.986 1 98.38 345 PHE B C 1
ATOM 6351 O O . PHE B 1 345 ? -3 10.82 -3.396 1 98.38 345 PHE B O 1
ATOM 6358 N N . ASP B 1 346 ? -4.52 11.758 -4.867 1 98.69 346 ASP B N 1
ATOM 6359 C CA . ASP B 1 346 ? -3.809 13.031 -4.941 1 98.69 346 ASP B CA 1
ATOM 6360 C C . ASP B 1 346 ? -3.846 13.766 -3.604 1 98.69 346 ASP B C 1
ATOM 6362 O O . ASP B 1 346 ? -4.879 13.781 -2.928 1 98.69 346 ASP B O 1
ATOM 6366 N N . ARG B 1 347 ? -2.695 14.344 -3.236 1 98.69 347 ARG B N 1
ATOM 6367 C CA . ARG B 1 347 ? -2.59 15.062 -1.97 1 98.69 347 ARG B CA 1
ATOM 6368 C C . ARG B 1 347 ? -2.23 16.531 -2.197 1 98.69 347 ARG B C 1
ATOM 6370 O O . ARG B 1 347 ? -1.428 16.844 -3.078 1 98.69 347 ARG B O 1
ATOM 6377 N N . GLY B 1 348 ? -2.811 17.391 -1.432 1 98.5 348 GLY B N 1
ATOM 6378 C CA . GLY B 1 348 ? -2.467 18.797 -1.46 1 98.5 348 GLY B CA 1
ATOM 6379 C C . GLY B 1 348 ? -2.066 19.344 -0.101 1 98.5 348 GLY B C 1
ATOM 6380 O O . GLY B 1 348 ? -2.154 18.641 0.906 1 98.5 348 GLY B O 1
ATOM 6381 N N . ARG B 1 349 ? -1.577 20.562 -0.088 1 97.56 349 ARG B N 1
ATOM 6382 C CA . ARG B 1 349 ? -1.084 21.156 1.155 1 97.56 349 ARG B CA 1
ATOM 6383 C C . ARG B 1 349 ? -1.251 22.672 1.151 1 97.56 349 ARG B C 1
ATOM 6385 O O . ARG B 1 349 ? -1.18 23.297 0.097 1 97.56 349 ARG B O 1
ATOM 6392 N N . HIS B 1 350 ? -1.536 23.234 2.232 1 96.38 350 HIS B N 1
ATOM 6393 C CA . HIS B 1 350 ? -1.432 24.641 2.588 1 96.38 350 HIS B CA 1
ATOM 6394 C C . HIS B 1 350 ? -0.471 24.844 3.756 1 96.38 350 HIS B C 1
ATOM 6396 O O . HIS B 1 350 ? -0.374 23.984 4.641 1 96.38 350 HIS B O 1
ATOM 6402 N N . SER B 1 351 ? 0.263 25.938 3.682 1 96.62 351 SER B N 1
ATOM 6403 C CA . SER B 1 351 ? 1.254 26.125 4.734 1 96.62 351 SER B CA 1
ATOM 6404 C C . SER B 1 351 ? 1.346 27.578 5.152 1 96.62 351 SER B C 1
ATOM 6406 O O . SER B 1 351 ? 1.177 28.484 4.324 1 96.62 351 SER B O 1
ATOM 6408 N N . LEU B 1 352 ? 1.545 27.844 6.379 1 95.25 352 LEU B N 1
ATOM 6409 C CA . LEU B 1 352 ? 1.936 29.156 6.887 1 95.25 352 LEU B CA 1
ATOM 6410 C C . LEU B 1 352 ? 3.053 29.031 7.918 1 95.25 352 LEU B C 1
ATOM 6412 O O . LEU B 1 352 ? 3.086 28.062 8.688 1 95.25 352 LEU B O 1
ATOM 6416 N N . VAL B 1 353 ? 3.98 29.922 7.887 1 95.75 353 VAL B N 1
ATOM 6417 C CA . VAL B 1 353 ? 5.031 30.031 8.898 1 95.75 353 VAL B CA 1
ATOM 6418 C C . VAL B 1 353 ? 4.637 31.062 9.938 1 95.75 353 VAL B C 1
ATOM 6420 O O . VAL B 1 353 ? 4.477 32.25 9.617 1 95.75 353 VAL B O 1
ATOM 6423 N N . GLY B 1 354 ? 4.461 30.641 11.141 1 95.31 354 GLY B N 1
ATOM 6424 C CA . GLY B 1 354 ? 3.992 31.516 12.203 1 95.31 354 GLY B CA 1
ATOM 6425 C C . GLY B 1 354 ? 5.121 32.219 12.93 1 95.31 354 GLY B C 1
ATOM 6426 O O . GLY B 1 354 ? 5.027 33.406 13.227 1 95.31 354 GLY B O 1
ATOM 6427 N N . ASP B 1 355 ? 6.117 31.484 13.234 1 94.12 355 ASP B N 1
ATOM 6428 C CA . ASP B 1 355 ? 7.246 32.062 13.961 1 94.12 355 ASP B CA 1
ATOM 6429 C C . ASP B 1 355 ? 8.258 32.688 13 1 94.12 355 ASP B C 1
ATOM 6431 O O . ASP B 1 355 ? 8.945 31.953 12.266 1 94.12 355 ASP B O 1
ATOM 6435 N N . ILE B 1 356 ? 8.43 33.938 13.031 1 91.25 356 ILE B N 1
ATOM 6436 C CA . ILE B 1 356 ? 9.203 34.719 12.086 1 91.25 356 ILE B CA 1
ATOM 6437 C C . ILE B 1 356 ? 10.68 34.344 12.188 1 91.25 356 ILE B C 1
ATOM 6439 O O . ILE B 1 356 ? 11.445 34.531 11.242 1 91.25 356 ILE B O 1
ATOM 6443 N N . ARG B 1 357 ? 11.133 33.844 13.359 1 92 357 ARG B N 1
ATOM 6444 C CA . ARG B 1 357 ? 12.523 33.469 13.578 1 92 357 ARG B CA 1
ATOM 6445 C C . ARG B 1 357 ? 12.938 32.312 12.656 1 92 357 ARG B C 1
ATOM 6447 O O . ARG B 1 357 ? 14.125 32.094 12.445 1 92 357 ARG B O 1
ATOM 6454 N N . PHE B 1 358 ? 11.945 31.594 12.125 1 93.56 358 PHE B N 1
ATOM 6455 C CA . PHE B 1 358 ? 12.242 30.391 11.367 1 93.56 358 PHE B CA 1
ATOM 6456 C C . PHE B 1 358 ? 11.93 30.594 9.891 1 93.56 358 PHE B C 1
ATOM 6458 O O . PHE B 1 358 ? 11.719 29.625 9.156 1 93.56 358 PHE B O 1
ATOM 6465 N N . ARG B 1 359 ? 11.914 31.812 9.578 1 89.69 359 ARG B N 1
ATOM 6466 C CA . ARG B 1 359 ? 11.758 32.125 8.156 1 89.69 359 ARG B CA 1
ATOM 6467 C C . ARG B 1 359 ? 13.102 32.125 7.445 1 89.69 359 ARG B C 1
ATOM 6469 O O . ARG B 1 359 ? 14.156 32.062 8.086 1 89.69 359 ARG B O 1
ATOM 6476 N N . GLY B 1 360 ? 13.172 32.062 6.074 1 89.25 360 GLY B N 1
ATOM 6477 C CA . GLY B 1 360 ? 14.383 32.031 5.273 1 89.25 360 GLY B CA 1
ATOM 6478 C C . GLY B 1 360 ? 14.43 30.875 4.293 1 89.25 360 GLY B C 1
ATOM 6479 O O . GLY B 1 360 ? 13.844 29.828 4.535 1 89.25 360 GLY B O 1
ATOM 6480 N N . PRO B 1 361 ? 15.141 31.094 3.277 1 88.25 361 PRO B N 1
ATOM 6481 C CA . PRO B 1 361 ? 15.102 30.141 2.166 1 88.25 361 PRO B CA 1
ATOM 6482 C C . PRO B 1 361 ? 15.656 28.781 2.547 1 88.25 361 PRO B C 1
ATOM 6484 O O . PRO B 1 361 ? 15.164 27.75 2.068 1 88.25 361 PRO B O 1
ATOM 6487 N N . HIS B 1 362 ? 16.703 28.734 3.4 1 89.5 362 HIS B N 1
ATOM 6488 C CA . HIS B 1 362 ? 17.328 27.453 3.766 1 89.5 362 HIS B CA 1
ATOM 6489 C C . HIS B 1 362 ? 16.359 26.578 4.555 1 89.5 362 HIS B C 1
ATOM 6491 O O . HIS B 1 362 ? 16.328 25.359 4.375 1 89.5 362 HIS B O 1
ATOM 6497 N N . ARG B 1 363 ? 15.578 27.219 5.387 1 93.75 363 ARG B N 1
ATOM 6498 C CA . ARG B 1 363 ? 14.609 26.453 6.172 1 93.75 363 ARG B CA 1
ATOM 6499 C C . ARG B 1 363 ? 13.383 26.109 5.34 1 93.75 363 ARG B C 1
ATOM 6501 O O . ARG B 1 363 ? 12.805 25.031 5.488 1 93.75 363 ARG B O 1
ATOM 6508 N N . VAL B 1 364 ? 13.023 27.016 4.43 1 94.56 364 VAL B N 1
ATOM 6509 C CA . VAL B 1 364 ? 11.836 26.781 3.611 1 94.56 364 VAL B CA 1
ATOM 6510 C C . VAL B 1 364 ? 12.047 25.547 2.74 1 94.56 364 VAL B C 1
ATOM 6512 O O . VAL B 1 364 ? 11.172 24.672 2.678 1 94.56 364 VAL B O 1
ATOM 6515 N N . THR B 1 365 ? 13.211 25.453 2.117 1 94.31 365 THR B N 1
ATOM 6516 C CA . THR B 1 365 ? 13.453 24.312 1.25 1 94.31 365 THR B CA 1
ATOM 6517 C C . THR B 1 365 ? 13.461 23.016 2.057 1 94.31 365 THR B C 1
ATOM 6519 O O . THR B 1 365 ? 13.016 21.969 1.571 1 94.31 365 THR B O 1
ATOM 6522 N N . ALA B 1 366 ? 13.906 23.094 3.311 1 96.56 366 ALA B N 1
ATOM 6523 C CA . ALA B 1 366 ? 13.977 21.906 4.164 1 96.56 366 ALA B CA 1
ATOM 6524 C C . ALA B 1 366 ? 12.578 21.422 4.535 1 96.56 366 ALA B C 1
ATOM 6526 O O . ALA B 1 366 ? 12.266 20.234 4.387 1 96.56 366 ALA B O 1
ATOM 6527 N N . TRP B 1 367 ? 11.75 22.359 5.02 1 97.75 367 TRP B N 1
ATOM 6528 C CA . TRP B 1 367 ? 10.445 21.875 5.473 1 97.75 367 TRP B CA 1
ATOM 6529 C C . TRP B 1 367 ? 9.508 21.641 4.293 1 97.75 367 TRP B C 1
ATOM 6531 O O . TRP B 1 367 ? 8.641 20.766 4.352 1 97.75 367 TRP B O 1
ATOM 6541 N N . TRP B 1 368 ? 9.695 22.406 3.133 1 97.56 368 TRP B N 1
ATOM 6542 C CA . TRP B 1 368 ? 8.898 22.188 1.93 1 97.56 368 TRP B CA 1
ATOM 6543 C C . TRP B 1 368 ? 9.07 20.766 1.404 1 97.56 368 TRP B C 1
ATOM 6545 O O . TRP B 1 368 ? 8.078 20.062 1.177 1 97.56 368 TRP B O 1
ATOM 6555 N N . SER B 1 369 ? 10.312 20.344 1.252 1 97.69 369 SER B N 1
ATOM 6556 C CA . SER B 1 369 ? 10.617 19 0.771 1 97.69 369 SER B CA 1
ATOM 6557 C C . SER B 1 369 ? 10.164 17.938 1.77 1 97.69 369 SER B C 1
ATOM 6559 O O . SER B 1 369 ? 9.695 16.875 1.377 1 97.69 369 SER B O 1
ATOM 6561 N N . SER B 1 370 ? 10.297 18.203 3.057 1 98.62 370 SER B N 1
ATOM 6562 C CA . SER B 1 370 ? 9.875 17.266 4.098 1 98.62 370 SER B CA 1
ATOM 6563 C C . SER B 1 370 ? 8.367 17.047 4.062 1 98.62 370 SER B C 1
ATOM 6565 O O . SER B 1 370 ? 7.898 15.914 4.191 1 98.62 370 SER B O 1
ATOM 6567 N N . LEU B 1 371 ? 7.625 18.141 3.906 1 98.69 371 LEU B N 1
ATOM 6568 C CA . LEU B 1 371 ? 6.172 18.047 3.811 1 98.69 371 LEU B CA 1
ATOM 6569 C C . LEU B 1 371 ? 5.762 17.188 2.611 1 98.69 371 LEU B C 1
ATOM 6571 O O . LEU B 1 371 ? 4.91 16.312 2.732 1 98.69 371 LEU B O 1
ATOM 6575 N N . MET B 1 372 ? 6.391 17.422 1.488 1 98.62 372 MET B N 1
ATOM 6576 C CA . MET B 1 372 ? 6.117 16.625 0.299 1 98.62 372 MET B CA 1
ATOM 6577 C C . MET B 1 372 ? 6.5 15.164 0.527 1 98.62 372 MET B C 1
ATOM 6579 O O . MET B 1 372 ? 5.762 14.258 0.135 1 98.62 372 MET B O 1
ATOM 6583 N N . HIS B 1 373 ? 7.672 14.945 1.14 1 98.88 373 HIS B N 1
ATOM 6584 C CA . HIS B 1 373 ? 8.133 13.602 1.466 1 98.88 373 HIS B CA 1
ATOM 6585 C C . HIS B 1 373 ? 7.086 12.852 2.287 1 98.88 373 HIS B C 1
ATOM 6587 O O . HIS B 1 373 ? 6.746 11.711 1.972 1 98.88 373 HIS B O 1
ATOM 6593 N N . TYR B 1 374 ? 6.527 13.492 3.24 1 98.81 374 TYR B N 1
ATOM 6594 C CA . TYR B 1 374 ? 5.484 12.898 4.066 1 98.81 374 TYR B CA 1
ATOM 6595 C C . TYR B 1 374 ? 4.285 12.492 3.221 1 98.81 374 TYR B C 1
ATOM 6597 O O . TYR B 1 374 ? 3.766 11.383 3.365 1 98.81 374 TYR B O 1
ATOM 6605 N N . LEU B 1 375 ? 3.83 13.398 2.379 1 98.69 375 LEU B N 1
ATOM 6606 C CA . LEU B 1 375 ? 2.631 13.148 1.584 1 98.69 375 LEU B CA 1
ATOM 6607 C C . LEU B 1 375 ? 2.801 11.906 0.719 1 98.69 375 LEU B C 1
ATOM 6609 O O . LEU B 1 375 ? 1.871 11.102 0.587 1 98.69 375 LEU B O 1
ATOM 6613 N N . PHE B 1 376 ? 3.975 11.703 0.137 1 98.69 376 PHE B N 1
ATOM 6614 C CA . PHE B 1 376 ? 4.215 10.539 -0.709 1 98.69 376 PHE B CA 1
ATOM 6615 C C . PHE B 1 376 ? 4.379 9.281 0.135 1 98.69 376 PHE B C 1
ATOM 6617 O O . PHE B 1 376 ? 4.008 8.188 -0.294 1 98.69 376 PHE B O 1
ATOM 6624 N N . LEU B 1 377 ? 4.914 9.398 1.374 1 98.44 377 LEU B N 1
ATOM 6625 C CA . LEU B 1 377 ? 5.234 8.227 2.184 1 98.44 377 LEU B CA 1
ATOM 6626 C C . LEU B 1 377 ? 4.008 7.746 2.951 1 98.44 377 LEU B C 1
ATOM 6628 O O . LEU B 1 377 ? 3.869 6.551 3.221 1 98.44 377 LEU B O 1
ATOM 6632 N N . ASP B 1 378 ? 3.152 8.664 3.33 1 97.56 378 ASP B N 1
ATOM 6633 C CA . ASP B 1 378 ? 2.037 8.367 4.223 1 97.56 378 ASP B CA 1
ATOM 6634 C C . ASP B 1 378 ? 1.108 7.32 3.615 1 97.56 378 ASP B C 1
ATOM 6636 O O . ASP B 1 378 ? 0.622 6.434 4.32 1 97.56 378 ASP B O 1
ATOM 6640 N N . ASP B 1 379 ? 0.843 7.418 2.357 1 96.56 379 ASP B N 1
ATOM 6641 C CA . ASP B 1 379 ? 0.102 6.434 1.574 1 96.56 379 ASP B CA 1
ATOM 6642 C C . ASP B 1 379 ? 0.831 6.105 0.273 1 96.56 379 ASP B C 1
ATOM 6644 O O . ASP B 1 379 ? 1.032 6.98 -0.57 1 96.56 379 ASP B O 1
ATOM 6648 N N . PRO B 1 380 ? 1.267 4.844 0.174 1 95.25 380 PRO B N 1
ATOM 6649 C CA . PRO B 1 380 ? 2.09 4.484 -0.983 1 95.25 380 PRO B CA 1
ATOM 6650 C C . PRO B 1 380 ? 1.341 4.629 -2.307 1 95.25 380 PRO B C 1
ATOM 6652 O O . PRO B 1 380 ? 1.953 4.566 -3.375 1 95.25 380 PRO B O 1
ATOM 6655 N N . ARG B 1 381 ? 0.02 4.836 -2.346 1 96.5 381 ARG B N 1
ATOM 6656 C CA . ARG B 1 381 ? -0.786 4.961 -3.557 1 96.5 381 ARG B CA 1
ATOM 6657 C C . ARG B 1 381 ? -0.834 6.41 -4.035 1 96.5 381 ARG B C 1
ATOM 6659 O O . ARG B 1 381 ? -1.346 6.691 -5.121 1 96.5 381 ARG B O 1
ATOM 6666 N N . THR B 1 382 ? -0.276 7.344 -3.252 1 98.31 382 THR B N 1
ATOM 6667 C CA . THR B 1 382 ? -0.17 8.727 -3.699 1 98.31 382 THR B CA 1
ATOM 6668 C C . THR B 1 382 ? 0.844 8.852 -4.832 1 98.31 382 THR B C 1
ATOM 6670 O O . THR B 1 382 ? 2.035 8.602 -4.641 1 98.31 382 THR B O 1
ATOM 6673 N N . MET B 1 383 ? 0.362 9.281 -6.008 1 98.06 383 MET B N 1
ATOM 6674 C CA . MET B 1 383 ? 1.23 9.391 -7.176 1 98.06 383 MET B CA 1
ATOM 6675 C C . MET B 1 383 ? 1.451 10.852 -7.551 1 98.06 383 MET B C 1
ATOM 6677 O O . MET B 1 383 ? 2.33 11.164 -8.359 1 98.06 383 MET B O 1
ATOM 6681 N N . TRP B 1 384 ? 0.618 11.758 -6.883 1 98.5 384 TRP B N 1
ATOM 6682 C CA . TRP B 1 384 ? 0.708 13.18 -7.195 1 98.5 384 TRP B CA 1
ATOM 6683 C C . TRP B 1 384 ? 0.561 14.023 -5.934 1 98.5 384 TRP B C 1
ATOM 6685 O O . TRP B 1 384 ? -0.28 13.734 -5.078 1 98.5 384 TRP B O 1
ATOM 6695 N N . VAL B 1 385 ? 1.393 15.016 -5.824 1 98.75 385 VAL B N 1
ATOM 6696 C CA . VAL B 1 385 ? 1.171 16.125 -4.906 1 98.75 385 VAL B CA 1
ATOM 6697 C C . VAL B 1 385 ? 0.791 17.375 -5.695 1 98.75 385 VAL B C 1
ATOM 6699 O O . VAL B 1 385 ? 1.425 17.703 -6.703 1 98.75 385 VAL B O 1
ATOM 6702 N N . VAL B 1 386 ? -0.257 18.094 -5.273 1 98.69 386 VAL B N 1
ATOM 6703 C CA . VAL B 1 386 ? -0.81 19.172 -6.066 1 98.69 386 VAL B CA 1
ATOM 6704 C C . VAL B 1 386 ? -0.862 20.453 -5.227 1 98.69 386 VAL B C 1
ATOM 6706 O O . VAL B 1 386 ? -0.631 20.422 -4.016 1 98.69 386 VAL B O 1
ATOM 6709 N N . GLY B 1 387 ? -1.077 21.562 -5.875 1 97.5 387 GLY B N 1
ATOM 6710 C CA . GLY B 1 387 ? -1.26 22.859 -5.246 1 97.5 387 GLY B CA 1
ATOM 6711 C C . GLY B 1 387 ? -1.975 23.859 -6.141 1 97.5 387 GLY B C 1
ATOM 6712 O O . GLY B 1 387 ? -2.043 23.672 -7.355 1 97.5 387 GLY B O 1
ATOM 6713 N N . GLU B 1 388 ? -2.547 24.859 -5.543 1 96.38 388 GLU B N 1
ATOM 6714 C CA . GLU B 1 388 ? -3.27 25.891 -6.273 1 96.38 388 GLU B CA 1
ATOM 6715 C C . GLU B 1 388 ? -2.984 27.266 -5.695 1 96.38 388 GLU B C 1
ATOM 6717 O O . GLU B 1 388 ? -3.91 28.016 -5.363 1 96.38 388 GLU B O 1
ATOM 6722 N N . PRO B 1 389 ? -1.747 27.656 -5.645 1 94.69 389 PRO B N 1
ATOM 6723 C CA . PRO B 1 389 ? -1.454 29.031 -5.188 1 94.69 389 PRO B CA 1
ATOM 6724 C C . PRO B 1 389 ? -2.072 30.094 -6.086 1 94.69 389 PRO B C 1
ATOM 6726 O O . PRO B 1 389 ? -2.35 29.828 -7.262 1 94.69 389 PRO B O 1
ATOM 6729 N N . LYS B 1 390 ? -2.252 31.219 -5.43 1 92.38 390 LYS B N 1
ATOM 6730 C CA . LYS B 1 390 ? -2.658 32.344 -6.246 1 92.38 390 LYS B CA 1
ATOM 6731 C C . LYS B 1 390 ? -1.676 32.594 -7.391 1 92.38 390 LYS B C 1
ATOM 6733 O O . LYS B 1 390 ? -0.461 32.5 -7.199 1 92.38 390 LYS B O 1
ATOM 6738 N N . ASP B 1 391 ? -2.223 32.938 -8.586 1 90.12 391 ASP B N 1
ATOM 6739 C CA . ASP B 1 391 ? -1.382 33.062 -9.773 1 90.12 391 ASP B CA 1
ATOM 6740 C C . ASP B 1 391 ? -0.359 34.156 -9.602 1 90.12 391 ASP B C 1
ATOM 6742 O O . ASP B 1 391 ? 0.707 34.156 -10.227 1 90.12 391 ASP B O 1
ATOM 6746 N N . SER B 1 392 ? -0.645 35.156 -8.656 1 88.56 392 SER B N 1
ATOM 6747 C CA . SER B 1 392 ? 0.256 36.281 -8.438 1 88.56 392 SER B CA 1
ATOM 6748 C C . SER B 1 392 ? 1.322 35.938 -7.402 1 88.56 392 SER B C 1
ATOM 6750 O O . SER B 1 392 ? 2.244 36.719 -7.172 1 88.56 392 SER B O 1
ATOM 6752 N N . ASN B 1 393 ? 1.187 34.812 -6.77 1 88.94 393 ASN B N 1
ATOM 6753 C CA . ASN B 1 393 ? 2.141 34.406 -5.734 1 88.94 393 ASN B CA 1
ATOM 6754 C C . ASN B 1 393 ? 3.348 33.688 -6.324 1 88.94 393 ASN B C 1
ATOM 6756 O O . ASN B 1 393 ? 3.506 32.469 -6.133 1 88.94 393 ASN B O 1
ATOM 6760 N N . SER B 1 394 ? 4.258 34.406 -6.84 1 90.31 394 SER B N 1
ATOM 6761 C CA . SER B 1 394 ? 5.398 33.844 -7.566 1 90.31 394 SER B CA 1
ATOM 6762 C C . SER B 1 394 ? 6.363 33.125 -6.629 1 90.31 394 SER B C 1
ATOM 6764 O O . SER B 1 394 ? 7.023 32.188 -7.027 1 90.31 394 SER B O 1
ATOM 6766 N N . THR B 1 395 ? 6.406 33.594 -5.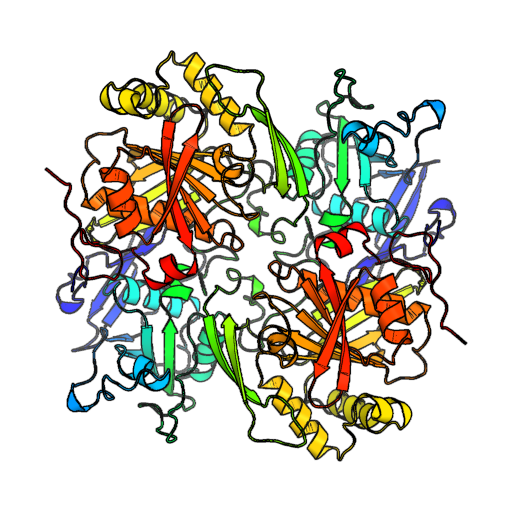438 1 89.12 395 THR B N 1
ATOM 6767 C CA . THR B 1 395 ? 7.328 33 -4.48 1 89.12 395 THR B CA 1
ATOM 6768 C C . THR B 1 395 ? 6.965 31.531 -4.234 1 89.12 395 THR B C 1
ATOM 6770 O O . THR B 1 395 ? 7.836 30.656 -4.27 1 89.12 395 THR B O 1
ATOM 6773 N N . VAL B 1 396 ? 5.707 31.312 -4.016 1 92 396 VAL B N 1
ATOM 6774 C CA . VAL B 1 396 ? 5.246 29.953 -3.756 1 92 396 VAL B CA 1
ATOM 6775 C C . VAL B 1 396 ? 5.484 29.078 -4.988 1 92 396 VAL B C 1
ATOM 6777 O O . VAL B 1 396 ? 5.965 27.938 -4.875 1 92 396 VAL B O 1
ATOM 6780 N N . VAL B 1 397 ? 5.23 29.578 -6.152 1 92.06 397 VAL B N 1
ATOM 6781 C CA . VAL B 1 397 ? 5.414 28.844 -7.398 1 92.06 397 VAL B CA 1
ATOM 6782 C C . VAL B 1 397 ? 6.895 28.547 -7.605 1 92.06 397 VAL B C 1
ATOM 6784 O O . VAL B 1 397 ? 7.254 27.453 -8.078 1 92.06 397 VAL B O 1
ATOM 6787 N N . MET B 1 398 ? 7.723 29.469 -7.254 1 93.12 398 MET B N 1
ATOM 6788 C CA . MET B 1 398 ? 9.164 29.266 -7.355 1 93.12 398 MET B CA 1
ATOM 6789 C C . MET B 1 398 ? 9.602 28.078 -6.504 1 93.12 398 MET B C 1
ATOM 6791 O O . MET B 1 398 ? 10.344 27.203 -6.973 1 93.12 398 MET B O 1
ATOM 6795 N N . TYR B 1 399 ? 9.172 28.031 -5.25 1 93.81 399 TYR B N 1
ATOM 6796 C CA . TYR B 1 399 ? 9.539 26.906 -4.383 1 93.81 399 TYR B CA 1
ATOM 6797 C C . TYR B 1 399 ? 8.977 25.594 -4.918 1 93.81 399 TYR B C 1
ATOM 6799 O O . TYR B 1 399 ? 9.602 24.547 -4.777 1 93.81 399 TYR B O 1
ATOM 6807 N N . ASP B 1 400 ? 7.766 25.672 -5.531 1 95.75 400 ASP B N 1
ATOM 6808 C CA . ASP B 1 400 ? 7.211 24.484 -6.18 1 95.75 400 ASP B CA 1
ATOM 6809 C C . ASP B 1 400 ? 8.133 24 -7.297 1 95.75 400 ASP B C 1
ATOM 6811 O O . ASP B 1 400 ? 8.438 22.797 -7.371 1 95.75 400 ASP B O 1
ATOM 6815 N N . LEU B 1 401 ? 8.648 24.891 -8.078 1 94 401 LEU B N 1
ATOM 6816 C CA . LEU B 1 401 ? 9.531 24.531 -9.188 1 94 401 LEU B CA 1
ATOM 6817 C C . LEU B 1 401 ? 10.844 23.953 -8.68 1 94 401 LEU B C 1
ATOM 6819 O O . LEU B 1 401 ? 11.391 23.031 -9.281 1 94 401 LEU B O 1
ATOM 6823 N N . ILE B 1 402 ? 11.352 24.484 -7.586 1 93.94 402 ILE B N 1
ATOM 6824 C CA . ILE B 1 402 ? 12.578 24 -6.969 1 93.94 402 ILE B CA 1
ATOM 6825 C C . ILE B 1 402 ? 12.414 22.531 -6.566 1 93.94 402 ILE B C 1
ATOM 6827 O O . ILE B 1 402 ? 13.367 21.75 -6.645 1 93.94 402 ILE B O 1
ATOM 6831 N N . HIS B 1 403 ? 11.18 22.156 -6.223 1 96.44 403 HIS B N 1
ATOM 6832 C CA . HIS B 1 403 ? 10.953 20.844 -5.613 1 96.44 403 HIS B CA 1
ATOM 6833 C C . HIS B 1 403 ? 10.281 19.891 -6.59 1 96.44 403 HIS B C 1
ATOM 6835 O O . HIS B 1 403 ? 9.734 18.859 -6.18 1 96.44 403 HIS B O 1
ATOM 6841 N N . GLY B 1 404 ? 10.25 20.219 -7.855 1 96.25 404 GLY B N 1
ATOM 6842 C CA . GLY B 1 404 ? 9.891 19.25 -8.867 1 96.25 404 GLY B CA 1
ATOM 6843 C C . GLY B 1 404 ? 8.492 19.453 -9.43 1 96.25 404 GLY B C 1
ATOM 6844 O O . GLY B 1 404 ? 8.078 18.734 -10.344 1 96.25 404 GLY B O 1
ATOM 6845 N N . PHE B 1 405 ? 7.773 20.5 -9.031 1 97.12 405 PHE B N 1
ATOM 6846 C CA . PHE B 1 405 ? 6.445 20.766 -9.57 1 97.12 405 PHE B CA 1
ATOM 6847 C C . PHE B 1 405 ? 6.543 21.312 -10.992 1 97.12 405 PHE B C 1
ATOM 6849 O O . PHE B 1 405 ? 7.496 22.016 -11.336 1 97.12 405 PHE B O 1
ATOM 6856 N N . GLY B 1 406 ? 5.555 20.938 -11.789 1 95.19 406 GLY B N 1
ATOM 6857 C CA . GLY B 1 406 ? 5.262 21.625 -13.047 1 95.19 406 GLY B CA 1
ATOM 6858 C C . GLY B 1 406 ? 4.008 22.469 -12.977 1 95.19 406 GLY B C 1
ATOM 6859 O O . GLY B 1 406 ? 3.076 22.156 -12.234 1 95.19 406 GLY B O 1
ATOM 6860 N N . LEU B 1 407 ? 4.051 23.547 -13.664 1 93.44 407 LEU B N 1
ATOM 6861 C CA . LEU B 1 407 ? 2.83 24.312 -13.852 1 93.44 407 LEU B CA 1
ATOM 6862 C C . LEU B 1 407 ? 1.929 23.656 -14.891 1 93.44 407 LEU B C 1
ATOM 6864 O O . LEU B 1 407 ? 2.301 23.562 -16.062 1 93.44 407 LEU B O 1
ATOM 6868 N N . ASP B 1 408 ? 0.798 23.203 -14.492 1 93.88 408 ASP B N 1
ATOM 6869 C CA . ASP B 1 408 ? -0.088 22.484 -15.391 1 93.88 408 ASP B CA 1
ATOM 6870 C C . ASP B 1 408 ? -0.98 23.438 -16.172 1 93.88 408 ASP B C 1
ATOM 6872 O O . ASP B 1 408 ? -0.965 23.438 -17.406 1 93.88 408 ASP B O 1
ATOM 6876 N N . LYS B 1 409 ? -1.795 24.328 -15.484 1 95.12 409 LYS B N 1
ATOM 6877 C CA . LYS B 1 409 ? -2.686 25.328 -16.062 1 95.12 409 LYS B CA 1
ATOM 6878 C C . LYS B 1 409 ? -3.137 26.328 -15 1 95.12 409 LYS B C 1
ATOM 6880 O O . LYS B 1 409 ? -2.809 26.188 -13.82 1 95.12 409 LYS B O 1
ATOM 6885 N N . PHE B 1 410 ? -3.73 27.359 -15.484 1 93.62 410 PHE B N 1
ATOM 6886 C CA . PHE B 1 410 ? -4.43 28.266 -14.57 1 93.62 410 PHE B CA 1
ATOM 6887 C C . PHE B 1 410 ? -5.863 27.797 -14.344 1 93.62 410 PHE B C 1
ATOM 6889 O O . PHE B 1 410 ? -6.523 27.328 -15.281 1 93.62 410 PHE B O 1
ATOM 6896 N N . VAL B 1 411 ? -6.316 27.844 -13.094 1 94.69 411 VAL B N 1
ATOM 6897 C CA . VAL B 1 411 ? -7.684 27.484 -12.742 1 94.69 411 VAL B CA 1
ATOM 6898 C C . VAL B 1 411 ? -8.367 28.672 -12.07 1 94.69 411 VAL B C 1
ATOM 6900 O O . VAL B 1 411 ? -7.75 29.391 -11.273 1 94.69 411 VAL B O 1
ATOM 6903 N N . ASP B 1 412 ? -9.617 28.875 -12.422 1 93.38 412 ASP B N 1
ATOM 6904 C CA . ASP B 1 412 ? -10.406 29.953 -11.828 1 93.38 412 ASP B CA 1
ATOM 6905 C C . ASP B 1 412 ? -11.297 29.422 -10.703 1 93.38 412 ASP B C 1
ATOM 6907 O O . ASP B 1 412 ? -12.461 29.062 -10.938 1 93.38 412 ASP B O 1
ATOM 6911 N N . LEU B 1 413 ? -10.789 29.359 -9.531 1 91.62 413 LEU B N 1
ATOM 6912 C CA . LEU B 1 413 ? -11.617 29.094 -8.359 1 91.62 413 LEU B CA 1
ATOM 6913 C C . LEU B 1 413 ? -12.531 30.266 -8.062 1 91.62 413 LEU B C 1
ATOM 6915 O O . LEU B 1 413 ? -12.227 31.406 -8.43 1 91.62 413 LEU B O 1
ATOM 6919 N N . PRO B 1 414 ? -13.602 30.016 -7.434 1 88.12 414 PRO B N 1
ATOM 6920 C CA . PRO B 1 414 ? -14.555 31.109 -7.25 1 88.12 414 PRO B CA 1
ATOM 6921 C C . PRO B 1 414 ? -13.938 32.312 -6.559 1 88.12 414 PRO B C 1
ATOM 6923 O O . PRO B 1 414 ? -14.289 33.469 -6.871 1 88.12 414 PRO B O 1
ATOM 6926 N N . HIS B 1 415 ? -12.984 32.125 -5.699 1 86.56 415 HIS B N 1
ATOM 6927 C CA . HIS B 1 415 ? -12.469 33.219 -4.879 1 86.56 415 HIS B CA 1
ATOM 6928 C C . HIS B 1 415 ? -11.102 33.688 -5.375 1 86.56 415 HIS B C 1
ATOM 6930 O O . HIS B 1 415 ? -10.586 34.688 -4.914 1 86.56 415 HIS B O 1
ATOM 6936 N N . LYS B 1 416 ? -10.508 32.938 -6.344 1 89.25 416 LYS B N 1
ATOM 6937 C CA . LYS B 1 416 ? -9.203 33.375 -6.855 1 89.25 416 LYS B CA 1
ATOM 6938 C C . LYS B 1 416 ? -8.867 32.625 -8.156 1 89.25 416 LYS B C 1
ATOM 6940 O O . LYS B 1 416 ? -9.32 31.516 -8.375 1 89.25 416 LYS B O 1
ATOM 6945 N N . ARG B 1 417 ? -7.984 33.312 -8.969 1 92.06 417 ARG B N 1
ATOM 6946 C CA . ARG B 1 417 ? -7.266 32.625 -10.023 1 92.06 417 ARG B CA 1
ATOM 6947 C C . ARG B 1 417 ? -5.98 31.984 -9.492 1 92.06 417 ARG B C 1
ATOM 6949 O O . ARG B 1 417 ? -5.219 32.625 -8.773 1 92.06 417 ARG B O 1
ATOM 6956 N N . SER B 1 418 ? -5.867 30.672 -9.82 1 94.81 418 SER B N 1
ATOM 6957 C CA . SER B 1 418 ? -4.754 29.922 -9.234 1 94.81 418 SER B CA 1
ATOM 6958 C C . SER B 1 418 ? -3.877 29.297 -10.312 1 94.81 418 SER B C 1
ATOM 6960 O O . SER B 1 418 ? -4.359 28.984 -11.406 1 94.81 418 SER B O 1
ATOM 6962 N N . ALA B 1 419 ? -2.594 29.297 -10.07 1 95.06 419 ALA B N 1
ATOM 6963 C CA . ALA B 1 419 ? -1.701 28.406 -10.82 1 95.06 419 ALA B CA 1
ATOM 6964 C C . ALA B 1 419 ? -1.801 26.969 -10.305 1 95.06 419 ALA B C 1
ATOM 6966 O O . ALA B 1 419 ? -1.389 26.672 -9.18 1 95.06 419 ALA B O 1
ATOM 6967 N N . PHE B 1 420 ? -2.357 26.125 -11.141 1 97.31 420 PHE B N 1
ATOM 6968 C CA . PHE B 1 420 ? -2.439 24.719 -10.758 1 97.31 420 PHE B CA 1
ATOM 6969 C C . PHE B 1 420 ? -1.107 24.031 -11 1 97.31 420 PHE B C 1
ATOM 6971 O O . PHE B 1 420 ? -0.636 23.953 -12.141 1 97.31 420 PHE B O 1
ATOM 6978 N N . VAL B 1 421 ? -0.474 23.609 -9.891 1 97.31 421 VAL B N 1
ATOM 6979 C CA . VAL B 1 421 ? 0.829 22.969 -9.969 1 97.31 421 VAL B CA 1
ATOM 6980 C C . VAL B 1 421 ? 0.708 21.516 -9.516 1 97.31 421 VAL B C 1
ATOM 6982 O O . VAL B 1 421 ? -0.116 21.188 -8.656 1 97.31 421 VAL B O 1
ATOM 6985 N N . ARG B 1 422 ? 1.47 20.562 -10.062 1 97.44 422 ARG B N 1
ATOM 6986 C CA . ARG B 1 422 ? 1.489 19.156 -9.68 1 97.44 422 ARG B CA 1
ATOM 6987 C C . ARG B 1 422 ? 2.902 18.594 -9.75 1 97.44 422 ARG B C 1
ATOM 6989 O O . ARG B 1 422 ? 3.686 18.969 -10.625 1 97.44 422 ARG B O 1
ATOM 6996 N N . CYS B 1 423 ? 3.26 17.781 -8.867 1 98.44 423 CYS B N 1
ATOM 6997 C CA . CYS B 1 423 ? 4.52 17.047 -8.844 1 98.44 423 CYS B CA 1
ATOM 6998 C C . CYS B 1 423 ? 4.277 15.547 -8.805 1 98.44 423 CYS B C 1
ATOM 7000 O O . CYS B 1 423 ? 3.697 15.031 -7.844 1 98.44 423 CYS B O 1
ATOM 7002 N N . PRO B 1 424 ? 4.621 14.789 -9.938 1 97.88 424 PRO B N 1
ATOM 7003 C CA . PRO B 1 424 ? 4.461 13.336 -9.883 1 97.88 424 PRO B CA 1
ATOM 7004 C C . PRO B 1 424 ? 5.461 12.672 -8.938 1 97.88 424 PRO B C 1
ATOM 7006 O O . PRO B 1 424 ? 6.582 13.156 -8.781 1 97.88 424 PRO B O 1
ATOM 7009 N N . ARG B 1 425 ? 5.094 11.578 -8.328 1 98.31 425 ARG B N 1
ATOM 7010 C CA . ARG B 1 425 ? 5.922 10.789 -7.43 1 98.31 425 ARG B CA 1
ATOM 7011 C C . ARG B 1 425 ? 7.277 10.484 -8.055 1 98.31 425 ARG B C 1
ATOM 7013 O O . ARG B 1 425 ? 8.32 10.664 -7.418 1 98.31 425 ARG B O 1
ATOM 7020 N N . GLY B 1 426 ? 7.297 10.055 -9.305 1 96.88 426 GLY B N 1
ATOM 7021 C CA . GLY B 1 426 ? 8.531 9.711 -9.984 1 96.88 426 GLY B CA 1
ATOM 7022 C C . GLY B 1 426 ? 9.523 10.852 -10.055 1 96.88 426 GLY B C 1
ATOM 7023 O O . GLY B 1 426 ? 10.719 10.656 -9.867 1 96.88 426 GLY B O 1
ATOM 7024 N N . ARG B 1 427 ? 9.016 12.023 -10.281 1 96.88 427 ARG B N 1
ATOM 7025 C CA . ARG B 1 427 ? 9.859 13.203 -10.383 1 96.88 427 ARG B CA 1
ATOM 7026 C C . ARG B 1 427 ? 10.453 13.57 -9.023 1 96.88 427 ARG B C 1
ATOM 7028 O O . ARG B 1 427 ? 11.648 13.852 -8.922 1 96.88 427 ARG B O 1
ATOM 7035 N N . PHE B 1 428 ? 9.641 13.586 -8.016 1 98.31 428 PHE B N 1
ATOM 7036 C CA . PHE B 1 428 ? 10.109 13.938 -6.68 1 98.31 428 PHE B CA 1
ATOM 7037 C C . PHE B 1 428 ? 11.234 13.016 -6.238 1 98.31 428 PHE B C 1
ATOM 7039 O O . PHE B 1 428 ? 12.266 13.477 -5.734 1 98.31 428 PHE B O 1
ATOM 7046 N N . PHE B 1 429 ? 11.062 11.695 -6.488 1 98.12 429 PHE B N 1
ATOM 7047 C CA . PHE B 1 429 ? 12.039 10.742 -5.969 1 98.12 429 PHE B CA 1
ATOM 7048 C C . PHE B 1 429 ? 13.211 10.594 -6.934 1 98.12 429 PHE B C 1
ATOM 7050 O O . PHE B 1 429 ? 14.234 10 -6.582 1 98.12 429 PHE B O 1
ATOM 7057 N N . GLN B 1 430 ? 13.07 11.086 -8.125 1 95.81 430 GLN B N 1
ATOM 7058 C CA . GLN B 1 430 ? 14.242 11.242 -8.984 1 95.81 430 GLN B CA 1
ATOM 7059 C C . GLN B 1 430 ? 15.133 12.375 -8.484 1 95.81 430 GLN B C 1
ATOM 7061 O O . GLN B 1 430 ? 16.359 12.25 -8.5 1 95.81 430 GLN B O 1
ATOM 7066 N N . LEU B 1 431 ? 14.516 13.43 -8.008 1 95.5 431 LEU B N 1
ATOM 7067 C CA . LEU B 1 431 ? 15.234 14.602 -7.527 1 95.5 431 LEU B CA 1
ATOM 7068 C C . LEU B 1 431 ? 15.727 14.383 -6.098 1 95.5 431 LEU B C 1
ATOM 7070 O O . LEU B 1 431 ? 16.875 14.68 -5.781 1 95.5 431 LEU B O 1
ATOM 7074 N N . CYS B 1 432 ? 14.883 13.797 -5.262 1 95.12 432 CYS B N 1
ATOM 7075 C CA . CYS B 1 432 ? 15.102 13.672 -3.826 1 95.12 432 CYS B CA 1
ATOM 7076 C C . CYS B 1 432 ? 15.648 14.969 -3.244 1 95.12 432 CYS B C 1
ATOM 7078 O O . CYS B 1 432 ? 16.734 14.984 -2.658 1 95.12 432 CYS B O 1
ATOM 7080 N N . PRO B 1 433 ? 14.836 16.016 -3.377 1 94.44 433 PRO B N 1
ATOM 7081 C CA . PRO B 1 433 ? 15.336 17.312 -2.904 1 94.44 433 PRO B CA 1
ATOM 7082 C C . PRO B 1 433 ? 15.383 17.391 -1.38 1 94.44 433 PRO B C 1
ATOM 7084 O O . PRO B 1 433 ? 14.875 18.359 -0.798 1 94.44 433 PRO B O 1
ATOM 7087 N N . LEU B 1 434 ? 16.078 16.516 -0.734 1 94.06 434 LEU B N 1
ATOM 7088 C CA . LEU B 1 434 ? 16.047 16.344 0.715 1 94.06 434 LEU B CA 1
ATOM 7089 C C . LEU B 1 434 ? 17.359 16.828 1.336 1 94.06 434 LEU B C 1
ATOM 7091 O O . LEU B 1 434 ? 17.609 16.609 2.521 1 94.06 434 LEU B O 1
ATOM 7095 N N . GLY B 1 435 ? 18.219 17.438 0.514 1 89.69 435 GLY B N 1
ATOM 7096 C CA . GLY B 1 435 ? 19.391 18.172 0.964 1 89.69 435 GLY B CA 1
ATOM 7097 C C . GLY B 1 435 ? 19.25 19.672 0.753 1 89.69 435 GLY B C 1
ATOM 7098 O O . GLY B 1 435 ? 18.141 20.188 0.576 1 89.69 435 GLY B O 1
ATOM 7099 N N . GLU B 1 436 ? 20.328 20.328 0.862 1 87.44 436 GLU B N 1
ATOM 7100 C CA . GLU B 1 436 ? 20.312 21.766 0.576 1 87.44 436 GLU B CA 1
ATOM 7101 C C . GLU B 1 436 ? 20.016 22.031 -0.897 1 87.44 436 GLU B C 1
ATOM 7103 O O . GLU B 1 436 ? 20.547 21.344 -1.775 1 87.44 436 GLU B O 1
ATOM 7108 N N . GLN B 1 437 ? 19.125 23 -1.146 1 86.56 437 GLN B N 1
ATOM 7109 C CA . GLN B 1 437 ? 18.703 23.25 -2.521 1 86.56 437 GLN B CA 1
ATOM 7110 C C . GLN B 1 437 ? 19.141 24.641 -2.984 1 86.56 437 GLN B C 1
ATOM 7112 O O . GLN B 1 437 ? 19.125 25.594 -2.203 1 86.56 437 GLN B O 1
ATOM 7117 N N . GLU B 1 438 ? 19.422 24.641 -4.219 1 83.62 438 GLU B N 1
ATOM 7118 C CA . GLU B 1 438 ? 19.672 25.922 -4.875 1 83.62 438 GLU B CA 1
ATOM 7119 C C . GLU B 1 438 ? 18.375 26.516 -5.434 1 83.62 438 GLU B C 1
ATOM 7121 O O . GLU B 1 438 ? 17.375 25.812 -5.586 1 83.62 438 GLU B O 1
ATOM 7126 N N . LYS B 1 439 ? 18.469 27.781 -5.637 1 88.25 439 LYS B N 1
ATOM 7127 C CA . LYS B 1 439 ? 17.312 28.453 -6.223 1 88.25 439 LYS B CA 1
ATOM 7128 C C . LYS B 1 439 ? 17.25 28.219 -7.73 1 88.25 439 LYS B C 1
ATOM 7130 O O . LYS B 1 439 ? 17.438 29.156 -8.508 1 88.25 439 LYS B O 1
ATOM 7135 N N . ALA B 1 440 ? 17 27.031 -8.078 1 90.19 440 ALA B N 1
ATOM 7136 C CA . ALA B 1 440 ? 16.906 26.609 -9.469 1 90.19 440 ALA B CA 1
ATOM 7137 C C . ALA B 1 440 ? 15.797 25.594 -9.664 1 90.19 440 ALA B C 1
ATOM 7139 O O . ALA B 1 440 ? 15.352 24.953 -8.703 1 90.19 440 ALA B O 1
ATOM 7140 N N . VAL B 1 441 ? 15.32 25.531 -10.867 1 85.12 441 VAL B N 1
ATOM 7141 C CA . VAL B 1 441 ? 14.352 24.484 -11.195 1 85.12 441 VAL B CA 1
ATOM 7142 C C . VAL B 1 441 ? 14.914 23.125 -10.828 1 85.12 441 VAL B C 1
ATOM 7144 O O . VAL B 1 441 ? 16.047 22.797 -11.195 1 85.12 441 VAL B O 1
ATOM 7147 N N . GLY B 1 442 ? 14.195 22.406 -10.156 1 86.81 442 GLY B N 1
ATOM 7148 C CA . GLY B 1 442 ? 14.656 21.125 -9.656 1 86.81 442 GLY B CA 1
ATOM 7149 C C . GLY B 1 442 ? 15.367 20.297 -10.703 1 86.81 442 GLY B C 1
ATOM 7150 O O . GLY B 1 442 ? 14.773 19.938 -11.727 1 86.81 442 GLY B O 1
ATOM 7151 N N . GLY B 1 443 ? 16.656 19.938 -10.422 1 85.25 443 GLY B N 1
ATOM 7152 C CA . GLY B 1 443 ? 17.438 19.078 -11.297 1 85.25 443 GLY B CA 1
ATOM 7153 C C . GLY B 1 443 ? 17.922 19.766 -12.555 1 85.25 443 GLY B C 1
ATOM 7154 O O . GLY B 1 443 ? 18.562 19.141 -13.398 1 85.25 443 GLY B O 1
ATOM 7155 N N . MET B 1 444 ? 17.547 21.047 -12.672 1 84.25 444 MET B N 1
ATOM 7156 C CA . MET B 1 444 ? 17.953 21.812 -13.859 1 84.25 444 MET B CA 1
ATOM 7157 C C . MET B 1 444 ? 18.891 22.938 -13.484 1 84.25 444 MET B C 1
ATOM 7159 O O . MET B 1 444 ? 18.969 23.344 -12.32 1 84.25 444 MET B O 1
ATOM 7163 N N . ARG B 1 445 ? 19.688 23.391 -14.461 1 85.75 445 ARG B N 1
ATOM 7164 C CA . ARG B 1 445 ? 20.594 24.516 -14.273 1 85.75 445 ARG B CA 1
ATOM 7165 C C . ARG B 1 445 ? 19.922 25.812 -14.727 1 85.75 445 ARG B C 1
ATOM 7167 O O . ARG B 1 445 ? 20.531 26.594 -15.461 1 85.75 445 ARG B O 1
ATOM 7174 N N . ILE B 1 446 ? 18.688 25.922 -14.305 1 83.44 446 ILE B N 1
ATOM 7175 C CA . ILE B 1 446 ? 17.922 27.125 -14.609 1 83.44 446 ILE B CA 1
ATOM 7176 C C . ILE B 1 446 ? 17.609 27.891 -13.32 1 83.44 446 ILE B C 1
ATOM 7178 O O . ILE B 1 446 ? 16.797 27.422 -12.508 1 83.44 446 ILE B O 1
ATOM 7182 N N . GLY B 1 447 ? 18.203 29.016 -13.172 1 88.69 447 GLY B N 1
ATOM 7183 C CA . GLY B 1 447 ? 18 29.828 -11.992 1 88.69 447 GLY B CA 1
ATOM 7184 C C . GLY B 1 447 ? 16.609 30.453 -11.938 1 88.69 447 GLY B C 1
ATOM 7185 O O . GLY B 1 447 ? 16.031 30.781 -12.969 1 88.69 447 GLY B O 1
ATOM 7186 N N . LEU B 1 448 ? 16.094 30.547 -10.742 1 85.94 448 LEU B N 1
ATOM 7187 C CA . LEU B 1 448 ? 14.781 31.141 -10.508 1 85.94 448 LEU B CA 1
ATOM 7188 C C . LEU B 1 448 ? 14.914 32.5 -9.812 1 85.94 448 LEU B C 1
ATOM 7190 O O . LEU B 1 448 ? 15.461 32.562 -8.711 1 85.94 448 LEU B O 1
ATOM 7194 N N . VAL B 1 449 ? 14.531 33.562 -10.492 1 82.12 449 VAL B N 1
ATOM 7195 C CA . VAL B 1 449 ? 14.594 34.938 -9.961 1 82.12 449 VAL B CA 1
ATOM 7196 C C . VAL B 1 449 ? 13.227 35.594 -10.07 1 82.12 449 VAL B C 1
ATOM 7198 O O . VAL B 1 449 ? 12.539 35.438 -11.086 1 82.12 449 VAL B O 1
ATOM 7201 N N . PRO B 1 450 ? 12.828 36.125 -8.852 1 69.5 450 PRO 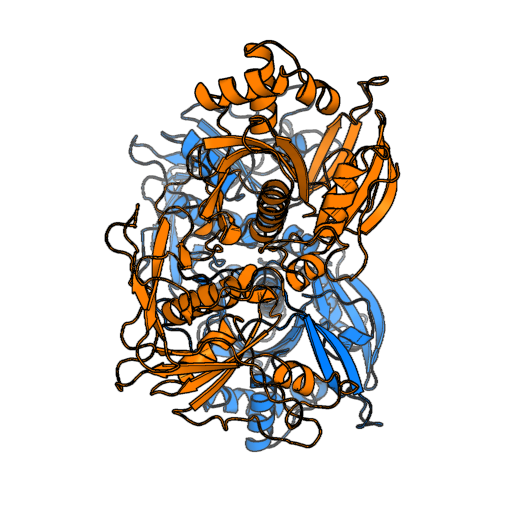B N 1
ATOM 7202 C CA . PRO B 1 450 ? 11.562 36.875 -8.984 1 69.5 450 PRO B CA 1
ATOM 7203 C C . PRO B 1 450 ? 11.641 38 -10 1 69.5 450 PRO B C 1
ATOM 7205 O O . PRO B 1 450 ? 12.703 38.594 -10.18 1 69.5 450 PRO B O 1
ATOM 7208 N N . LYS B 1 451 ? 10.625 38.031 -10.883 1 63.06 451 LYS B N 1
ATOM 7209 C CA . LYS B 1 451 ? 10.664 39.188 -11.789 1 63.06 451 LYS B CA 1
ATOM 7210 C C . LYS B 1 451 ? 10.5 40.5 -11.016 1 63.06 451 LYS B C 1
ATOM 7212 O O . LYS B 1 451 ? 9.602 40.625 -10.18 1 63.06 451 LYS B O 1
ATOM 7217 N N . LEU B 1 452 ? 11.547 41.344 -10.906 1 49.5 452 LEU B N 1
ATOM 7218 C CA . LEU B 1 452 ? 11.484 42.688 -10.406 1 49.5 452 LEU B CA 1
ATOM 7219 C C . LEU B 1 452 ? 10.453 43.531 -11.18 1 49.5 452 LEU B C 1
ATOM 7221 O O . LEU B 1 452 ? 10.258 43.312 -12.383 1 49.5 452 LEU B O 1
#

Solvent-accessible surface area (backbone atoms only — not comparable to full-atom values): 48271 Å² total; per-residue (Å²): 116,81,55,58,55,62,73,87,75,52,50,68,82,40,69,69,48,40,46,29,52,77,27,42,33,31,30,18,50,40,78,74,52,97,67,30,30,30,55,39,77,43,83,87,41,50,75,35,85,71,95,62,81,47,68,44,91,57,44,33,32,32,71,73,38,70,67,54,79,88,71,43,64,58,86,84,50,75,46,68,29,36,51,56,61,61,28,29,33,25,51,31,36,32,83,50,75,90,49,53,67,50,68,44,31,52,43,48,52,51,54,47,51,48,55,30,35,42,78,50,62,38,36,31,37,38,36,36,26,46,54,32,51,53,46,50,48,37,36,39,51,38,43,31,22,39,74,64,55,68,35,95,85,64,54,73,63,95,54,68,70,47,62,43,25,34,51,36,36,29,34,42,41,24,40,78,55,16,23,48,23,76,83,28,46,43,31,56,43,43,62,43,54,34,36,74,67,42,51,87,91,52,33,57,72,41,21,21,71,72,43,87,45,74,45,76,49,79,42,68,51,67,28,87,91,41,77,80,43,66,39,77,28,82,37,53,57,67,69,54,57,52,24,63,62,37,55,38,33,23,41,58,36,70,96,74,71,42,36,41,34,33,27,31,51,30,60,86,37,68,65,56,40,46,52,50,44,54,30,31,56,32,71,78,49,26,74,75,69,66,60,59,74,51,66,68,54,47,39,51,53,43,45,50,36,68,71,35,77,54,40,46,52,31,34,28,23,55,64,91,40,74,34,30,43,35,39,39,31,41,30,37,73,34,66,68,20,78,77,52,94,56,46,83,46,25,33,29,63,46,76,48,76,51,40,73,89,66,59,52,69,75,51,46,48,49,53,53,38,48,53,51,51,46,58,43,57,76,40,82,75,26,50,36,41,40,42,62,50,50,62,83,44,55,67,62,52,49,56,38,26,35,60,40,32,41,80,75,49,77,40,79,48,80,79,43,54,17,39,31,30,40,26,47,46,69,51,35,38,67,57,46,60,78,51,71,77,67,69,21,36,46,96,46,97,42,75,65,71,83,86,125,117,83,54,58,55,61,72,85,76,50,51,70,82,41,70,69,47,41,46,29,52,77,27,42,34,32,28,19,51,40,78,73,51,98,66,32,29,30,55,38,78,41,83,88,41,48,76,35,85,69,97,63,83,48,68,44,92,55,44,33,32,31,71,74,39,70,68,54,79,89,72,44,63,59,86,85,50,77,45,69,27,38,51,55,59,61,28,29,34,24,51,32,37,32,84,52,75,88,49,54,68,51,68,46,30,51,45,49,51,49,53,46,53,47,55,32,36,42,80,49,61,37,36,31,38,38,37,36,24,44,56,31,50,52,48,51,48,36,36,38,51,39,43,31,23,39,76,65,54,67,37,94,86,62,54,73,64,96,55,68,70,46,63,43,24,34,51,37,35,30,35,44,41,24,40,77,54,15,23,48,22,73,84,27,47,44,30,55,44,43,61,42,54,34,36,74,67,43,50,87,91,51,34,57,71,41,21,21,70,72,41,88,44,73,45,75,50,77,42,68,51,69,28,87,91,40,77,81,44,66,39,76,28,82,37,52,58,67,68,54,58,50,24,64,62,38,55,37,32,25,41,55,36,72,97,74,72,41,35,39,33,32,26,30,52,29,60,85,38,68,65,54,40,48,51,51,44,54,33,30,56,32,72,76,47,25,75,74,70,67,60,59,74,51,68,66,56,46,40,51,53,44,46,51,38,68,71,36,76,54,39,45,51,30,34,28,23,56,64,90,40,75,33,31,42,35,40,39,31,42,30,38,72,34,66,69,20,79,76,52,94,56,48,83,46,25,33,30,64,46,76,48,75,53,39,73,90,66,59,53,70,75,50,48,49,48,52,52,38,49,53,52,50,44,57,43,58,76,40,81,74,26,51,37,42,40,43,61,48,50,61,84,45,54,67,61,53,48,55,37,27,36,62,40,33,42,80,75,48,78,43,79,49,79,80,45,55,17,38,32,31,39,26,46,47,70,50,37,38,66,58,46,60,77,50,69,76,68,69,21,35,46,97,46,98,42,74,66,71,82,86,126

Radius of gyration: 28.8 Å; Cα contacts (8 Å, |Δi|>4): 1930; chains: 2; bounding box: 87×78×69 Å

InterPro domains:
  IPR016181 Acyl-CoA N-acyltransferase [SSF55729] (232-425)
  IPR019432 Acyltransferase MbtK/IucB-like, conserved domain [SM01006] (263-312)

Organism: Cordyceps militaris (strain CM01) (NCBI:txid983644)

pLDDT: mean 93.49, std 7.2, range [46.59, 98.88]

Sequence (904 aa):
MAGTIDLTALAPTDTVIKLPHPYLTEYTVKRADDNLFQLDLKKGSSVQPLPFELHSSQLLFSAPADLKSSELPESANNSPWARARRSPFSNVSWGDADSTPTLAQAWLLLYVLFTIRPGMEMVRLQLTGNGTNVLSKQLHNVLLGIEHPKSANGAAPEIASIDTRSTVVILRSTFWQGAGSPFGPRPVWCPTESPSSLPASNPLSSYPLTPLQHTISIASAGDPQDRSRYQQSWHPIRPAKPAPGAVIYSRWIPHLKETFSMVSLDYTDAEHLRLFHEWQNDPRVSQGWNETGTLEQHREYLRNIHEDPHQVALLAKWDDTYFAYFEVYWAKEDRLGGYYDAEDFDRGRHSLVGDIRFRGPHRVTAWWSSLMHYLFLDDPRTMWVVGEPKDSNSTVVMYDLIHGFGLDKFVDLPHKRSAFVRCPRGRFFQLCPLGEQEKAVGGMRIGLVPKLMAGTIDLTALAPTDTVIKLPHPYLTEYTVKRADDNLFQLDLKKGSSVQPLPFELHSSQLLFSAPADLKSSELPESANNSPWARARRSPFSNVSWGDADSTPTLAQAWLLLYVLFTIRPGMEMVRLQLTGNGTNVLSKQLHNVLLGIEHPKSANGAAPEIASIDTRSTVVILRSTFWQGAGSPFGPRPVWCPTESPSSLPASNPLSSYPLTPLQHTISIASAGDPQDRSRYQQSWHPIRPAKPAPGAVIYSRWIPHLKETFSMVSLDYTDAEHLRLFHEWQNDPRVSQGWNETGTLEQHREYLRNIHEDPHQVALLAKWDDTYFAYFEVYWAKEDRLGGYYDAEDFDRGRHSLVGDIRFRGPHRVTAWWSSLMHYLFLDDPRTMWVVGEPKDSNSTVVMYDLIHGFGLDKFVDLPHKRSAFVRCPRGRFFQLCPLGEQEKAVGGMRIGLVPKL

Secondary structure (DSSP, 8-state):
-TT---GGG--TT--SEEPPTTT--EEEEEE-SSS-EEEEE-TT--SS--SS----TT-EEPPPBPPPGGGSPPTT--SHHHHHHHS-EEEEE--STT-PPPHHHHHHHHHHHHHH-TT-SEEEEEEESTTHHHHHHHHHHTTSEEEPPPPTT-PPPSS---SSEEEEEEEHHHHHTTTT-TTSSS-TT------TTS-TTS-GGGS------EEEEEEE---TT-TT-EEEEEEEPPPPPPPTT-EEEEEEETTTTEEEEEEE--TTSHHHHHHHHHHHTSHHHHHHH-----HHHHHHHHHHHHH-TTEEEEEEEETTEEEEEEEEEETTTSGGGGGTT--TT-EEEEEEE--GGG-SHHHHHHHHHHHHHHHHHH-TT--EEEE--BTT-HHHHHHHHHTT-EEEEEEEETTEEEEEEEEEHHHHHHH---S---SBSTTSS-B-----/-TT---GGG--TT--SEEPPTTT--EEEEEE-SSS-EEEEE-TT--SS--SS----TT-EEPPPBPPPGGGSPPTT--SHHHHHHHS-EEEEE--STT-PPPHHHHHHHHHHHHHH-TT-SEEEEEEESTTHHHHHHHHHHTTSEEEPPPPTT-PPPSS---SSEEEEEEEHHHHHTTTT-TTSSS-TT------TTS-TTS-GGGS------EEEEEEE---TT-TT-EEEEEEEPPPPPPPTT-EEEEEEETTTTEEEEEEE--TTSHHHHHHHHHHHTSHHHHHHH-----HHHHHHHHHHHHH-TTEEEEEEEETTEEEEEEEEEETTTSGGGGGTT--TT-EEEEEEE--GGG-SHHHHHHHHHHHHHHHHHH-TT--EEEE--BTT-HHHHHHHHHTT-EEEEEEEETTEEEEEEEEEHHHHHHH---S---SBSTTSS-B-----

Foldseek 3Di:
DPQAADLVPDDQQDFLFFFWPPWRWTWGWDDPDDFKIFIDTNPPRTPDDDPDDQGDPQKIKGQWDADDPVQQDDPVDPDLLNLLNRFTEMEIEGDDQPRPDDLSNVLVVVVSNCNNPVQGQKYKYKYFAAQPVVSQVVCVVLPQWDANDADPVRDDDPDDDDRGIGITIGGQLSSLLQRSQPPADARSFFPAFFEPVDDPVCGPRNDPDDDWDKDKDKAALPFPVCRPDIDIFIATDADDGHYAFDWGGWGQARVVRWIKTKGFHDLVDPVSLVLQQQQCQPPVNCVFPVQHDDSVSSSVVQVVQNVDRFKTKMFMDTHPDTFKIKIKGQCCNDSNVVFDVHDRLEMEMDMDTRHPVQDDDQSCLQVVLRVVSSSCRVDVPHFKYKDWAAPPCVVVVQSCQQQAKDFDDWDDRSVGITGIIMHTSVRNSSQVSNHGTASAGGPDPHHDDPDD/DPQAADLVPDDQQDFLFFFWPPWRWTWGWDDPDDFKIFIDTRPPRTPDDDPDDQGDPQKIKGQWDADDPVQADDPVDPDLLRLLNRFTEMEIEGDDQPRPDDLSNVLVVVVSNCNNPVQGQKYKYKYFAAQPVVSQVVCVVLPQWDANDADPVRDDPPDDDDRGIGITIGGQLSSLLQRSQPPADARSFFPAFFEPVDDPVCGPRNDPDDDWDKDKDKAALPFPVCRPDIDIFIATDADDGHYAFDWGGWGQARVVRWIKTKGFHDLVDPVSLVLQQQQCQPPVNCVFPVQHDDSVSSSVVQVVQNVDRFKTKMFMDTHPDTWKIKIKGQCCNPSNVVFDVHDRLEMEMDMDTRHPVQDDDQNCLQVVLRVVSSSCRVDVPHFKYKDWAAPPCVVVVQSCQQQAKDFDDWDDRNVGITGIIMHTSVRNSSQVSNHGTASAGGPDPHHDDPDD

Nearest PDB structures (foldseek):
  7qf6-assembly2_C  TM=9.287E-01  e=1.299E-53  Aspergillus fumigatus
  7qf6-assembly1_F  TM=9.186E-01  e=2.982E-51  Aspergillus fumigatus
  2qml-assembly1_A  TM=8.949E-01  e=1.390E-15  Halalkalibacterium halodurans
  1yk3-assembly2_B  TM=9.284E-01  e=1.089E-12  Mycobacterium tuberculosis
  1yk3-assembly10_F  TM=9.225E-01  e=1.298E-12  Mycobacterium tuberculosis